Protein 9RN8 (pdb70)

Solvent-accessible surface area: 43605 Å² total

Structure (mmCIF, N/CA/C/O backbone):
data_9RN8
#
_entry.id   9RN8
#
_cell.length_a   74.411
_cell.length_b   93.542
_cell.length_c   173.757
_cell.angle_alpha   90.00
_cell.angle_beta   90.00
_cell.angle_gamma   90.00
#
_symmetry.space_group_name_H-M   'P 21 21 21'
#
loop_
_entity.id
_entity.type
_entity.pdbx_description
1 polymer 'histidine kinase'
2 polymer 'histidine kinase'
3 non-polymer '3-[(2Z)-2-({3-(2-carboxyethyl)-5-[(E)-(4-ethenyl-3-methyl-5-oxo-1,5-dihydro-2H-pyrrol-2-ylidene)methyl]-4-methyl-1H-pyrrol-2-yl}methylidene)-5-{(Z)-[(3E,4S)-3-ethylidene-4-methyl-5-oxopyrrolidin-2-ylidene]methyl}-4-methyl-2H-pyrrol-3-yl]propanoic acid'
4 non-polymer (4S)-2-METHYL-2,4-PENTANEDIOL
5 non-polymer DI(HYDROXYETHYL)ETHER
6 non-polymer '2-(N-MORPHOLINO)-ETHANESULFONIC ACID'
7 non-polymer 'CHLORIDE ION'
8 water water
#
loop_
_atom_site.group_PDB
_atom_site.id
_atom_site.type_symbol
_atom_site.label_atom_id
_atom_site.label_alt_id
_atom_site.label_comp_id
_atom_site.label_asym_id
_atom_site.label_entity_id
_atom_site.label_seq_id
_atom_site.pdbx_PDB_ins_code
_atom_site.Cartn_x
_atom_site.Cartn_y
_atom_site.Cartn_z
_atom_site.occupancy
_atom_site.B_iso_or_equiv
_atom_site.auth_seq_id
_atom_site.auth_comp_id
_atom_site.auth_asym_id
_atom_site.auth_atom_id
_atom_site.pdbx_PDB_model_num
ATOM 1 N N . HIS A 1 7 ? 37.920 61.431 27.725 1.00 50.65 7 HIS A N 1
ATOM 2 C CA . HIS A 1 7 ? 36.452 61.532 27.950 1.00 49.90 7 HIS A CA 1
ATOM 3 C C . HIS A 1 7 ? 35.716 61.188 26.655 1.00 46.60 7 HIS A C 1
ATOM 4 O O . HIS A 1 7 ? 36.027 61.737 25.598 1.00 48.37 7 HIS A O 1
ATOM 6 N N . VAL A 1 8 ? 34.735 60.282 26.744 1.00 40.40 8 VAL A N 1
ATOM 7 C CA . VAL A 1 8 ? 33.965 59.882 25.575 1.00 36.08 8 VAL A CA 1
ATOM 8 C C . VAL A 1 8 ? 32.953 60.978 25.255 1.00 34.55 8 VAL A C 1
ATOM 9 O O . VAL A 1 8 ? 32.384 61.586 26.155 1.00 32.63 8 VAL A O 1
ATOM 13 N N . ASP A 1 9 ? 32.737 61.216 23.955 1.00 34.29 9 ASP A N 1
ATOM 14 C CA . ASP A 1 9 ? 31.645 62.053 23.485 1.00 34.34 9 ASP A CA 1
ATOM 15 C C . ASP A 1 9 ? 31.184 61.513 22.131 1.00 32.14 9 ASP A C 1
ATOM 16 O O . ASP A 1 9 ? 31.625 60.444 21.715 1.00 31.65 9 ASP A O 1
ATOM 21 N N . LEU A 1 10 ? 30.311 62.259 21.443 1.00 32.58 10 LEU A N 1
ATOM 22 C CA . LEU A 1 10 ? 29.726 61.792 20.196 1.00 33.91 10 LEU A CA 1
ATOM 23 C C . LEU A 1 10 ? 30.779 61.691 19.092 1.00 34.87 10 LEU A C 1
ATOM 24 O O . LEU A 1 10 ? 30.556 60.987 18.107 1.00 36.74 10 LEU A O 1
ATOM 29 N N . THR A 1 11 ? 31.928 62.364 19.257 1.00 34.01 11 THR A N 1
ATOM 30 C CA . THR A 1 11 ? 32.952 62.378 18.220 1.00 34.41 11 THR A CA 1
ATOM 31 C C . THR A 1 11 ? 33.800 61.108 18.280 1.00 32.42 11 THR A C 1
ATOM 32 O O . THR A 1 11 ? 34.366 60.712 17.265 1.00 32.66 11 THR A O 1
ATOM 36 N N . ASN A 1 12 ? 33.901 60.475 19.456 1.00 30.74 12 ASN A N 1
ATOM 37 C CA . ASN A 1 12 ? 34.800 59.341 19.618 1.00 31.83 12 ASN A CA 1
ATOM 38 C C . ASN A 1 12 ? 34.108 58.110 20.213 1.00 30.54 12 ASN A C 1
ATOM 39 O O . ASN A 1 12 ? 34.773 57.108 20.458 1.00 30.61 12 ASN A O 1
ATOM 44 N N . CYS A 1 13 ? 32.783 58.147 20.415 1.00 31.52 13 CYS A N 1
ATOM 45 C CA . CYS A 1 13 ? 32.103 57.016 21.039 1.00 30.21 13 CYS A CA 1
ATOM 46 C C . CYS A 1 13 ? 32.142 55.777 20.137 1.00 29.28 13 CYS A C 1
ATOM 47 O O . CYS A 1 13 ? 32.002 54.658 20.625 1.00 27.85 13 CYS A O 1
ATOM 50 N N . ASP A 1 14 ? 32.384 55.951 18.829 1.00 28.81 14 ASP A N 1
ATOM 51 C CA . ASP A 1 14 ? 32.497 54.814 17.927 1.00 29.31 14 ASP A CA 1
ATOM 52 C C . ASP A 1 14 ? 33.686 53.914 18.275 1.00 29.27 14 ASP A C 1
ATOM 53 O O . ASP A 1 14 ? 33.714 52.767 17.838 1.00 28.66 14 ASP A O 1
ATOM 58 N N . ARG A 1 15 ? 34.680 54.428 19.018 1.00 29.79 15 ARG A N 1
ATOM 59 C CA A ARG A 1 15 ? 35.869 53.649 19.334 0.50 31.56 15 ARG A CA 1
ATOM 60 C CA B ARG A 1 15 ? 35.882 53.670 19.331 0.50 31.12 15 ARG A CA 1
ATOM 61 C C . ARG A 1 15 ? 36.124 53.644 20.840 1.00 30.41 15 ARG A C 1
ATOM 62 O O . ARG A 1 15 ? 37.234 53.370 21.279 1.00 29.52 15 ARG A O 1
ATOM 77 N N . GLU A 1 16 ? 35.081 53.925 21.630 1.00 29.23 16 GLU A N 1
ATOM 78 C CA . GLU A 1 16 ? 35.201 53.938 23.082 1.00 28.31 16 GLU A CA 1
ATOM 79 C C . GLU A 1 16 ? 35.681 52.571 23.564 1.00 28.73 16 GLU A C 1
ATOM 80 O O . GLU A 1 16 ? 35.090 51.549 23.223 1.00 27.29 16 GLU A O 1
ATOM 86 N N . PRO A 1 17 ? 36.752 52.499 24.388 1.00 29.42 17 PRO A N 1
ATOM 87 C CA . PRO A 1 17 ? 37.265 51.213 24.866 1.00 29.09 17 PRO A CA 1
ATOM 88 C C . PRO A 1 17 ? 36.452 50.654 26.035 1.00 28.57 17 PRO A C 1
ATOM 89 O O . PRO A 1 17 ? 36.927 50.587 27.169 1.00 27.21 17 PRO A O 1
ATOM 93 N N . ILE A 1 18 ? 35.223 50.221 25.723 1.00 27.49 18 ILE A N 1
ATOM 94 C CA . ILE A 1 18 ? 34.221 49.866 26.720 1.00 26.17 18 ILE A CA 1
ATOM 95 C C . ILE A 1 18 ? 34.576 48.558 27.429 1.00 25.56 18 ILE A C 1
ATOM 96 O O . ILE A 1 18 ? 33.928 48.200 28.413 1.00 26.00 18 ILE A O 1
ATOM 101 N N . HIS A 1 19 ? 35.587 47.839 26.929 1.00 25.79 19 HIS A N 1
ATOM 102 C CA . HIS A 1 19 ? 36.051 46.617 27.570 1.00 27.11 19 HIS A CA 1
ATOM 103 C C . HIS A 1 19 ? 36.964 46.920 28.760 1.00 26.97 19 HIS A C 1
ATOM 104 O O . HIS A 1 19 ? 37.157 46.046 29.603 1.00 25.19 19 HIS A O 1
ATOM 111 N N . ILE A 1 20 ? 37.516 48.143 28.823 1.00 27.36 20 ILE A N 1
ATOM 112 C CA . ILE A 1 20 ? 38.471 48.515 29.862 1.00 27.80 20 ILE A CA 1
ATOM 113 C C . ILE A 1 20 ? 38.038 49.819 30.532 1.00 27.13 20 ILE A C 1
ATOM 114 O O . ILE A 1 20 ? 38.807 50.776 30.584 1.00 27.31 20 ILE A O 1
ATOM 119 N N . PRO A 1 21 ? 36.810 49.901 31.094 1.00 25.33 21 PRO A N 1
ATOM 120 C CA . PRO A 1 21 ? 36.311 51.158 31.651 1.00 25.48 21 PRO A CA 1
ATOM 121 C C . PRO A 1 21 ? 36.961 51.552 32.975 1.00 25.09 21 PRO A C 1
ATOM 122 O O . PRO A 1 21 ? 36.977 52.729 33.316 1.00 25.91 21 PRO A O 1
ATOM 126 N N . GLY A 1 22 ? 37.468 50.557 33.712 1.00 25.94 22 GLY A N 1
ATOM 127 C CA . GLY A 1 22 ? 38.107 50.786 34.999 1.00 25.83 22 GLY A CA 1
ATOM 128 C C . GLY A 1 22 ? 37.107 50.823 36.155 1.00 27.17 22 GLY A C 1
ATOM 129 O O . GLY A 1 22 ? 37.491 51.137 37.283 1.00 26.62 22 GLY A O 1
ATOM 130 N N . TYR A 1 23 ? 35.838 50.481 35.879 1.00 25.58 23 TYR A N 1
ATOM 131 C CA . TYR A 1 23 ? 34.782 50.533 36.875 1.00 25.95 23 TYR A CA 1
ATOM 132 C C . TYR A 1 23 ? 33.879 49.313 36.733 1.00 25.19 23 TYR A C 1
ATOM 133 O O . TYR A 1 23 ? 33.827 48.694 35.672 1.00 22.46 23 TYR A O 1
ATOM 142 N N . ILE A 1 24 ? 33.175 48.992 37.822 1.00 23.08 24 ILE A N 1
ATOM 143 C CA . ILE A 1 24 ? 32.105 48.013 37.782 1.00 23.31 24 ILE A CA 1
ATOM 144 C C . ILE A 1 24 ? 30.805 48.672 38.226 1.00 24.58 24 ILE A C 1
ATOM 145 O O . ILE A 1 24 ? 30.797 49.786 38.756 1.00 24.37 24 ILE A O 1
ATOM 150 N N . GLN A 1 25 ? 29.711 47.935 38.003 1.00 22.91 25 GLN A N 1
ATOM 151 C CA . GLN A 1 25 ? 28.397 48.308 38.492 1.00 23.68 25 GLN A CA 1
ATOM 152 C C . GLN A 1 25 ? 28.289 47.918 39.961 1.00 23.78 25 GLN A C 1
ATOM 153 O O . GLN A 1 25 ? 28.984 47.009 40.417 1.00 23.62 25 GLN A O 1
ATOM 159 N N . PRO A 1 26 ? 27.438 48.610 40.747 1.00 24.89 26 PRO A N 1
ATOM 160 C CA . PRO A 1 26 ? 27.406 48.403 42.198 1.00 25.23 26 PRO A CA 1
ATOM 161 C C . PRO A 1 26 ? 26.651 47.200 42.763 1.00 25.71 26 PRO A C 1
ATOM 162 O O . PRO A 1 26 ? 26.658 47.002 43.977 1.00 26.58 26 PRO A O 1
ATOM 166 N N . HIS A 1 27 ? 26.065 46.361 41.903 1.00 24.86 27 HIS A N 1
ATOM 167 C CA . HIS A 1 27 ? 25.256 45.246 42.379 1.00 26.11 27 HIS A CA 1
ATOM 168 C C . HIS A 1 27 ? 26.123 44.029 42.692 1.00 26.58 27 HIS A C 1
ATOM 169 O O . HIS A 1 27 ? 25.612 42.994 43.114 1.00 28.35 27 HIS A O 1
ATOM 176 N N . GLY A 1 28 ? 27.438 44.157 42.497 1.00 26.26 28 GLY A N 1
ATOM 177 C CA . GLY A 1 28 ? 28.372 43.125 42.914 1.00 25.05 28 GLY A CA 1
ATOM 178 C C . GLY A 1 28 ? 29.734 43.732 43.221 1.00 24.22 28 GLY A C 1
ATOM 179 O O . GLY A 1 28 ? 29.902 44.945 43.128 1.00 24.69 28 GLY A O 1
ATOM 180 N N . CYS A 1 29 ? 30.695 42.879 43.585 1.00 24.74 29 CYS A N 1
ATOM 181 C CA . CYS A 1 29 ? 32.075 43.311 43.732 1.00 24.58 29 CYS A CA 1
ATOM 182 C C . CYS A 1 29 ? 32.995 42.360 42.968 1.00 24.48 29 CYS A C 1
ATOM 183 O O . CYS A 1 29 ? 32.593 41.258 42.595 1.00 24.23 29 CYS A O 1
ATOM 186 N N . LEU A 1 30 ? 34.230 42.818 42.725 1.00 23.79 30 LEU A N 1
ATOM 187 C CA . LEU A 1 30 ? 35.142 42.140 41.819 1.00 24.99 30 LEU A CA 1
ATOM 188 C C . LEU A 1 30 ? 36.542 42.085 42.426 1.00 25.22 30 LEU A C 1
ATOM 189 O O . LEU A 1 30 ? 37.039 43.085 42.938 1.00 24.60 30 LEU A O 1
ATOM 194 N N . ILE A 1 31 ? 37.148 40.897 42.348 1.00 25.17 31 ILE A N 1
ATOM 195 C CA . ILE A 1 31 ? 38.537 40.675 42.713 1.00 27.05 31 ILE A CA 1
ATOM 196 C C . ILE A 1 31 ? 39.257 40.113 41.490 1.00 26.68 31 ILE A C 1
ATOM 197 O O . ILE A 1 31 ? 38.762 39.180 40.858 1.00 27.09 31 ILE A O 1
ATOM 202 N N . ALA A 1 32 ? 40.412 40.705 41.161 1.00 26.33 32 ALA A N 1
ATOM 203 C CA . ALA A 1 32 ? 41.272 40.216 40.094 1.00 26.49 32 ALA A CA 1
ATOM 204 C C . ALA A 1 32 ? 42.537 39.630 40.709 1.00 27.20 32 ALA A C 1
ATOM 205 O O . ALA A 1 32 ? 43.232 40.319 41.456 1.00 27.10 32 ALA A O 1
ATOM 207 N N . CYS A 1 33 ? 42.810 38.366 40.375 1.00 27.26 33 CYS A N 1
ATOM 208 C CA . CYS A 1 33 ? 44.000 37.665 40.820 1.00 28.90 33 CYS A CA 1
ATOM 209 C C . CYS A 1 33 ? 44.882 37.335 39.622 1.00 31.27 33 CYS A C 1
ATOM 210 O O . CYS A 1 33 ? 44.473 37.502 38.473 1.00 29.55 33 CYS A O 1
ATOM 213 N N . ASP A 1 34 ? 46.098 36.867 39.914 1.00 31.44 34 ASP A N 1
ATOM 214 C CA A ASP A 1 34 ? 46.995 36.357 38.891 0.50 32.60 34 ASP A CA 1
ATOM 215 C CA B ASP A 1 34 ? 46.990 36.363 38.883 0.50 32.37 34 ASP A CA 1
ATOM 216 C C . ASP A 1 34 ? 46.392 35.089 38.296 1.00 33.18 34 ASP A C 1
ATOM 217 O O . ASP A 1 34 ? 45.398 34.572 38.804 1.00 31.19 34 ASP A O 1
ATOM 226 N N . ASN A 1 35 ? 47.036 34.580 37.239 1.00 35.34 35 ASN A N 1
ATOM 227 C CA . ASN A 1 35 ? 46.550 33.438 36.487 1.00 38.64 35 ASN A CA 1
ATOM 228 C C . ASN A 1 35 ? 46.418 32.193 37.361 1.00 38.49 35 ASN A C 1
ATOM 229 O O . ASN A 1 35 ? 45.588 31.338 37.060 1.00 39.93 35 ASN A O 1
ATOM 234 N N . ALA A 1 36 ? 47.224 32.086 38.430 1.00 36.64 36 ALA A N 1
ATOM 235 C CA . ALA A 1 36 ? 47.201 30.910 39.293 1.00 37.71 36 ALA A CA 1
ATOM 236 C C . ALA A 1 36 ? 46.309 31.102 40.524 1.00 36.96 36 ALA A C 1
ATOM 237 O O . ALA A 1 36 ? 46.281 30.232 41.390 1.00 37.08 36 ALA A O 1
ATOM 239 N N . MET A 1 37 ? 45.580 32.226 40.608 1.00 37.26 37 MET A N 1
ATOM 240 C CA . MET A 1 37 ? 44.772 32.546 41.779 1.00 38.42 37 MET A CA 1
ATOM 241 C C . MET A 1 37 ? 45.607 32.423 43.054 1.00 35.46 37 MET A C 1
ATOM 242 O O . MET A 1 37 ? 45.173 31.810 44.026 1.00 36.41 37 MET A O 1
ATOM 247 N N . ARG A 1 38 ? 46.807 33.009 43.040 1.00 34.20 38 ARG A N 1
ATOM 248 C CA . ARG A 1 38 ? 47.675 33.019 44.208 1.00 33.46 38 ARG A CA 1
ATOM 249 C C . ARG A 1 38 ? 47.536 34.348 44.949 1.00 31.06 38 ARG A C 1
ATOM 250 O O . ARG A 1 38 ? 47.415 34.361 46.173 1.00 32.67 38 ARG A O 1
ATOM 252 N N . MET A 1 39 ? 47.560 35.459 44.207 1.00 29.12 39 MET A N 1
ATOM 253 C CA . MET A 1 39 ? 47.629 36.793 44.787 1.00 31.35 39 MET A CA 1
ATOM 254 C C . MET A 1 39 ? 46.490 37.666 44.262 1.00 29.60 39 MET A C 1
ATOM 255 O O . MET A 1 39 ? 46.128 37.582 43.087 1.00 27.78 39 MET A O 1
ATOM 260 N N . VAL A 1 40 ? 45.978 38.542 45.135 1.00 28.43 40 VAL A N 1
ATOM 261 C CA . VAL A 1 40 ? 45.029 39.572 44.742 1.00 27.95 40 VAL A CA 1
ATOM 262 C C . VAL A 1 40 ? 45.801 40.734 44.122 1.00 27.69 40 VAL A C 1
ATOM 263 O O . VAL A 1 40 ? 46.661 41.321 44.776 1.00 26.62 40 VAL A O 1
ATOM 267 N N . LEU A 1 41 ? 45.462 41.070 42.871 1.00 26.22 41 LEU A N 1
ATOM 268 C CA . LEU A 1 41 ? 46.147 42.112 42.127 1.00 26.60 41 LEU A CA 1
ATOM 269 C C . LEU A 1 41 ? 45.320 43.394 42.098 1.00 25.28 41 LEU A C 1
ATOM 270 O O . LEU A 1 41 ? 45.876 44.487 42.120 1.00 26.18 41 LEU A O 1
ATOM 275 N N . ARG A 1 42 ? 43.996 43.254 41.985 1.00 24.62 42 ARG A N 1
ATOM 276 C CA . ARG A 1 42 ? 43.098 44.395 41.977 1.00 25.03 42 ARG A CA 1
ATOM 277 C C . ARG A 1 42 ? 41.788 44.014 42.655 1.00 23.50 42 ARG A C 1
ATOM 278 O O . ARG A 1 42 ? 41.464 42.834 42.765 1.00 24.20 42 ARG A O 1
ATOM 286 N N . HIS A 1 43 ? 41.026 45.025 43.079 1.00 23.23 43 HIS A N 1
ATOM 287 C CA . HIS A 1 43 ? 39.711 44.797 43.657 1.00 24.26 43 HIS A CA 1
ATOM 288 C C . HIS A 1 43 ? 38.857 46.042 43.457 1.00 24.00 43 HIS A C 1
ATOM 289 O O . HIS A 1 43 ? 39.368 47.159 43.431 1.00 23.71 43 HIS A O 1
ATOM 296 N N . SER A 1 44 ? 37.547 45.832 43.300 1.00 23.20 44 SER A N 1
ATOM 297 C CA . SER A 1 44 ? 36.617 46.945 43.304 1.00 23.94 44 SER A CA 1
ATOM 298 C C . SER A 1 44 ? 36.576 47.539 44.708 1.00 23.49 44 SER A C 1
ATOM 299 O O . SER A 1 44 ? 36.707 46.822 45.693 1.00 25.15 44 SER A O 1
ATOM 302 N N . GLU A 1 45 ? 36.378 48.857 44.782 1.00 25.10 45 GLU A N 1
ATOM 303 C CA . GLU A 1 45 ? 36.401 49.586 46.040 1.00 26.81 45 GLU A CA 1
ATOM 304 C C . GLU A 1 45 ? 35.330 49.090 47.016 1.00 26.85 45 GLU A C 1
ATOM 305 O O . GLU A 1 45 ? 35.479 49.288 48.219 1.00 27.10 45 GLU A O 1
ATOM 311 N N . ASN A 1 46 ? 34.265 48.436 46.524 1.00 26.05 46 ASN A N 1
ATOM 312 C CA . ASN A 1 46 ? 33.161 48.011 47.375 1.00 26.35 46 ASN A CA 1
ATOM 313 C C . ASN A 1 46 ? 33.344 46.587 47.912 1.00 25.51 46 ASN A C 1
ATOM 314 O O . ASN A 1 46 ? 32.446 46.071 48.575 1.00 26.95 46 ASN A O 1
ATOM 319 N N . CYS A 1 47 ? 34.498 45.958 47.666 1.00 24.39 47 CYS A N 1
ATOM 320 C CA . CYS A 1 47 ? 34.762 44.620 48.180 1.00 24.89 47 CYS A CA 1
ATOM 321 C C . CYS A 1 47 ? 34.695 44.589 49.707 1.00 26.93 47 CYS A C 1
ATOM 322 O O . CYS A 1 47 ? 34.151 43.653 50.288 1.00 26.22 47 CYS A O 1
ATOM 325 N N . GLY A 1 48 ? 35.276 45.603 50.355 1.00 28.45 48 GLY A N 1
ATOM 326 C CA . GLY A 1 48 ? 35.308 45.656 51.808 1.00 29.85 48 GLY A CA 1
ATOM 327 C C . GLY A 1 48 ? 33.903 45.575 52.399 1.00 31.61 48 GLY A C 1
ATOM 328 O O . GLY A 1 48 ? 33.637 44.733 53.259 1.00 33.72 48 GLY A O 1
ATOM 329 N N . GLU A 1 49 ? 33.022 46.460 51.912 1.00 31.91 49 GLU A N 1
ATOM 330 C CA . GLU A 1 49 ? 31.642 46.544 52.361 1.00 33.13 49 GLU A CA 1
ATOM 331 C C . GLU A 1 49 ? 30.895 45.244 52.068 1.00 33.37 49 GLU A C 1
ATOM 332 O O . GLU A 1 49 ? 30.228 44.719 52.953 1.00 32.61 49 GLU A O 1
ATOM 334 N N . LEU A 1 50 ? 31.007 44.725 50.836 1.00 31.55 50 LEU A N 1
ATOM 335 C CA . LEU A 1 50 ? 30.225 43.565 50.427 1.00 32.34 50 LEU A CA 1
ATOM 336 C C . LEU A 1 50 ? 30.707 42.296 51.120 1.00 30.79 50 LEU A C 1
ATOM 337 O O . LEU A 1 50 ? 29.880 41.501 51.554 1.00 32.15 50 LEU A O 1
ATOM 342 N N . LEU A 1 51 ? 32.026 42.085 51.187 1.00 29.99 51 LEU A N 1
ATOM 343 C CA . LEU A 1 51 ? 32.564 40.809 51.635 1.00 30.04 51 LEU A CA 1
ATOM 344 C C . LEU A 1 51 ? 32.978 40.854 53.105 1.00 30.57 51 LEU A C 1
ATOM 345 O O . LEU A 1 51 ? 33.339 39.817 53.650 1.00 31.57 51 LEU A O 1
ATOM 350 N N . GLY A 1 52 ? 32.943 42.034 53.733 1.00 31.02 52 GLY A N 1
ATOM 351 C CA . GLY A 1 52 ? 33.360 42.172 55.122 1.00 31.28 52 GLY A CA 1
ATOM 352 C C . GLY A 1 52 ? 34.871 41.994 55.273 1.00 31.44 52 GLY A C 1
ATOM 353 O O . GLY A 1 52 ? 35.333 41.150 56.040 1.00 32.71 52 GLY A O 1
ATOM 354 N N . LEU A 1 53 ? 35.624 42.791 54.507 1.00 29.30 53 LEU A N 1
ATOM 355 C CA . LEU A 1 53 ? 37.076 42.741 54.489 1.00 29.16 53 LEU A CA 1
ATOM 356 C C . LEU A 1 53 ? 37.586 44.144 54.788 1.00 29.32 53 LEU A C 1
ATOM 357 O O . LEU A 1 53 ? 36.911 45.123 54.481 1.00 29.56 53 LEU A O 1
ATOM 362 N N . GLU A 1 54 ? 38.772 44.231 55.397 1.00 28.12 54 GLU A N 1
ATOM 363 C CA . GLU A 1 54 ? 39.334 45.519 55.760 1.00 27.44 54 GLU A CA 1
ATOM 364 C C . GLU A 1 54 ? 40.633 45.727 54.998 1.00 26.79 54 GLU A C 1
ATOM 365 O O . GLU A 1 54 ? 41.343 44.767 54.707 1.00 25.34 54 GLU A O 1
ATOM 371 N N . GLY A 1 55 ? 40.899 46.994 54.663 1.00 27.55 55 GLY A N 1
ATOM 372 C CA . GLY A 1 55 ? 42.193 47.419 54.160 1.00 28.77 55 GLY A CA 1
ATOM 373 C C . GLY A 1 55 ? 42.289 47.258 52.646 1.00 28.33 55 GLY A C 1
ATOM 374 O O . GLY A 1 55 ? 41.331 46.848 51.993 1.00 28.01 55 GLY A O 1
ATOM 375 N N . ASP A 1 56 ? 43.468 47.588 52.118 1.00 27.59 56 ASP A N 1
ATOM 376 C CA . ASP A 1 56 ? 43.787 47.382 50.717 1.00 28.28 56 ASP A CA 1
ATOM 377 C C . ASP A 1 56 ? 43.999 45.887 50.490 1.00 28.36 56 ASP A C 1
ATOM 378 O O . ASP A 1 56 ? 44.930 45.299 51.038 1.00 30.06 56 ASP A O 1
ATOM 383 N N . LEU A 1 57 ? 43.137 45.277 49.670 1.00 27.54 57 LEU A N 1
ATOM 384 C CA . LEU A 1 57 ? 43.169 43.837 49.462 1.00 25.97 57 LEU A CA 1
ATOM 385 C C . LEU A 1 57 ? 44.328 43.442 48.545 1.00 25.68 57 LEU A C 1
ATOM 386 O O . LEU A 1 57 ? 44.744 42.283 48.550 1.00 24.98 57 LEU A O 1
ATOM 391 N N . ASN A 1 58 ? 44.823 44.392 47.737 1.00 24.97 58 ASN A N 1
ATOM 392 C CA . ASN A 1 58 ? 45.880 44.116 46.776 1.00 25.64 58 ASN A CA 1
ATOM 393 C C . ASN A 1 58 ? 47.154 43.724 47.521 1.00 26.60 58 ASN A C 1
ATOM 394 O O . ASN A 1 58 ? 47.533 44.379 48.492 1.00 26.70 58 ASN A O 1
ATOM 399 N N . GLY A 1 59 ? 47.786 42.628 47.083 1.00 26.93 59 GLY A N 1
ATOM 400 C CA . GLY A 1 59 ? 49.002 42.139 47.712 1.00 29.68 59 GLY A CA 1
ATOM 401 C C . GLY A 1 59 ? 48.726 41.181 48.873 1.00 29.73 59 GLY A C 1
ATOM 402 O O . GLY A 1 59 ? 49.654 40.702 49.517 1.00 30.82 59 GLY A O 1
ATOM 403 N N . ARG A 1 60 ? 47.450 40.898 49.147 1.00 28.80 60 ARG A N 1
ATOM 404 C CA . ARG A 1 60 ? 47.101 39.799 50.031 1.00 28.90 60 ARG A CA 1
ATOM 405 C C . ARG A 1 60 ? 46.958 38.557 49.156 1.00 29.07 60 ARG A C 1
ATOM 406 O O . ARG A 1 60 ? 46.600 38.673 47.985 1.00 30.61 60 ARG A O 1
ATOM 414 N N . THR A 1 61 ? 47.246 37.377 49.717 1.00 28.21 61 THR A N 1
ATOM 415 C CA . THR A 1 61 ? 47.045 36.138 48.979 1.00 27.83 61 THR A CA 1
ATOM 416 C C . THR A 1 61 ? 45.543 35.890 48.818 1.00 27.11 61 THR A C 1
ATOM 417 O O . THR A 1 61 ? 44.726 36.355 49.612 1.00 25.16 61 THR A O 1
ATOM 421 N N . ALA A 1 62 ? 45.187 35.133 47.775 1.00 28.03 62 ALA A N 1
ATOM 422 C CA . ALA A 1 62 ? 43.805 34.731 47.563 1.00 28.33 62 ALA A CA 1
ATOM 423 C C . ALA A 1 62 ? 43.321 33.905 48.753 1.00 27.16 62 ALA A C 1
ATOM 424 O O . ALA A 1 62 ? 42.187 34.054 49.185 1.00 26.01 62 ALA A O 1
ATOM 426 N N . GLU A 1 63 ? 44.205 33.056 49.291 1.00 27.67 63 GLU A N 1
ATOM 427 C CA . GLU A 1 63 ? 43.881 32.220 50.436 1.00 29.75 63 GLU A CA 1
ATOM 428 C C . GLU A 1 63 ? 43.551 33.091 51.647 1.00 27.33 63 GLU A C 1
ATOM 429 O O . GLU A 1 63 ? 42.636 32.784 52.404 1.00 27.45 63 GLU A O 1
ATOM 435 N N . ASP A 1 64 ? 44.303 34.182 51.816 1.00 27.06 64 ASP A N 1
ATOM 436 C CA . ASP A 1 64 ? 44.075 35.120 52.905 1.00 26.97 64 ASP A CA 1
ATOM 437 C C . ASP A 1 64 ? 42.685 35.730 52.754 1.00 25.97 64 ASP A C 1
ATOM 438 O O . ASP A 1 64 ? 41.861 35.648 53.660 1.00 24.26 64 ASP A O 1
ATOM 443 N N . VAL A 1 65 ? 42.416 36.296 51.577 1.00 26.52 65 VAL A N 1
ATOM 444 C CA . VAL A 1 65 ? 41.217 37.088 51.361 1.00 28.63 65 VAL A CA 1
ATOM 445 C C . VAL A 1 65 ? 39.979 36.195 51.323 1.00 28.53 65 VAL A C 1
ATOM 446 O O . VAL A 1 65 ? 38.950 36.568 51.875 1.00 28.33 65 VAL A O 1
ATOM 450 N N . LEU A 1 66 ? 40.081 35.024 50.678 1.00 29.19 66 LEU A N 1
ATOM 451 C CA . LEU A 1 66 ? 38.911 34.205 50.391 1.00 30.75 66 LEU A CA 1
ATOM 452 C C . LEU A 1 66 ? 38.743 33.075 51.403 1.00 30.19 66 LEU A C 1
ATOM 453 O O . LEU A 1 66 ? 37.636 32.572 51.574 1.00 30.92 66 LEU A O 1
ATOM 458 N N . GLY A 1 67 ? 39.834 32.672 52.060 1.00 30.33 67 GLY A N 1
ATOM 459 C CA . GLY A 1 67 ? 39.819 31.508 52.932 1.00 30.15 67 GLY A CA 1
ATOM 460 C C . GLY A 1 67 ? 40.189 30.247 52.157 1.00 29.76 67 GLY A C 1
ATOM 461 O O . GLY A 1 67 ? 40.054 30.196 50.935 1.00 29.58 67 GLY A O 1
ATOM 462 N N . LYS A 1 68 ? 40.655 29.232 52.888 1.00 31.95 68 LYS A N 1
ATOM 463 C CA . LYS A 1 68 ? 41.232 28.037 52.290 1.00 33.55 68 LYS A CA 1
ATOM 464 C C . LYS A 1 68 ? 40.192 27.276 51.471 1.00 33.11 68 LYS A C 1
ATOM 465 O O . LYS A 1 68 ? 40.492 26.829 50.367 1.00 32.81 68 LYS A O 1
ATOM 471 N N . LYS A 1 69 ? 38.978 27.139 52.020 1.00 34.86 69 LYS A N 1
ATOM 472 C CA . LYS A 1 69 ? 37.931 26.340 51.400 1.00 37.02 69 LYS A CA 1
ATOM 473 C C . LYS A 1 69 ? 37.496 26.975 50.080 1.00 34.35 69 LYS A C 1
ATOM 474 O O . LYS A 1 69 ? 37.451 26.298 49.055 1.00 33.63 69 LYS A O 1
ATOM 480 N N . LEU A 1 70 ? 37.201 28.281 50.103 1.00 33.25 70 LEU A N 1
ATOM 481 C CA . LEU A 1 70 ? 36.676 28.955 48.926 1.00 32.59 70 LEU A CA 1
ATOM 482 C C . LEU A 1 70 ? 37.727 28.965 47.820 1.00 32.42 70 LEU A C 1
ATOM 483 O O . LEU A 1 70 ? 37.399 28.695 46.670 1.00 32.02 70 LEU A O 1
ATOM 488 N N . VAL A 1 71 ? 38.985 29.270 48.161 1.00 32.32 71 VAL A N 1
ATOM 489 C CA . VAL A 1 71 ? 40.034 29.344 47.159 1.00 34.84 71 VAL A CA 1
ATOM 490 C C . VAL A 1 71 ? 40.198 27.959 46.523 1.00 37.03 71 VAL A C 1
ATOM 491 O O . VAL A 1 71 ? 40.369 27.850 45.310 1.00 37.13 71 VAL A O 1
ATOM 495 N N . HIS A 1 72 ? 40.083 26.898 47.332 1.00 38.56 72 HIS A N 1
ATOM 496 C CA . HIS A 1 72 ? 40.176 25.534 46.829 1.00 41.35 72 HIS A CA 1
ATOM 497 C C . HIS A 1 72 ? 39.047 25.258 45.834 1.00 40.27 72 HIS A C 1
ATOM 498 O O . HIS A 1 72 ? 39.295 24.723 44.755 1.00 40.47 72 HIS A O 1
ATOM 505 N N . ASP A 1 73 ? 37.815 25.625 46.213 1.00 39.08 73 ASP A N 1
ATOM 506 C CA . ASP A 1 73 ? 36.632 25.396 45.396 1.00 39.00 73 ASP A CA 1
ATOM 507 C C . ASP A 1 73 ? 36.711 26.177 44.086 1.00 39.05 73 ASP A C 1
ATOM 508 O O . ASP A 1 73 ? 36.327 25.667 43.034 1.00 38.90 73 ASP A O 1
ATOM 513 N N . LEU A 1 74 ? 37.198 27.419 44.148 1.00 37.38 74 LEU A N 1
ATOM 514 C CA . LEU A 1 74 ? 37.280 28.251 42.958 1.00 37.96 74 LEU A CA 1
ATOM 515 C C . LEU A 1 74 ? 38.368 27.728 42.019 1.00 40.04 74 LEU A C 1
ATOM 516 O O . LEU A 1 74 ? 38.162 27.704 40.807 1.00 38.90 74 LEU A O 1
ATOM 521 N N . ARG A 1 75 ? 39.510 27.300 42.575 1.00 41.89 75 ARG A N 1
ATOM 522 C CA . ARG A 1 75 ? 40.578 26.708 41.777 1.00 45.62 75 ARG A CA 1
ATOM 523 C C . ARG A 1 75 ? 40.053 25.476 41.033 1.00 47.77 75 ARG A C 1
ATOM 524 O O . ARG A 1 75 ? 40.407 25.258 39.877 1.00 50.87 75 ARG A O 1
ATOM 532 N N . ASN A 1 76 ? 39.194 24.691 41.695 1.00 49.62 76 ASN A N 1
ATOM 533 C CA . ASN A 1 76 ? 38.593 23.509 41.094 1.00 53.10 76 ASN A CA 1
ATOM 534 C C . ASN A 1 76 ? 37.641 23.900 39.967 1.00 52.92 76 ASN A C 1
ATOM 535 O O . ASN A 1 76 ? 37.643 23.269 38.915 1.00 54.11 76 ASN A O 1
ATOM 540 N N . ALA A 1 77 ? 36.822 24.932 40.197 1.00 52.57 77 ALA A N 1
ATOM 541 C CA . ALA A 1 77 ? 35.899 25.415 39.181 1.00 53.49 77 ALA A CA 1
ATOM 542 C C . ALA A 1 77 ? 36.667 25.909 37.957 1.00 55.00 77 ALA A C 1
ATOM 543 O O . ALA A 1 77 ? 36.158 25.850 36.839 1.00 57.02 77 ALA A O 1
ATOM 545 N N . LEU A 1 78 ? 37.899 26.383 38.179 1.00 57.26 78 LEU A N 1
ATOM 546 C CA . LEU A 1 78 ? 38.691 27.014 37.136 1.00 61.49 78 LEU A CA 1
ATOM 547 C C . LEU A 1 78 ? 39.246 25.970 36.166 1.00 66.25 78 LEU A C 1
ATOM 548 O O . LEU A 1 78 ? 39.732 26.332 35.097 1.00 70.38 78 LEU A O 1
ATOM 553 N N . THR A 1 79 ? 39.175 24.683 36.537 1.00 66.10 79 THR A N 1
ATOM 554 C CA . THR A 1 79 ? 39.561 23.603 35.640 1.00 69.95 79 THR A CA 1
ATOM 555 C C . THR A 1 79 ? 38.461 23.410 34.595 1.00 73.60 79 THR A C 1
ATOM 556 O O . THR A 1 79 ? 38.753 23.152 33.429 1.00 76.73 79 THR A O 1
ATOM 560 N N . VAL A 1 80 ? 37.198 23.540 35.027 1.00 74.51 80 VAL A N 1
ATOM 561 C CA . VAL A 1 80 ? 36.052 23.441 34.136 1.00 72.95 80 VAL A CA 1
ATOM 562 C C . VAL A 1 80 ? 36.005 24.693 33.242 1.00 73.06 80 VAL A C 1
ATOM 563 O O . VAL A 1 80 ? 35.945 25.805 33.815 1.00 69.70 80 VAL A O 1
ATOM 565 N N . ARG A 1 86 ? 33.333 29.999 28.517 1.00 47.75 86 ARG A N 1
ATOM 566 C CA . ARG A 1 86 ? 32.290 30.688 29.321 1.00 45.02 86 ARG A CA 1
ATOM 567 C C . ARG A 1 86 ? 32.777 30.826 30.763 1.00 40.36 86 ARG A C 1
ATOM 568 O O . ARG A 1 86 ? 33.397 29.910 31.294 1.00 39.35 86 ARG A O 1
ATOM 570 N N . PRO A 1 87 ? 32.549 31.982 31.427 1.00 37.21 87 PRO A N 1
ATOM 571 C CA . PRO A 1 87 ? 32.705 32.077 32.881 1.00 36.37 87 PRO A CA 1
ATOM 572 C C . PRO A 1 87 ? 31.948 30.982 33.626 1.00 37.16 87 PRO A C 1
ATOM 573 O O . PRO A 1 87 ? 30.821 30.653 33.262 1.00 39.05 87 PRO A O 1
ATOM 577 N N . ALA A 1 88 ? 32.570 30.434 34.674 1.00 36.29 88 ALA A N 1
ATOM 578 C CA . ALA A 1 88 ? 31.890 29.510 35.566 1.00 35.91 88 ALA A CA 1
ATOM 579 C C . ALA A 1 88 ? 30.919 30.294 36.444 1.00 38.15 88 ALA A C 1
ATOM 580 O O . ALA A 1 88 ? 31.276 31.334 36.991 1.00 35.84 88 ALA A O 1
ATOM 582 N N . MET A 1 89 ? 29.686 29.790 36.551 1.00 37.91 89 MET A N 1
ATOM 583 C CA . MET A 1 89 ? 28.651 30.428 37.345 1.00 39.22 89 MET A CA 1
ATOM 584 C C . MET A 1 89 ? 28.362 29.533 38.544 1.00 38.95 89 MET A C 1
ATOM 585 O O . MET A 1 89 ? 27.962 28.384 38.371 1.00 40.04 89 MET A O 1
ATOM 590 N N . LEU A 1 90 ? 28.593 30.073 39.749 1.00 38.12 90 LEU A N 1
ATOM 591 C CA . LEU A 1 90 ? 28.544 29.307 40.985 1.00 36.63 90 LEU A CA 1
ATOM 592 C C . LEU A 1 90 ? 27.578 29.980 41.955 1.00 34.58 90 LEU A C 1
ATOM 593 O O . LEU A 1 90 ? 27.992 30.752 42.820 1.00 33.46 90 LEU A O 1
ATOM 598 N N . PRO A 1 91 ? 26.255 29.722 41.843 1.00 34.50 91 PRO A N 1
ATOM 599 C CA . PRO A 1 91 ? 25.285 30.338 42.744 1.00 34.65 91 PRO A CA 1
ATOM 600 C C . PRO A 1 91 ? 25.424 29.772 44.155 1.00 34.16 91 PRO A C 1
ATOM 601 O O . PRO A 1 91 ? 25.740 28.600 44.322 1.00 34.65 91 PRO A O 1
ATOM 605 N N . ALA A 1 92 ? 25.201 30.632 45.153 1.00 35.41 92 ALA A N 1
ATOM 606 C CA . ALA A 1 92 ? 25.067 30.225 46.546 1.00 40.01 92 ALA A CA 1
ATOM 607 C C . ALA A 1 92 ? 26.318 29.501 47.042 1.00 41.02 92 ALA A C 1
ATOM 608 O O . ALA A 1 92 ? 26.211 28.437 47.653 1.00 43.35 92 ALA A O 1
ATOM 610 N N . MET A 1 93 ? 27.493 30.096 46.794 1.00 41.20 93 MET A N 1
ATOM 611 C CA . MET A 1 93 ? 28.736 29.650 47.407 1.00 45.26 93 MET A CA 1
ATOM 612 C C . MET A 1 93 ? 28.824 30.182 48.836 1.00 47.42 93 MET A C 1
ATOM 613 O O . MET A 1 93 ? 28.372 31.290 49.108 1.00 42.08 93 MET A O 1
ATOM 618 N N . GLU A 1 94 ? 29.431 29.383 49.727 1.00 54.02 94 GLU A N 1
ATOM 619 C CA . GLU A 1 94 ? 29.607 29.749 51.126 1.00 56.91 94 GLU A CA 1
ATOM 620 C C . GLU A 1 94 ? 30.980 30.390 51.321 1.00 60.91 94 GLU A C 1
ATOM 621 O O . GLU A 1 94 ? 32.002 29.787 50.996 1.00 61.98 94 GLU A O 1
ATOM 623 N N . THR A 1 95 ? 30.989 31.621 51.848 1.00 62.76 95 THR A N 1
ATOM 624 C CA . THR A 1 95 ? 32.222 32.299 52.212 1.00 64.55 95 THR A CA 1
ATOM 625 C C . THR A 1 95 ? 32.670 31.817 53.579 1.00 65.92 95 THR A C 1
ATOM 626 O O . THR A 1 95 ? 31.806 31.281 54.313 1.00 64.26 95 THR A O 1
ATOM 630 N N . ASP A 1 97 ? 32.730 33.193 56.652 1.00 65.47 97 ASP A N 1
ATOM 631 C CA . ASP A 1 97 ? 31.767 33.793 57.625 1.00 63.28 97 ASP A CA 1
ATOM 632 C C . ASP A 1 97 ? 30.398 33.108 57.576 1.00 62.54 97 ASP A C 1
ATOM 633 O O . ASP A 1 97 ? 29.545 33.404 58.410 1.00 65.18 97 ASP A O 1
ATOM 638 N N . GLY A 1 98 ? 30.174 32.213 56.601 1.00 61.98 98 GLY A N 1
ATOM 639 C CA . GLY A 1 98 ? 28.944 31.437 56.527 1.00 60.01 98 GLY A CA 1
ATOM 640 C C . GLY A 1 98 ? 27.852 32.132 55.710 1.00 57.51 98 GLY A C 1
ATOM 641 O O . GLY A 1 98 ? 26.727 31.641 55.641 1.00 58.67 98 GLY A O 1
ATOM 642 N N . ARG A 1 99 ? 28.181 33.274 55.092 1.00 52.10 99 ARG A N 1
ATOM 643 C CA . ARG A 1 99 ? 27.244 33.975 54.226 1.00 48.17 99 ARG A CA 1
ATOM 644 C C . ARG A 1 99 ? 27.246 33.319 52.849 1.00 44.02 99 ARG A C 1
ATOM 645 O O . ARG A 1 99 ? 28.117 32.503 52.560 1.00 46.85 99 ARG A O 1
ATOM 653 N N . SER A 1 100 ? 26.271 33.705 52.010 1.00 39.25 100 SER A N 1
ATOM 654 C CA A SER A 1 100 ? 26.108 33.128 50.684 0.50 36.09 100 SER A CA 1
ATOM 655 C CA B SER A 1 100 ? 26.098 33.130 50.686 0.50 37.09 100 SER A CA 1
ATOM 656 C C . SER A 1 100 ? 26.323 34.195 49.613 1.00 34.72 100 SER A C 1
ATOM 657 O O . SER A 1 100 ? 25.784 35.301 49.702 1.00 31.75 100 SER A O 1
ATOM 662 N N . PHE A 1 101 ? 27.121 33.845 48.597 1.00 32.70 101 PHE A N 1
ATOM 663 C CA . PHE A 1 101 ? 27.362 34.720 47.463 1.00 30.80 101 PHE A CA 1
ATOM 664 C C . PHE A 1 101 ? 27.252 33.913 46.178 1.00 30.25 101 PHE A C 1
ATOM 665 O O . PHE A 1 101 ? 27.688 32.765 46.119 1.00 31.86 101 PHE A O 1
ATOM 673 N N . ASP A 1 102 ? 26.668 34.544 45.157 1.00 28.56 102 ASP A N 1
ATOM 674 C CA . ASP A 1 102 ? 26.695 34.011 43.808 1.00 28.84 102 ASP A CA 1
ATOM 675 C C . ASP A 1 102 ? 27.990 34.486 43.160 1.00 27.11 102 ASP A C 1
ATOM 676 O O . ASP A 1 102 ? 28.222 35.688 43.057 1.00 24.90 102 ASP A O 1
ATOM 681 N N . ILE A 1 103 ? 28.825 33.530 42.739 1.00 26.43 103 ILE A N 1
ATOM 682 C CA . ILE A 1 103 ? 30.155 33.843 42.254 1.00 27.38 103 ILE A CA 1
ATOM 683 C C . ILE A 1 103 ? 30.252 33.497 40.772 1.00 27.51 103 ILE A C 1
ATOM 684 O O . ILE A 1 103 ? 29.854 32.411 40.351 1.00 28.81 103 ILE A O 1
ATOM 689 N N . SER A 1 104 ? 30.782 34.450 40.003 1.00 27.08 104 SER A N 1
ATOM 690 C CA . SER A 1 104 ? 31.192 34.221 38.627 1.00 28.95 104 SER A CA 1
ATOM 691 C C . SER A 1 104 ? 32.715 34.271 38.537 1.00 29.44 104 SER A C 1
ATOM 692 O O . SER A 1 104 ? 33.342 35.187 39.064 1.00 28.52 104 SER A O 1
ATOM 695 N N . LEU A 1 105 ? 33.296 33.278 37.853 1.00 29.11 105 LEU A N 1
ATOM 696 C CA . LEU A 1 105 ? 34.735 33.090 37.806 1.00 30.70 105 LEU A CA 1
ATOM 697 C C . LEU A 1 105 ? 35.165 32.835 36.364 1.00 28.82 105 LEU A C 1
ATOM 698 O O . LEU A 1 105 ? 34.581 31.985 35.692 1.00 29.02 105 LEU A O 1
ATOM 703 N N . HIS A 1 106 ? 36.189 33.565 35.902 1.00 27.10 106 HIS A N 1
ATOM 704 C CA . HIS A 1 106 ? 36.799 33.299 34.609 1.00 27.56 106 HIS A CA 1
ATOM 705 C C . HIS A 1 106 ? 38.247 33.778 34.598 1.00 29.44 106 HIS A C 1
ATOM 706 O O . HIS A 1 106 ? 38.669 34.554 35.455 1.00 28.87 106 HIS A O 1
ATOM 713 N N . ARG A 1 107 ? 38.988 33.305 33.596 1.00 30.59 107 ARG A N 1
ATOM 714 C CA . ARG A 1 107 ? 40.342 33.759 33.337 1.00 33.82 107 ARG A CA 1
ATOM 715 C C . ARG A 1 107 ? 40.423 34.299 31.916 1.00 32.53 107 ARG A C 1
ATOM 716 O O . ARG A 1 107 ? 39.970 33.644 30.985 1.00 30.16 107 ARG A O 1
ATOM 724 N N . TYR A 1 108 ? 41.004 35.494 31.783 1.00 32.03 108 TYR A N 1
ATOM 725 C CA . TYR A 1 108 ? 41.250 36.113 30.493 1.00 33.18 108 TYR A CA 1
ATOM 726 C C . TYR A 1 108 ? 42.447 37.047 30.640 1.00 35.82 108 TYR A C 1
ATOM 727 O O . TYR A 1 108 ? 42.585 37.708 31.671 1.00 36.65 108 TYR A O 1
ATOM 736 N N . LYS A 1 109 ? 43.307 37.080 29.613 1.00 36.41 109 LYS A N 1
ATOM 737 C CA . LYS A 1 109 ? 44.487 37.934 29.597 1.00 36.76 109 LYS A CA 1
ATOM 738 C C . LYS A 1 109 ? 45.335 37.676 30.844 1.00 37.13 109 LYS A C 1
ATOM 739 O O . LYS A 1 109 ? 45.792 38.619 31.491 1.00 34.45 109 LYS A O 1
ATOM 745 N N . SER A 1 110 ? 45.509 36.388 31.172 1.00 37.31 110 SER A N 1
ATOM 746 C CA . SER A 1 110 ? 46.345 35.935 32.274 1.00 39.67 110 SER A CA 1
ATOM 747 C C . SER A 1 110 ? 45.907 36.532 33.612 1.00 37.56 110 SER A C 1
ATOM 748 O O . SER A 1 110 ? 46.727 36.668 34.520 1.00 36.41 110 SER A O 1
ATOM 751 N N . THR A 1 111 ? 44.607 36.837 33.736 1.00 36.22 111 THR A N 1
ATOM 752 C CA . THR A 1 111 ? 44.035 37.397 34.950 1.00 32.99 111 THR A CA 1
ATOM 753 C C . THR A 1 111 ? 42.810 36.572 35.330 1.00 32.83 111 THR A C 1
ATOM 754 O O . THR A 1 111 ? 41.963 36.308 34.480 1.00 32.05 111 THR A O 1
ATOM 758 N N . THR A 1 112 ? 42.724 36.170 36.606 1.00 30.66 112 THR A N 1
ATOM 759 C CA . THR A 1 112 ? 41.534 35.511 37.118 1.00 30.61 112 THR A CA 1
ATOM 760 C C . THR A 1 112 ? 40.622 36.582 37.699 1.00 30.53 112 THR A C 1
ATOM 761 O O . THR A 1 112 ? 41.042 37.333 38.580 1.00 29.63 112 THR A O 1
ATOM 765 N N . ILE A 1 113 ? 39.375 36.626 37.209 1.00 28.01 113 ILE A N 1
ATOM 766 C CA . ILE A 1 113 ? 38.402 37.591 37.683 1.00 27.94 113 ILE A CA 1
ATOM 767 C C . ILE A 1 113 ? 37.305 36.846 38.438 1.00 28.20 113 ILE A C 1
ATOM 768 O O . ILE A 1 113 ? 36.708 35.899 37.929 1.00 28.18 113 ILE A O 1
ATOM 773 N N . ILE A 1 114 ? 37.085 37.268 39.684 1.00 27.10 114 ILE A N 1
ATOM 774 C CA . ILE A 1 114 ? 36.084 36.679 40.553 1.00 25.96 114 ILE A CA 1
ATOM 775 C C . ILE A 1 114 ? 35.053 37.759 40.854 1.00 25.25 114 ILE A C 1
ATOM 776 O O . ILE A 1 114 ? 35.414 38.822 41.347 1.00 25.62 114 ILE A O 1
ATOM 781 N N . GLU A 1 115 ? 33.785 37.473 40.544 1.00 24.51 115 GLU A N 1
ATOM 782 C CA . GLU A 1 115 ? 32.696 38.415 40.736 1.00 24.54 115 GLU A CA 1
ATOM 783 C C . GLU A 1 115 ? 31.713 37.844 41.751 1.00 24.90 115 GLU A C 1
ATOM 784 O O . GLU A 1 115 ? 31.346 36.677 41.666 1.00 24.47 115 GLU A O 1
ATOM 790 N N . PHE A 1 116 ? 31.297 38.692 42.701 1.00 24.80 116 PHE A N 1
ATOM 791 C CA . PHE A 1 116 ? 30.472 38.281 43.820 1.00 25.00 116 PHE A CA 1
ATOM 792 C C . PHE A 1 116 ? 29.196 39.112 43.855 1.00 25.71 116 PHE A C 1
ATOM 793 O O . PHE A 1 116 ? 29.251 40.336 43.747 1.00 26.86 116 PHE A O 1
ATOM 801 N N . GLU A 1 117 ? 28.060 38.433 44.041 1.00 26.44 117 GLU A N 1
ATOM 802 C CA . GLU A 1 117 ? 26.807 39.087 44.370 1.00 28.13 117 GLU A CA 1
ATOM 803 C C . GLU A 1 117 ? 26.230 38.414 45.611 1.00 29.18 117 GLU A C 1
ATOM 804 O O . GLU A 1 117 ? 26.257 37.190 45.701 1.00 29.25 117 GLU A O 1
ATOM 810 N N . PRO A 1 118 ? 25.663 39.165 46.583 1.00 31.17 118 PRO A N 1
ATOM 811 C CA . PRO A 1 118 ? 24.974 38.540 47.715 1.00 32.16 118 PRO A CA 1
ATOM 812 C C . PRO A 1 118 ? 23.849 37.664 47.167 1.00 32.06 118 PRO A C 1
ATOM 813 O O . PRO A 1 118 ? 23.106 38.105 46.296 1.00 30.83 118 PRO A O 1
ATOM 817 N N . SER A 1 119 ? 23.746 36.416 47.646 1.00 31.55 119 SER A N 1
ATOM 818 C CA . SER A 1 119 ? 22.767 35.479 47.110 1.00 34.24 119 SER A CA 1
ATOM 819 C C . SER A 1 119 ? 21.332 35.936 47.431 1.00 37.10 119 SER A C 1
ATOM 820 O O . SER A 1 119 ? 21.128 36.425 48.569 1.00 41.94 119 SER A O 1
ATOM 823 N N . GLY A 1 127 ? 12.583 25.075 37.784 1.00 43.72 127 GLY A N 1
ATOM 824 C CA . GLY A 1 127 ? 12.917 24.690 36.395 1.00 41.58 127 GLY A CA 1
ATOM 825 C C . GLY A 1 127 ? 12.490 25.768 35.402 1.00 39.56 127 GLY A C 1
ATOM 826 O O . GLY A 1 127 ? 11.754 25.487 34.457 1.00 38.52 127 GLY A O 1
ATOM 827 N N . THR A 1 128 ? 12.982 26.994 35.628 1.00 35.76 128 THR A N 1
ATOM 828 C CA . THR A 1 128 ? 12.567 28.167 34.877 1.00 35.27 128 THR A CA 1
ATOM 829 C C . THR A 1 128 ? 12.859 27.965 33.391 1.00 32.41 128 THR A C 1
ATOM 830 O O . THR A 1 128 ? 12.007 28.245 32.554 1.00 31.97 128 THR A O 1
ATOM 834 N N . ALA A 1 129 ? 14.060 27.469 33.076 1.00 30.33 129 ALA A N 1
ATOM 835 C CA . ALA A 1 129 ? 14.491 27.315 31.695 1.00 31.49 129 ALA A CA 1
ATOM 836 C C . ALA A 1 129 ? 13.554 26.369 30.948 1.00 32.14 129 ALA A C 1
ATOM 837 O O . ALA A 1 129 ? 13.069 26.711 29.869 1.00 31.53 129 ALA A O 1
ATOM 839 N N . ARG A 1 130 ? 13.296 25.198 31.547 1.00 30.68 130 ARG A N 1
ATOM 840 C CA . ARG A 1 130 ? 12.473 24.163 30.936 1.00 30.55 130 ARG A CA 1
ATOM 841 C C . ARG A 1 130 ? 11.067 24.694 30.653 1.00 29.20 130 ARG A C 1
ATOM 842 O O . ARG A 1 130 ? 10.542 24.468 29.567 1.00 27.25 130 ARG A O 1
ATOM 844 N N . LYS A 1 131 ? 10.482 25.423 31.615 1.00 30.10 131 LYS A N 1
ATOM 845 C CA . LYS A 1 131 ? 9.158 26.011 31.456 1.00 31.87 131 LYS A CA 1
ATOM 846 C C . LYS A 1 131 ? 9.124 27.014 30.299 1.00 30.23 131 LYS A C 1
ATOM 847 O O . LYS A 1 131 ? 8.144 27.053 29.559 1.00 29.21 131 LYS A O 1
ATOM 853 N N . MET A 1 132 ? 10.174 27.832 30.141 1.00 27.90 132 MET A N 1
ATOM 854 C CA . MET A 1 132 ? 10.196 28.816 29.062 1.00 27.21 132 MET A CA 1
ATOM 855 C C . MET A 1 132 ? 10.379 28.114 27.716 1.00 26.52 132 MET A C 1
ATOM 856 O O . MET A 1 132 ? 9.704 28.439 26.741 1.00 26.53 132 MET A O 1
ATOM 861 N N . VAL A 1 133 ? 11.310 27.157 27.659 1.00 26.20 133 VAL A N 1
ATOM 862 C CA . VAL A 1 133 ? 11.618 26.468 26.416 1.00 27.40 133 VAL A CA 1
ATOM 863 C C . VAL A 1 133 ? 10.383 25.708 25.932 1.00 27.79 133 VAL A C 1
ATOM 864 O O . VAL A 1 133 ? 10.092 25.679 24.735 1.00 27.77 133 VAL A O 1
ATOM 868 N N . ASP A 1 134 ? 9.648 25.103 26.871 1.00 28.06 134 ASP A N 1
ATOM 869 C CA . ASP A 1 134 ? 8.458 24.338 26.530 1.00 29.82 134 ASP A CA 1
ATOM 870 C C . ASP A 1 134 ? 7.429 25.229 25.833 1.00 29.25 134 ASP A C 1
ATOM 871 O O . ASP A 1 134 ? 6.636 24.740 25.040 1.00 30.11 134 ASP A O 1
ATOM 876 N N . ARG A 1 135 ? 7.451 26.533 26.127 1.00 29.09 135 ARG A N 1
ATOM 877 C CA . ARG A 1 135 ? 6.476 27.456 25.575 1.00 28.21 135 ARG A CA 1
ATOM 878 C C . ARG A 1 135 ? 6.909 28.010 24.215 1.00 27.41 135 ARG A C 1
ATOM 879 O O . ARG A 1 135 ? 6.121 28.721 23.597 1.00 26.43 135 ARG A O 1
ATOM 887 N N . ILE A 1 136 ? 8.118 27.679 23.725 1.00 26.75 136 ILE A N 1
ATOM 888 C CA . ILE A 1 136 ? 8.518 28.118 22.390 1.00 27.37 136 ILE A CA 1
ATOM 889 C C . ILE A 1 136 ? 8.837 26.939 21.469 1.00 27.77 136 ILE A C 1
ATOM 890 O O . ILE A 1 136 ? 8.894 27.127 20.255 1.00 26.32 136 ILE A O 1
ATOM 895 N N . ARG A 1 137 ? 9.053 25.740 22.026 1.00 28.31 137 ARG A N 1
ATOM 896 C CA . ARG A 1 137 ? 9.631 24.641 21.266 1.00 31.94 137 ARG A CA 1
ATOM 897 C C . ARG A 1 137 ? 8.670 24.160 20.177 1.00 31.47 137 ARG A C 1
ATOM 898 O O . ARG A 1 137 ? 9.108 23.527 19.222 1.00 31.80 137 ARG A O 1
ATOM 906 N N . GLU A 1 138 ? 7.375 24.474 20.309 1.00 31.36 138 GLU A N 1
ATOM 907 C CA . GLU A 1 138 ? 6.373 24.056 19.343 1.00 33.46 138 GLU A CA 1
ATOM 908 C C . GLU A 1 138 ? 6.082 25.142 18.305 1.00 31.62 138 GLU A C 1
ATOM 909 O O . GLU A 1 138 ? 5.328 24.891 17.371 1.00 31.18 138 GLU A O 1
ATOM 915 N N . ALA A 1 139 ? 6.656 26.346 18.458 1.00 28.97 139 ALA A N 1
ATOM 916 C CA . ALA A 1 139 ? 6.520 27.367 17.429 1.00 27.76 139 ALA A CA 1
ATOM 917 C C . ALA A 1 139 ? 6.992 26.776 16.104 1.00 27.10 139 ALA A C 1
ATOM 918 O O . ALA A 1 139 ? 8.063 26.178 16.052 1.00 27.11 139 ALA A O 1
ATOM 920 N N . ASP A 1 140 ? 6.200 26.932 15.039 1.00 29.22 140 ASP A N 1
ATOM 921 C CA . ASP A 1 140 ? 6.562 26.306 13.775 1.00 31.09 140 ASP A CA 1
ATOM 922 C C . ASP A 1 140 ? 6.742 27.348 12.675 1.00 29.30 140 ASP A C 1
ATOM 923 O O . ASP A 1 140 ? 6.754 26.997 11.498 1.00 29.17 140 ASP A O 1
ATOM 928 N N . SER A 1 141 ? 6.933 28.616 13.062 1.00 27.38 141 SER A N 1
ATOM 929 C CA . SER A 1 141 ? 7.430 29.623 12.139 1.00 26.71 141 SER A CA 1
ATOM 930 C C . SER A 1 141 ? 8.305 30.610 12.903 1.00 25.63 141 SER A C 1
ATOM 931 O O . SER A 1 141 ? 8.121 30.811 14.105 1.00 23.62 141 SER A O 1
ATOM 934 N N . VAL A 1 142 ? 9.235 31.235 12.181 1.00 25.57 142 VAL A N 1
ATOM 935 C CA . VAL A 1 142 ? 10.055 32.287 12.755 1.00 27.08 142 VAL A CA 1
ATOM 936 C C . VAL A 1 142 ? 9.138 33.366 13.326 1.00 25.30 142 VAL A C 1
ATOM 937 O O . VAL A 1 142 ? 9.349 33.819 14.447 1.00 24.48 142 VAL A O 1
ATOM 941 N N . GLU A 1 143 ? 8.104 33.745 12.565 1.00 26.55 143 GLU A N 1
ATOM 942 C CA . GLU A 1 143 ? 7.170 34.785 12.980 1.00 28.13 143 GLU A CA 1
ATOM 943 C C . GLU A 1 143 ? 6.539 34.436 14.333 1.00 25.65 143 GLU A C 1
ATOM 944 O O . GLU A 1 143 ? 6.479 35.273 15.234 1.00 25.02 143 GLU A O 1
ATOM 950 N N . SER A 1 144 ? 6.074 33.188 14.477 1.00 23.93 144 SER A N 1
ATOM 951 C CA . SER A 1 144 ? 5.403 32.755 15.696 1.00 24.25 144 SER A CA 1
ATOM 952 C C . SER A 1 144 ? 6.377 32.713 16.877 1.00 22.24 144 SER A C 1
ATOM 953 O O . SER A 1 144 ? 6.013 33.037 18.006 1.00 22.47 144 SER A O 1
ATOM 956 N N . LEU A 1 145 ? 7.615 32.291 16.614 1.00 22.58 145 LEU A N 1
ATOM 957 C CA . LEU A 1 145 ? 8.645 32.230 17.640 1.00 23.49 145 LEU A CA 1
ATOM 958 C C . LEU A 1 145 ? 8.945 33.627 18.182 1.00 23.36 145 LEU A C 1
ATOM 959 O O . LEU A 1 145 ? 8.981 33.827 19.393 1.00 23.06 145 LEU A O 1
ATOM 964 N N . ILE A 1 146 ? 9.165 34.597 17.292 1.00 24.51 146 ILE A N 1
ATOM 965 C CA . ILE A 1 146 ? 9.630 35.898 17.750 1.00 28.40 146 ILE A CA 1
ATOM 966 C C . ILE A 1 146 ? 8.475 36.675 18.385 1.00 28.31 146 ILE A C 1
ATOM 967 O O . ILE A 1 146 ? 8.688 37.392 19.362 1.00 27.98 146 ILE A O 1
ATOM 972 N N . SER A 1 147 ? 7.255 36.494 17.854 1.00 27.10 147 SER A N 1
ATOM 973 C CA . SER A 1 147 ? 6.063 37.111 18.417 1.00 28.44 147 SER A CA 1
ATOM 974 C C . SER A 1 147 ? 5.886 36.698 19.875 1.00 26.89 147 SER A C 1
ATOM 975 O O . SER A 1 147 ? 5.744 37.550 20.743 1.00 29.13 147 SER A O 1
ATOM 978 N N . ARG A 1 148 ? 5.919 35.391 20.148 1.00 26.12 148 ARG A N 1
ATOM 979 C CA . ARG A 1 148 ? 5.595 34.888 21.473 1.00 26.08 148 ARG A CA 1
ATOM 980 C C . ARG A 1 148 ? 6.734 35.102 22.474 1.00 25.09 148 ARG A C 1
ATOM 981 O O . ARG A 1 148 ? 6.477 35.152 23.677 1.00 25.05 148 ARG A O 1
ATOM 989 N N . THR A 1 149 ? 7.983 35.194 21.996 1.00 23.14 149 THR A N 1
ATOM 990 C CA . THR A 1 149 ? 9.130 35.221 22.889 1.00 22.74 149 THR A CA 1
ATOM 991 C C . THR A 1 149 ? 9.117 36.494 23.733 1.00 21.57 149 THR A C 1
ATOM 992 O O . THR A 1 149 ? 9.359 36.434 24.935 1.00 20.87 149 THR A O 1
ATOM 996 N N . THR A 1 150 ? 8.810 37.650 23.134 1.00 22.01 150 THR A N 1
ATOM 997 C CA . THR A 1 150 ? 8.820 38.880 23.912 1.00 21.28 150 THR A CA 1
ATOM 998 C C . THR A 1 150 ? 7.770 38.797 25.016 1.00 22.51 150 THR A C 1
ATOM 999 O O . THR A 1 150 ? 8.048 39.183 26.152 1.00 22.81 150 THR A O 1
ATOM 1003 N N . ARG A 1 151 ? 6.586 38.251 24.691 1.00 23.23 151 ARG A N 1
ATOM 1004 C CA A ARG A 1 151 ? 5.510 38.126 25.660 0.50 23.82 151 ARG A CA 1
ATOM 1005 C CA B ARG A 1 151 ? 5.497 38.097 25.641 0.50 23.81 151 ARG A CA 1
ATOM 1006 C C . ARG A 1 151 ? 5.940 37.193 26.790 1.00 23.50 151 ARG A C 1
ATOM 1007 O O . ARG A 1 151 ? 5.759 37.515 27.969 1.00 22.96 151 ARG A O 1
ATOM 1022 N N . LEU A 1 152 ? 6.518 36.042 26.429 1.00 23.06 152 LEU A N 1
ATOM 1023 C CA . LEU A 1 152 ? 6.950 35.061 27.409 1.00 24.23 152 LEU A CA 1
ATOM 1024 C C . LEU A 1 152 ? 8.036 35.623 28.327 1.00 23.34 152 LEU A C 1
ATOM 1025 O O . LEU A 1 152 ? 7.996 35.431 29.544 1.00 23.07 152 LEU A O 1
ATOM 1030 N N . VAL A 1 153 ? 9.038 36.271 27.729 1.00 22.98 153 VAL A N 1
ATOM 1031 C CA . VAL A 1 153 ? 10.190 36.742 28.481 1.00 23.67 153 VAL A CA 1
ATOM 1032 C C . VAL A 1 153 ? 9.749 37.856 29.429 1.00 23.31 153 VAL A C 1
ATOM 1033 O O . VAL A 1 153 ? 10.200 37.906 30.574 1.00 23.62 153 VAL A O 1
ATOM 1054 N N . ALA A 1 155 ? 6.759 38.288 30.809 1.00 26.84 155 ALA A N 1
ATOM 1055 C CA . ALA A 1 155 ? 5.982 37.716 31.899 1.00 27.39 155 ALA A CA 1
ATOM 1056 C C . ALA A 1 155 ? 6.885 36.968 32.879 1.00 27.23 155 ALA A C 1
ATOM 1057 O O . ALA A 1 155 ? 6.688 37.047 34.091 1.00 28.51 155 ALA A O 1
ATOM 1059 N N . THR A 1 156 ? 7.863 36.229 32.351 1.00 26.30 156 THR A N 1
ATOM 1060 C CA . THR A 1 156 ? 8.674 35.347 33.172 1.00 26.30 156 THR A CA 1
ATOM 1061 C C . THR A 1 156 ? 9.737 36.148 33.927 1.00 27.04 156 THR A C 1
ATOM 1062 O O . THR A 1 156 ? 9.953 35.918 35.119 1.00 26.08 156 THR A O 1
ATOM 1066 N N . LEU A 1 157 ? 10.406 37.088 33.248 1.00 25.36 157 LEU A N 1
ATOM 1067 C CA . LEU A 1 157 ? 11.537 37.790 33.847 1.00 25.80 157 LEU A CA 1
ATOM 1068 C C . LEU A 1 157 ? 11.119 39.120 34.479 1.00 26.20 157 LEU A C 1
ATOM 1069 O O . LEU A 1 157 ? 11.907 39.739 35.195 1.00 27.26 157 LEU A O 1
ATOM 1074 N N . GLY A 1 158 ? 9.895 39.568 34.197 1.00 25.71 158 GLY A N 1
ATOM 1075 C CA . GLY A 1 158 ? 9.303 40.690 34.904 1.00 25.31 158 GLY A CA 1
ATOM 1076 C C . GLY A 1 158 ? 9.925 42.035 34.539 1.00 24.96 158 GLY A C 1
ATOM 1077 O O . GLY A 1 158 ? 10.048 42.892 35.407 1.00 24.58 158 GLY A O 1
ATOM 1078 N N . TYR A 1 159 ? 10.272 42.238 33.258 1.00 23.46 159 TYR A N 1
ATOM 1079 C CA . TYR A 1 159 ? 10.729 43.538 32.784 1.00 23.24 159 TYR A CA 1
ATOM 1080 C C . TYR A 1 159 ? 9.556 44.306 32.173 1.00 21.74 159 TYR A C 1
ATOM 1081 O O . TYR A 1 159 ? 8.633 43.705 31.640 1.00 22.27 159 TYR A O 1
ATOM 1090 N N . ASP A 1 160 ? 9.645 45.642 32.196 1.00 21.03 160 ASP A N 1
ATOM 1091 C CA . ASP A 1 160 ? 8.581 46.519 31.742 1.00 21.95 160 ASP A CA 1
ATOM 1092 C C . ASP A 1 160 ? 8.407 46.425 30.225 1.00 22.20 160 ASP A C 1
ATOM 1093 O O . ASP A 1 160 ? 7.299 46.597 29.711 1.00 23.22 160 ASP A O 1
ATOM 1098 N N . ARG A 1 161 ? 9.503 46.169 29.513 1.00 21.33 161 ARG A N 1
ATOM 1099 C CA . ARG A 1 161 ? 9.451 46.002 28.067 1.00 21.59 161 ARG A CA 1
ATOM 1100 C C . ARG A 1 161 ? 10.432 44.908 27.663 1.00 20.87 161 ARG A C 1
ATOM 1101 O O . ARG A 1 161 ? 11.515 44.808 28.221 1.00 21.25 161 ARG A O 1
ATOM 1109 N N . VAL A 1 162 ? 10.041 44.096 26.679 1.00 20.07 162 VAL A N 1
ATOM 1110 C CA . VAL A 1 162 ? 10.968 43.181 26.044 1.00 20.03 162 VAL A CA 1
ATOM 1111 C C . VAL A 1 162 ? 10.811 43.353 24.538 1.00 20.38 162 VAL A C 1
ATOM 1112 O O . VAL A 1 162 ? 9.693 43.339 24.037 1.00 19.58 162 VAL A O 1
ATOM 1116 N N . MET A 1 163 ? 11.941 43.524 23.850 1.00 20.23 163 MET A N 1
ATOM 1117 C CA . MET A 1 163 ? 11.965 43.650 22.404 1.00 20.58 163 MET A CA 1
ATOM 1118 C C . MET A 1 163 ? 12.888 42.588 21.824 1.00 20.70 163 MET A C 1
ATOM 1119 O O . MET A 1 163 ? 13.769 42.061 22.502 1.00 21.17 163 MET A O 1
ATOM 1124 N N . ILE A 1 164 ? 12.681 42.295 20.541 1.00 20.99 164 ILE A N 1
ATOM 1125 C CA . ILE A 1 164 ? 13.670 41.578 19.769 1.00 21.04 164 ILE A CA 1
ATOM 1126 C C . ILE A 1 164 ? 14.062 42.462 18.594 1.00 20.56 164 ILE A C 1
ATOM 1127 O O . ILE A 1 164 ? 13.198 42.993 17.902 1.00 20.59 164 ILE A O 1
ATOM 1132 N N . TYR A 1 165 ? 15.372 42.602 18.406 1.00 20.89 165 TYR A N 1
ATOM 1133 C CA . TYR A 1 165 ? 15.933 43.256 17.239 1.00 20.73 165 TYR A CA 1
ATOM 1134 C C . TYR A 1 165 ? 16.516 42.205 16.305 1.00 21.07 165 TYR A C 1
ATOM 1135 O O . TYR A 1 165 ? 17.187 41.284 16.759 1.00 21.55 165 TYR A O 1
ATOM 1144 N N . ARG A 1 166 ? 16.268 42.377 15.004 1.00 21.41 166 ARG A N 1
ATOM 1145 C CA . ARG A 1 166 ? 16.961 41.628 13.974 1.00 22.28 166 ARG A CA 1
ATOM 1146 C C . ARG A 1 166 ? 17.903 42.588 13.261 1.00 20.80 166 ARG A C 1
ATOM 1147 O O . ARG A 1 166 ? 17.476 43.645 12.798 1.00 20.72 166 ARG A O 1
ATOM 1155 N N . PHE A 1 167 ? 19.183 42.217 13.196 1.00 20.78 167 PHE A N 1
ATOM 1156 C CA . PHE A 1 167 ? 20.171 43.033 12.518 1.00 20.84 167 PHE A CA 1
ATOM 1157 C C . PHE A 1 167 ? 19.973 42.877 11.015 1.00 21.06 167 PHE A C 1
ATOM 1158 O O . PHE A 1 167 ? 19.730 41.778 10.516 1.00 20.37 167 PHE A O 1
ATOM 1166 N N . GLN A 1 168 ? 20.083 44.012 10.324 1.00 21.83 168 GLN A N 1
ATOM 1167 C CA . GLN A 1 168 ? 19.991 44.091 8.876 1.00 22.85 168 GLN A CA 1
ATOM 1168 C C . GLN A 1 168 ? 21.385 43.871 8.294 1.00 22.76 168 GLN A C 1
ATOM 1169 O O . GLN A 1 168 ? 22.365 43.827 9.031 1.00 22.14 168 GLN A O 1
ATOM 1175 N N . GLU A 1 169 ? 21.479 43.783 6.963 1.00 22.76 169 GLU A N 1
ATOM 1176 C CA . GLU A 1 169 ? 22.748 43.526 6.304 1.00 25.86 169 GLU A CA 1
ATOM 1177 C C . GLU A 1 169 ? 23.736 44.658 6.600 1.00 25.11 169 GLU A C 1
ATOM 1178 O O . GLU A 1 169 ? 24.923 44.401 6.717 1.00 25.87 169 GLU A O 1
ATOM 1184 N N . ASP A 1 170 ? 23.250 45.896 6.767 1.00 24.52 170 ASP A N 1
ATOM 1185 C CA . ASP A 1 170 ? 24.122 47.031 7.034 1.00 25.07 170 ASP A CA 1
ATOM 1186 C C . ASP A 1 170 ? 24.367 47.219 8.535 1.00 24.86 170 ASP A C 1
ATOM 1187 O O . ASP A 1 170 ? 24.976 48.209 8.934 1.00 24.83 170 ASP A O 1
ATOM 1192 N N . GLY A 1 171 ? 23.874 46.297 9.371 1.00 23.81 171 GLY A N 1
ATOM 1193 C CA . GLY A 1 171 ? 24.128 46.344 10.805 1.00 23.09 171 GLY A CA 1
ATOM 1194 C C . GLY A 1 171 ? 23.061 47.103 11.594 1.00 22.54 171 GLY A C 1
ATOM 1195 O O . GLY A 1 171 ? 23.072 47.081 12.826 1.00 21.92 171 GLY A O 1
ATOM 1196 N N . ALA A 1 172 ? 22.136 47.780 10.900 1.00 22.06 172 ALA A N 1
ATOM 1197 C CA . ALA A 1 172 ? 21.027 48.433 11.576 1.00 21.66 172 ALA A CA 1
ATOM 1198 C C . ALA A 1 172 ? 20.197 47.384 12.305 1.00 20.92 172 ALA A C 1
ATOM 1199 O O . ALA A 1 172 ? 20.220 46.208 11.957 1.00 21.20 172 ALA A O 1
ATOM 1201 N N . GLY A 1 173 ? 19.482 47.812 13.342 1.00 21.34 173 GLY A N 1
ATOM 1202 C CA . GLY A 1 173 ? 18.564 46.924 14.028 1.00 21.66 173 GLY A CA 1
ATOM 1203 C C . GLY A 1 173 ? 17.117 47.288 13.713 1.00 21.55 173 GLY A C 1
ATOM 1204 O O . GLY A 1 173 ? 16.766 48.468 13.673 1.00 20.79 173 GLY A O 1
ATOM 1222 N N . VAL A 1 175 ? 13.258 46.545 15.157 1.00 20.85 175 VAL A N 1
ATOM 1223 C CA . VAL A 1 175 ? 12.458 46.040 16.258 1.00 21.15 175 VAL A CA 1
ATOM 1224 C C . VAL A 1 175 ? 11.357 45.164 15.660 1.00 21.92 175 VAL A C 1
ATOM 1225 O O . VAL A 1 175 ? 10.416 45.677 15.053 1.00 21.58 175 VAL A O 1
ATOM 1229 N N . VAL A 1 176 ? 11.498 43.841 15.819 1.00 22.40 176 VAL A N 1
ATOM 1230 C CA . VAL A 1 176 ? 10.641 42.893 15.126 1.00 22.34 176 VAL A CA 1
ATOM 1231 C C . VAL A 1 176 ? 9.631 42.258 16.077 1.00 22.11 176 VAL A C 1
ATOM 1232 O O . VAL A 1 176 ? 8.740 41.543 15.628 1.00 22.14 176 VAL A O 1
ATOM 1236 N N . SER A 1 177 ? 9.766 42.499 17.383 1.00 21.15 177 SER A N 1
ATOM 1237 C CA . SER A 1 177 ? 8.806 41.995 18.346 1.00 21.33 177 SER A CA 1
ATOM 1238 C C . SER A 1 177 ? 8.881 42.878 19.587 1.00 21.43 177 SER A C 1
ATOM 1239 O O . SER A 1 177 ? 9.936 43.445 19.861 1.00 20.80 177 SER A O 1
ATOM 1242 N N . GLU A 1 178 ? 7.750 43.023 20.287 1.00 21.19 178 GLU A N 1
ATOM 1243 C CA . GLU A 1 178 ? 7.677 43.884 21.458 1.00 22.20 178 GLU A CA 1
ATOM 1244 C C . GLU A 1 178 ? 6.548 43.424 22.372 1.00 22.85 178 GLU A C 1
ATOM 1245 O O . GLU A 1 178 ? 5.435 43.183 21.916 1.00 23.98 178 GLU A O 1
ATOM 1251 N N . ALA A 1 179 ? 6.858 43.305 23.665 1.00 22.67 179 ALA A N 1
ATOM 1252 C CA . ALA A 1 179 ? 5.850 43.216 24.708 1.00 22.46 179 ALA A CA 1
ATOM 1253 C C . ALA A 1 179 ? 6.148 44.327 25.703 1.00 22.94 179 ALA A C 1
ATOM 1254 O O . ALA A 1 179 ? 7.302 44.504 26.068 1.00 22.48 179 ALA A O 1
ATOM 1273 N N . GLN A 1 181 ? 4.478 47.318 28.908 1.00 25.95 181 GLN A N 1
ATOM 1274 C CA . GLN A 1 181 ? 3.448 47.876 29.763 1.00 28.42 181 GLN A CA 1
ATOM 1275 C C . GLN A 1 181 ? 2.534 48.726 28.886 1.00 28.46 181 GLN A C 1
ATOM 1276 O O . GLN A 1 181 ? 3.008 49.394 27.965 1.00 25.47 181 GLN A O 1
ATOM 1282 N N . PRO A 1 182 ? 1.201 48.712 29.121 1.00 29.97 182 PRO A N 1
ATOM 1283 C CA . PRO A 1 182 ? 0.270 49.453 28.265 1.00 30.03 182 PRO A CA 1
ATOM 1284 C C . PRO A 1 182 ? 0.517 50.960 28.173 1.00 28.78 182 PRO A C 1
ATOM 1285 O O . PRO A 1 182 ? 0.119 51.579 27.192 1.00 28.81 182 PRO A O 1
ATOM 1289 N N . GLU A 1 183 ? 1.209 51.537 29.163 1.00 29.58 183 GLU A N 1
ATOM 1290 C CA . GLU A 1 183 ? 1.406 52.978 29.235 1.00 32.17 183 GLU A CA 1
ATOM 1291 C C . GLU A 1 183 ? 2.643 53.433 28.454 1.00 30.76 183 GLU A C 1
ATOM 1292 O O . GLU A 1 183 ? 2.862 54.633 28.306 1.00 31.92 183 GLU A O 1
ATOM 1298 N N . LEU A 1 184 ? 3.464 52.493 27.966 1.00 28.24 184 LEU A N 1
ATOM 1299 C CA . LEU A 1 184 ? 4.694 52.855 27.270 1.00 27.45 184 LEU A CA 1
ATOM 1300 C C . LEU A 1 184 ? 4.396 53.147 25.801 1.00 26.19 184 LEU A C 1
ATOM 1301 O O . LEU A 1 184 ? 3.433 52.626 25.239 1.00 26.60 184 LEU A O 1
ATOM 1306 N N . GLU A 1 185 ? 5.242 53.986 25.196 1.00 26.04 185 GLU A N 1
ATOM 1307 C CA . GLU A 1 185 ? 5.274 54.146 23.751 1.00 25.92 185 GLU A CA 1
ATOM 1308 C C . GLU A 1 185 ? 5.765 52.846 23.119 1.00 25.35 185 GLU A C 1
ATOM 1309 O O . GLU A 1 185 ? 6.466 52.068 23.767 1.00 25.17 185 GLU A O 1
ATOM 1315 N N . SER A 1 186 ? 5.380 52.632 21.856 1.00 25.78 186 SER A N 1
ATOM 1316 C CA . SER A 1 186 ? 5.808 51.480 21.079 1.00 26.15 186 SER A CA 1
ATOM 1317 C C . SER A 1 186 ? 7.008 51.838 20.202 1.00 25.84 186 SER A C 1
ATOM 1318 O O . SER A 1 186 ? 7.091 52.938 19.650 1.00 26.11 186 SER A O 1
ATOM 1321 N N . PHE A 1 187 ? 7.922 50.871 20.063 1.00 23.88 187 PHE A N 1
ATOM 1322 C CA . PHE A 1 187 ? 9.038 50.959 19.139 1.00 23.97 187 PHE A CA 1
ATOM 1323 C C . PHE A 1 187 ? 8.918 49.891 18.048 1.00 22.76 187 PHE A C 1
ATOM 1324 O O . PHE A 1 187 ? 9.817 49.746 17.231 1.00 23.13 187 PHE A O 1
ATOM 1332 N N . LEU A 1 188 ? 7.818 49.131 18.030 1.00 23.27 188 LEU A N 1
ATOM 1333 C CA . LEU A 1 188 ? 7.679 48.037 17.079 1.00 22.78 188 LEU A CA 1
ATOM 1334 C C . LEU A 1 188 ? 7.721 48.596 15.656 1.00 22.14 188 LEU A C 1
ATOM 1335 O O . LEU A 1 188 ? 7.039 49.571 15.345 1.00 22.08 188 LEU A O 1
ATOM 1340 N N . GLY A 1 189 ? 8.553 47.988 14.802 1.00 21.64 189 GLY A N 1
ATOM 1341 C CA . GLY A 1 189 ? 8.637 48.355 13.396 1.00 21.98 189 GLY A CA 1
ATOM 1342 C C . GLY A 1 189 ? 9.650 49.470 13.141 1.00 21.70 189 GLY A C 1
ATOM 1343 O O . GLY A 1 189 ? 9.907 49.823 11.993 1.00 22.31 189 GLY A O 1
ATOM 1344 N N . GLN A 1 190 ? 10.214 50.009 14.225 1.00 22.68 190 GLN A N 1
ATOM 1345 C CA . GLN A 1 190 ? 11.253 51.023 14.179 1.00 23.54 190 GLN A CA 1
ATOM 1346 C C . GLN A 1 190 ? 12.608 50.378 13.896 1.00 23.40 190 GLN A C 1
ATOM 1347 O O . GLN A 1 190 ? 12.804 49.191 14.150 1.00 22.88 190 GLN A O 1
ATOM 1353 N N . TYR A 1 191 ? 13.543 51.184 13.378 1.00 21.99 191 TYR A N 1
ATOM 1354 C CA . TYR A 1 191 ? 14.911 50.761 13.147 1.00 21.31 191 TYR A CA 1
ATOM 1355 C C . TYR A 1 191 ? 15.865 51.732 13.838 1.00 22.04 191 TYR A C 1
ATOM 1356 O O . TYR A 1 191 ? 15.576 52.920 13.963 1.00 21.87 191 TYR A O 1
ATOM 1365 N N . PHE A 1 192 ? 17.019 51.221 14.264 1.00 21.35 192 PHE A N 1
ATOM 1366 C CA . PHE A 1 192 ? 18.099 52.080 14.715 1.00 20.92 192 PHE A CA 1
ATOM 1367 C C . PHE A 1 192 ? 19.306 51.841 13.814 1.00 21.47 192 PHE A C 1
ATOM 1368 O O . PHE A 1 192 ? 19.513 50.724 13.334 1.00 19.80 192 PHE A O 1
ATOM 1376 N N . PRO A 1 193 ? 20.150 52.876 13.578 1.00 21.90 193 PRO A N 1
ATOM 1377 C CA . PRO A 1 193 ? 21.303 52.751 12.688 1.00 22.29 193 PRO A CA 1
ATOM 1378 C C . PRO A 1 193 ? 22.372 51.887 13.335 1.00 21.91 193 PRO A C 1
ATOM 1379 O O . PRO A 1 193 ? 22.400 51.729 14.557 1.00 21.96 193 PRO A O 1
ATOM 1383 N N . ALA A 1 194 ? 23.263 51.365 12.493 1.00 22.31 194 ALA A N 1
ATOM 1384 C CA . ALA A 1 194 ? 24.366 50.537 12.949 1.00 23.34 194 ALA A CA 1
ATOM 1385 C C . ALA A 1 194 ? 25.159 51.245 14.048 1.00 23.28 194 ALA A C 1
ATOM 1386 O O . ALA A 1 194 ? 25.584 50.611 15.006 1.00 23.25 194 ALA A O 1
ATOM 1388 N N . SER A 1 195 ? 25.314 52.567 13.919 1.00 24.23 195 SER A N 1
ATOM 1389 C CA . SER A 1 195 ? 26.189 53.344 14.786 1.00 24.56 195 SER A CA 1
ATOM 1390 C C . SER A 1 195 ? 25.686 53.395 16.228 1.00 24.67 195 SER A C 1
ATOM 1391 O O . SER A 1 195 ? 26.449 53.751 17.119 1.00 24.69 195 SER A O 1
ATOM 1394 N N . ASP A 1 196 ? 24.404 53.070 16.453 1.00 24.34 196 ASP A N 1
ATOM 1395 C CA . ASP A 1 196 ? 23.834 53.049 17.793 1.00 23.00 196 ASP A CA 1
ATOM 1396 C C . ASP A 1 196 ? 24.472 51.950 18.640 1.00 22.96 196 ASP A C 1
ATOM 1397 O O . ASP A 1 196 ? 24.436 52.021 19.868 1.00 23.79 196 ASP A O 1
ATOM 1402 N N . ILE A 1 197 ? 25.031 50.926 17.989 1.00 22.90 197 ILE A N 1
ATOM 1403 C CA . ILE A 1 197 ? 25.763 49.896 18.706 1.00 23.36 197 ILE A CA 1
ATOM 1404 C C . ILE A 1 197 ? 27.172 49.805 18.119 1.00 23.93 197 ILE A C 1
ATOM 1405 O O . ILE A 1 197 ? 27.375 49.190 17.071 1.00 22.55 197 ILE A O 1
ATOM 1410 N N . PRO A 1 198 ? 28.180 50.424 18.783 1.00 25.07 198 PRO A N 1
ATOM 1411 C CA . PRO A 1 198 ? 29.570 50.402 18.313 1.00 26.28 198 PRO A CA 1
ATOM 1412 C C . PRO A 1 198 ? 30.138 48.999 18.135 1.00 26.48 198 PRO A C 1
ATOM 1413 O O . PRO A 1 198 ? 29.682 48.056 18.781 1.00 26.09 198 PRO A O 1
ATOM 1417 N N . GLN A 1 199 ? 31.173 48.886 17.291 1.00 27.15 199 GLN A N 1
ATOM 1418 C CA . GLN A 1 199 ? 31.736 47.593 16.938 1.00 29.32 199 GLN A CA 1
ATOM 1419 C C . GLN A 1 199 ? 32.178 46.823 18.182 1.00 27.33 199 GLN A C 1
ATOM 1420 O O . GLN A 1 199 ? 32.010 45.609 18.228 1.00 28.32 199 GLN A O 1
ATOM 1426 N N . GLN A 1 200 ? 32.719 47.515 19.190 1.00 27.78 200 GLN A N 1
ATOM 1427 C CA . GLN A 1 200 ? 33.208 46.836 20.382 1.00 28.63 200 GLN A CA 1
ATOM 1428 C C . GLN A 1 200 ? 32.043 46.243 21.173 1.00 25.92 200 GLN A C 1
ATOM 1429 O O . GLN A 1 200 ? 32.181 45.168 21.750 1.00 25.13 200 GLN A O 1
ATOM 1435 N N . ALA A 1 201 ? 30.904 46.946 21.201 1.00 25.09 201 ALA A N 1
ATOM 1436 C CA . ALA A 1 201 ? 29.714 46.450 21.880 1.00 24.48 201 ALA A CA 1
ATOM 1437 C C . ALA A 1 201 ? 29.185 45.205 21.171 1.00 23.23 201 ALA A C 1
ATOM 1438 O O . ALA A 1 201 ? 28.744 44.263 21.821 1.00 23.84 201 ALA A O 1
ATOM 1440 N N . ARG A 1 202 ? 29.270 45.191 19.835 1.00 23.51 202 ARG A N 1
ATOM 1441 C CA . ARG A 1 202 ? 28.858 44.041 19.048 1.00 23.69 202 ARG A CA 1
ATOM 1442 C C . ARG A 1 202 ? 29.748 42.839 19.353 1.00 24.45 202 ARG A C 1
ATOM 1443 O O . ARG A 1 202 ? 29.241 41.736 19.523 1.00 24.79 202 ARG A O 1
ATOM 1451 N N . ALA A 1 203 ? 31.063 43.076 19.446 1.00 24.85 203 ALA A N 1
ATOM 1452 C CA . ALA A 1 203 ? 32.024 42.035 19.774 1.00 25.83 203 ALA A CA 1
ATOM 1453 C C . ALA A 1 203 ? 31.691 41.420 21.132 1.00 24.07 203 ALA A C 1
ATOM 1454 O O . ALA A 1 203 ? 31.683 40.198 21.288 1.00 25.69 203 ALA A O 1
ATOM 1456 N N . LEU A 1 204 ? 31.412 42.280 22.114 1.00 24.16 204 LEU A N 1
ATOM 1457 C CA . LEU A 1 204 ? 31.110 41.836 23.468 1.00 24.64 204 LEU A CA 1
ATOM 1458 C C . LEU A 1 204 ? 29.730 41.163 23.520 1.00 24.32 204 LEU A C 1
ATOM 1459 O O . LEU A 1 204 ? 29.598 40.158 24.260 1.00 23.98 204 LEU A O 1
ATOM 1477 N N . LEU A 1 206 ? 28.822 39.366 20.941 1.00 26.35 206 LEU A N 1
ATOM 1478 C CA . LEU A 1 206 ? 28.998 37.983 20.418 1.00 26.39 206 LEU A CA 1
ATOM 1479 C C . LEU A 1 206 ? 29.631 37.069 21.472 1.00 27.95 206 LEU A C 1
ATOM 1480 O O . LEU A 1 206 ? 29.279 35.892 21.554 1.00 28.16 206 LEU A O 1
ATOM 1485 N N . LYS A 1 207 ? 30.537 37.621 22.291 1.00 27.82 207 LYS A N 1
ATOM 1486 C CA . LYS A 1 207 ? 31.320 36.860 23.254 1.00 28.70 207 LYS A CA 1
ATOM 1487 C C . LYS A 1 207 ? 30.514 36.482 24.496 1.00 27.51 207 LYS A C 1
ATOM 1488 O O . LYS A 1 207 ? 30.822 35.472 25.121 1.00 28.22 207 LYS A O 1
ATOM 1494 N N . ASN A 1 208 ? 29.528 37.309 24.883 1.00 25.51 208 ASN A N 1
ATOM 1495 C CA . ASN A 1 208 ? 28.752 37.097 26.100 1.00 24.99 208 ASN A CA 1
ATOM 1496 C C . ASN A 1 208 ? 27.274 36.918 25.762 1.00 24.88 208 ASN A C 1
ATOM 1497 O O . ASN A 1 208 ? 26.699 37.760 25.074 1.00 23.61 208 ASN A O 1
ATOM 1502 N N . THR A 1 209 ? 26.639 35.863 26.296 1.00 24.72 209 THR A N 1
ATOM 1503 C CA . THR A 1 209 ? 25.218 35.637 26.066 1.00 25.19 209 THR A CA 1
ATOM 1504 C C . THR A 1 209 ? 24.391 36.754 26.702 1.00 24.17 209 THR A C 1
ATOM 1505 O O . THR A 1 209 ? 23.428 37.220 26.095 1.00 24.61 209 THR A O 1
ATOM 1509 N N . LEU A 1 210 ? 24.751 37.156 27.931 1.00 23.08 210 LEU A N 1
ATOM 1510 C CA . LEU A 1 210 ? 23.978 38.138 28.679 1.00 23.34 210 LEU A CA 1
ATOM 1511 C C . LEU A 1 210 ? 24.781 39.419 28.855 1.00 24.19 210 LEU A C 1
ATOM 1512 O O . LEU A 1 210 ? 25.979 39.376 29.128 1.00 24.54 210 LEU A O 1
ATOM 1517 N N . ARG A 1 211 ? 24.078 40.553 28.760 1.00 22.93 211 ARG A N 1
ATOM 1518 C CA . ARG A 1 211 ? 24.591 41.839 29.195 1.00 23.04 211 ARG A CA 1
ATOM 1519 C C . ARG A 1 211 ? 23.608 42.412 30.214 1.00 23.54 211 ARG A C 1
ATOM 1520 O O . ARG A 1 211 ? 22.424 42.573 29.906 1.00 22.41 211 ARG A O 1
ATOM 1528 N N . ILE A 1 212 ? 24.111 42.678 31.430 1.00 22.62 212 ILE A N 1
ATOM 1529 C CA . ILE A 1 212 ? 23.302 43.138 32.545 1.00 22.71 212 ILE A CA 1
ATOM 1530 C C . ILE A 1 212 ? 23.644 44.592 32.868 1.00 22.93 212 ILE A C 1
ATOM 1531 O O . ILE A 1 212 ? 24.808 44.922 33.084 1.00 24.83 212 ILE A O 1
ATOM 1536 N N . ILE A 1 213 ? 22.611 45.444 32.931 1.00 22.90 213 ILE A N 1
ATOM 1537 C CA . ILE A 1 213 ? 22.723 46.788 33.480 1.00 23.48 213 ILE A CA 1
ATOM 1538 C C . ILE A 1 213 ? 21.695 46.909 34.603 1.00 23.22 213 ILE A C 1
ATOM 1539 O O . ILE A 1 213 ? 20.499 46.947 34.341 1.00 21.52 213 ILE A O 1
ATOM 1544 N N . SER A 1 214 ? 22.172 46.970 35.853 1.00 24.31 214 SER A N 1
ATOM 1545 C CA . SER A 1 214 ? 21.296 46.974 37.014 1.00 23.83 214 SER A CA 1
ATOM 1546 C C . SER A 1 214 ? 20.683 48.354 37.253 1.00 24.94 214 SER A C 1
ATOM 1547 O O . SER A 1 214 ? 19.561 48.451 37.751 1.00 22.98 214 SER A O 1
ATOM 1550 N N . ASP A 1 215 ? 21.428 49.415 36.919 1.00 24.76 215 ASP A N 1
ATOM 1551 C CA . ASP A 1 215 ? 20.997 50.775 37.199 1.00 26.75 215 ASP A CA 1
ATOM 1552 C C . ASP A 1 215 ? 21.731 51.742 36.272 1.00 28.18 215 ASP A C 1
ATOM 1553 O O . ASP A 1 215 ? 22.942 51.896 36.375 1.00 30.29 215 ASP A O 1
ATOM 1558 N N . ALA A 1 216 ? 20.987 52.418 35.389 1.00 28.72 216 ALA A N 1
ATOM 1559 C CA . ALA A 1 216 ? 21.588 53.337 34.437 1.00 29.75 216 ALA A CA 1
ATOM 1560 C C . ALA A 1 216 ? 22.056 54.617 35.133 1.00 31.41 216 ALA A C 1
ATOM 1561 O O . ALA A 1 216 ? 22.806 55.390 34.540 1.00 32.49 216 ALA A O 1
ATOM 1563 N N . SER A 1 217 ? 21.582 54.848 36.367 1.00 30.71 217 SER A N 1
ATOM 1564 C CA . SER A 1 217 ? 21.986 55.994 37.169 1.00 32.49 217 SER A CA 1
ATOM 1565 C C . SER A 1 217 ? 22.743 55.548 38.421 1.00 34.25 217 SER A C 1
ATOM 1566 O O . SER A 1 217 ? 22.911 56.331 39.348 1.00 36.09 217 SER A O 1
ATOM 1569 N N . GLY A 1 218 ? 23.194 54.289 38.456 1.00 35.90 218 GLY A N 1
ATOM 1570 C CA . GLY A 1 218 ? 23.956 53.779 39.585 1.00 37.07 218 GLY A CA 1
ATOM 1571 C C . GLY A 1 218 ? 25.380 54.328 39.553 1.00 36.55 218 GLY A C 1
ATOM 1572 O O . GLY A 1 218 ? 25.976 54.440 38.484 1.00 38.11 218 GLY A O 1
ATOM 1573 N N . THR A 1 219 ? 25.914 54.695 40.720 1.00 33.56 219 THR A N 1
ATOM 1574 C CA . THR A 1 219 ? 27.258 55.245 40.770 1.00 34.78 219 THR A CA 1
ATOM 1575 C C . THR A 1 219 ? 28.249 54.110 40.533 1.00 31.92 219 THR A C 1
ATOM 1576 O O . THR A 1 219 ? 28.208 53.105 41.237 1.00 32.81 219 THR A O 1
ATOM 1580 N N . ARG A 1 220 ? 29.120 54.294 39.534 1.00 30.17 220 ARG A N 1
ATOM 1581 C CA . ARG A 1 220 ? 30.156 53.335 39.185 1.00 31.02 220 ARG A CA 1
ATOM 1582 C C . ARG A 1 220 ? 31.095 53.116 40.366 1.00 29.85 220 ARG A C 1
ATOM 1583 O O . ARG A 1 220 ? 31.367 54.048 41.113 1.00 30.72 220 ARG A O 1
ATOM 1591 N N . ILE A 1 221 ? 31.606 51.887 40.503 1.00 28.69 221 ILE A N 1
ATOM 1592 C CA . ILE A 1 221 ? 32.574 51.553 41.537 1.00 27.84 221 ILE A CA 1
ATOM 1593 C C . ILE A 1 221 ? 33.941 51.377 40.877 1.00 26.75 221 ILE A C 1
ATOM 1594 O O . ILE A 1 221 ? 34.091 50.557 39.975 1.00 25.94 221 ILE A O 1
ATOM 1599 N N . PRO A 1 222 ? 34.994 52.119 41.289 1.00 27.07 222 PRO A N 1
ATOM 1600 C CA . PRO A 1 222 ? 36.297 51.965 40.648 1.00 25.98 222 PRO A CA 1
ATOM 1601 C C . PRO A 1 222 ? 36.934 50.611 40.953 1.00 25.43 222 PRO A C 1
ATOM 1602 O O . PRO A 1 222 ? 36.800 50.086 42.055 1.00 26.37 222 PRO A O 1
ATOM 1606 N N . VAL A 1 223 ? 37.594 50.047 39.935 1.00 25.92 223 VAL A N 1
ATOM 1607 C CA . VAL A 1 223 ? 38.532 48.951 40.095 1.00 27.27 223 VAL A CA 1
ATOM 1608 C C . VAL A 1 223 ? 39.869 49.547 40.521 1.00 28.71 223 VAL A C 1
ATOM 1609 O O . VAL A 1 223 ? 40.391 50.420 39.832 1.00 28.42 223 VAL A O 1
ATOM 1613 N N . LEU A 1 224 ? 40.409 49.066 41.647 1.00 28.06 224 LEU A N 1
ATOM 1614 C CA . LEU A 1 224 ? 41.631 49.623 42.207 1.00 27.77 224 LEU A CA 1
ATOM 1615 C C . LEU A 1 224 ? 42.757 48.604 42.070 1.00 27.27 224 LEU A C 1
ATOM 1616 O O . LEU A 1 224 ? 42.664 47.520 42.644 1.00 25.95 224 LEU A O 1
ATOM 1621 N N . PRO A 1 225 ? 43.844 48.880 41.303 1.00 28.04 225 PRO A N 1
ATOM 1622 C CA . PRO A 1 225 ? 43.980 50.084 40.474 1.00 28.30 225 PRO A CA 1
ATOM 1623 C C . PRO A 1 225 ? 43.366 49.919 39.085 1.00 28.67 225 PRO A C 1
ATOM 1624 O O . PRO A 1 225 ? 43.271 48.797 38.590 1.00 27.91 225 PRO A O 1
ATOM 1628 N N . ALA A 1 226 ? 42.993 51.038 38.453 1.00 28.95 226 ALA A N 1
ATOM 1629 C CA . ALA A 1 226 ? 42.518 51.013 37.075 1.00 30.39 226 ALA A CA 1
ATOM 1630 C C . ALA A 1 226 ? 43.657 50.602 36.146 1.00 30.65 226 ALA A C 1
ATOM 1631 O O . ALA A 1 226 ? 43.498 49.734 35.291 1.00 32.20 226 ALA A O 1
ATOM 1633 N N . VAL A 1 227 ? 44.818 51.228 36.340 1.00 32.91 227 VAL A N 1
ATOM 1634 C CA . VAL A 1 227 ? 46.011 50.912 35.574 1.00 33.32 227 VAL A CA 1
ATOM 1635 C C . VAL A 1 227 ? 47.077 50.424 36.549 1.00 31.65 227 VAL A C 1
ATOM 1636 O O . VAL A 1 227 ? 47.416 51.131 37.495 1.00 29.42 227 VAL A O 1
ATOM 1640 N N . ASP A 1 228 ? 47.572 49.204 36.317 1.00 31.20 228 ASP A N 1
ATOM 1641 C CA . ASP A 1 228 ? 48.462 48.539 37.253 1.00 32.29 228 ASP A CA 1
ATOM 1642 C C . ASP A 1 228 ? 49.882 49.084 37.087 1.00 34.79 228 ASP A C 1
ATOM 1643 O O . ASP A 1 228 ? 50.135 49.944 36.241 1.00 33.03 228 ASP A O 1
ATOM 1648 N N . VAL A 1 229 ? 50.809 48.567 37.902 1.00 34.67 229 VAL A N 1
ATOM 1649 C CA . VAL A 1 229 ? 52.155 49.114 37.968 1.00 36.07 229 VAL A CA 1
ATOM 1650 C C . VAL A 1 229 ? 52.856 48.942 36.617 1.00 36.58 229 VAL A C 1
ATOM 1651 O O . VAL A 1 229 ? 53.732 49.738 36.292 1.00 37.26 229 VAL A O 1
ATOM 1655 N N . SER A 1 230 ? 52.445 47.927 35.834 1.00 36.49 230 SER A N 1
ATOM 1656 C CA . SER A 1 230 ? 52.984 47.678 34.500 1.00 37.80 230 SER A CA 1
ATOM 1657 C C . SER A 1 230 ? 52.299 48.530 33.429 1.00 38.37 230 SER A C 1
ATOM 1658 O O . SER A 1 230 ? 52.668 48.448 32.260 1.00 39.57 230 SER A O 1
ATOM 1661 N N . GLY A 1 231 ? 51.283 49.315 33.806 1.00 37.84 231 GLY A N 1
ATOM 1662 C CA . GLY A 1 231 ? 50.598 50.189 32.867 1.00 38.71 231 GLY A CA 1
ATOM 1663 C C . GLY A 1 231 ? 49.448 49.489 32.139 1.00 37.61 231 GLY A C 1
ATOM 1664 O O . GLY A 1 231 ? 48.930 50.024 31.163 1.00 38.80 231 GLY A O 1
ATOM 1665 N N . GLU A 1 232 ? 49.035 48.313 32.626 1.00 35.79 232 GLU A N 1
ATOM 1666 C CA . GLU A 1 232 ? 47.988 47.530 31.990 1.00 36.35 232 GLU A CA 1
ATOM 1667 C C . GLU A 1 232 ? 46.626 47.887 32.585 1.00 35.70 232 GLU A C 1
ATOM 1668 O O . GLU A 1 232 ? 46.464 47.903 33.808 1.00 33.21 232 GLU A O 1
ATOM 1674 N N . PRO A 1 233 ? 45.601 48.167 31.745 1.00 33.33 233 PRO A N 1
ATOM 1675 C CA . PRO A 1 233 ? 44.217 48.214 32.220 1.00 31.22 233 PRO A CA 1
ATOM 1676 C C . PRO A 1 233 ? 43.724 46.798 32.505 1.00 29.09 233 PRO A C 1
ATOM 1677 O O . PRO A 1 233 ? 44.355 45.824 32.094 1.00 28.03 233 PRO A O 1
ATOM 1681 N N . LEU A 1 234 ? 42.599 46.697 33.222 1.00 28.14 234 LEU A N 1
ATOM 1682 C CA . LEU A 1 234 ? 41.967 45.413 33.475 1.00 26.97 234 LEU A CA 1
ATOM 1683 C C . LEU A 1 234 ? 40.913 45.153 32.402 1.00 26.45 234 LEU A C 1
ATOM 1684 O O . LEU A 1 234 ? 39.931 45.888 32.303 1.00 26.78 234 LEU A O 1
ATOM 1689 N N . ASP A 1 235 ? 41.122 44.093 31.617 1.00 26.19 235 ASP A N 1
ATOM 1690 C CA . ASP A 1 235 ? 40.194 43.732 30.560 1.00 26.13 235 ASP A CA 1
ATOM 1691 C C . ASP A 1 235 ? 38.991 43.009 31.164 1.00 25.17 235 ASP A C 1
ATOM 1692 O O . ASP A 1 235 ? 39.114 41.872 31.622 1.00 25.20 235 ASP A O 1
ATOM 1697 N N . LEU A 1 236 ? 37.830 43.681 31.117 1.00 24.13 236 LEU A N 1
ATOM 1698 C CA . LEU A 1 236 ? 36.596 43.212 31.733 1.00 24.24 236 LEU A CA 1
ATOM 1699 C C . LEU A 1 236 ? 35.625 42.640 30.693 1.00 24.24 236 LEU A C 1
ATOM 1700 O O . LEU A 1 236 ? 34.434 42.507 30.969 1.00 24.12 236 LEU A O 1
ATOM 1705 N N . SER A 1 237 ? 36.148 42.241 29.528 1.00 24.62 237 SER A N 1
ATOM 1706 C CA . SER A 1 237 ? 35.343 41.727 28.429 1.00 25.64 237 SER A CA 1
ATOM 1707 C C . SER A 1 237 ? 34.333 40.677 28.902 1.00 26.29 237 SER A C 1
ATOM 1708 O O . SER A 1 237 ? 33.181 40.720 28.482 1.00 27.15 237 SER A O 1
ATOM 1711 N N . TYR A 1 238 ? 34.750 39.753 29.784 1.00 24.92 238 TYR A N 1
ATOM 1712 C CA . TYR A 1 238 ? 33.891 38.652 30.199 1.00 25.64 238 TYR A CA 1
ATOM 1713 C C . TYR A 1 238 ? 33.354 38.847 31.617 1.00 24.76 238 TYR A C 1
ATOM 1714 O O . TYR A 1 238 ? 32.734 37.935 32.158 1.00 27.19 238 TYR A O 1
ATOM 1723 N N . ALA A 1 239 ? 33.568 40.029 32.202 1.00 23.39 239 ALA A N 1
ATOM 1724 C CA . ALA A 1 239 ? 33.066 40.338 33.533 1.00 23.30 239 ALA A CA 1
ATOM 1725 C C . ALA A 1 239 ? 31.631 40.850 33.435 1.00 23.67 239 ALA A C 1
ATOM 1726 O O . ALA A 1 239 ? 31.372 41.829 32.740 1.00 23.28 239 ALA A O 1
ATOM 1728 N N . HIS A 1 240 ? 30.692 40.209 34.141 1.00 23.52 240 HIS A N 1
ATOM 1729 C CA . HIS A 1 240 ? 29.298 40.622 34.035 1.00 23.87 240 HIS A CA 1
ATOM 1730 C C . HIS A 1 240 ? 29.051 41.948 34.758 1.00 23.72 240 HIS A C 1
ATOM 1731 O O . HIS A 1 240 ? 28.056 42.610 34.476 1.00 23.37 240 HIS A O 1
ATOM 1738 N N . LEU A 1 241 ? 29.951 42.342 35.675 1.00 23.48 241 LEU A N 1
ATOM 1739 C CA . LEU A 1 241 ? 29.802 43.576 36.438 1.00 22.47 241 LEU A CA 1
ATOM 1740 C C . LEU A 1 241 ? 30.392 44.785 35.713 1.00 22.91 241 LEU A C 1
ATOM 1741 O O . LEU A 1 241 ? 30.259 45.908 36.205 1.00 22.31 241 LEU A O 1
ATOM 1746 N N . ARG A 1 242 ? 31.031 44.574 34.555 1.00 22.95 242 ARG A N 1
ATOM 1747 C CA . ARG A 1 242 ? 31.670 45.654 33.817 1.00 23.66 242 ARG A CA 1
ATOM 1748 C C . ARG A 1 242 ? 30.723 46.846 33.704 1.00 23.34 242 ARG A C 1
ATOM 1749 O O . ARG A 1 242 ? 29.549 46.669 33.384 1.00 23.77 242 ARG A O 1
ATOM 1757 N N . SER A 1 243 ? 31.252 48.057 33.943 1.00 23.22 243 SER A N 1
ATOM 1758 C CA . SER A 1 243 ? 30.445 49.269 33.937 1.00 22.11 243 SER A CA 1
ATOM 1759 C C . SER A 1 243 ? 30.023 49.629 32.514 1.00 22.73 243 SER A C 1
ATOM 1760 O O . SER A 1 243 ? 30.496 49.032 31.554 1.00 23.60 243 SER A O 1
ATOM 1763 N N . VAL A 1 244 ? 29.124 50.616 32.409 1.00 24.35 244 VAL A N 1
ATOM 1764 C CA . VAL A 1 244 ? 28.474 50.980 31.160 1.00 24.34 244 VAL A CA 1
ATOM 1765 C C . VAL A 1 244 ? 29.004 52.325 30.665 1.00 25.14 244 VAL A C 1
ATOM 1766 O O . VAL A 1 244 ? 29.192 53.252 31.446 1.00 23.50 244 VAL A O 1
ATOM 1770 N N . SER A 1 245 ? 29.168 52.438 29.342 1.00 24.95 245 SER A N 1
ATOM 1771 C CA . SER A 1 245 ? 29.485 53.700 28.699 1.00 25.24 245 SER A CA 1
ATOM 1772 C C . SER A 1 245 ? 28.556 54.810 29.185 1.00 26.36 245 SER A C 1
ATOM 1773 O O . SER A 1 245 ? 27.336 54.636 29.228 1.00 25.55 245 SER A O 1
ATOM 1776 N N . PRO A 1 246 ? 29.107 55.996 29.539 1.00 27.23 246 PRO A N 1
ATOM 1777 C CA . PRO A 1 246 ? 28.287 57.177 29.818 1.00 27.11 246 PRO A CA 1
ATOM 1778 C C . PRO A 1 246 ? 27.349 57.552 28.676 1.00 25.72 246 PRO A C 1
ATOM 1779 O O . PRO A 1 246 ? 26.274 58.106 28.911 1.00 26.43 246 PRO A O 1
ATOM 1783 N N . ILE A 1 247 ? 27.762 57.245 27.442 1.00 25.12 247 ILE A N 1
ATOM 1784 C CA . ILE A 1 247 ? 26.928 57.495 26.278 1.00 24.71 247 ILE A CA 1
ATOM 1785 C C . ILE A 1 247 ? 25.640 56.683 26.406 1.00 23.86 247 ILE A C 1
ATOM 1786 O O . ILE A 1 247 ? 24.549 57.234 26.284 1.00 24.05 247 ILE A O 1
ATOM 1791 N N . HIS A 1 248 ? 25.762 55.368 26.636 1.00 24.16 248 HIS A N 1
ATOM 1792 C CA . HIS A 1 248 ? 24.577 54.525 26.715 1.00 23.75 248 HIS A CA 1
ATOM 1793 C C . HIS A 1 248 ? 23.733 54.865 27.944 1.00 23.50 248 HIS A C 1
ATOM 1794 O O . HIS A 1 248 ? 22.507 54.845 27.880 1.00 24.26 248 HIS A O 1
ATOM 1801 N N . CYS A 1 249 ? 24.374 55.148 29.080 1.00 24.57 249 CYS A N 1
ATOM 1802 C CA . CYS A 1 249 ? 23.633 55.510 30.278 1.00 25.56 249 CYS A CA 1
ATOM 1803 C C . CYS A 1 249 ? 22.738 56.719 30.006 1.00 24.49 249 CYS A C 1
ATOM 1804 O O . CYS A 1 249 ? 21.598 56.759 30.453 1.00 24.77 249 CYS A O 1
ATOM 1807 N N . GLU A 1 250 ? 23.259 57.698 29.262 1.00 24.99 250 GLU A N 1
ATOM 1808 C CA . GLU A 1 250 ? 22.512 58.912 28.966 1.00 26.38 250 GLU A CA 1
ATOM 1809 C C . GLU A 1 250 ? 21.339 58.572 28.050 1.00 25.58 250 GLU A C 1
ATOM 1810 O O . GLU A 1 250 ? 20.232 59.059 28.258 1.00 23.80 250 GLU A O 1
ATOM 1816 N N . TYR A 1 251 ? 21.604 57.725 27.042 1.00 26.27 251 TYR A N 1
ATOM 1817 C CA . TYR A 1 251 ? 20.580 57.255 26.125 1.00 24.37 251 TYR A CA 1
ATOM 1818 C C . TYR A 1 251 ? 19.425 56.643 26.921 1.00 23.50 251 TYR A C 1
ATOM 1819 O O . TYR A 1 251 ? 18.272 57.022 26.732 1.00 23.36 251 TYR A O 1
ATOM 1828 N N . LEU A 1 252 ? 19.742 55.708 27.828 1.00 23.38 252 LEU A N 1
ATOM 1829 C CA . LEU A 1 252 ? 18.724 55.034 28.619 1.00 23.39 252 LEU A CA 1
ATOM 1830 C C . LEU A 1 252 ? 17.982 56.042 29.496 1.00 23.94 252 LEU A C 1
ATOM 1831 O O . LEU A 1 252 ? 16.756 56.015 29.574 1.00 23.33 252 LEU A O 1
ATOM 1836 N N . ARG A 1 253 ? 18.725 56.943 30.145 1.00 25.77 253 ARG A N 1
ATOM 1837 C CA . ARG A 1 253 ? 18.108 57.938 31.011 1.00 26.25 253 ARG A CA 1
ATOM 1838 C C . ARG A 1 253 ? 17.117 58.792 30.219 1.00 25.86 253 ARG A C 1
ATOM 1839 O O . ARG A 1 253 ? 16.023 59.059 30.709 1.00 25.76 253 ARG A O 1
ATOM 1847 N N . ASN A 1 254 ? 17.475 59.165 28.982 1.00 25.70 254 ASN A N 1
ATOM 1848 C CA . ASN A 1 254 ? 16.585 59.940 28.131 1.00 25.77 254 ASN A CA 1
ATOM 1849 C C . ASN A 1 254 ? 15.294 59.173 27.846 1.00 25.29 254 ASN A C 1
ATOM 1850 O O . ASN A 1 254 ? 14.232 59.775 27.748 1.00 26.49 254 ASN A O 1
ATOM 1855 N N . MET A 1 255 ? 15.394 57.851 27.673 1.00 24.13 255 MET A N 1
ATOM 1856 C CA . MET A 1 255 ? 14.232 57.018 27.403 1.00 24.55 255 MET A CA 1
ATOM 1857 C C . MET A 1 255 ? 13.367 56.867 28.654 1.00 24.54 255 MET A C 1
ATOM 1858 O O . MET A 1 255 ? 12.166 56.618 28.552 1.00 24.92 255 MET A O 1
ATOM 1863 N N . GLY A 1 256 ? 13.999 56.991 29.826 1.00 25.18 256 GLY A N 1
ATOM 1864 C CA . GLY A 1 256 ? 13.370 56.665 31.092 1.00 24.61 256 GLY A CA 1
ATOM 1865 C C . GLY A 1 256 ? 13.725 55.252 31.555 1.00 24.37 256 GLY A C 1
ATOM 1866 O O . GLY A 1 256 ? 13.283 54.816 32.616 1.00 24.51 256 GLY A O 1
ATOM 1867 N N . VAL A 1 257 ? 14.529 54.534 30.763 1.00 24.55 257 VAL A N 1
ATOM 1868 C CA . VAL A 1 257 ? 14.948 53.189 31.131 1.00 23.87 257 VAL A CA 1
ATOM 1869 C C . VAL A 1 257 ? 15.998 53.279 32.236 1.00 24.42 257 VAL A C 1
ATOM 1870 O O . VAL A 1 257 ? 16.910 54.092 32.153 1.00 25.21 257 VAL A O 1
ATOM 1874 N N . ALA A 1 258 ? 15.870 52.418 33.255 1.00 24.95 258 ALA A N 1
ATOM 1875 C CA . ALA A 1 258 ? 16.777 52.429 34.394 1.00 24.78 258 ALA A CA 1
ATOM 1876 C C . ALA A 1 258 ? 17.617 51.157 34.464 1.00 23.71 258 ALA A C 1
ATOM 1877 O O . ALA A 1 258 ? 18.608 51.125 35.188 1.00 25.95 258 ALA A O 1
ATOM 1879 N N . ALA A 1 259 ? 17.217 50.104 33.743 1.00 22.40 259 ALA A N 1
ATOM 1880 C CA . ALA A 1 259 ? 17.912 48.830 33.812 1.00 21.41 259 ALA A CA 1
ATOM 1881 C C . ALA A 1 259 ? 17.619 48.019 32.558 1.00 21.20 259 ALA A C 1
ATOM 1882 O O . ALA A 1 259 ? 16.611 48.240 31.890 1.00 21.44 259 ALA A O 1
ATOM 1884 N N . SER A 1 260 ? 18.504 47.061 32.269 1.00 20.57 260 SER A N 1
ATOM 1885 C CA . SER A 1 260 ? 18.344 46.251 31.079 1.00 20.18 260 SER A CA 1
ATOM 1886 C C . SER A 1 260 ? 19.062 44.918 31.243 1.00 20.56 260 SER A C 1
ATOM 1887 O O . SER A 1 260 ? 19.934 44.756 32.099 1.00 19.38 260 SER A O 1
ATOM 1890 N N . MET A 1 261 ? 18.644 43.957 30.416 1.00 20.70 261 MET A N 1
ATOM 1891 C CA . MET A 1 261 ? 19.393 42.732 30.207 1.00 20.98 261 MET A CA 1
ATOM 1892 C C . MET A 1 261 ? 19.112 42.275 28.781 1.00 20.86 261 MET A C 1
ATOM 1893 O O . MET A 1 261 ? 17.951 42.135 28.408 1.00 22.68 261 MET A O 1
ATOM 1898 N N . SER A 1 262 ? 20.176 42.063 28.004 1.00 20.62 262 SER A N 1
ATOM 1899 C CA . SER A 1 262 ? 20.047 41.504 26.671 1.00 21.11 262 SER A CA 1
ATOM 1900 C C . SER A 1 262 ? 20.486 40.040 26.684 1.00 22.02 262 SER A C 1
ATOM 1901 O O . SER A 1 262 ? 21.368 39.639 27.448 1.00 22.29 262 SER A O 1
ATOM 1904 N N . ILE A 1 263 ? 19.804 39.247 25.855 1.00 21.84 263 ILE A N 1
ATOM 1905 C CA . ILE A 1 263 ? 20.192 37.884 25.545 1.00 21.54 263 ILE A CA 1
ATOM 1906 C C . ILE A 1 263 ? 20.576 37.884 24.069 1.00 22.01 263 ILE A C 1
ATOM 1907 O O . ILE A 1 263 ? 19.746 38.202 23.219 1.00 21.26 263 ILE A O 1
ATOM 1912 N N . SER A 1 264 ? 21.841 37.560 23.778 1.00 21.59 264 SER A N 1
ATOM 1913 C CA . SER A 1 264 ? 22.330 37.570 22.409 1.00 21.98 264 SER A CA 1
ATOM 1914 C C . SER A 1 264 ? 21.726 36.393 21.643 1.00 22.91 264 SER A C 1
ATOM 1915 O O . SER A 1 264 ? 21.591 35.300 22.185 1.00 23.30 264 SER A O 1
ATOM 1918 N N . VAL A 1 265 ? 21.355 36.638 20.383 1.00 22.88 265 VAL A N 1
ATOM 1919 C CA . VAL A 1 265 ? 20.800 35.612 19.512 1.00 23.38 265 VAL A CA 1
ATOM 1920 C C . VAL A 1 265 ? 21.856 35.286 18.461 1.00 23.80 265 VAL A C 1
ATOM 1921 O O . VAL A 1 265 ? 22.278 36.164 17.712 1.00 23.17 265 VAL A O 1
ATOM 1925 N N . ILE A 1 266 ? 22.285 34.018 18.430 1.00 26.13 266 ILE A N 1
ATOM 1926 C CA . ILE A 1 266 ? 23.348 33.556 17.553 1.00 28.65 266 ILE A CA 1
ATOM 1927 C C . ILE A 1 266 ? 22.743 32.644 16.489 1.00 28.94 266 ILE A C 1
ATOM 1928 O O . ILE A 1 266 ? 22.109 31.649 16.826 1.00 30.43 266 ILE A O 1
ATOM 1933 N N . VAL A 1 267 ? 22.941 33.002 15.214 1.00 28.31 267 VAL A N 1
ATOM 1934 C CA . VAL A 1 267 ? 22.547 32.174 14.085 1.00 29.27 267 VAL A CA 1
ATOM 1935 C C . VAL A 1 267 ? 23.740 32.103 13.131 1.00 31.31 267 VAL A C 1
ATOM 1936 O O . VAL A 1 267 ? 24.371 33.119 12.854 1.00 29.20 267 VAL A O 1
ATOM 1940 N N . ASP A 1 268 ? 24.065 30.890 12.657 1.00 34.86 268 ASP A N 1
ATOM 1941 C CA . ASP A 1 268 ? 25.191 30.685 11.757 1.00 35.08 268 ASP A CA 1
ATOM 1942 C C . ASP A 1 268 ? 26.476 31.250 12.371 1.00 34.28 268 ASP A C 1
ATOM 1943 O O . ASP A 1 268 ? 27.297 31.824 11.662 1.00 34.73 268 ASP A O 1
ATOM 1948 N N . GLY A 1 269 ? 26.630 31.115 13.696 1.00 33.39 269 GLY A N 1
ATOM 1949 C CA . GLY A 1 269 ? 27.853 31.495 14.392 1.00 33.30 269 GLY A CA 1
ATOM 1950 C C . GLY A 1 269 ? 28.039 33.007 14.542 1.00 33.22 269 GLY A C 1
ATOM 1951 O O . GLY A 1 269 ? 29.091 33.453 14.997 1.00 33.90 269 GLY A O 1
ATOM 1952 N N . ALA A 1 270 ? 27.017 33.795 14.182 1.00 31.62 270 ALA A N 1
ATOM 1953 C CA . ALA A 1 270 ? 27.114 35.248 14.181 1.00 28.12 270 ALA A CA 1
ATOM 1954 C C . ALA A 1 270 ? 25.922 35.849 14.924 1.00 26.42 270 ALA A C 1
ATOM 1955 O O . ALA A 1 270 ? 24.955 35.164 15.223 1.00 24.33 270 ALA A O 1
ATOM 1957 N N . LEU A 1 271 ? 25.990 37.155 15.196 1.00 26.64 271 LEU A N 1
ATOM 1958 C CA . LEU A 1 271 ? 24.962 37.825 15.972 1.00 27.08 271 LEU A CA 1
ATOM 1959 C C . LEU A 1 271 ? 23.778 38.155 15.061 1.00 24.51 271 LEU A C 1
ATOM 1960 O O . LEU A 1 271 ? 23.856 39.050 14.228 1.00 24.11 271 LEU A O 1
ATOM 1965 N N . TRP A 1 272 ? 22.685 37.401 15.211 1.00 23.17 272 TRP A N 1
ATOM 1966 C CA . TRP A 1 272 ? 21.463 37.620 14.452 1.00 22.24 272 TRP A CA 1
ATOM 1967 C C . TRP A 1 272 ? 20.725 38.862 14.950 1.00 21.54 272 TRP A C 1
ATOM 1968 O O . TRP A 1 272 ? 20.078 39.564 14.179 1.00 22.26 272 TRP A O 1
ATOM 1979 N N . GLY A 1 273 ? 20.793 39.085 16.263 1.00 21.31 273 GLY A N 1
ATOM 1980 C CA . GLY A 1 273 ? 20.032 40.132 16.915 1.00 20.90 273 GLY A CA 1
ATOM 1981 C C . GLY A 1 273 ? 20.111 39.971 18.427 1.00 20.36 273 GLY A C 1
ATOM 1982 O O . GLY A 1 273 ? 20.976 39.245 18.910 1.00 21.01 273 GLY A O 1
ATOM 1983 N N . LEU A 1 274 ? 19.192 40.642 19.140 1.00 19.62 274 LEU A N 1
ATOM 1984 C CA . LEU A 1 274 ? 19.127 40.603 20.594 1.00 20.02 274 LEU A CA 1
ATOM 1985 C C . LEU A 1 274 ? 17.688 40.404 21.051 1.00 19.73 274 LEU A C 1
ATOM 1986 O O . LEU A 1 274 ? 16.758 40.897 20.420 1.00 20.55 274 LEU A O 1
ATOM 1991 N N . ILE A 1 275 ? 17.531 39.732 22.195 1.00 20.86 275 ILE A N 1
ATOM 1992 C CA . ILE A 1 275 ? 16.371 39.910 23.049 1.00 21.13 275 ILE A CA 1
ATOM 1993 C C . ILE A 1 275 ? 16.752 40.955 24.096 1.00 21.08 275 ILE A C 1
ATOM 1994 O O . ILE A 1 275 ? 17.605 40.696 24.940 1.00 21.06 275 ILE A O 1
ATOM 1999 N N . ALA A 1 276 ? 16.125 42.134 24.020 1.00 21.51 276 ALA A N 1
ATOM 2000 C CA . ALA A 1 276 ? 16.444 43.249 24.896 1.00 21.04 276 ALA A CA 1
ATOM 2001 C C . ALA A 1 276 ? 15.327 43.451 25.914 1.00 21.20 276 ALA A C 1
ATOM 2002 O O . ALA A 1 276 ? 14.186 43.719 25.538 1.00 21.38 276 ALA A O 1
ATOM 2004 N N . CYS A 1 277 ? 15.678 43.327 27.197 1.00 21.69 277 CYS A N 1
ATOM 2005 C CA . CYS A 1 277 ? 14.745 43.533 28.290 1.00 21.91 277 CYS A CA 1
ATOM 2006 C C . CYS A 1 277 ? 15.069 44.868 28.958 1.00 21.40 277 CYS A C 1
ATOM 2007 O O . CYS A 1 277 ? 16.205 45.087 29.378 1.00 20.84 277 CYS A O 1
ATOM 2010 N N . HIS A 1 278 ? 14.072 45.758 29.008 1.00 21.14 278 HIS A N 1
ATOM 2011 C CA . HIS A 1 278 ? 14.238 47.086 29.577 1.00 20.58 278 HIS A CA 1
ATOM 2012 C C . HIS A 1 278 ? 13.269 47.274 30.741 1.00 21.28 278 HIS A C 1
ATOM 2013 O O . HIS A 1 278 ? 12.095 46.908 30.649 1.00 21.72 278 HIS A O 1
ATOM 2020 N N . HIS A 1 279 ? 13.771 47.889 31.815 1.00 22.46 279 HIS A N 1
ATOM 2021 C CA . HIS A 1 279 ? 12.969 48.209 32.983 1.00 22.57 279 HIS A CA 1
ATOM 2022 C C . HIS A 1 279 ? 13.087 49.703 33.258 1.00 22.66 279 HIS A C 1
ATOM 2023 O O . HIS A 1 279 ? 14.160 50.273 33.088 1.00 22.44 279 HIS A O 1
ATOM 2030 N N . TYR A 1 280 ? 11.979 50.312 33.698 1.00 23.50 280 TYR A N 1
ATOM 2031 C CA . TYR A 1 280 ? 11.920 51.746 33.942 1.00 23.71 280 TYR A CA 1
ATOM 2032 C C . TYR A 1 280 ? 12.186 52.037 35.417 1.00 24.11 280 TYR A C 1
ATOM 2033 O O . TYR A 1 280 ? 11.936 53.143 35.882 1.00 25.86 280 TYR A O 1
ATOM 2042 N N . SER A 1 281 ? 12.683 51.032 36.137 1.00 24.19 281 SER A N 1
ATOM 2043 C CA . SER A 1 281 ? 13.264 51.202 37.459 1.00 25.44 281 SER A CA 1
ATOM 2044 C C . SER A 1 281 ? 14.426 50.220 37.582 1.00 25.79 281 SER A C 1
ATOM 2045 O O . SER A 1 281 ? 14.557 49.335 36.737 1.00 26.28 281 SER A O 1
ATOM 2048 N N . PRO A 1 282 ? 15.349 50.369 38.562 1.00 26.84 282 PRO A N 1
ATOM 2049 C CA . PRO A 1 282 ? 16.491 49.460 38.673 1.00 25.87 282 PRO A CA 1
ATOM 2050 C C . PRO A 1 282 ? 16.054 48.001 38.785 1.00 25.81 282 PRO A C 1
ATOM 2051 O O . PRO A 1 282 ? 15.009 47.703 39.361 1.00 25.72 282 PRO A O 1
ATOM 2055 N N . ARG A 1 283 ? 16.854 47.103 38.204 1.00 24.82 283 ARG A N 1
ATOM 2056 C CA . ARG A 1 283 ? 16.508 45.691 38.177 1.00 24.79 283 ARG A CA 1
ATOM 2057 C C . ARG A 1 283 ? 17.731 44.868 37.798 1.00 24.46 283 ARG A C 1
ATOM 2058 O O . ARG A 1 283 ? 18.413 45.158 36.818 1.00 24.34 283 ARG A O 1
ATOM 2066 N N . VAL A 1 284 ? 17.962 43.805 38.564 1.00 23.83 284 VAL A N 1
ATOM 2067 C CA . VAL A 1 284 ? 18.931 42.797 38.186 1.00 25.16 284 VAL A CA 1
ATOM 2068 C C . VAL A 1 284 ? 18.411 41.454 38.682 1.00 23.71 284 VAL A C 1
ATOM 2069 O O . VAL A 1 284 ? 18.064 41.312 39.851 1.00 23.41 284 VAL A O 1
ATOM 2073 N N . LEU A 1 285 ? 18.395 40.481 37.772 1.00 24.08 285 LEU A N 1
ATOM 2074 C CA . LEU A 1 285 ? 17.937 39.137 38.066 1.00 25.24 285 LEU A CA 1
ATOM 2075 C C . LEU A 1 285 ? 19.024 38.395 38.834 1.00 26.75 285 LEU A C 1
ATOM 2076 O O . LEU A 1 285 ? 20.213 38.589 38.589 1.00 27.63 285 LEU A O 1
ATOM 2081 N N . SER A 1 286 ? 18.600 37.520 39.748 1.00 28.25 286 SER A N 1
ATOM 2082 C CA . SER A 1 286 ? 19.533 36.678 40.472 1.00 29.11 286 SER A CA 1
ATOM 2083 C C . SER A 1 286 ? 20.246 35.762 39.485 1.00 28.92 286 SER A C 1
ATOM 2084 O O . SER A 1 286 ? 19.733 35.487 38.393 1.00 27.83 286 SER A O 1
ATOM 2087 N N . MET A 1 287 ? 21.435 35.303 39.887 1.00 27.94 287 MET A N 1
ATOM 2088 C CA . MET A 1 287 ? 22.271 34.480 39.034 1.00 27.73 287 MET A CA 1
ATOM 2089 C C . MET A 1 287 ? 21.538 33.212 38.591 1.00 26.35 287 MET A C 1
ATOM 2090 O O . MET A 1 287 ? 21.648 32.830 37.431 1.00 25.11 287 MET A O 1
ATOM 2095 N N . PRO A 1 288 ? 20.810 32.487 39.471 1.00 27.35 288 PRO A N 1
ATOM 2096 C CA . PRO A 1 288 ? 20.040 31.318 39.025 1.00 27.85 288 PRO A CA 1
ATOM 2097 C C . PRO A 1 288 ? 19.095 31.618 37.862 1.00 26.61 288 PRO A C 1
ATOM 2098 O O . PRO A 1 288 ? 19.006 30.838 36.917 1.00 25.38 288 PRO A O 1
ATOM 2102 N N . VAL A 1 289 ? 18.419 32.771 37.920 1.00 26.26 289 VAL A N 1
ATOM 2103 C CA . VAL A 1 289 ? 17.474 33.149 36.881 1.00 25.73 289 VAL A CA 1
ATOM 2104 C C . VAL A 1 289 ? 18.232 33.532 35.608 1.00 25.41 289 VAL A C 1
ATOM 2105 O O . VAL A 1 289 ? 17.787 33.226 34.500 1.00 25.14 289 VAL A O 1
ATOM 2109 N N . ARG A 1 290 ? 19.390 34.188 35.765 1.00 25.46 290 ARG A N 1
ATOM 2110 C CA . ARG A 1 290 ? 20.226 34.556 34.633 1.00 25.23 290 ARG A CA 1
ATOM 2111 C C . ARG A 1 290 ? 20.717 33.299 33.916 1.00 25.22 290 ARG A C 1
ATOM 2112 O O . ARG A 1 290 ? 20.732 33.242 32.686 1.00 24.99 290 ARG A O 1
ATOM 2120 N N . ILE A 1 291 ? 21.085 32.275 34.685 1.00 23.86 291 ILE A N 1
ATOM 2121 C CA . ILE A 1 291 ? 21.504 31.009 34.109 1.00 25.63 291 ILE A CA 1
ATOM 2122 C C . ILE A 1 291 ? 20.363 30.426 33.272 1.00 25.26 291 ILE A C 1
ATOM 2123 O O . ILE A 1 291 ? 20.585 30.010 32.138 1.00 25.91 291 ILE A O 1
ATOM 2128 N N . ALA A 1 292 ? 19.142 30.436 33.822 1.00 25.41 292 ALA A N 1
ATOM 2129 C CA . ALA A 1 292 ? 17.961 30.004 33.087 1.00 24.25 292 ALA A CA 1
ATOM 2130 C C . ALA A 1 292 ? 17.799 30.805 31.794 1.00 25.01 292 ALA A C 1
ATOM 2131 O O . ALA A 1 292 ? 17.585 30.225 30.729 1.00 23.33 292 ALA A O 1
ATOM 2133 N N . ALA A 1 293 ? 17.915 32.139 31.888 1.00 24.22 293 ALA A N 1
ATOM 2134 C CA . ALA A 1 293 ? 17.749 33.003 30.729 1.00 25.50 293 ALA A CA 1
ATOM 2135 C C . ALA A 1 293 ? 18.775 32.666 29.649 1.00 26.82 293 ALA A C 1
ATOM 2136 O O . ALA A 1 293 ? 18.449 32.662 28.464 1.00 26.40 293 ALA A O 1
ATOM 2138 N N . GLU A 1 294 ? 20.015 32.374 30.062 1.00 27.49 294 GLU A N 1
ATOM 2139 C CA . GLU A 1 294 ? 21.067 31.976 29.139 1.00 30.03 294 GLU A CA 1
ATOM 2140 C C . GLU A 1 294 ? 20.713 30.667 28.426 1.00 27.49 294 GLU A C 1
ATOM 2141 O O . GLU A 1 294 ? 20.895 30.554 27.214 1.00 25.04 294 GLU A O 1
ATOM 2147 N N . MET A 1 295 ? 20.227 29.678 29.181 1.00 26.97 295 MET A N 1
ATOM 2148 C CA . MET A 1 295 ? 19.797 28.407 28.612 1.00 28.55 295 MET A CA 1
ATOM 2149 C C . MET A 1 295 ? 18.637 28.629 27.638 1.00 26.28 295 MET A C 1
ATOM 2150 O O . MET A 1 295 ? 18.620 28.079 26.538 1.00 25.42 295 MET A O 1
ATOM 2155 N N . PHE A 1 296 ? 17.686 29.479 28.032 1.00 26.24 296 PHE A N 1
ATOM 2156 C CA . PHE A 1 296 ? 16.586 29.842 27.157 1.00 25.90 296 PHE A CA 1
ATOM 2157 C C . PHE A 1 296 ? 17.128 30.434 25.857 1.00 25.64 296 PHE A C 1
ATOM 2158 O O . PHE A 1 296 ? 16.675 30.071 24.769 1.00 25.87 296 PHE A O 1
ATOM 2166 N N . GLY A 1 297 ? 18.103 31.342 25.982 1.00 25.18 297 GLY A N 1
ATOM 2167 C CA . GLY A 1 297 ? 18.683 32.031 24.839 1.00 26.26 297 GLY A CA 1
ATOM 2168 C C . GLY A 1 297 ? 19.325 31.059 23.854 1.00 26.95 297 GLY A C 1
ATOM 2169 O O . GLY A 1 297 ? 19.188 31.213 22.643 1.00 26.61 297 GLY A O 1
ATOM 2170 N N . GLU A 1 298 ? 20.022 30.051 24.383 1.00 28.79 298 GLU A N 1
ATOM 2171 C CA . GLU A 1 298 ? 20.658 29.044 23.549 1.00 31.01 298 GLU A CA 1
ATOM 2172 C C . GLU A 1 298 ? 19.611 28.243 22.782 1.00 28.55 298 GLU A C 1
ATOM 2173 O O . GLU A 1 298 ? 19.814 27.918 21.614 1.00 27.66 298 GLU A O 1
ATOM 2179 N N . PHE A 1 299 ? 18.508 27.902 23.452 1.00 27.83 299 PHE A N 1
ATOM 2180 C CA . PHE A 1 299 ? 17.460 27.122 22.816 1.00 27.89 299 PHE A CA 1
ATOM 2181 C C . PHE A 1 299 ? 16.768 27.978 21.758 1.00 26.33 299 PHE A C 1
ATOM 2182 O O . PHE A 1 299 ? 16.530 27.525 20.638 1.00 24.12 299 PHE A O 1
ATOM 2190 N N . PHE A 1 300 ? 16.453 29.223 22.132 1.00 24.23 300 PHE A N 1
ATOM 2191 C CA . PHE A 1 300 ? 15.830 30.164 21.219 1.00 23.99 300 PHE A CA 1
ATOM 2192 C C . PHE A 1 300 ? 16.635 30.273 19.928 1.00 23.90 300 PHE A C 1
ATOM 2193 O O . PHE A 1 300 ? 16.071 30.203 18.837 1.00 25.01 300 PHE A O 1
ATOM 2201 N N . SER A 1 301 ? 17.955 30.463 20.060 1.00 25.81 301 SER A N 1
ATOM 2202 C CA . SER A 1 301 ? 18.840 30.638 18.917 1.00 26.31 301 SER A CA 1
ATOM 2203 C C . SER A 1 301 ? 18.785 29.415 18.005 1.00 25.99 301 SER A C 1
ATOM 2204 O O . SER A 1 301 ? 18.731 29.539 16.781 1.00 24.54 301 SER A O 1
ATOM 2207 N N . MET A 1 302 ? 18.828 28.227 18.615 1.00 26.38 302 MET A N 1
ATOM 2208 C CA . MET A 1 302 ? 18.875 26.986 17.858 1.00 27.25 302 MET A CA 1
ATOM 2209 C C . MET A 1 302 ? 17.532 26.754 17.166 1.00 26.98 302 MET A C 1
ATOM 2210 O O . MET A 1 302 ? 17.508 26.349 16.003 1.00 25.95 302 MET A O 1
ATOM 2212 N N . HIS A 1 303 ? 16.421 27.044 17.862 1.00 26.00 303 HIS A N 1
ATOM 2213 C CA . HIS A 1 303 ? 15.094 26.842 17.301 1.00 26.16 303 HIS A CA 1
ATOM 2214 C C . HIS A 1 303 ? 14.868 27.826 16.157 1.00 24.57 303 HIS A C 1
ATOM 2215 O O . HIS A 1 303 ? 14.340 27.449 15.115 1.00 24.55 303 HIS A O 1
ATOM 2222 N N . LEU A 1 304 ? 15.299 29.078 16.356 1.00 24.23 304 LEU A N 1
ATOM 2223 C CA . LEU A 1 304 ? 15.242 30.092 15.314 1.00 24.38 304 LEU A CA 1
ATOM 2224 C C . LEU A 1 304 ? 16.008 29.620 14.079 1.00 24.60 304 LEU A C 1
ATOM 2225 O O . LEU A 1 304 ? 15.497 29.690 12.964 1.00 24.55 304 LEU A O 1
ATOM 2230 N N . GLN A 1 305 ? 17.240 29.146 14.277 1.00 24.91 305 GLN A N 1
ATOM 2231 C CA . GLN A 1 305 ? 18.062 28.711 13.159 1.00 27.51 305 GLN A CA 1
ATOM 2232 C C . GLN A 1 305 ? 17.335 27.634 12.354 1.00 27.06 305 GLN A C 1
ATOM 2233 O O . GLN A 1 305 ? 17.348 27.677 11.124 1.00 28.93 305 GLN A O 1
ATOM 2239 N N . VAL A 1 306 ? 16.717 26.675 13.052 1.00 26.32 306 VAL A N 1
ATOM 2240 C CA . VAL A 1 306 ? 16.024 25.557 12.428 1.00 27.92 306 VAL A CA 1
ATOM 2241 C C . VAL A 1 306 ? 14.798 26.048 11.656 1.00 27.58 306 VAL A C 1
ATOM 2242 O O . VAL A 1 306 ? 14.579 25.636 10.517 1.00 26.83 306 VAL A O 1
ATOM 2246 N N . LEU A 1 307 ? 14.007 26.933 12.270 1.00 25.94 307 LEU A N 1
ATOM 2247 C CA . LEU A 1 307 ? 12.831 27.479 11.612 1.00 25.98 307 LEU A CA 1
ATOM 2248 C C . LEU A 1 307 ? 13.259 28.283 10.389 1.00 25.62 307 LEU A C 1
ATOM 2249 O O . LEU A 1 307 ? 12.595 28.226 9.356 1.00 24.42 307 LEU A O 1
ATOM 2264 N N . GLN A 1 309 ? 15.988 27.920 8.538 1.00 29.80 309 GLN A N 1
ATOM 2265 C CA . GLN A 1 309 ? 16.405 26.949 7.533 1.00 32.69 309 GLN A CA 1
ATOM 2266 C C . GLN A 1 309 ? 15.205 26.365 6.792 1.00 30.65 309 GLN A C 1
ATOM 2267 O O . GLN A 1 309 ? 15.257 26.198 5.577 1.00 28.87 309 GLN A O 1
ATOM 2290 N N . ARG A 1 311 ? 12.165 27.712 6.503 1.00 29.47 311 ARG A N 1
ATOM 2291 C CA . ARG A 1 311 ? 11.540 28.751 5.697 1.00 29.83 311 ARG A CA 1
ATOM 2292 C C . ARG A 1 311 ? 12.296 28.919 4.380 1.00 28.42 311 ARG A C 1
ATOM 2293 O O . ARG A 1 311 ? 11.675 29.029 3.322 1.00 27.85 311 ARG A O 1
ATOM 2301 N N . ARG A 1 312 ? 13.632 28.942 4.460 1.00 28.24 312 ARG A N 1
ATOM 2302 C CA . ARG A 1 312 ? 14.478 29.110 3.289 1.00 29.03 312 ARG A CA 1
ATOM 2303 C C . ARG A 1 312 ? 14.253 27.950 2.324 1.00 28.25 312 ARG A C 1
ATOM 2304 O O . ARG A 1 312 ? 14.097 28.169 1.126 1.00 26.70 312 ARG A O 1
ATOM 2312 N N . LEU A 1 313 ? 14.250 26.723 2.854 1.00 29.96 313 LEU A N 1
ATOM 2313 C CA . LEU A 1 313 ? 14.059 25.526 2.045 1.00 31.15 313 LEU A CA 1
ATOM 2314 C C . LEU A 1 313 ? 12.722 25.592 1.310 1.00 31.53 313 LEU A C 1
ATOM 2315 O O . LEU A 1 313 ? 12.651 25.337 0.106 1.00 31.71 313 LEU A O 1
ATOM 2320 N N . ASP A 1 314 ? 11.661 25.930 2.048 1.00 29.79 314 ASP A N 1
ATOM 2321 C CA . ASP A 1 314 ? 10.324 25.999 1.485 1.00 30.53 314 ASP A CA 1
ATOM 2322 C C . ASP A 1 314 ? 10.270 27.030 0.357 1.00 29.02 314 ASP A C 1
ATOM 2323 O O . ASP A 1 314 ? 9.618 26.792 -0.655 1.00 28.39 314 ASP A O 1
ATOM 2328 N N . THR A 1 315 ? 10.948 28.168 0.544 1.00 27.99 315 THR A N 1
ATOM 2329 C CA . THR A 1 315 ? 10.919 29.246 -0.431 1.00 29.33 315 THR A CA 1
ATOM 2330 C C . THR A 1 315 ? 11.656 28.825 -1.705 1.00 29.33 315 THR A C 1
ATOM 2331 O O . THR A 1 315 ? 11.177 29.103 -2.802 1.00 28.17 315 THR A O 1
ATOM 2335 N N . ILE A 1 316 ? 12.820 28.172 -1.557 1.00 30.05 316 ILE A N 1
ATOM 2336 C CA . ILE A 1 316 ? 13.581 27.692 -2.707 1.00 31.93 316 ILE A CA 1
ATOM 2337 C C . ILE A 1 316 ? 12.776 26.617 -3.439 1.00 31.13 316 ILE A C 1
ATOM 2338 O O . ILE A 1 316 ? 12.723 26.614 -4.668 1.00 30.60 316 ILE A O 1
ATOM 2343 N N . ASN A 1 317 ? 12.164 25.694 -2.687 1.00 30.33 317 ASN A N 1
ATOM 2344 C CA . ASN A 1 317 ? 11.399 24.613 -3.292 1.00 31.54 317 ASN A CA 1
ATOM 2345 C C . ASN A 1 317 ? 10.182 25.174 -4.028 1.00 31.46 317 ASN A C 1
ATOM 2346 O O . ASN A 1 317 ? 9.812 24.672 -5.086 1.00 30.55 317 ASN A O 1
ATOM 2351 N N . HIS A 1 318 ? 9.565 26.219 -3.463 1.00 31.13 318 HIS A N 1
ATOM 2352 C CA . HIS A 1 318 ? 8.430 26.883 -4.086 1.00 30.49 318 HIS A CA 1
ATOM 2353 C C . HIS A 1 318 ? 8.836 27.420 -5.461 1.00 28.76 318 HIS A C 1
ATOM 2354 O O . HIS A 1 318 ? 8.114 27.237 -6.442 1.00 29.07 318 HIS A O 1
ATOM 2361 N N . ALA A 1 319 ? 10.010 28.060 -5.526 1.00 27.61 319 ALA A N 1
ATOM 2362 C CA . ALA A 1 319 ? 10.531 28.616 -6.767 1.00 27.76 319 ALA A CA 1
ATOM 2363 C C . ALA A 1 319 ? 10.809 27.515 -7.793 1.00 29.12 319 ALA A C 1
ATOM 2364 O O . ALA A 1 319 ? 10.417 27.640 -8.953 1.00 28.47 319 ALA A O 1
ATOM 2366 N N . HIS A 1 320 ? 11.492 26.443 -7.372 1.00 28.83 320 HIS A N 1
ATOM 2367 C CA . HIS A 1 320 ? 11.778 25.317 -8.253 1.00 30.74 320 HIS A CA 1
ATOM 2368 C C . HIS A 1 320 ? 10.487 24.738 -8.834 1.00 30.64 320 HIS A C 1
ATOM 2369 O O . HIS A 1 320 ? 10.427 24.444 -10.028 1.00 29.58 320 HIS A O 1
ATOM 2376 N N . ALA A 1 321 ? 9.460 24.573 -7.991 1.00 30.04 321 ALA A N 1
ATOM 2377 C CA . ALA A 1 321 ? 8.187 24.017 -8.432 1.00 30.73 321 ALA A CA 1
ATOM 2378 C C . ALA A 1 321 ? 7.547 24.912 -9.493 1.00 30.00 321 ALA A C 1
ATOM 2379 O O . ALA A 1 321 ? 7.067 24.420 -10.511 1.00 29.52 321 ALA A O 1
ATOM 2381 N N . ALA A 1 322 ? 7.557 26.227 -9.242 1.00 28.42 322 ALA A N 1
ATOM 2382 C CA . ALA A 1 322 ? 6.976 27.207 -10.143 1.00 28.22 322 ALA A CA 1
ATOM 2383 C C . ALA A 1 322 ? 7.707 27.209 -11.487 1.00 27.59 322 ALA A C 1
ATOM 2384 O O . ALA A 1 322 ? 7.077 27.237 -12.543 1.00 27.70 322 ALA A O 1
ATOM 2386 N N . LEU A 1 323 ? 9.041 27.195 -11.430 1.00 28.12 323 LEU A N 1
ATOM 2387 C CA . LEU A 1 323 ? 9.864 27.253 -12.626 1.00 28.38 323 LEU A CA 1
ATOM 2388 C C . LEU A 1 323 ? 9.700 25.970 -13.441 1.00 29.74 323 LEU A C 1
ATOM 2389 O O . LEU A 1 323 ? 9.671 26.029 -14.665 1.00 29.92 323 LEU A O 1
ATOM 2394 N N . ASP A 1 324 ? 9.568 24.826 -12.761 1.00 31.55 324 ASP A N 1
ATOM 2395 C CA . ASP A 1 324 ? 9.313 23.556 -13.425 1.00 34.35 324 ASP A CA 1
ATOM 2396 C C . ASP A 1 324 ? 7.974 23.603 -14.157 1.00 33.18 324 ASP A C 1
ATOM 2397 O O . ASP A 1 324 ? 7.868 23.124 -15.287 1.00 32.25 324 ASP A O 1
ATOM 2402 N N . ARG A 1 325 ? 6.957 24.203 -13.525 1.00 30.84 325 ARG A N 1
ATOM 2403 C CA . ARG A 1 325 ? 5.673 24.387 -14.183 1.00 32.13 325 ARG A CA 1
ATOM 2404 C C . ARG A 1 325 ? 5.866 25.240 -15.437 1.00 31.12 325 ARG A C 1
ATOM 2405 O O . ARG A 1 325 ? 5.288 24.940 -16.478 1.00 30.02 325 ARG A O 1
ATOM 2413 N N . PHE A 1 326 ? 6.700 26.283 -15.339 1.00 29.07 326 PHE A N 1
ATOM 2414 C CA . PHE A 1 326 ? 6.923 27.180 -16.458 1.00 28.83 326 PHE A CA 1
ATOM 2415 C C . PHE A 1 326 ? 7.605 26.432 -17.606 1.00 30.38 326 PHE A C 1
ATOM 2416 O O . PHE A 1 326 ? 7.234 26.613 -18.763 1.00 29.73 326 PHE A O 1
ATOM 2424 N N . LEU A 1 327 ? 8.607 25.607 -17.281 1.00 31.25 327 LEU A N 1
ATOM 2425 C CA . LEU A 1 327 ? 9.317 24.817 -18.279 1.00 33.03 327 LEU A CA 1
ATOM 2426 C C . LEU A 1 327 ? 8.352 23.893 -19.025 1.00 31.98 327 LEU A C 1
ATOM 2427 O O . LEU A 1 327 ? 8.407 23.805 -20.251 1.00 32.66 327 LEU A O 1
ATOM 2432 N N . ARG A 1 328 ? 7.488 23.198 -18.278 1.00 33.40 328 ARG A N 1
ATOM 2433 C CA . ARG A 1 328 ? 6.515 22.283 -18.860 1.00 37.02 328 ARG A CA 1
ATOM 2434 C C . ARG A 1 328 ? 5.534 23.045 -19.749 1.00 36.22 328 ARG A C 1
ATOM 2435 O O . ARG A 1 328 ? 5.176 22.581 -20.828 1.00 33.62 328 ARG A O 1
ATOM 2443 N N . LEU A 1 329 ? 5.092 24.212 -19.271 1.00 36.04 329 LEU A N 1
ATOM 2444 C CA . LEU A 1 329 ? 4.169 25.061 -20.003 1.00 36.23 329 LEU A CA 1
ATOM 2445 C C . LEU A 1 329 ? 4.790 25.486 -21.335 1.00 33.98 329 LEU A C 1
ATOM 2446 O O . LEU A 1 329 ? 4.148 25.401 -22.384 1.00 33.09 329 LEU A O 1
ATOM 2451 N N . ALA A 1 330 ? 6.052 25.931 -21.277 1.00 32.89 330 ALA A N 1
ATOM 2452 C CA . ALA A 1 330 ? 6.745 26.502 -22.421 1.00 32.80 330 ALA A CA 1
ATOM 2453 C C . ALA A 1 330 ? 6.972 25.459 -23.515 1.00 33.96 330 ALA A C 1
ATOM 2454 O O . ALA A 1 330 ? 7.065 25.809 -24.688 1.00 33.68 330 ALA A O 1
ATOM 2456 N N . ALA A 1 331 ? 7.077 24.185 -23.129 1.00 34.49 331 ALA A N 1
ATOM 2457 C CA . ALA A 1 331 ? 7.354 23.118 -24.076 1.00 36.46 331 ALA A CA 1
ATOM 2458 C C . ALA A 1 331 ? 6.283 23.049 -25.167 1.00 38.21 331 ALA A C 1
ATOM 2459 O O . ALA A 1 331 ? 6.576 22.582 -26.263 1.00 38.97 331 ALA A O 1
ATOM 2461 N N . HIS A 1 332 ? 5.056 23.521 -24.888 1.00 38.90 332 HIS A N 1
ATOM 2462 C CA . HIS A 1 332 ? 3.998 23.464 -25.889 1.00 40.11 332 HIS A CA 1
ATOM 2463 C C . HIS A 1 332 ? 3.631 24.853 -26.415 1.00 39.78 332 HIS A C 1
ATOM 2464 O O . HIS A 1 332 ? 2.532 25.030 -26.936 1.00 39.30 332 HIS A O 1
ATOM 2471 N N . HIS A 1 333 ? 4.569 25.810 -26.340 1.00 38.15 333 HIS A N 1
ATOM 2472 C CA . HIS A 1 333 ? 4.385 27.133 -26.923 1.00 38.86 333 HIS A CA 1
ATOM 2473 C C . HIS A 1 333 ? 5.386 27.364 -28.051 1.00 40.47 333 HIS A C 1
ATOM 2474 O O . HIS A 1 333 ? 6.589 27.280 -27.838 1.00 42.74 333 HIS A O 1
ATOM 2481 N N . ALA A 1 334 ? 4.870 27.704 -29.238 1.00 40.71 334 ALA A N 1
ATOM 2482 C CA . ALA A 1 334 ? 5.703 28.052 -30.377 1.00 42.37 334 ALA A CA 1
ATOM 2483 C C . ALA A 1 334 ? 6.332 29.430 -30.178 1.00 41.61 334 ALA A C 1
ATOM 2484 O O . ALA A 1 334 ? 7.442 29.676 -30.639 1.00 43.96 334 ALA A O 1
ATOM 2486 N N . ASN A 1 335 ? 5.613 30.331 -29.500 1.00 38.08 335 ASN A N 1
ATOM 2487 C CA . ASN A 1 335 ? 6.058 31.706 -29.350 1.00 36.86 335 ASN A CA 1
ATOM 2488 C C . ASN A 1 335 ? 6.390 31.949 -27.881 1.00 36.10 335 ASN A C 1
ATOM 2489 O O . ASN A 1 335 ? 5.484 32.094 -27.061 1.00 34.29 335 ASN A O 1
ATOM 2494 N N . ILE A 1 336 ? 7.693 31.989 -27.572 1.00 35.76 336 ILE A N 1
ATOM 2495 C CA . ILE A 1 336 ? 8.165 32.095 -26.198 1.00 36.71 336 ILE A CA 1
ATOM 2496 C C . ILE A 1 336 ? 8.060 33.537 -25.720 1.00 33.85 336 ILE A C 1
ATOM 2497 O O . ILE A 1 336 ? 7.766 33.764 -24.551 1.00 34.64 336 ILE A O 1
ATOM 2502 N N . GLU A 1 337 ? 8.335 34.495 -26.610 1.00 34.15 337 GLU A N 1
ATOM 2503 C CA . GLU A 1 337 ? 8.220 35.900 -26.259 1.00 35.57 337 GLU A CA 1
ATOM 2504 C C . GLU A 1 337 ? 6.792 36.185 -25.802 1.00 34.29 337 GLU A C 1
ATOM 2505 O O . GLU A 1 337 ? 6.589 36.823 -24.772 1.00 31.76 337 GLU A O 1
ATOM 2511 N N . GLU A 1 338 ? 5.814 35.696 -26.574 1.00 33.30 338 GLU A N 1
ATOM 2512 C CA . GLU A 1 338 ? 4.407 35.880 -26.253 1.00 33.40 338 GLU A CA 1
ATOM 2513 C C . GLU A 1 338 ? 4.095 35.265 -24.890 1.00 31.90 338 GLU A C 1
ATOM 2514 O O . GLU A 1 338 ? 3.445 35.897 -24.063 1.00 31.55 338 GLU A O 1
ATOM 2520 N N . LEU A 1 339 ? 4.562 34.030 -24.664 1.00 30.91 339 LEU A N 1
ATOM 2521 C CA . LEU A 1 339 ? 4.312 33.349 -23.403 1.00 31.80 339 LEU A CA 1
ATOM 2522 C C . LEU A 1 339 ? 4.834 34.201 -22.244 1.00 30.39 339 LEU A C 1
ATOM 2523 O O . LEU A 1 339 ? 4.182 34.300 -21.210 1.00 32.09 339 LEU A O 1
ATOM 2528 N N . LEU A 1 340 ? 5.999 34.824 -22.429 1.00 30.67 340 LEU A N 1
ATOM 2529 C CA . LEU A 1 340 ? 6.633 35.581 -21.363 1.00 32.70 340 LEU A CA 1
ATOM 2530 C C . LEU A 1 340 ? 5.899 36.908 -21.146 1.00 30.16 340 LEU A C 1
ATOM 2531 O O . LEU A 1 340 ? 5.742 37.352 -20.009 1.00 28.42 340 LEU A O 1
ATOM 2536 N N . VAL A 1 341 ? 5.406 37.516 -22.232 1.00 28.01 341 VAL A N 1
ATOM 2537 C CA . VAL A 1 341 ? 4.562 38.702 -22.143 1.00 28.28 341 VAL A CA 1
ATOM 2538 C C . VAL A 1 341 ? 3.299 38.395 -21.336 1.00 27.74 341 VAL A C 1
ATOM 2539 O O . VAL A 1 341 ? 2.839 39.229 -20.559 1.00 28.16 341 VAL A O 1
ATOM 2543 N N . ASP A 1 342 ? 2.752 37.187 -21.495 1.00 27.83 342 ASP A N 1
ATOM 2544 C CA . ASP A 1 342 ? 1.527 36.807 -20.813 1.00 27.37 342 ASP A CA 1
ATOM 2545 C C . ASP A 1 342 ? 1.797 36.358 -19.374 1.00 26.75 342 ASP A C 1
ATOM 2546 O O . ASP A 1 342 ? 0.884 36.393 -18.555 1.00 26.02 342 ASP A O 1
ATOM 2551 N N . SER A 1 343 ? 3.041 35.958 -19.069 1.00 26.64 343 SER A N 1
ATOM 2552 C CA . SER A 1 343 ? 3.342 35.191 -17.865 1.00 26.39 343 SER A CA 1
ATOM 2553 C C . SER A 1 343 ? 4.196 35.956 -16.850 1.00 24.67 343 SER A C 1
ATOM 2554 O O . SER A 1 343 ? 4.247 35.565 -15.685 1.00 23.94 343 SER A O 1
ATOM 2557 N N . PHE A 1 344 ? 4.891 37.014 -17.285 1.00 24.87 344 PHE A N 1
ATOM 2558 C CA . PHE A 1 344 ? 6.011 37.557 -16.528 1.00 25.25 344 PHE A CA 1
ATOM 2559 C C . PHE A 1 344 ? 5.570 37.999 -15.128 1.00 25.80 344 PHE A C 1
ATOM 2560 O O . PHE A 1 344 ? 6.366 37.951 -14.197 1.00 25.02 344 PHE A O 1
ATOM 2568 N N . GLN A 1 345 ? 4.312 38.439 -14.975 1.00 24.74 345 GLN A N 1
ATOM 2569 C CA . GLN A 1 345 ? 3.832 38.961 -13.701 1.00 24.88 345 GLN A CA 1
ATOM 2570 C C . GLN A 1 345 ? 3.893 37.883 -12.624 1.00 25.95 345 GLN A C 1
ATOM 2571 O O . GLN A 1 345 ? 4.093 38.189 -11.447 1.00 23.68 345 GLN A O 1
ATOM 2577 N N . ASP A 1 346 ? 3.724 36.618 -13.028 1.00 24.73 346 ASP A N 1
ATOM 2578 C CA . ASP A 1 346 ? 3.748 35.513 -12.085 1.00 26.53 346 ASP A CA 1
ATOM 2579 C C . ASP A 1 346 ? 5.127 35.344 -11.447 1.00 25.51 346 ASP A C 1
ATOM 2580 O O . ASP A 1 346 ? 5.229 34.805 -10.346 1.00 26.39 346 ASP A O 1
ATOM 2585 N N . PHE A 1 347 ? 6.186 35.788 -12.138 1.00 24.57 347 PHE A N 1
ATOM 2586 C CA . PHE A 1 347 ? 7.541 35.633 -11.628 1.00 24.89 347 PHE A CA 1
ATOM 2587 C C . PHE A 1 347 ? 7.742 36.467 -10.362 1.00 24.52 347 PHE A C 1
ATOM 2588 O O . PHE A 1 347 ? 8.636 36.169 -9.581 1.00 24.04 347 PHE A O 1
ATOM 2596 N N . ALA A 1 348 ? 6.893 37.483 -10.146 1.00 24.58 348 ALA A N 1
ATOM 2597 C CA . ALA A 1 348 ? 6.945 38.288 -8.932 1.00 24.63 348 ALA A CA 1
ATOM 2598 C C . ALA A 1 348 ? 6.721 37.440 -7.683 1.00 25.07 348 ALA A C 1
ATOM 2599 O O . ALA A 1 348 ? 7.108 37.849 -6.590 1.00 24.56 348 ALA A O 1
ATOM 2601 N N . ASP A 1 349 ? 6.085 36.271 -7.830 1.00 25.21 349 ASP A N 1
ATOM 2602 C CA . ASP A 1 349 ? 5.812 35.426 -6.681 1.00 28.13 349 ASP A CA 1
ATOM 2603 C C . ASP A 1 349 ? 7.047 34.616 -6.266 1.00 27.30 349 ASP A C 1
ATOM 2604 O O . ASP A 1 349 ? 7.014 33.968 -5.222 1.00 27.40 349 ASP A O 1
ATOM 2609 N N . LEU A 1 350 ? 8.138 34.667 -7.045 1.00 25.59 350 LEU A N 1
ATOM 2610 C CA . LEU A 1 350 ? 9.328 33.875 -6.753 1.00 25.96 350 LEU A CA 1
ATOM 2611 C C . LEU A 1 350 ? 10.078 34.420 -5.538 1.00 26.25 350 LEU A C 1
ATOM 2612 O O . LEU A 1 350 ? 10.717 33.665 -4.814 1.00 25.07 350 LEU A O 1
ATOM 2617 N N . MET A 1 351 ? 10.036 35.740 -5.342 1.00 25.22 351 MET A N 1
ATOM 2618 C CA . MET A 1 351 ? 10.812 36.376 -4.289 1.00 25.58 351 MET A CA 1
ATOM 2619 C C . MET A 1 351 ? 10.126 37.683 -3.902 1.00 25.11 351 MET A C 1
ATOM 2620 O O . MET A 1 351 ? 9.332 38.213 -4.675 1.00 24.86 351 MET A O 1
ATOM 2625 N N . PRO A 1 352 ? 10.389 38.235 -2.696 1.00 25.45 352 PRO A N 1
ATOM 2626 C CA . PRO A 1 352 ? 9.792 39.512 -2.312 1.00 25.40 352 PRO A CA 1
ATOM 2627 C C . PRO A 1 352 ? 10.187 40.617 -3.284 1.00 24.53 352 PRO A C 1
ATOM 2628 O O . PRO A 1 352 ? 11.372 40.812 -3.566 1.00 23.37 352 PRO A O 1
ATOM 2632 N N . CYS A 1 353 ? 9.174 41.316 -3.805 1.00 23.84 353 CYS A N 1
ATOM 2633 C CA . CYS A 1 353 ? 9.389 42.453 -4.687 1.00 24.44 353 CYS A CA 1
ATOM 2634 C C . CYS A 1 353 ? 8.118 43.294 -4.759 1.00 23.66 353 CYS A C 1
ATOM 2635 O O . CYS A 1 353 ? 7.040 42.837 -4.391 1.00 24.40 353 CYS A O 1
ATOM 2638 N N . ASP A 1 354 ? 8.264 44.542 -5.205 1.00 23.30 354 ASP A N 1
ATOM 2639 C CA . ASP A 1 354 ? 7.139 45.453 -5.323 1.00 23.58 354 ASP A CA 1
ATOM 2640 C C . ASP A 1 354 ? 6.734 45.634 -6.779 1.00 24.46 354 ASP A C 1
ATOM 2641 O O . ASP A 1 354 ? 5.662 46.169 -7.062 1.00 24.08 354 ASP A O 1
ATOM 2646 N N . GLY A 1 355 ? 7.598 45.189 -7.693 1.00 23.63 355 GLY A N 1
ATOM 2647 C CA . GLY A 1 355 ? 7.303 45.271 -9.112 1.00 23.86 355 GLY A CA 1
ATOM 2648 C C . GLY A 1 355 ? 8.140 44.267 -9.886 1.00 23.26 355 GLY A C 1
ATOM 2649 O O . GLY A 1 355 ? 9.145 43.770 -9.384 1.00 22.50 355 GLY A O 1
ATOM 2650 N N . VAL A 1 356 ? 7.711 43.994 -11.117 1.00 23.69 356 VAL A N 1
ATOM 2651 C CA . VAL A 1 356 ? 8.450 43.126 -12.011 1.00 24.42 356 VAL A CA 1
ATOM 2652 C C . VAL A 1 356 ? 8.155 43.606 -13.424 1.00 25.19 356 VAL A C 1
ATOM 2653 O O . VAL A 1 356 ? 7.096 44.180 -13.669 1.00 25.76 356 VAL A O 1
ATOM 2657 N N . GLY A 1 357 ? 9.086 43.363 -14.346 1.00 24.73 357 GLY A N 1
ATOM 2658 C CA . GLY A 1 357 ? 8.857 43.744 -15.726 1.00 26.01 357 GLY A CA 1
ATOM 2659 C C . GLY A 1 357 ? 9.711 42.944 -16.696 1.00 26.75 357 GLY A C 1
ATOM 2660 O O . GLY A 1 357 ? 10.722 42.355 -16.322 1.00 26.38 357 GLY A O 1
ATOM 2661 N N . LEU A 1 358 ? 9.270 42.959 -17.954 1.00 28.17 358 LEU A N 1
ATOM 2662 C CA . LEU A 1 358 ? 9.925 42.241 -19.025 1.00 28.37 358 LEU A CA 1
ATOM 2663 C C . LEU A 1 358 ? 10.374 43.253 -20.071 1.00 28.67 358 LEU A C 1
ATOM 2664 O O . LEU A 1 358 ? 9.579 44.074 -20.528 1.00 28.34 358 LEU A O 1
ATOM 2669 N N . TRP A 1 359 ? 11.666 43.192 -20.403 1.00 27.67 359 TRP A N 1
ATOM 2670 C CA . TRP A 1 359 ? 12.287 44.077 -21.371 1.00 29.04 359 TRP A CA 1
ATOM 2671 C C . TRP A 1 359 ? 12.868 43.210 -22.480 1.00 30.27 359 TRP A C 1
ATOM 2672 O O . TRP A 1 359 ? 13.930 42.624 -22.302 1.00 28.58 359 TRP A O 1
ATOM 2683 N N . VAL A 1 360 ? 12.112 43.071 -23.577 1.00 31.73 360 VAL A N 1
ATOM 2684 C CA . VAL A 1 360 ? 12.474 42.178 -24.664 1.00 33.75 360 VAL A CA 1
ATOM 2685 C C . VAL A 1 360 ? 12.280 42.932 -25.975 1.00 35.59 360 VAL A C 1
ATOM 2686 O O . VAL A 1 360 ? 11.220 43.509 -26.195 1.00 32.86 360 VAL A O 1
ATOM 2690 N N . GLY A 1 361 ? 13.322 42.922 -26.818 1.00 38.77 361 GLY A N 1
ATOM 2691 C CA . GLY A 1 361 ? 13.297 43.601 -28.103 1.00 40.19 361 GLY A CA 1
ATOM 2692 C C . GLY A 1 361 ? 12.856 45.057 -27.963 1.00 41.92 361 GLY A C 1
ATOM 2693 O O . GLY A 1 361 ? 12.036 45.528 -28.747 1.00 42.63 361 GLY A O 1
ATOM 2694 N N . ASN A 1 362 ? 13.385 45.738 -26.937 1.00 40.54 362 ASN A N 1
ATOM 2695 C CA . ASN A 1 362 ? 13.143 47.152 -26.699 1.00 42.70 362 ASN A CA 1
ATOM 2696 C C . ASN A 1 362 ? 11.664 47.444 -26.436 1.00 38.66 362 ASN A C 1
ATOM 2697 O O . ASN A 1 362 ? 11.231 48.584 -26.592 1.00 38.50 362 ASN A O 1
ATOM 2702 N N . ASN A 1 363 ? 10.902 46.435 -25.997 1.00 35.23 363 ASN A N 1
ATOM 2703 C CA . ASN A 1 363 ? 9.523 46.637 -25.585 1.00 36.11 363 ASN A CA 1
ATOM 2704 C C . ASN A 1 363 ? 9.394 46.318 -24.098 1.00 34.04 363 ASN A C 1
ATOM 2705 O O . ASN A 1 363 ? 9.899 45.295 -23.641 1.00 32.35 363 ASN A O 1
ATOM 2710 N N . TRP A 1 364 ? 8.685 47.192 -23.378 1.00 31.16 364 TRP A N 1
ATOM 2711 C CA . TRP A 1 364 ? 8.551 47.105 -21.934 1.00 32.04 364 TRP A CA 1
ATOM 2712 C C . TRP A 1 364 ? 7.161 46.595 -21.564 1.00 32.96 364 TRP A C 1
ATOM 2713 O O . TRP A 1 364 ? 6.158 47.034 -22.123 1.00 33.21 364 TRP A O 1
ATOM 2724 N N . HIS A 1 365 ? 7.130 45.645 -20.625 1.00 31.33 365 HIS A N 1
ATOM 2725 C CA . HIS A 1 365 ? 5.906 45.198 -19.991 1.00 31.91 365 HIS A CA 1
ATOM 2726 C C . HIS A 1 365 ? 6.166 45.214 -18.489 1.00 31.77 365 HIS A C 1
ATOM 2727 O O . HIS A 1 365 ? 7.127 44.593 -18.038 1.00 29.99 365 HIS A O 1
ATOM 2734 N N . GLY A 1 366 ? 5.322 45.939 -17.743 1.00 29.81 366 GLY A N 1
ATOM 2735 C CA . GLY A 1 366 ? 5.521 46.132 -16.317 1.00 30.28 366 GLY A CA 1
ATOM 2736 C C . GLY A 1 366 ? 4.318 45.676 -15.496 1.00 31.15 366 GLY A C 1
ATOM 2737 O O . GLY A 1 366 ? 3.192 45.617 -15.989 1.00 31.58 366 GLY A O 1
ATOM 2738 N N . HIS A 1 367 ? 4.583 45.364 -14.223 1.00 29.07 367 HIS A N 1
ATOM 2739 C CA . HIS A 1 367 ? 3.540 45.042 -13.266 1.00 29.46 367 HIS A CA 1
ATOM 2740 C C . HIS A 1 367 ? 3.985 45.506 -11.880 1.00 27.54 367 HIS A C 1
ATOM 2741 O O . HIS A 1 367 ? 5.132 45.294 -11.493 1.00 25.27 367 HIS A O 1
ATOM 2748 N N . GLY A 1 368 ? 3.067 46.149 -11.151 1.00 26.74 368 GLY A N 1
ATOM 2749 C CA . GLY A 1 368 ? 3.357 46.661 -9.823 1.00 26.28 368 GLY A CA 1
ATOM 2750 C C . GLY A 1 368 ? 4.155 47.957 -9.905 1.00 26.43 368 GLY A C 1
ATOM 2751 O O . GLY A 1 368 ? 4.007 48.710 -10.867 1.00 26.86 368 GLY A O 1
ATOM 2752 N N . ALA A 1 369 ? 5.006 48.185 -8.895 1.00 25.42 369 ALA A N 1
ATOM 2753 C CA . ALA A 1 369 ? 5.821 49.386 -8.796 1.00 25.73 369 ALA A CA 1
ATOM 2754 C C . ALA A 1 369 ? 7.110 49.209 -9.596 1.00 26.13 369 ALA A C 1
ATOM 2755 O O . ALA A 1 369 ? 7.977 48.428 -9.216 1.00 25.98 369 ALA A O 1
ATOM 2757 N N . THR A 1 370 ? 7.214 49.931 -10.719 1.00 27.31 370 THR A N 1
ATOM 2758 C CA . THR A 1 370 ? 8.394 49.891 -11.560 1.00 28.67 370 THR A CA 1
ATOM 2759 C C . THR A 1 370 ? 8.783 51.320 -11.926 1.00 29.70 370 THR A C 1
ATOM 2760 O O . THR A 1 370 ? 7.994 52.247 -11.746 1.00 30.00 370 THR A O 1
ATOM 2764 N N . PRO A 1 371 ? 9.999 51.535 -12.472 1.00 29.22 371 PRO A N 1
ATOM 2765 C CA . PRO A 1 371 ? 10.334 52.807 -13.105 1.00 29.57 371 PRO A CA 1
ATOM 2766 C C . PRO A 1 371 ? 9.417 53.053 -14.299 1.00 31.81 371 PRO A C 1
ATOM 2767 O O . PRO A 1 371 ? 8.824 52.119 -14.836 1.00 30.51 371 PRO A O 1
ATOM 2771 N N . PRO A 1 372 ? 9.272 54.318 -14.746 1.00 35.75 372 PRO A N 1
ATOM 2772 C CA . PRO A 1 372 ? 8.476 54.615 -15.935 1.00 38.79 372 PRO A CA 1
ATOM 2773 C C . PRO A 1 372 ? 9.100 54.021 -17.196 1.00 39.92 372 PRO A C 1
ATOM 2774 O O . PRO A 1 372 ? 10.304 53.765 -17.248 1.00 37.78 372 PRO A O 1
ATOM 2778 N N . HIS A 1 373 ? 8.239 53.835 -18.204 1.00 45.03 373 HIS A N 1
ATOM 2779 C CA A HIS A 1 373 ? 8.558 53.221 -19.485 0.50 45.61 373 HIS A CA 1
ATOM 2780 C CA B HIS A 1 373 ? 8.598 53.162 -19.444 0.50 44.72 373 HIS A CA 1
ATOM 2781 C C . HIS A 1 373 ? 9.897 53.738 -20.010 1.00 44.42 373 HIS A C 1
ATOM 2782 O O . HIS A 1 373 ? 10.769 52.972 -20.415 1.00 43.12 373 HIS A O 1
ATOM 2795 N N . ASP A 1 374 ? 10.045 55.069 -20.002 1.00 46.29 374 ASP A N 1
ATOM 2796 C CA . ASP A 1 374 ? 11.173 55.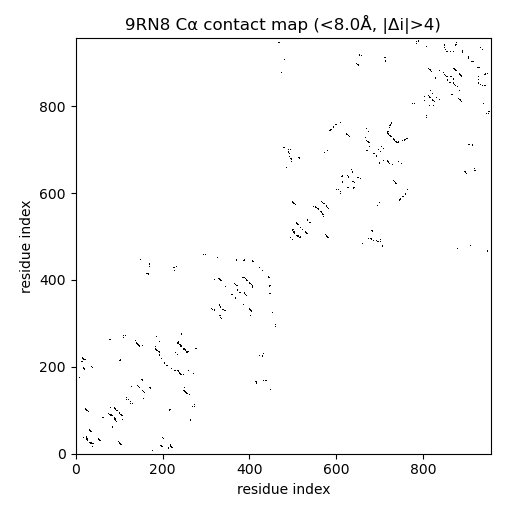737 -20.643 1.00 49.13 374 ASP A CA 1
ATOM 2797 C C . ASP A 1 374 ? 12.483 55.568 -19.869 1.00 46.20 374 ASP A C 1
ATOM 2798 O O . ASP A 1 374 ? 13.547 55.881 -20.406 1.00 45.47 374 ASP A O 1
ATOM 2803 N N . ALA A 1 375 ? 12.416 55.077 -18.622 1.00 43.00 375 ALA A N 1
ATOM 2804 C CA . ALA A 1 375 ? 13.601 54.907 -17.793 1.00 40.00 375 ALA A CA 1
ATOM 2805 C C . ALA A 1 375 ? 14.308 53.579 -18.071 1.00 38.81 375 ALA A C 1
ATOM 2806 O O . ALA A 1 375 ? 15.474 53.418 -17.716 1.00 38.01 375 ALA A O 1
ATOM 2808 N N . ILE A 1 376 ? 13.616 52.629 -18.712 1.00 37.73 376 ILE A N 1
ATOM 2809 C CA . ILE A 1 376 ? 14.086 51.250 -18.766 1.00 37.42 376 ILE A CA 1
ATOM 2810 C C . ILE A 1 376 ? 15.320 51.127 -19.668 1.00 38.51 376 ILE A C 1
ATOM 2811 O O . ILE A 1 376 ? 16.283 50.450 -19.303 1.00 39.07 376 ILE A O 1
ATOM 2816 N N . PRO A 1 377 ? 15.364 51.750 -20.871 1.00 41.43 377 PRO A N 1
ATOM 2817 C CA . PRO A 1 377 ? 16.571 51.700 -21.702 1.00 41.00 377 PRO A CA 1
ATOM 2818 C C . PRO A 1 377 ? 17.874 51.926 -20.939 1.00 40.15 377 PRO A C 1
ATOM 2819 O O . PRO A 1 377 ? 18.805 51.130 -21.063 1.00 40.13 377 PRO A O 1
ATOM 2823 N N . ARG A 1 378 ? 17.915 52.999 -20.134 1.00 40.30 378 ARG A N 1
ATOM 2824 C CA . ARG A 1 378 ? 19.097 53.367 -19.369 1.00 39.32 378 ARG A CA 1
ATOM 2825 C C . ARG A 1 378 ? 19.481 52.252 -18.400 1.00 38.55 378 ARG A C 1
ATOM 2826 O O . ARG A 1 378 ? 20.660 51.931 -18.269 1.00 39.71 378 ARG A O 1
ATOM 2828 N N . LEU A 1 379 ? 18.483 51.674 -17.721 1.00 36.99 379 LEU A N 1
ATOM 2829 C CA . LEU A 1 379 ? 18.726 50.590 -16.781 1.00 36.53 379 LEU A CA 1
ATOM 2830 C C . LEU A 1 379 ? 19.301 49.382 -17.517 1.00 35.15 379 LEU A C 1
ATOM 2831 O O . LEU A 1 379 ? 20.296 48.808 -17.083 1.00 34.79 379 LEU A O 1
ATOM 2836 N N . ALA A 1 380 ? 18.664 49.005 -18.631 1.00 37.04 380 ALA A N 1
ATOM 2837 C CA . ALA A 1 380 ? 19.082 47.843 -19.400 1.00 38.70 380 ALA A CA 1
ATOM 2838 C C . ALA A 1 380 ? 20.513 48.028 -19.906 1.00 40.04 380 ALA A C 1
ATOM 2839 O O . ALA A 1 380 ? 21.332 47.114 -19.806 1.00 39.82 380 ALA A O 1
ATOM 2841 N N . ARG A 1 381 ? 20.805 49.228 -20.423 1.00 43.92 381 ARG A N 1
ATOM 2842 C CA . ARG A 1 381 ? 22.144 49.594 -20.862 1.00 42.55 381 ARG A CA 1
ATOM 2843 C C . ARG A 1 381 ? 23.144 49.407 -19.722 1.00 43.43 381 ARG A C 1
ATOM 2844 O O . ARG A 1 381 ? 24.218 48.843 -19.925 1.00 45.23 381 ARG A O 1
ATOM 2846 N N . PHE A 1 382 ? 22.786 49.878 -18.520 1.00 41.42 382 PHE A N 1
ATOM 2847 C CA . PHE A 1 382 ? 23.702 49.841 -17.391 1.00 40.97 382 PHE A CA 1
ATOM 2848 C C . PHE A 1 382 ? 24.016 48.395 -17.006 1.00 40.71 382 PHE A C 1
ATOM 2849 O O . PHE A 1 382 ? 25.163 48.075 -16.699 1.00 39.83 382 PHE A O 1
ATOM 2857 N N . VAL A 1 383 ? 22.994 47.531 -16.996 1.00 39.54 383 VAL A N 1
ATOM 2858 C CA . VAL A 1 383 ? 23.178 46.144 -16.596 1.00 40.49 383 VAL A CA 1
ATOM 2859 C C . VAL A 1 383 ? 24.055 45.431 -17.627 1.00 41.92 383 VAL A C 1
ATOM 2860 O O . VAL A 1 383 ? 24.919 44.633 -17.264 1.00 41.50 383 VAL A O 1
ATOM 2864 N N . ALA A 1 384 ? 23.818 45.724 -18.909 1.00 43.61 384 ALA A N 1
ATOM 2865 C CA . ALA A 1 384 ? 24.604 45.154 -19.993 1.00 47.48 384 ALA A CA 1
ATOM 2866 C C . ALA A 1 384 ? 26.093 45.453 -19.805 1.00 50.89 384 ALA A C 1
ATOM 2867 O O . ALA A 1 384 ? 26.933 44.605 -20.101 1.00 52.42 384 ALA A O 1
ATOM 2869 N N . SER A 1 385 ? 26.409 46.651 -19.293 1.00 54.80 385 SER A N 1
ATOM 2870 C CA . SER A 1 385 ? 27.784 47.070 -19.070 1.00 57.47 385 SER A CA 1
ATOM 2871 C C . SER A 1 385 ? 28.364 46.428 -17.809 1.00 61.08 385 SER A C 1
ATOM 2872 O O . SER A 1 385 ? 29.538 46.064 -17.789 1.00 62.15 385 SER A O 1
ATOM 2874 N N . ALA A 1 386 ? 27.538 46.295 -16.762 1.00 60.95 386 ALA A N 1
ATOM 2875 C CA . ALA A 1 386 ? 28.014 45.922 -15.436 1.00 60.37 386 ALA A CA 1
ATOM 2876 C C . ALA A 1 386 ? 27.999 44.407 -15.226 1.00 61.73 386 ALA A C 1
ATOM 2877 O O . ALA A 1 386 ? 28.790 43.894 -14.437 1.00 63.73 386 ALA A O 1
ATOM 2879 N N . SER A 1 387 ? 27.096 43.695 -15.913 1.00 63.24 387 SER A N 1
ATOM 2880 C CA . SER A 1 387 ? 26.930 42.262 -15.716 1.00 63.41 387 SER A CA 1
ATOM 2881 C C . SER A 1 387 ? 27.890 41.482 -16.612 1.00 64.49 387 SER A C 1
ATOM 2882 O O . SER A 1 387 ? 28.302 41.966 -17.664 1.00 64.07 387 SER A O 1
ATOM 2885 N N . GLU A 1 388 ? 28.219 40.259 -16.179 1.00 65.21 388 GLU A N 1
ATOM 2886 C CA . GLU A 1 388 ? 29.009 39.331 -16.974 1.00 64.22 388 GLU A CA 1
ATOM 2887 C C . GLU A 1 388 ? 28.130 38.172 -17.442 1.00 61.75 388 GLU A C 1
ATOM 2888 O O . GLU A 1 388 ? 28.639 37.089 -17.719 1.00 63.31 388 GLU A O 1
ATOM 2890 N N . GLY A 1 389 ? 26.810 38.407 -17.518 1.00 58.07 389 GLY A N 1
ATOM 2891 C CA . GLY A 1 389 ? 25.864 37.424 -18.026 1.00 52.22 389 GLY A CA 1
ATOM 2892 C C . GLY A 1 389 ? 25.179 36.620 -16.920 1.00 47.78 389 GLY A C 1
ATOM 2893 O O . GLY A 1 389 ? 24.433 35.689 -17.213 1.00 45.52 389 GLY A O 1
ATOM 2894 N N . ARG A 1 390 ? 25.442 36.967 -15.653 1.00 43.23 390 ARG A N 1
ATOM 2895 C CA . ARG A 1 390 ? 24.712 36.397 -14.531 1.00 42.98 390 ARG A CA 1
ATOM 2896 C C . ARG A 1 390 ? 23.784 37.470 -13.960 1.00 38.10 390 ARG A C 1
ATOM 2897 O O . ARG A 1 390 ? 23.693 38.573 -14.492 1.00 34.69 390 ARG A O 1
ATOM 2905 N N . VAL A 1 391 ? 23.088 37.133 -12.873 1.00 35.56 391 VAL A N 1
ATOM 2906 C CA . VAL A 1 391 ? 22.187 38.073 -12.234 1.00 33.59 391 VAL A CA 1
ATOM 2907 C C . VAL A 1 391 ? 22.993 39.289 -11.782 1.00 34.00 391 VAL A C 1
ATOM 2908 O O . VAL A 1 391 ? 24.107 39.140 -11.284 1.00 34.63 391 VAL A O 1
ATOM 2912 N N . TRP A 1 392 ? 22.418 40.481 -11.977 1.00 31.54 392 TRP A N 1
ATOM 2913 C CA . TRP A 1 392 ? 22.953 41.708 -11.413 1.00 30.66 392 TRP A CA 1
ATOM 2914 C C . TRP A 1 392 ? 21.885 42.359 -10.539 1.00 28.56 392 TRP A C 1
ATOM 2915 O O . TRP A 1 392 ? 20.741 42.483 -10.970 1.00 24.57 392 TRP A O 1
ATOM 2926 N N . ALA A 1 393 ? 22.252 42.784 -9.323 1.00 27.39 393 ALA A N 1
ATOM 2927 C CA . ALA A 1 393 ? 21.262 43.354 -8.422 1.00 27.44 393 ALA A CA 1
ATOM 2928 C C . ALA A 1 393 ? 21.863 44.421 -7.508 1.00 28.66 393 ALA A C 1
ATOM 2929 O O . ALA A 1 393 ? 22.993 44.287 -7.045 1.00 30.02 393 ALA A O 1
ATOM 2931 N N . THR A 1 394 ? 21.064 45.464 -7.234 1.00 27.76 394 THR A N 1
ATOM 2932 C CA . THR A 1 394 ? 21.429 46.529 -6.316 1.00 28.24 394 THR A CA 1
ATOM 2933 C C . THR A 1 394 ? 20.195 46.957 -5.527 1.00 27.20 394 THR A C 1
ATOM 2934 O O . THR A 1 394 ? 19.083 46.915 -6.044 1.00 24.46 394 THR A O 1
ATOM 2938 N N . HIS A 1 395 ? 20.420 47.404 -4.287 1.00 27.69 395 HIS A N 1
ATOM 2939 C CA . HIS A 1 395 ? 19.375 47.996 -3.471 1.00 28.03 395 HIS A CA 1
ATOM 2940 C C . HIS A 1 395 ? 19.556 49.512 -3.384 1.00 27.79 395 HIS A C 1
ATOM 2941 O O . HIS A 1 395 ? 18.917 50.152 -2.557 1.00 26.89 395 HIS A O 1
ATOM 2948 N N . ALA A 1 396 ? 20.393 50.087 -4.258 1.00 28.56 396 ALA A N 1
ATOM 2949 C CA . ALA A 1 396 ? 20.664 51.518 -4.244 1.00 28.00 396 ALA A CA 1
ATOM 2950 C C . ALA A 1 396 ? 20.853 52.035 -5.671 1.00 29.30 396 ALA A C 1
ATOM 2951 O O . ALA A 1 396 ? 21.954 52.432 -6.059 1.00 29.05 396 ALA A O 1
ATOM 2953 N N . LEU A 1 397 ? 19.753 52.051 -6.430 1.00 30.17 397 LEU A N 1
ATOM 2954 C CA . LEU A 1 397 ? 19.789 52.323 -7.861 1.00 32.62 397 LEU A CA 1
ATOM 2955 C C . LEU A 1 397 ? 20.460 53.662 -8.161 1.00 33.39 397 LEU A C 1
ATOM 2956 O O . LEU A 1 397 ? 21.196 53.766 -9.141 1.00 33.88 397 LEU A O 1
ATOM 2961 N N . SER A 1 398 ? 20.162 54.690 -7.360 1.00 33.02 398 SER A N 1
ATOM 2962 C CA . SER A 1 398 ? 20.616 56.040 -7.665 1.00 35.53 398 SER A CA 1
ATOM 2963 C C . SER A 1 398 ? 22.139 56.144 -7.565 1.00 38.22 398 SER A C 1
ATOM 2964 O O . SER A 1 398 ? 22.732 57.012 -8.199 1.00 41.31 398 SER A O 1
ATOM 2967 N N . GLN A 1 399 ? 22.769 55.256 -6.783 1.00 40.73 399 GLN A N 1
ATOM 2968 C CA . GLN A 1 399 ? 24.219 55.214 -6.678 1.00 42.47 399 GLN A CA 1
ATOM 2969 C C . GLN A 1 399 ? 24.831 54.714 -7.987 1.00 45.19 399 GLN A C 1
ATOM 2970 O O . GLN A 1 399 ? 25.923 55.133 -8.362 1.00 43.83 399 GLN A O 1
ATOM 2976 N N . ALA A 1 400 ? 24.130 53.801 -8.668 1.00 45.09 400 ALA A N 1
ATOM 2977 C CA . ALA A 1 400 ? 24.585 53.282 -9.948 1.00 44.36 400 ALA A CA 1
ATOM 2978 C C . ALA A 1 400 ? 24.222 54.248 -11.072 1.00 45.35 400 ALA A C 1
ATOM 2979 O O . ALA A 1 400 ? 24.991 54.420 -12.016 1.00 46.92 400 ALA A O 1
ATOM 2981 N N . ILE A 1 401 ? 23.031 54.851 -10.966 1.00 44.55 401 ILE A N 1
ATOM 2982 C CA . ILE A 1 401 ? 22.436 55.625 -12.041 1.00 44.99 401 ILE A CA 1
ATOM 2983 C C . ILE A 1 401 ? 21.770 56.861 -11.435 1.00 44.22 401 ILE A C 1
ATOM 2984 O O . ILE A 1 401 ? 20.599 56.813 -11.067 1.00 42.46 401 ILE A O 1
ATOM 2989 N N . PRO A 1 402 ? 22.493 58.002 -11.317 1.00 45.39 402 PRO A N 1
ATOM 2990 C CA . PRO A 1 402 ? 21.968 59.199 -10.648 1.00 43.99 402 PRO A CA 1
ATOM 2991 C C . PRO A 1 402 ? 20.528 59.594 -10.968 1.00 43.42 402 PRO A C 1
ATOM 2992 O O . PRO A 1 402 ? 19.781 60.007 -10.083 1.00 41.57 402 PRO A O 1
ATOM 2996 N N . GLU A 1 403 ? 20.139 59.472 -12.242 1.00 44.72 403 GLU A N 1
ATOM 2997 C CA . GLU A 1 403 ? 18.814 59.897 -12.666 1.00 45.48 403 GLU A CA 1
ATOM 2998 C C . GLU A 1 403 ? 17.740 58.965 -12.098 1.00 41.77 403 GLU A C 1
ATOM 2999 O O . GLU A 1 403 ? 16.565 59.317 -12.117 1.00 38.89 403 GLU A O 1
ATOM 3005 N N . ALA A 1 404 ? 18.138 57.796 -11.572 1.00 38.84 404 ALA A N 1
ATOM 3006 C CA . ALA A 1 404 ? 17.194 56.879 -10.948 1.00 36.60 404 ALA A CA 1
ATOM 3007 C C . ALA A 1 404 ? 16.578 57.486 -9.687 1.00 35.74 404 ALA A C 1
ATOM 3008 O O . ALA A 1 404 ? 15.542 57.015 -9.228 1.00 33.84 404 ALA A O 1
ATOM 3010 N N . GLU A 1 405 ? 17.191 58.551 -9.151 1.00 36.10 405 GLU A N 1
ATOM 3011 C CA . GLU A 1 405 ? 16.692 59.212 -7.952 1.00 36.08 405 GLU A CA 1
ATOM 3012 C C . GLU A 1 405 ? 15.241 59.667 -8.118 1.00 36.48 405 GLU A C 1
ATOM 3013 O O . GLU A 1 405 ? 14.468 59.605 -7.165 1.00 35.01 405 GLU A O 1
ATOM 3019 N N . ILE A 1 406 ? 14.865 60.127 -9.319 1.00 39.95 406 ILE A N 1
ATOM 3020 C CA . ILE A 1 406 ? 13.553 60.731 -9.514 1.00 41.11 406 ILE A CA 1
ATOM 3021 C C . ILE A 1 406 ? 12.445 59.730 -9.185 1.00 39.04 406 ILE A C 1
ATOM 3022 O O . ILE A 1 406 ? 11.412 60.122 -8.648 1.00 38.69 406 ILE A O 1
ATOM 3027 N N . TYR A 1 407 ? 12.659 58.441 -9.491 1.00 37.09 407 TYR A N 1
ATOM 3028 C CA . TYR A 1 407 ? 11.621 57.439 -9.285 1.00 34.45 407 TYR A CA 1
ATOM 3029 C C . TYR A 1 407 ? 11.962 56.497 -8.125 1.00 33.29 407 TYR A C 1
ATOM 3030 O O . TYR A 1 407 ? 11.362 55.430 -8.011 1.00 32.30 407 TYR A O 1
ATOM 3039 N N . ALA A 1 408 ? 12.859 56.924 -7.228 1.00 31.96 408 ALA A N 1
ATOM 3040 C CA . ALA A 1 408 ? 13.282 56.117 -6.092 1.00 32.64 408 ALA A CA 1
ATOM 3041 C C . ALA A 1 408 ? 12.096 55.749 -5.204 1.00 33.37 408 ALA A C 1
ATOM 3042 O O . ALA A 1 408 ? 12.043 54.640 -4.679 1.00 34.04 408 ALA A O 1
ATOM 3044 N N . GLY A 1 409 ? 11.149 56.681 -5.043 1.00 34.15 409 GLY A N 1
ATOM 3045 C CA . GLY A 1 409 ? 9.932 56.425 -4.289 1.00 35.64 409 GLY A CA 1
ATOM 3046 C C . GLY A 1 409 ? 9.240 55.146 -4.759 1.00 35.94 409 GLY A C 1
ATOM 3047 O O . GLY A 1 409 ? 8.780 54.352 -3.937 1.00 36.33 409 GLY A O 1
ATOM 3048 N N . THR A 1 410 ? 9.217 54.940 -6.085 1.00 31.21 410 THR A N 1
ATOM 3049 C CA . THR A 1 410 ? 8.542 53.797 -6.682 1.00 30.41 410 THR A CA 1
ATOM 3050 C C . THR A 1 410 ? 9.480 52.593 -6.766 1.00 27.63 410 THR A C 1
ATOM 3051 O O . THR A 1 410 ? 9.056 51.470 -6.505 1.00 28.55 410 THR A O 1
ATOM 3055 N N . ALA A 1 411 ? 10.731 52.821 -7.188 1.00 26.34 411 ALA A N 1
ATOM 3056 C CA . ALA A 1 411 ? 11.674 51.731 -7.387 1.00 26.56 411 ALA A CA 1
ATOM 3057 C C . ALA A 1 411 ? 13.093 52.192 -7.070 1.00 27.26 411 ALA A C 1
ATOM 3058 O O . ALA A 1 411 ? 13.703 52.901 -7.871 1.00 28.47 411 ALA A O 1
ATOM 3060 N N . ALA A 1 412 ? 13.607 51.751 -5.909 1.00 25.19 412 ALA A N 1
ATOM 3061 C CA . ALA A 1 412 ? 14.930 52.112 -5.416 1.00 23.66 412 ALA A CA 1
ATOM 3062 C C . ALA A 1 412 ? 15.925 50.959 -5.574 1.00 23.52 412 ALA A C 1
ATOM 3063 O O . ALA A 1 412 ? 17.137 51.165 -5.511 1.00 23.51 412 ALA A O 1
ATOM 3065 N N . GLY A 1 413 ? 15.413 49.741 -5.766 1.00 22.80 413 GLY A N 1
ATOM 3066 C CA . GLY A 1 413 ? 16.257 48.570 -5.924 1.00 23.01 413 GLY A CA 1
ATOM 3067 C C . GLY A 1 413 ? 15.833 47.768 -7.145 1.00 22.68 413 GLY A C 1
ATOM 3068 O O . GLY A 1 413 ? 14.645 47.725 -7.474 1.00 23.10 413 GLY A O 1
ATOM 3069 N N . MET A 1 414 ? 16.816 47.157 -7.815 1.00 22.15 414 MET A N 1
ATOM 3070 C CA . MET A 1 414 ? 16.552 46.386 -9.014 1.00 22.33 414 MET A CA 1
ATOM 3071 C C . MET A 1 414 ? 17.415 45.130 -9.020 1.00 22.83 414 MET A C 1
ATOM 3072 O O . MET A 1 414 ? 18.602 45.181 -8.697 1.00 23.60 414 MET A O 1
ATOM 3077 N N . LEU A 1 415 ? 16.786 44.008 -9.382 1.00 22.16 415 LEU A N 1
ATOM 3078 C CA . LEU A 1 415 ? 17.487 42.778 -9.695 1.00 22.86 415 LEU A CA 1
ATOM 3079 C C . LEU A 1 415 ? 17.158 42.413 -11.138 1.00 23.94 415 LEU A C 1
ATOM 3080 O O . LEU A 1 415 ? 15.989 42.409 -11.528 1.00 23.88 415 LEU A O 1
ATOM 3085 N N . ALA A 1 416 ? 18.210 42.136 -11.917 1.00 23.99 416 ALA A N 1
ATOM 3086 C CA . ALA A 1 416 ? 18.100 41.919 -13.351 1.00 24.02 416 ALA A CA 1
ATOM 3087 C C . ALA A 1 416 ? 18.531 40.496 -13.692 1.00 24.29 416 ALA A C 1
ATOM 3088 O O . ALA A 1 416 ? 19.628 40.078 -13.329 1.00 24.80 416 ALA A O 1
ATOM 3090 N N . ILE A 1 417 ? 17.646 39.760 -14.368 1.00 24.32 417 ILE A N 1
ATOM 3091 C CA . ILE A 1 417 ? 17.950 38.425 -14.848 1.00 24.26 417 ILE A CA 1
ATOM 3092 C C . ILE A 1 417 ? 18.133 38.502 -16.359 1.00 26.46 417 ILE A C 1
ATOM 3093 O O . ILE A 1 417 ? 17.170 38.781 -17.071 1.00 24.13 417 ILE A O 1
ATOM 3098 N N . PRO A 1 418 ? 19.354 38.247 -16.889 1.00 28.50 418 PRO A N 1
ATOM 3099 C CA . PRO A 1 418 ? 19.571 38.249 -18.337 1.00 31.15 418 PRO A CA 1
ATOM 3100 C C . PRO A 1 418 ? 18.835 37.098 -19.017 1.00 32.31 418 PRO A C 1
ATOM 3101 O O . PRO A 1 418 ? 18.796 35.987 -18.495 1.00 33.75 418 PRO A O 1
ATOM 3105 N N . LEU A 1 419 ? 18.246 37.389 -20.181 1.00 32.13 419 LEU A N 1
ATOM 3106 C CA . LEU A 1 419 ? 17.492 36.408 -20.944 1.00 32.84 419 LEU A CA 1
ATOM 3107 C C . LEU A 1 419 ? 18.269 35.966 -22.183 1.00 34.35 419 LEU A C 1
ATOM 3108 O O . LEU A 1 419 ? 17.768 35.136 -22.939 1.00 36.86 419 LEU A O 1
ATOM 3113 N N . SER A 1 420 ? 19.484 36.503 -22.363 1.00 34.32 420 SER A N 1
ATOM 3114 C CA . SER A 1 420 ? 20.299 36.261 -23.546 1.00 36.45 420 SER A CA 1
ATOM 3115 C C . SER A 1 420 ? 21.704 36.820 -23.324 1.00 37.94 420 SER A C 1
ATOM 3116 O O . SER A 1 420 ? 21.866 37.822 -22.631 1.00 36.39 420 SER A O 1
ATOM 3119 N N . GLN A 1 421 ? 22.718 36.185 -23.929 1.00 39.31 421 GLN A N 1
ATOM 3120 C CA . GLN A 1 421 ? 24.083 36.694 -23.859 1.00 41.29 421 GLN A CA 1
ATOM 3121 C C . GLN A 1 421 ? 24.409 37.567 -25.070 1.00 41.34 421 GLN A C 1
ATOM 3122 O O . GLN A 1 421 ? 25.465 38.193 -25.093 1.00 44.33 421 GLN A O 1
ATOM 3128 N N . VAL A 1 422 ? 23.516 37.612 -26.069 1.00 41.26 422 VAL A N 1
ATOM 3129 C CA . VAL A 1 422 ? 23.778 38.365 -27.288 1.00 43.32 422 VAL A CA 1
ATOM 3130 C C . VAL A 1 422 ? 22.832 39.560 -27.422 1.00 44.56 422 VAL A C 1
ATOM 3131 O O . VAL A 1 422 ? 23.074 40.430 -28.256 1.00 44.99 422 VAL A O 1
ATOM 3135 N N . LYS A 1 423 ? 21.763 39.598 -26.612 1.00 43.76 423 LYS A N 1
ATOM 3136 C CA . LYS A 1 423 ? 20.760 40.653 -26.670 1.00 43.40 423 LYS A CA 1
ATOM 3137 C C . LYS A 1 423 ? 20.534 41.212 -25.268 1.00 40.07 423 LYS A C 1
ATOM 3138 O O . LYS A 1 423 ? 20.628 40.484 -24.284 1.00 38.47 423 LYS A O 1
ATOM 3144 N N . SER A 1 424 ? 20.198 42.501 -25.199 1.00 38.49 424 SER A N 1
ATOM 3145 C CA . SER A 1 424 ? 20.030 43.198 -23.934 1.00 39.96 424 SER A CA 1
ATOM 3146 C C . SER A 1 424 ? 18.584 43.060 -23.442 1.00 36.75 424 SER A C 1
ATOM 3147 O O . SER A 1 424 ? 17.901 44.054 -23.198 1.00 35.34 424 SER A O 1
ATOM 3150 N N . ASP A 1 425 ? 18.136 41.805 -23.297 1.00 32.70 425 ASP A N 1
ATOM 3151 C CA . ASP A 1 425 ? 16.793 41.470 -22.854 1.00 31.36 425 ASP A CA 1
ATOM 3152 C C . ASP A 1 425 ? 16.855 40.983 -21.408 1.00 29.37 425 ASP A C 1
ATOM 3153 O O . ASP A 1 425 ? 17.754 40.221 -21.052 1.00 27.80 425 ASP A O 1
ATOM 3158 N N . TYR A 1 426 ? 15.887 41.414 -20.592 1.00 28.26 426 TYR A N 1
ATOM 3159 C CA . TYR A 1 426 ? 15.941 41.180 -19.159 1.00 28.83 426 TYR A CA 1
ATOM 3160 C C . TYR A 1 426 ? 14.555 40.936 -18.582 1.00 28.43 426 TYR A C 1
ATOM 3161 O O . TYR A 1 426 ? 13.562 41.495 -19.046 1.00 28.26 426 TYR A O 1
ATOM 3170 N N . LEU A 1 427 ? 14.536 40.102 -17.536 1.00 27.71 427 LEU A N 1
ATOM 3171 C CA . LEU A 1 427 ? 13.464 40.084 -16.559 1.00 26.48 427 LEU A CA 1
ATOM 3172 C C . LEU A 1 427 ? 13.948 40.872 -15.343 1.00 25.21 427 LEU A C 1
ATOM 3173 O O . LEU A 1 427 ? 14.989 40.538 -14.780 1.00 24.59 427 LEU A O 1
ATOM 3178 N N . LEU A 1 428 ? 13.198 41.928 -14.983 1.00 24.31 428 LEU A N 1
ATOM 3179 C CA . LEU A 1 428 ? 13.600 42.898 -13.981 1.00 23.89 428 LEU A CA 1
ATOM 3180 C C . LEU A 1 428 ? 12.654 42.837 -12.784 1.00 24.44 428 LEU A C 1
ATOM 3181 O O . LEU A 1 428 ? 11.434 42.844 -12.945 1.00 24.12 428 LEU A O 1
ATOM 3186 N N . PHE A 1 429 ? 13.243 42.784 -11.587 1.00 23.57 429 PHE A N 1
ATOM 3187 C CA . PHE A 1 429 ? 12.510 42.846 -10.335 1.00 23.33 429 PHE A CA 1
ATOM 3188 C C . PHE A 1 429 ? 12.851 44.154 -9.628 1.00 22.77 429 PHE A C 1
ATOM 3189 O O . PHE A 1 429 ? 14.001 44.592 -9.661 1.00 21.74 429 PHE A O 1
ATOM 3197 N N . PHE A 1 430 ? 11.853 44.758 -8.969 1.00 21.88 430 PHE A N 1
ATOM 3198 C CA . PHE A 1 430 ? 12.037 46.056 -8.348 1.00 21.95 430 PHE A CA 1
ATOM 3199 C C . PHE A 1 430 ? 11.519 46.025 -6.920 1.00 20.92 430 PHE A C 1
ATOM 3200 O O . PHE A 1 430 ? 10.593 45.278 -6.601 1.00 21.11 430 PHE A O 1
ATOM 3208 N N . ARG A 1 431 ? 12.123 46.884 -6.094 1.00 20.61 431 ARG A N 1
ATOM 3209 C CA . ARG A 1 431 ? 11.663 47.131 -4.743 1.00 20.98 431 ARG A CA 1
ATOM 3210 C C . ARG A 1 431 ? 11.615 48.633 -4.503 1.00 22.88 431 ARG A C 1
ATOM 3211 O O . ARG A 1 431 ? 12.474 49.378 -4.981 1.00 21.54 431 ARG A O 1
ATOM 3229 N N . GLU A 1 433 ? 11.699 52.107 -2.198 1.00 26.70 433 GLU A N 1
ATOM 3230 C CA . GLU A 1 433 ? 12.446 52.699 -1.104 1.00 28.80 433 GLU A CA 1
ATOM 3231 C C . GLU A 1 433 ? 11.938 52.120 0.214 1.00 27.11 433 GLU A C 1
ATOM 3232 O O . GLU A 1 433 ? 10.733 52.055 0.442 1.00 26.74 433 GLU A O 1
ATOM 3238 N N . ILE A 1 434 ? 12.868 51.700 1.075 1.00 28.72 434 ILE A N 1
ATOM 3239 C CA . ILE A 1 434 ? 12.529 50.911 2.250 1.00 30.37 434 ILE A CA 1
ATOM 3240 C C . ILE A 1 434 ? 11.625 51.708 3.194 1.00 31.39 434 ILE A C 1
ATOM 3241 O O . ILE A 1 434 ? 10.795 51.117 3.883 1.00 32.11 434 ILE A O 1
ATOM 3246 N N . VAL A 1 435 ? 11.738 53.045 3.203 1.00 30.75 435 VAL A N 1
ATOM 3247 C CA A VAL A 1 435 ? 10.938 53.846 4.118 0.60 32.84 435 VAL A CA 1
ATOM 3248 C CA B VAL A 1 435 ? 10.946 53.884 4.087 0.40 31.81 435 VAL A CA 1
ATOM 3249 C C . VAL A 1 435 ? 9.466 53.772 3.717 1.00 33.25 435 VAL A C 1
ATOM 3250 O O . VAL A 1 435 ? 8.603 53.960 4.565 1.00 33.13 435 VAL A O 1
ATOM 3257 N N . GLN A 1 436 ? 9.183 53.490 2.435 1.00 33.97 436 GLN A N 1
ATOM 3258 C CA . GLN A 1 436 ? 7.813 53.416 1.942 1.00 36.68 436 GLN A CA 1
ATOM 3259 C C . GLN A 1 436 ? 7.102 52.162 2.455 1.00 35.33 436 GLN A C 1
ATOM 3260 O O . GLN A 1 436 ? 5.876 52.121 2.457 1.00 37.13 436 GLN A O 1
ATOM 3266 N N . ASN A 1 437 ? 7.860 51.130 2.853 1.00 34.16 437 ASN A N 1
ATOM 3267 C CA . ASN A 1 437 ? 7.267 49.869 3.280 1.00 34.94 437 ASN A CA 1
ATOM 3268 C C . ASN A 1 437 ? 7.240 49.770 4.806 1.00 32.59 437 ASN A C 1
ATOM 3269 O O . ASN A 1 437 ? 6.904 48.716 5.336 1.00 32.51 437 ASN A O 1
ATOM 3274 N N . LEU A 1 438 ? 7.564 50.876 5.493 1.00 31.05 438 LEU A N 1
ATOM 3275 C CA A LEU A 1 438 ? 7.597 50.907 6.948 0.50 30.39 438 LEU A CA 1
ATOM 3276 C CA B LEU A 1 438 ? 7.591 50.933 6.947 0.50 31.54 438 LEU A CA 1
ATOM 3277 C C . LEU A 1 438 ? 6.231 50.521 7.508 1.00 31.71 438 LEU A C 1
ATOM 3278 O O . LEU A 1 438 ? 5.193 50.862 6.939 1.00 31.70 438 LEU A O 1
ATOM 3287 N N . ASN A 1 439 ? 6.249 49.797 8.634 1.00 30.76 439 ASN A N 1
ATOM 3288 C CA . ASN A 1 439 ? 5.051 49.514 9.409 1.00 30.48 439 ASN A CA 1
ATOM 3289 C C . ASN A 1 439 ? 5.373 49.811 10.871 1.00 30.17 439 ASN A C 1
ATOM 3290 O O . ASN A 1 439 ? 5.543 48.903 11.680 1.00 29.43 439 ASN A O 1
ATOM 3295 N N . TRP A 1 440 ? 5.489 51.105 11.178 1.00 30.25 440 TRP A N 1
ATOM 3296 C CA . TRP A 1 440 ? 5.930 51.569 12.482 1.00 30.69 440 TRP A CA 1
ATOM 3297 C C . TRP A 1 440 ? 4.721 51.782 13.387 1.00 31.07 440 TRP A C 1
ATOM 3298 O O . TRP A 1 440 ? 3.802 52.507 13.020 1.00 30.23 440 TRP A O 1
ATOM 3309 N N . ALA A 1 441 ? 4.758 51.178 14.582 1.00 31.14 441 ALA A N 1
ATOM 3310 C CA . ALA A 1 441 ? 3.632 51.198 15.501 1.00 33.20 441 ALA A CA 1
ATOM 3311 C C . ALA A 1 441 ? 3.768 52.330 16.518 1.00 33.47 441 ALA A C 1
ATOM 3312 O O . ALA A 1 441 ? 2.919 52.471 17.395 1.00 33.25 441 ALA A O 1
ATOM 3314 N N . GLY A 1 442 ? 4.831 53.134 16.391 1.00 34.19 442 GLY A N 1
ATOM 3315 C CA . GLY A 1 442 ? 5.185 54.113 17.406 1.00 34.30 442 GLY A CA 1
ATOM 3316 C C . GLY A 1 442 ? 4.419 55.423 17.241 1.00 36.54 442 GLY A C 1
ATOM 3317 O O . GLY A 1 442 ? 3.608 55.573 16.327 1.00 37.09 442 GLY A O 1
ATOM 3318 N N . ASN A 1 443 ? 4.712 56.361 18.145 1.00 37.17 443 ASN A N 1
ATOM 3319 C CA . ASN A 1 443 ? 3.972 57.604 18.291 1.00 40.05 443 ASN A CA 1
ATOM 3320 C C . ASN A 1 443 ? 4.859 58.759 17.832 1.00 40.52 443 ASN A C 1
ATOM 3321 O O . ASN A 1 443 ? 5.805 59.126 18.525 1.00 39.78 443 ASN A O 1
ATOM 3326 N N . PRO A 1 444 ? 4.584 59.385 16.666 1.00 43.70 444 PRO A N 1
ATOM 3327 C CA . PRO A 1 444 ? 5.407 60.500 16.196 1.00 46.60 444 PRO A CA 1
ATOM 3328 C C . PRO A 1 444 ? 5.373 61.731 17.104 1.00 46.46 444 PRO A C 1
ATOM 3329 O O . PRO A 1 444 ? 6.215 62.614 16.958 1.00 47.42 444 PRO A O 1
ATOM 3333 N N . GLU A 1 445 ? 4.417 61.772 18.044 1.00 46.85 445 GLU A N 1
ATOM 3334 C CA . GLU A 1 445 ? 4.259 62.895 18.957 1.00 49.94 445 GLU A CA 1
ATOM 3335 C C . GLU A 1 445 ? 5.139 62.728 20.197 1.00 47.82 445 GLU A C 1
ATOM 3336 O O . GLU A 1 445 ? 5.401 63.709 20.893 1.00 47.30 445 GLU A O 1
ATOM 3352 N N . SER A 1 447 ? 8.054 62.629 22.642 1.00 37.13 447 SER A N 1
ATOM 3353 C CA . SER A 1 447 ? 9.304 63.369 22.694 1.00 37.22 447 SER A CA 1
ATOM 3354 C C . SER A 1 447 ? 10.137 62.900 23.881 1.00 34.15 447 SER A C 1
ATOM 3355 O O . SER A 1 447 ? 9.601 62.320 24.822 1.00 33.34 447 SER A O 1
ATOM 3358 N N . TYR A 1 448 ? 11.443 63.188 23.827 1.00 32.75 448 TYR A N 1
ATOM 3359 C CA . TYR A 1 448 ? 12.383 62.740 24.841 1.00 32.27 448 TYR A CA 1
ATOM 3360 C C . TYR A 1 448 ? 13.150 63.927 25.407 1.00 33.99 448 TYR A C 1
ATOM 3361 O O . TYR A 1 448 ? 13.581 64.805 24.669 1.00 31.76 448 TYR A O 1
ATOM 3370 N N . GLU A 1 449 ? 13.334 63.913 26.732 1.00 37.71 449 GLU A N 1
ATOM 3371 C CA . GLU A 1 449 ? 14.288 64.791 27.386 1.00 41.17 449 GLU A CA 1
ATOM 3372 C C . GLU A 1 449 ? 15.692 64.375 26.944 1.00 38.28 449 GLU A C 1
ATOM 3373 O O . GLU A 1 449 ? 15.888 63.263 26.451 1.00 36.25 449 GLU A O 1
ATOM 3379 N N . THR A 1 450 ? 16.651 65.297 27.074 1.00 35.04 450 THR A N 1
ATOM 3380 C CA . THR A 1 450 ? 18.027 65.038 26.681 1.00 34.59 450 THR A CA 1
ATOM 3381 C C . THR A 1 450 ? 18.961 65.504 27.789 1.00 34.38 450 THR A C 1
ATOM 3382 O O . THR A 1 450 ? 18.580 66.315 28.622 1.00 33.57 450 THR A O 1
ATOM 3386 N N . GLY A 1 451 ? 20.183 64.968 27.774 1.00 36.25 451 GLY A N 1
ATOM 3387 C CA . GLY A 1 451 ? 21.247 65.421 28.650 1.00 37.98 451 GLY A CA 1
ATOM 3388 C C . GLY A 1 451 ? 22.282 66.227 27.871 1.00 37.03 451 GLY A C 1
ATOM 3389 O O . GLY A 1 451 ? 21.997 66.698 26.771 1.00 35.59 451 GLY A O 1
ATOM 3390 N N . PRO A 1 452 ? 23.513 66.385 28.414 1.00 37.98 452 PRO A N 1
ATOM 3391 C CA . PRO A 1 452 ? 24.573 67.167 27.768 1.00 38.56 452 PRO A CA 1
ATOM 3392 C C . PRO A 1 452 ? 24.906 66.860 26.309 1.00 38.82 452 PRO A C 1
ATOM 3393 O O . PRO A 1 452 ? 25.335 67.754 25.583 1.00 36.25 452 PRO A O 1
ATOM 3397 N N . MET A 1 453 ? 24.739 65.597 25.888 1.00 36.66 453 MET A N 1
ATOM 3398 C CA . MET A 1 453 ? 25.107 65.188 24.541 1.00 34.66 453 MET A CA 1
ATOM 3399 C C . MET A 1 453 ? 24.022 65.573 23.535 1.00 32.90 453 MET A C 1
ATOM 3400 O O . MET A 1 453 ? 24.272 65.537 22.336 1.00 34.23 453 MET A O 1
ATOM 3405 N N . GLY A 1 454 ? 22.817 65.912 24.010 1.00 33.21 454 GLY A N 1
ATOM 3406 C CA . GLY A 1 454 ? 21.755 66.402 23.140 1.00 34.48 454 GLY A CA 1
ATOM 3407 C C . GLY A 1 454 ? 20.895 65.278 22.556 1.00 34.38 454 GLY A C 1
ATOM 3408 O O . GLY A 1 454 ? 20.903 64.150 23.049 1.00 32.99 454 GLY A O 1
ATOM 3409 N N . ASP A 1 455 ? 20.166 65.592 21.477 1.00 33.25 455 ASP A N 1
ATOM 3410 C CA . ASP A 1 455 ? 19.057 64.760 21.032 1.00 32.76 455 ASP A CA 1
ATOM 3411 C C . ASP A 1 455 ? 19.536 63.514 20.280 1.00 30.33 455 ASP A C 1
ATOM 3412 O O . ASP A 1 455 ? 18.727 62.633 20.001 1.00 31.52 455 ASP A O 1
ATOM 3417 N N . ARG A 1 456 ? 20.836 63.427 19.972 1.00 29.22 456 ARG A N 1
ATOM 3418 C CA . ARG A 1 456 ? 21.399 62.256 19.312 1.00 28.47 456 ARG A CA 1
ATOM 3419 C C . ARG A 1 456 ? 21.022 60.978 20.060 1.00 27.76 456 ARG A C 1
ATOM 3420 O O . ARG A 1 456 ? 20.774 59.952 19.438 1.00 28.65 456 ARG A O 1
ATOM 3428 N N . LEU A 1 457 ? 20.992 61.047 21.395 1.00 26.38 457 LEU A N 1
ATOM 3429 C CA . LEU A 1 457 ? 20.791 59.870 22.223 1.00 25.74 457 LEU A CA 1
ATOM 3430 C C . LEU A 1 457 ? 19.312 59.712 22.574 1.00 24.85 457 LEU A C 1
ATOM 3431 O O . LEU A 1 457 ? 18.959 59.581 23.745 1.00 23.90 457 LEU A O 1
ATOM 3436 N N . THR A 1 458 ? 18.449 59.713 21.551 1.00 24.48 458 THR A N 1
ATOM 3437 C CA . THR A 1 458 ? 17.025 59.477 21.740 1.00 24.11 458 THR A CA 1
ATOM 3438 C C . THR A 1 458 ? 16.525 58.563 20.629 1.00 23.58 458 THR A C 1
ATOM 3439 O O . THR A 1 458 ? 17.022 58.619 19.504 1.00 23.34 458 THR A O 1
ATOM 3443 N N . PRO A 1 459 ? 15.529 57.697 20.911 1.00 24.46 459 PRO A N 1
ATOM 3444 C CA . PRO A 1 459 ? 14.914 56.870 19.870 1.00 25.00 459 PRO A CA 1
ATOM 3445 C C . PRO A 1 459 ? 14.423 57.651 18.652 1.00 25.31 459 PRO A C 1
ATOM 3446 O O . PRO A 1 459 ? 14.540 57.168 17.531 1.00 25.23 459 PRO A O 1
ATOM 3450 N N . ARG A 1 460 ? 13.899 58.865 18.874 1.00 27.15 460 ARG A N 1
ATOM 3451 C CA . ARG A 1 460 ? 13.378 59.682 17.787 1.00 29.52 460 ARG A CA 1
ATOM 3452 C C . ARG A 1 460 ? 14.503 60.032 16.818 1.00 28.15 460 ARG A C 1
ATOM 3453 O O . ARG A 1 460 ? 14.324 59.915 15.608 1.00 28.93 460 ARG A O 1
ATOM 3461 N N . LYS A 1 461 ? 15.652 60.468 17.349 1.00 27.94 461 LYS A N 1
ATOM 3462 C CA . LYS A 1 461 ? 16.773 60.871 16.513 1.00 27.10 461 LYS A CA 1
ATOM 3463 C C . LYS A 1 461 ? 17.440 59.644 15.885 1.00 25.50 461 LYS A C 1
ATOM 3464 O O . LYS A 1 461 ? 17.832 59.688 14.725 1.00 23.69 461 LYS A O 1
ATOM 3470 N N . SER A 1 462 ? 17.564 58.549 16.647 1.00 24.01 462 SER A N 1
ATOM 3471 C CA . SER A 1 462 ? 18.071 57.298 16.096 1.00 23.27 462 SER A CA 1
ATOM 3472 C C . SER A 1 462 ? 17.292 56.919 14.837 1.00 22.27 462 SER A C 1
ATOM 3473 O O . SER A 1 462 ? 17.886 56.629 13.805 1.00 21.77 462 SER A O 1
ATOM 3476 N N . PHE A 1 463 ? 15.954 56.961 14.922 1.00 22.88 463 PHE A N 1
ATOM 3477 C CA . PHE A 1 463 ? 15.105 56.538 13.821 1.00 23.46 463 PHE A CA 1
ATOM 3478 C C . PHE A 1 463 ? 15.331 57.459 12.626 1.00 23.73 463 PHE A C 1
ATOM 3479 O O . PHE A 1 463 ? 15.460 56.983 11.503 1.00 23.73 463 PHE A O 1
ATOM 3487 N N . ALA A 1 464 ? 15.384 58.776 12.874 1.00 23.10 464 ALA A N 1
ATOM 3488 C CA . ALA A 1 464 ? 15.612 59.743 11.813 1.00 23.04 464 ALA A CA 1
ATOM 3489 C C . ALA A 1 464 ? 16.959 59.494 11.134 1.00 23.09 464 ALA A C 1
ATOM 3490 O O . ALA A 1 464 ? 17.053 59.566 9.910 1.00 24.14 464 ALA A O 1
ATOM 3492 N N . ILE A 1 465 ? 17.996 59.194 11.928 1.00 22.87 465 ILE A N 1
ATOM 349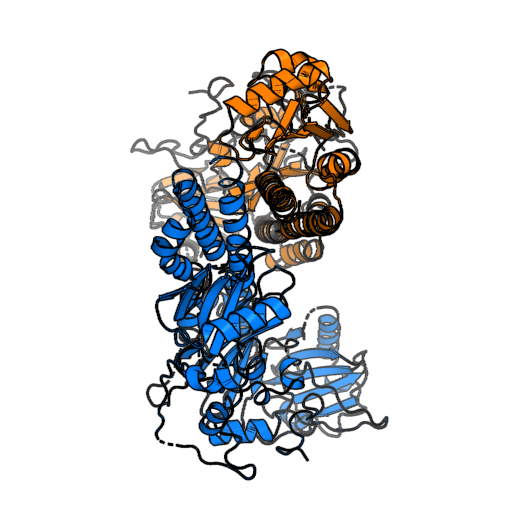3 C CA . ILE A 1 465 ? 19.318 58.920 11.390 1.00 23.75 465 ILE A CA 1
ATOM 3494 C C . ILE A 1 465 ? 19.260 57.685 10.494 1.00 23.36 465 ILE A C 1
ATOM 3495 O O . ILE A 1 465 ? 19.791 57.690 9.385 1.00 22.56 465 ILE A O 1
ATOM 3500 N N . TRP A 1 466 ? 18.587 56.633 10.966 1.00 22.79 466 TRP A N 1
ATOM 3501 C CA . TRP A 1 466 ? 18.451 55.435 10.156 1.00 22.35 466 TRP A CA 1
ATOM 3502 C C . TRP A 1 466 ? 17.810 55.767 8.810 1.00 23.16 466 TRP A C 1
ATOM 3503 O O . TRP A 1 466 ? 18.313 55.335 7.771 1.00 23.21 466 TRP A O 1
ATOM 3531 N N . GLU A 1 468 ? 17.807 58.403 7.124 1.00 28.16 468 GLU A N 1
ATOM 3532 C CA . GLU A 1 468 ? 18.773 59.087 6.278 1.00 29.77 468 GLU A CA 1
ATOM 3533 C C . GLU A 1 468 ? 19.784 58.089 5.706 1.00 27.39 468 GLU A C 1
ATOM 3534 O O . GLU A 1 468 ? 20.142 58.196 4.537 1.00 26.83 468 GLU A O 1
ATOM 3540 N N . THR A 1 469 ? 20.206 57.087 6.489 1.00 24.98 469 THR A N 1
ATOM 3541 C CA . THR A 1 469 ? 21.170 56.110 6.002 1.00 26.10 469 THR A CA 1
ATOM 3542 C C . THR A 1 469 ? 20.585 55.273 4.864 1.00 25.42 469 THR A C 1
ATOM 3543 O O . THR A 1 469 ? 21.352 54.736 4.074 1.00 26.82 469 THR A O 1
ATOM 3547 N N . VAL A 1 470 ? 19.255 55.130 4.779 1.00 25.52 470 VAL A N 1
ATOM 3548 C CA . VAL A 1 470 ? 18.666 54.244 3.778 1.00 25.31 470 VAL A CA 1
ATOM 3549 C C . VAL A 1 470 ? 17.863 55.041 2.751 1.00 25.47 470 VAL A C 1
ATOM 3550 O O . VAL A 1 470 ? 17.111 54.459 1.966 1.00 24.13 470 VAL A O 1
ATOM 3554 N N . ARG A 1 471 ? 18.028 56.369 2.735 1.00 25.65 471 ARG A N 1
ATOM 3555 C CA . ARG A 1 471 ? 17.307 57.195 1.782 1.00 27.60 471 ARG A CA 1
ATOM 3556 C C . ARG A 1 471 ? 17.727 56.780 0.374 1.00 25.07 471 ARG A C 1
ATOM 3557 O O . ARG A 1 471 ? 18.912 56.574 0.126 1.00 24.91 471 ARG A O 1
ATOM 3565 N N . LEU A 1 472 ? 16.733 56.626 -0.513 1.00 24.96 472 LEU A N 1
ATOM 3566 C CA . LEU A 1 472 ? 16.920 56.226 -1.903 1.00 25.57 472 LEU A CA 1
ATOM 3567 C C . LEU A 1 472 ? 17.321 54.756 -2.022 1.00 24.33 472 LEU A C 1
ATOM 3568 O O . LEU A 1 472 ? 17.692 54.324 -3.108 1.00 25.68 472 LEU A O 1
ATOM 3573 N N . GLN A 1 473 ? 17.213 53.982 -0.936 1.00 24.65 473 GLN A N 1
ATOM 3574 C CA A GLN A 1 473 ? 17.618 52.587 -0.965 0.50 24.78 473 GLN A CA 1
ATOM 3575 C CA B GLN A 1 473 ? 17.621 52.587 -0.938 0.50 24.84 473 GLN A CA 1
ATOM 3576 C C . GLN A 1 473 ? 16.426 51.688 -0.655 1.00 24.36 473 GLN A C 1
ATOM 3577 O O . GLN A 1 473 ? 15.472 52.106 -0.002 1.00 24.10 473 GLN A O 1
ATOM 3588 N N . ALA A 1 474 ? 16.519 50.441 -1.128 1.00 23.60 474 ALA A N 1
ATOM 3589 C CA . ALA A 1 474 ? 15.511 49.424 -0.889 1.00 23.80 474 ALA A CA 1
ATOM 3590 C C . ALA A 1 474 ? 16.079 48.353 0.040 1.00 24.27 474 ALA A C 1
ATOM 3591 O O . ALA A 1 474 ? 17.251 48.395 0.414 1.00 25.13 474 ALA A O 1
ATOM 3593 N N . GLN A 1 475 ? 15.223 47.398 0.403 1.00 23.89 475 GLN A N 1
ATOM 3594 C CA . GLN A 1 475 ? 15.631 46.201 1.120 1.00 25.15 475 GLN A CA 1
ATOM 3595 C C . GLN A 1 475 ? 16.638 45.442 0.264 1.00 24.23 475 GLN A C 1
ATOM 3596 O O . GLN A 1 475 ? 16.386 45.201 -0.916 1.00 24.26 475 GLN A O 1
ATOM 3602 N N . PRO A 1 476 ? 17.806 45.042 0.812 1.00 24.45 476 PRO A N 1
ATOM 3603 C CA . PRO A 1 476 ? 18.794 44.29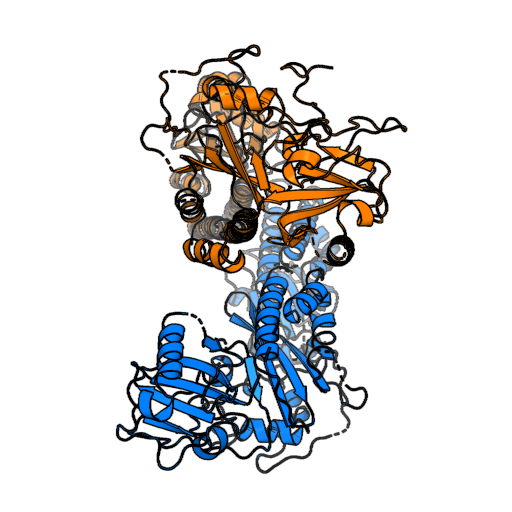5 0.031 1.00 24.63 476 PRO A CA 1
ATOM 3604 C C . PRO A 1 476 ? 18.260 42.969 -0.502 1.00 23.47 476 PRO A C 1
ATOM 3605 O O . PRO A 1 476 ? 17.442 42.313 0.143 1.00 22.86 476 PRO A O 1
ATOM 3609 N N . TRP A 1 477 ? 18.713 42.614 -1.706 1.00 23.73 477 TRP A N 1
ATOM 3610 C CA . TRP A 1 477 ? 18.476 41.298 -2.268 1.00 23.64 477 TRP A CA 1
ATOM 3611 C C . TRP A 1 477 ? 19.333 40.283 -1.513 1.00 24.92 477 TRP A C 1
ATOM 3612 O O . TRP A 1 477 ? 20.557 40.318 -1.598 1.00 25.31 477 TRP A O 1
ATOM 3623 N N . SER A 1 478 ? 18.666 39.406 -0.757 1.00 25.50 478 SER A N 1
ATOM 3624 C CA . SER A 1 478 ? 19.324 38.437 0.101 1.00 26.82 478 SER A CA 1
ATOM 3625 C C . SER A 1 478 ? 20.043 37.377 -0.730 1.00 27.09 478 SER A C 1
ATOM 3626 O O . SER A 1 478 ? 19.837 37.268 -1.934 1.00 27.08 478 SER A O 1
ATOM 3629 N N . GLU A 1 479 ? 20.850 36.560 -0.055 1.00 27.05 479 GLU A N 1
ATOM 3630 C CA . GLU A 1 479 ? 21.498 35.426 -0.697 1.00 29.50 479 GLU A CA 1
ATOM 3631 C C . GLU A 1 479 ? 20.432 34.463 -1.227 1.00 27.43 479 GLU A C 1
ATOM 3632 O O . GLU A 1 479 ? 20.609 33.867 -2.291 1.00 27.74 479 GLU A O 1
ATOM 3638 N N . ALA A 1 480 ? 19.313 34.334 -0.500 1.00 25.50 480 ALA A N 1
ATOM 3639 C CA . ALA A 1 480 ? 18.220 33.470 -0.923 1.00 26.44 480 ALA A CA 1
ATOM 3640 C C . ALA A 1 480 ? 17.548 34.024 -2.181 1.00 25.54 480 ALA A C 1
ATOM 3641 O O . ALA A 1 480 ? 17.271 33.270 -3.113 1.00 24.33 480 ALA A O 1
ATOM 3643 N N . ASP A 1 481 ? 17.297 35.343 -2.206 1.00 25.01 481 ASP A N 1
ATOM 3644 C CA . ASP A 1 481 ? 16.715 36.001 -3.371 1.00 25.23 481 ASP A CA 1
ATOM 3645 C C . ASP A 1 481 ? 17.573 35.748 -4.610 1.00 25.12 481 ASP A C 1
ATOM 3646 O O . ASP A 1 481 ? 17.047 35.528 -5.704 1.00 23.94 481 ASP A O 1
ATOM 3651 N N . ARG A 1 482 ? 18.898 35.816 -4.426 1.00 25.49 482 ARG A N 1
ATOM 3652 C CA . ARG A 1 482 ? 19.842 35.683 -5.525 1.00 27.32 482 ARG A CA 1
ATOM 3653 C C . ARG A 1 482 ? 19.890 34.236 -6.009 1.00 26.92 482 ARG A C 1
ATOM 3654 O O . ARG A 1 482 ? 20.064 33.996 -7.197 1.00 28.15 482 ARG A O 1
ATOM 3662 N N . GLU A 1 483 ? 19.730 33.276 -5.093 1.00 27.28 483 GLU A N 1
ATOM 3663 C CA . GLU A 1 483 ? 19.680 31.874 -5.477 1.00 28.59 483 GLU A CA 1
ATOM 3664 C C . GLU A 1 483 ? 18.446 31.635 -6.345 1.00 28.17 483 GLU A C 1
ATOM 3665 O O . GLU A 1 483 ? 18.520 30.957 -7.369 1.00 26.91 483 GLU A O 1
ATOM 3671 N N . ILE A 1 484 ? 17.311 32.205 -5.930 1.00 26.14 484 ILE A N 1
ATOM 3672 C CA . ILE A 1 484 ? 16.067 32.049 -6.662 1.00 26.29 484 ILE A CA 1
ATOM 3673 C C . ILE A 1 484 ? 16.220 32.682 -8.045 1.00 23.72 484 ILE A C 1
ATOM 3674 O O . ILE A 1 484 ? 15.786 32.107 -9.037 1.00 24.59 484 ILE A O 1
ATOM 3679 N N . ALA A 1 485 ? 16.846 33.860 -8.103 1.00 23.57 485 ALA A N 1
ATOM 3680 C CA . ALA A 1 485 ? 17.052 34.556 -9.365 1.00 23.49 485 ALA A CA 1
ATOM 3681 C C . ALA A 1 485 ? 17.911 33.713 -10.303 1.00 24.21 485 ALA A C 1
ATOM 3682 O O . ALA A 1 485 ? 17.667 33.674 -11.509 1.00 23.16 485 ALA A O 1
ATOM 3684 N N . GLU A 1 486 ? 18.917 33.035 -9.738 1.00 24.36 486 GLU A N 1
ATOM 3685 C CA . GLU A 1 486 ? 19.801 32.199 -10.535 1.00 25.98 486 GLU A CA 1
ATOM 3686 C C . GLU A 1 486 ? 19.029 30.986 -11.053 1.00 24.81 486 GLU A C 1
ATOM 3687 O O . GLU A 1 486 ? 19.204 30.591 -12.203 1.00 26.38 486 GLU A O 1
ATOM 3693 N N . ALA A 1 487 ? 18.181 30.399 -10.204 1.00 24.79 487 ALA A N 1
ATOM 3694 C CA . ALA A 1 487 ? 17.306 29.312 -10.619 1.00 25.78 487 ALA A CA 1
ATOM 3695 C C . ALA A 1 487 ? 16.447 29.743 -11.808 1.00 26.15 487 ALA A C 1
ATOM 3696 O O . ALA A 1 487 ? 16.303 29.003 -12.780 1.00 24.89 487 ALA A O 1
ATOM 3698 N N . ALA A 1 488 ? 15.890 30.957 -11.727 1.00 26.37 488 ALA A N 1
ATOM 3699 C CA . ALA A 1 488 ? 15.048 31.478 -12.790 1.00 26.10 488 ALA A CA 1
ATOM 3700 C C . ALA A 1 488 ? 15.864 31.687 -14.066 1.00 25.22 488 ALA A C 1
ATOM 3701 O O . ALA A 1 488 ? 15.395 31.344 -15.148 1.00 25.39 488 ALA A O 1
ATOM 3703 N N . ARG A 1 489 ? 17.067 32.255 -13.936 1.00 25.04 489 ARG A N 1
ATOM 3704 C CA . ARG A 1 489 ? 17.933 32.497 -15.081 1.00 25.85 489 ARG A CA 1
ATOM 3705 C C . ARG A 1 489 ? 18.168 31.202 -15.859 1.00 26.40 489 ARG A C 1
ATOM 3706 O O . ARG A 1 489 ? 18.028 31.173 -17.081 1.00 24.37 489 ARG A O 1
ATOM 3714 N N . ILE A 1 490 ? 18.513 30.126 -15.146 1.00 28.23 490 ILE A N 1
ATOM 3715 C CA A ILE A 1 490 ? 18.892 28.864 -15.769 0.70 30.05 490 ILE A CA 1
ATOM 3716 C CA B ILE A 1 490 ? 18.899 28.896 -15.821 0.30 28.37 490 ILE A CA 1
ATOM 3717 C C . ILE A 1 490 ? 17.648 28.196 -16.350 1.00 29.02 490 ILE A C 1
ATOM 3718 O O . ILE A 1 490 ? 17.709 27.553 -17.394 1.00 29.24 490 ILE A O 1
ATOM 3727 N N . ALA A 1 491 ? 16.510 28.354 -15.663 1.00 27.89 491 ALA A N 1
ATOM 3728 C CA . ALA A 1 491 ? 15.249 27.828 -16.168 1.00 27.13 491 ALA A CA 1
ATOM 3729 C C . ALA A 1 491 ? 14.904 28.477 -17.511 1.00 26.50 491 ALA A C 1
ATOM 3730 O O . ALA A 1 491 ? 14.499 27.795 -18.447 1.00 26.96 491 ALA A O 1
ATOM 3732 N N . LEU A 1 492 ? 15.076 29.799 -17.597 1.00 26.00 492 LEU A N 1
ATOM 3733 C CA . LEU A 1 492 ? 14.792 30.529 -18.821 1.00 26.59 492 LEU A CA 1
ATOM 3734 C C . LEU A 1 492 ? 15.791 30.187 -19.928 1.00 26.85 492 LEU A C 1
ATOM 3735 O O . LEU A 1 492 ? 15.415 30.158 -21.099 1.00 26.86 492 LEU A O 1
ATOM 3740 N N . VAL A 1 493 ? 17.058 29.934 -19.568 1.00 26.55 493 VAL A N 1
ATOM 3741 C CA . VAL A 1 493 ? 18.041 29.476 -20.540 1.00 27.24 493 VAL A CA 1
ATOM 3742 C C . VAL A 1 493 ? 17.541 28.174 -21.153 1.00 26.44 493 VAL A C 1
ATOM 3743 O O . VAL A 1 493 ? 17.617 27.974 -22.366 1.00 26.83 493 VAL A O 1
ATOM 3747 N N . GLU A 1 494 ? 17.052 27.284 -20.289 1.00 26.95 494 GLU A N 1
ATOM 3748 C CA . GLU A 1 494 ? 16.583 25.981 -20.715 1.00 28.53 494 GLU A CA 1
ATOM 3749 C C . GLU A 1 494 ? 15.373 26.141 -21.637 1.00 29.65 494 GLU A C 1
ATOM 3750 O O . GLU A 1 494 ? 15.302 25.493 -22.680 1.00 29.63 494 GLU A O 1
ATOM 3756 N N . VAL A 1 495 ? 14.444 27.032 -21.276 1.00 28.48 495 VAL A N 1
ATOM 3757 C CA . VAL A 1 495 ? 13.296 27.311 -22.123 1.00 28.75 495 VAL A CA 1
ATOM 3758 C C . VAL A 1 495 ? 13.795 27.728 -23.505 1.00 27.22 495 VAL A C 1
ATOM 3759 O O . VAL A 1 495 ? 13.326 27.200 -24.506 1.00 28.65 495 VAL A O 1
ATOM 3763 N N . ALA A 1 496 ? 14.737 28.676 -23.550 1.00 28.55 496 ALA A N 1
ATOM 3764 C CA . ALA A 1 496 ? 15.251 29.187 -24.810 1.00 28.88 496 ALA A CA 1
ATOM 3765 C C . ALA A 1 496 ? 15.932 28.071 -25.603 1.00 29.66 496 ALA A C 1
ATOM 3766 O O . ALA A 1 496 ? 15.769 27.980 -26.819 1.00 28.82 496 ALA A O 1
ATOM 3768 N N . PHE A 1 497 ? 16.678 27.211 -24.908 1.00 30.10 497 PHE A N 1
ATOM 3769 C CA . PHE A 1 497 ? 17.442 26.168 -25.575 1.00 31.64 497 PHE A CA 1
ATOM 3770 C C . PHE A 1 497 ? 16.501 25.135 -26.189 1.00 31.42 497 PHE A C 1
ATOM 3771 O O . PHE A 1 497 ? 16.650 24.796 -27.365 1.00 31.39 497 PHE A O 1
ATOM 3779 N N . HIS A 1 498 ? 15.539 24.635 -25.403 1.00 31.24 498 HIS A N 1
ATOM 3780 C CA . HIS A 1 498 ? 14.652 23.585 -25.886 1.00 34.40 498 HIS A CA 1
ATOM 3781 C C . HIS A 1 498 ? 13.816 24.112 -27.048 1.00 37.31 498 HIS A C 1
ATOM 3782 O O . HIS A 1 498 ? 13.480 23.356 -27.960 1.00 35.60 498 HIS A O 1
ATOM 3789 N N . HIS A 1 499 ? 13.513 25.416 -27.014 1.00 38.33 499 HIS A N 1
ATOM 3790 C CA A HIS A 1 499 ? 12.786 26.050 -28.097 0.50 39.59 499 HIS A CA 1
ATOM 3791 C CA B HIS A 1 499 ? 12.787 26.062 -28.096 0.50 40.30 499 HIS A CA 1
ATOM 3792 C C . HIS A 1 499 ? 13.631 26.017 -29.368 1.00 40.88 499 HIS A C 1
ATOM 3793 O O . HIS A 1 499 ? 13.118 25.712 -30.442 1.00 44.80 499 HIS A O 1
ATOM 3806 N N . SER A 1 500 ? 14.925 26.333 -29.228 1.00 41.02 500 SER A N 1
ATOM 3807 C CA A SER A 1 500 ? 15.851 26.343 -30.348 0.70 41.80 500 SER A CA 1
ATOM 3808 C CA B SER A 1 500 ? 15.843 26.343 -30.357 0.30 41.41 500 SER A CA 1
ATOM 3809 C C . SER A 1 500 ? 16.038 24.925 -30.892 1.00 42.97 500 SER A C 1
ATOM 3810 O O . SER A 1 500 ? 16.177 24.733 -32.098 1.00 41.97 500 SER A O 1
ATOM 3815 N N . GLU A 1 501 ? 16.031 23.928 -29.996 1.00 41.57 501 GLU A N 1
ATOM 3816 C CA . GLU A 1 501 ? 16.169 22.533 -30.395 1.00 42.73 501 GLU A CA 1
ATOM 3817 C C . GLU A 1 501 ? 15.052 22.155 -31.364 1.00 49.01 501 GLU A C 1
ATOM 3818 O O . GLU A 1 501 ? 15.320 21.610 -32.434 1.00 49.08 501 GLU A O 1
ATOM 3824 N N . HIS A 1 502 ? 13.803 22.432 -30.968 1.00 53.72 502 HIS A N 1
ATOM 3825 C CA . HIS A 1 502 ? 12.650 22.216 -31.829 1.00 57.25 502 HIS A CA 1
ATOM 3826 C C . HIS A 1 502 ? 12.482 23.457 -32.708 1.00 61.74 502 HIS A C 1
ATOM 3827 O O . HIS A 1 502 ? 13.423 24.231 -32.866 1.00 63.54 502 HIS A O 1
ATOM 3834 N N . HIS A 1 503 ? 11.295 23.632 -33.299 1.00 67.43 503 HIS A N 1
ATOM 3835 C CA . HIS A 1 503 ? 10.955 24.857 -34.011 1.00 74.20 503 HIS A CA 1
ATOM 3836 C C . HIS A 1 503 ? 12.131 25.297 -34.896 1.00 75.21 503 HIS A C 1
ATOM 3837 O O . HIS A 1 503 ? 12.814 26.296 -34.556 1.00 74.08 503 HIS A O 1
ATOM 3844 N N . TYR B 2 6 ? -1.458 -20.539 19.686 1.00 67.54 6 TYR B N 1
ATOM 3845 C CA . TYR B 2 6 ? -0.547 -19.724 18.832 1.00 66.78 6 TYR B CA 1
ATOM 3846 C C . TYR B 2 6 ? 0.907 -19.993 19.222 1.00 64.94 6 TYR B C 1
ATOM 3847 O O . TYR B 2 6 ? 1.242 -20.033 20.404 1.00 66.53 6 TYR B O 1
ATOM 3856 N N . HIS B 2 7 ? 1.755 -20.171 18.201 1.00 59.20 7 HIS B N 1
ATOM 3857 C CA . HIS B 2 7 ? 3.196 -20.274 18.372 1.00 53.76 7 HIS B CA 1
ATOM 3858 C C . HIS B 2 7 ? 3.871 -19.521 17.227 1.00 48.08 7 HIS B C 1
ATOM 3859 O O . HIS B 2 7 ? 3.489 -19.677 16.068 1.00 44.42 7 HIS B O 1
ATOM 3861 N N . VAL B 2 8 ? 4.869 -18.696 17.557 1.00 42.59 8 VAL B N 1
ATOM 3862 C CA . VAL B 2 8 ? 5.607 -17.968 16.538 1.00 40.06 8 VAL B CA 1
ATOM 3863 C C . VAL B 2 8 ? 6.612 -18.921 15.892 1.00 38.30 8 VAL B C 1
ATOM 3864 O O . VAL B 2 8 ? 7.231 -19.734 16.575 1.00 38.06 8 VAL B O 1
ATOM 3868 N N . ASP B 2 9 ? 6.751 -18.819 14.563 1.00 36.12 9 ASP B N 1
ATOM 3869 C CA . ASP B 2 9 ? 7.788 -19.530 13.832 1.00 35.15 9 ASP B CA 1
ATOM 3870 C C . ASP B 2 9 ? 8.242 -18.666 12.652 1.00 32.65 9 ASP B C 1
ATOM 3871 O O . ASP B 2 9 ? 7.860 -17.504 12.549 1.00 30.41 9 ASP B O 1
ATOM 3876 N N . LEU B 2 10 ? 9.058 -19.235 11.757 1.00 32.11 10 LEU B N 1
ATOM 3877 C CA . LEU B 2 10 ? 9.639 -18.455 10.675 1.00 33.35 10 LEU B CA 1
ATOM 3878 C C . LEU B 2 10 ? 8.568 -18.037 9.664 1.00 35.63 10 LEU B C 1
ATOM 3879 O O . LEU B 2 10 ? 8.784 -17.078 8.923 1.00 33.54 10 LEU B O 1
ATOM 3884 N N . THR B 2 11 ? 7.415 -18.732 9.640 1.00 34.62 11 THR B N 1
ATOM 3885 C CA . THR B 2 11 ? 6.374 -18.436 8.662 1.00 35.51 11 THR B CA 1
ATOM 3886 C C . THR B 2 11 ? 5.531 -17.238 9.103 1.00 35.36 11 THR B C 1
ATOM 3887 O O . THR B 2 11 ? 4.923 -16.593 8.251 1.00 35.85 11 THR B O 1
ATOM 3891 N N . ASN B 2 12 ? 5.475 -16.936 10.412 1.00 33.90 12 ASN B N 1
ATOM 3892 C CA . ASN B 2 12 ? 4.575 -15.895 10.891 1.00 35.09 12 ASN B CA 1
ATOM 3893 C C . ASN B 2 12 ? 5.277 -14.844 11.756 1.00 33.39 12 ASN B C 1
ATOM 3894 O O . ASN B 2 12 ? 4.615 -13.940 12.257 1.00 31.30 12 ASN B O 1
ATOM 3899 N N . CYS B 2 13 ? 6.606 -14.928 11.912 1.00 32.85 13 CYS B N 1
ATOM 3900 C CA . CYS B 2 13 ? 7.310 -14.027 12.816 1.00 31.58 13 CYS B CA 1
ATOM 3901 C C . CYS B 2 13 ? 7.284 -12.592 12.288 1.00 30.46 13 CYS B C 1
ATOM 3902 O O . CYS B 2 13 ? 7.455 -11.653 13.061 1.00 29.46 13 CYS B O 1
ATOM 3905 N N . ASP B 2 14 ? 7.026 -12.414 10.985 1.00 29.60 14 ASP B N 1
ATOM 3906 C CA . ASP B 2 14 ? 6.898 -11.083 10.401 1.00 30.08 14 ASP B CA 1
ATOM 3907 C C . ASP B 2 14 ? 5.725 -10.302 11.000 1.00 30.07 14 ASP B C 1
ATOM 3908 O O . ASP B 2 14 ? 5.685 -9.082 10.874 1.00 30.34 14 ASP B O 1
ATOM 3913 N N . ARG B 2 15 ? 4.766 -10.983 11.640 1.00 31.79 15 ARG B N 1
ATOM 3914 C CA . ARG B 2 15 ? 3.622 -10.298 12.225 1.00 34.93 15 ARG B CA 1
ATOM 3915 C C . ARG B 2 15 ? 3.388 -10.732 13.675 1.00 34.55 15 ARG B C 1
ATOM 3916 O O . ARG B 2 15 ? 2.279 -10.608 14.188 1.00 35.69 15 ARG B O 1
ATOM 3924 N N . GLU B 2 16 ? 4.436 -11.203 14.354 1.00 32.33 16 GLU B N 1
ATOM 3925 C CA . GLU B 2 16 ? 4.320 -11.579 15.755 1.00 31.14 16 GLU B CA 1
ATOM 3926 C C . GLU B 2 16 ? 3.857 -10.369 16.569 1.00 30.59 16 GLU B C 1
ATOM 3927 O O . GLU B 2 16 ? 4.410 -9.277 16.430 1.00 29.10 16 GLU B O 1
ATOM 3933 N N . PRO B 2 17 ? 2.818 -10.513 17.427 1.00 31.34 17 PRO B N 1
ATOM 3934 C CA . PRO B 2 17 ? 2.343 -9.403 18.257 1.00 31.57 17 PRO B CA 1
ATOM 3935 C C . PRO B 2 17 ? 3.237 -9.206 19.481 1.00 29.61 17 PRO B C 1
ATOM 3936 O O . PRO B 2 17 ? 2.850 -9.504 20.612 1.00 27.88 17 PRO B O 1
ATOM 3940 N N . ILE B 2 18 ? 4.431 -8.657 19.229 1.00 29.99 18 ILE B N 1
ATOM 3941 C CA . ILE B 2 18 ? 5.499 -8.591 20.217 1.00 29.73 18 ILE B CA 1
ATOM 3942 C C . ILE B 2 18 ? 5.195 -7.545 21.291 1.00 29.51 18 ILE B C 1
ATOM 3943 O O . ILE B 2 18 ? 5.909 -7.472 22.288 1.00 29.24 18 ILE B O 1
ATOM 3948 N N . HIS B 2 19 ? 4.156 -6.729 21.084 1.00 29.99 19 HIS B N 1
ATOM 3949 C CA . HIS B 2 19 ? 3.735 -5.747 22.073 1.00 31.79 19 HIS B CA 1
ATOM 3950 C C . HIS B 2 19 ? 2.910 -6.367 23.207 1.00 31.43 19 HIS B C 1
ATOM 3951 O O . HIS B 2 19 ? 2.800 -5.757 24.269 1.00 31.97 19 HIS B O 1
ATOM 3958 N N . ILE B 2 20 ? 2.336 -7.561 22.998 1.00 30.77 20 ILE B N 1
ATOM 3959 C CA . ILE B 2 20 ? 1.439 -8.173 23.976 1.00 31.16 20 ILE B CA 1
ATOM 3960 C C . ILE B 2 20 ? 1.868 -9.609 24.277 1.00 32.18 20 ILE B C 1
ATOM 3961 O O . ILE B 2 20 ? 1.059 -10.535 24.198 1.00 33.06 20 ILE B O 1
ATOM 3966 N N . PRO B 2 21 ? 3.131 -9.841 24.706 1.00 29.59 21 PRO B N 1
ATOM 3967 C CA . PRO B 2 21 ? 3.619 -11.200 24.949 1.00 28.68 21 PRO B CA 1
ATOM 3968 C C . PRO B 2 21 ? 3.030 -11.875 26.186 1.00 29.03 21 PRO B C 1
ATOM 3969 O O . PRO B 2 21 ? 2.998 -13.095 26.262 1.00 28.85 21 PRO B O 1
ATOM 3973 N N . GLY B 2 22 ? 2.584 -11.076 27.161 1.00 28.84 22 GLY B N 1
ATOM 3974 C CA . GLY B 2 22 ? 2.004 -11.611 28.384 1.00 30.62 22 GLY B CA 1
ATOM 3975 C C . GLY B 2 22 ? 3.061 -11.891 29.450 1.00 31.21 22 GLY B C 1
ATOM 3976 O O . GLY B 2 22 ? 2.748 -12.457 30.498 1.00 30.28 22 GLY B O 1
ATOM 3977 N N . TYR B 2 23 ? 4.307 -11.469 29.195 1.00 30.73 23 TYR B N 1
ATOM 3978 C CA . TYR B 2 23 ? 5.408 -11.755 30.101 1.00 30.91 23 TYR B CA 1
ATOM 3979 C C . TYR B 2 23 ? 6.311 -10.534 30.221 1.00 28.61 23 TYR B C 1
ATOM 3980 O O . TYR B 2 23 ? 6.323 -9.673 29.344 1.00 26.26 23 TYR B O 1
ATOM 3989 N N . ILE B 2 24 ? 7.079 -10.496 31.313 1.00 27.25 24 ILE B N 1
ATOM 3990 C CA . ILE B 2 24 ? 8.174 -9.553 31.448 1.00 26.27 24 ILE B CA 1
ATOM 3991 C C . ILE B 2 24 ? 9.478 -10.323 31.639 1.00 26.16 24 ILE B C 1
ATOM 3992 O O . ILE B 2 24 ? 9.479 -11.535 31.849 1.00 26.86 24 ILE B O 1
ATOM 3997 N N . GLN B 2 25 ? 10.584 -9.582 31.551 1.00 25.23 25 GLN B N 1
ATOM 3998 C CA . GLN B 2 25 ? 11.903 -10.098 31.863 1.00 26.73 25 GLN B CA 1
ATOM 3999 C C . GLN B 2 25 ? 12.097 -10.060 33.378 1.00 26.85 25 GLN B C 1
ATOM 4000 O O . GLN B 2 25 ? 11.459 -9.266 34.057 1.00 26.79 25 GLN B O 1
ATOM 4006 N N . PRO B 2 26 ? 12.985 -10.902 33.952 1.00 29.18 26 PRO B N 1
ATOM 4007 C CA . PRO B 2 26 ? 13.109 -11.005 35.412 1.00 29.02 26 PRO B CA 1
ATOM 4008 C C . PRO B 2 26 ? 13.926 -9.978 36.198 1.00 30.06 26 PRO B C 1
ATOM 4009 O O . PRO B 2 26 ? 14.023 -10.082 37.420 1.00 31.80 26 PRO B O 1
ATOM 4013 N N . HIS B 2 27 ? 14.481 -8.963 35.527 1.00 28.69 27 HIS B N 1
ATOM 4014 C CA . HIS B 2 27 ? 15.330 -7.994 36.204 1.00 27.77 27 HIS B CA 1
ATOM 4015 C C . HIS B 2 27 ? 14.508 -6.872 36.848 1.00 27.96 27 HIS B C 1
ATOM 4016 O O . HIS B 2 27 ? 15.069 -5.984 37.491 1.00 28.14 27 HIS B O 1
ATOM 4023 N N . GLY B 2 28 ? 13.181 -6.917 36.680 1.00 27.76 28 GLY B N 1
ATOM 4024 C CA . GLY B 2 28 ? 12.279 -6.026 37.397 1.00 27.63 28 GLY B CA 1
ATOM 4025 C C . GLY B 2 28 ? 10.911 -6.671 37.600 1.00 26.49 28 GLY B C 1
ATOM 4026 O O . GLY B 2 28 ? 10.691 -7.799 37.179 1.00 26.58 28 GLY B O 1
ATOM 4027 N N . CYS B 2 29 ? 9.995 -5.947 38.253 1.00 26.69 29 CYS B N 1
ATOM 4028 C CA . CYS B 2 29 ? 8.612 -6.389 38.350 1.00 27.13 29 CYS B CA 1
ATOM 4029 C C . CYS B 2 29 ? 7.700 -5.266 37.872 1.00 26.41 29 CYS B C 1
ATOM 4030 O O . CYS B 2 29 ? 8.119 -4.112 37.789 1.00 26.33 29 CYS B O 1
ATOM 4033 N N . LEU B 2 30 ? 6.452 -5.634 37.570 1.00 26.58 30 LEU B N 1
ATOM 4034 C CA . LEU B 2 30 ? 5.515 -4.735 36.924 1.00 27.71 30 LEU B CA 1
ATOM 4035 C C . LEU B 2 30 ? 4.151 -4.818 37.604 1.00 28.57 30 LEU B C 1
ATOM 4036 O O . LEU B 2 30 ? 3.652 -5.906 37.879 1.00 28.41 30 LEU B O 1
ATOM 4041 N N . ILE B 2 31 ? 3.571 -3.646 37.874 1.00 28.93 31 ILE B N 1
ATOM 4042 C CA . ILE B 2 31 ? 2.203 -3.540 38.353 1.00 31.31 31 ILE B CA 1
ATOM 4043 C C . ILE B 2 31 ? 1.432 -2.695 37.344 1.00 31.36 31 ILE B C 1
ATOM 4044 O O . ILE B 2 31 ? 1.911 -1.645 36.924 1.00 31.67 31 ILE B O 1
ATOM 4049 N N . ALA B 2 32 ? 0.253 -3.188 36.953 1.00 31.58 32 ALA B N 1
ATOM 4050 C CA . ALA B 2 32 ? -0.647 -2.465 36.070 1.00 32.59 32 ALA B CA 1
ATOM 4051 C C . ALA B 2 32 ? -1.866 -2.008 36.867 1.00 33.65 32 ALA B C 1
ATOM 4052 O O . ALA B 2 32 ? -2.519 -2.828 37.501 1.00 31.90 32 ALA B O 1
ATOM 4054 N N . CYS B 2 33 ? -2.143 -0.699 36.820 1.00 35.79 33 CYS B N 1
ATOM 4055 C CA . CYS B 2 33 ? -3.282 -0.098 37.494 1.00 36.52 33 CYS B CA 1
ATOM 4056 C C . CYS B 2 33 ? -4.223 0.528 36.468 1.00 38.19 33 CYS B C 1
ATOM 4057 O O . CYS B 2 33 ? -3.884 0.664 35.295 1.00 37.53 33 CYS B O 1
ATOM 4060 N N . ASP B 2 34 ? -5.407 0.928 36.941 1.00 39.78 34 ASP B N 1
ATOM 4061 C CA . ASP B 2 34 ? -6.325 1.738 36.160 1.00 41.43 34 ASP B CA 1
ATOM 4062 C C . ASP B 2 34 ? -5.705 3.115 35.944 1.00 42.31 34 ASP B C 1
ATOM 4063 O O . ASP B 2 34 ? -4.724 3.471 36.595 1.00 41.00 34 ASP B O 1
ATOM 4068 N N . ASN B 2 35 ? -6.341 3.909 35.079 1.00 45.95 35 ASN B N 1
ATOM 4069 C CA . ASN B 2 35 ? -5.765 5.147 34.582 1.00 49.35 35 ASN B CA 1
ATOM 4070 C C . ASN B 2 35 ? -5.608 6.172 35.708 1.00 50.96 35 ASN B C 1
ATOM 4071 O O . ASN B 2 35 ? -4.857 7.134 35.555 1.00 51.90 35 ASN B O 1
ATOM 4076 N N . ALA B 2 36 ? -6.309 5.966 36.834 1.00 51.08 36 ALA B N 1
ATOM 4077 C CA . ALA B 2 36 ? -6.259 6.888 37.960 1.00 53.30 36 ALA B CA 1
ATOM 4078 C C . ALA B 2 36 ? -5.332 6.383 39.067 1.00 51.10 36 ALA B C 1
ATOM 4079 O O . ALA B 2 36 ? -5.191 7.049 40.092 1.00 48.32 36 ALA B O 1
ATOM 4081 N N . MET B 2 37 ? -4.695 5.222 38.854 1.00 49.97 37 MET B N 1
ATOM 4082 C CA . MET B 2 37 ? -3.836 4.602 39.855 1.00 50.64 37 MET B CA 1
ATOM 4083 C C . MET B 2 37 ? -4.597 4.423 41.166 1.00 49.02 37 MET B C 1
ATOM 4084 O O . MET B 2 37 ? -4.075 4.734 42.236 1.00 48.20 37 MET B O 1
ATOM 4089 N N . ARG B 2 38 ? -5.830 3.912 41.065 1.00 46.00 38 ARG B N 1
ATOM 4090 C CA . ARG B 2 38 ? -6.658 3.653 42.231 1.00 44.96 38 ARG B CA 1
ATOM 4091 C C . ARG B 2 38 ? -6.556 2.178 42.618 1.00 43.21 38 ARG B C 1
ATOM 4092 O O . ARG B 2 38 ? -6.419 1.862 43.799 1.00 41.15 38 ARG B O 1
ATOM 4094 N N . MET B 2 39 ? -6.601 1.284 41.618 1.00 40.88 39 MET B N 1
ATOM 4095 C CA A MET B 2 39 ? -6.687 -0.145 41.871 0.50 40.84 39 MET B CA 1
ATOM 4096 C CA B MET B 2 39 ? -6.706 -0.147 41.854 0.50 40.92 39 MET B CA 1
ATOM 4097 C C . MET B 2 39 ? -5.655 -0.899 41.037 1.00 38.96 39 MET B C 1
ATOM 4098 O O . MET B 2 39 ? -5.371 -0.523 39.903 1.00 35.98 39 MET B O 1
ATOM 4107 N N . VAL B 2 40 ? -5.118 -1.980 41.624 1.00 36.87 40 VAL B N 1
ATOM 4108 C CA . VAL B 2 40 ? -4.193 -2.879 40.951 1.00 36.76 40 VAL B CA 1
ATOM 4109 C C . VAL B 2 40 ? -5.009 -3.875 40.128 1.00 36.21 40 VAL B C 1
ATOM 4110 O O . VAL B 2 40 ? -5.847 -4.588 40.677 1.00 36.03 40 VAL B O 1
ATOM 4114 N N . LEU B 2 41 ? -4.735 -3.923 38.817 1.00 35.05 41 LEU B N 1
ATOM 4115 C CA . LEU B 2 41 ? -5.466 -4.761 37.878 1.00 34.69 41 LEU B CA 1
ATOM 4116 C C . LEU B 2 41 ? -4.653 -6.000 37.515 1.00 34.29 41 LEU B C 1
ATOM 4117 O O . LEU B 2 41 ? -5.210 -7.083 37.330 1.00 32.84 41 LEU B O 1
ATOM 4122 N N . ARG B 2 42 ? -3.336 -5.818 37.351 1.00 32.53 42 ARG B N 1
ATOM 4123 C CA . ARG B 2 42 ? -2.456 -6.926 37.026 1.00 33.63 42 ARG B CA 1
ATOM 4124 C C . ARG B 2 42 ? -1.098 -6.726 37.688 1.00 31.91 42 ARG B C 1
ATOM 4125 O O . ARG B 2 42 ? -0.736 -5.612 38.061 1.00 32.83 42 ARG B O 1
ATOM 4133 N N . HIS B 2 43 ? -0.340 -7.822 37.785 1.00 32.82 43 HIS B N 1
ATOM 4134 C CA . HIS B 2 43 ? 1.010 -7.778 38.312 1.00 33.07 43 HIS B CA 1
ATOM 4135 C C . HIS B 2 43 ? 1.829 -8.932 37.736 1.00 32.96 43 HIS B C 1
ATOM 4136 O O . HIS B 2 43 ? 1.296 -9.997 37.421 1.00 31.84 43 HIS B O 1
ATOM 4143 N N . SER B 2 44 ? 3.142 -8.717 37.633 1.00 30.23 44 SER B N 1
ATOM 4144 C CA . SER B 2 44 ? 4.052 -9.804 37.327 1.00 30.40 44 SER B CA 1
ATOM 4145 C C . SER B 2 44 ? 4.173 -10.706 38.555 1.00 32.49 44 SER B C 1
ATOM 4146 O O . SER B 2 44 ? 4.138 -10.233 39.691 1.00 32.46 44 SER B O 1
ATOM 4149 N N . GLU B 2 45 ? 4.345 -12.004 38.302 1.00 32.99 45 GLU B N 1
ATOM 4150 C CA . GLU B 2 45 ? 4.362 -13.021 39.342 1.00 35.99 45 GLU B CA 1
ATOM 4151 C C . GLU B 2 45 ? 5.470 -12.763 40.367 1.00 35.54 45 GLU B C 1
ATOM 4152 O O . GLU B 2 45 ? 5.369 -13.227 41.506 1.00 36.33 45 GLU B O 1
ATOM 4158 N N . ASN B 2 46 ? 6.519 -12.023 39.973 1.00 32.46 46 ASN B N 1
ATOM 4159 C CA . ASN B 2 46 ? 7.679 -11.813 40.827 1.00 33.51 46 ASN B CA 1
ATOM 4160 C C . ASN B 2 46 ? 7.527 -10.574 41.715 1.00 31.71 46 ASN B C 1
ATOM 4161 O O . ASN B 2 46 ? 8.448 -10.247 42.462 1.00 32.07 46 ASN B O 1
ATOM 4166 N N . CYS B 2 47 ? 6.390 -9.873 41.638 1.00 31.66 47 CYS B N 1
ATOM 4167 C CA . CYS B 2 47 ? 6.183 -8.694 42.467 1.00 32.79 47 CYS B CA 1
ATOM 4168 C C . CYS B 2 47 ? 6.291 -9.055 43.944 1.00 34.60 47 CYS B C 1
ATOM 4169 O O . CYS B 2 47 ? 6.885 -8.309 44.719 1.00 34.90 47 CYS B O 1
ATOM 4172 N N . GLY B 2 48 ? 5.707 -10.203 44.312 1.00 36.36 48 GLY B N 1
ATOM 4173 C CA . GLY B 2 48 ? 5.724 -10.665 45.690 1.00 38.32 48 GLY B CA 1
ATOM 4174 C C . GLY B 2 48 ? 7.152 -10.750 46.214 1.00 37.31 48 GLY B C 1
ATOM 4175 O O . GLY B 2 48 ? 7.474 -10.160 47.244 1.00 40.73 48 GLY B O 1
ATOM 4176 N N . GLU B 2 49 ? 8.005 -11.455 45.464 1.00 38.71 49 GLU B N 1
ATOM 4177 C CA . GLU B 2 49 ? 9.384 -11.677 45.859 1.00 39.02 49 GLU B CA 1
ATOM 4178 C C . GLU B 2 49 ? 10.157 -10.360 45.842 1.00 40.08 49 GLU B C 1
ATOM 4179 O O . GLU B 2 49 ? 10.907 -10.078 46.771 1.00 40.71 49 GLU B O 1
ATOM 4181 N N . LEU B 2 50 ? 9.969 -9.552 44.790 1.00 39.56 50 LEU B N 1
ATOM 4182 C CA . LEU B 2 50 ? 10.829 -8.402 44.557 1.00 37.86 50 LEU B CA 1
ATOM 4183 C C . LEU B 2 50 ? 10.491 -7.260 45.513 1.00 36.07 50 LEU B C 1
ATOM 4184 O O . LEU B 2 50 ? 11.397 -6.634 46.055 1.00 34.48 50 LEU B O 1
ATOM 4189 N N . LEU B 2 51 ? 9.195 -6.978 45.695 1.00 34.40 51 LEU B N 1
ATOM 4190 C CA . LEU B 2 51 ? 8.767 -5.840 46.497 1.00 36.05 51 LEU B CA 1
ATOM 4191 C C . LEU B 2 51 ? 8.428 -6.258 47.928 1.00 36.66 51 LEU B C 1
ATOM 4192 O O . LEU B 2 51 ? 8.214 -5.392 48.776 1.00 35.32 51 LEU B O 1
ATOM 4197 N N . GLY B 2 52 ? 8.378 -7.569 48.195 1.00 38.88 52 GLY B N 1
ATOM 4198 C CA . GLY B 2 52 ? 8.037 -8.062 49.522 1.00 42.64 52 GLY B CA 1
ATOM 4199 C C . GLY B 2 52 ? 6.558 -7.841 49.840 1.00 46.07 52 GLY B C 1
ATOM 4200 O O . GLY B 2 52 ? 6.219 -7.252 50.865 1.00 49.44 52 GLY B O 1
ATOM 4201 N N . LEU B 2 53 ? 5.689 -8.322 48.943 1.00 46.56 53 LEU B N 1
ATOM 4202 C CA . LEU B 2 53 ? 4.249 -8.229 49.116 1.00 50.08 53 LEU B CA 1
ATOM 4203 C C . LEU B 2 53 ? 3.670 -9.631 49.286 1.00 54.10 53 LEU B C 1
ATOM 4204 O O . LEU B 2 53 ? 4.045 -10.550 48.562 1.00 55.81 53 LEU B O 1
ATOM 4209 N N . GLU B 2 54 ? 2.749 -9.778 50.246 1.00 62.45 54 GLU B N 1
ATOM 4210 C CA . GLU B 2 54 ? 2.077 -11.043 50.501 1.00 65.63 54 GLU B CA 1
ATOM 4211 C C . GLU B 2 54 ? 0.626 -10.947 50.034 1.00 66.85 54 GLU B C 1
ATOM 4212 O O . GLU B 2 54 ? -0.012 -9.907 50.196 1.00 66.76 54 GLU B O 1
ATOM 4214 N N . GLY B 2 55 ? 0.123 -12.041 49.444 1.00 69.62 55 GLY B N 1
ATOM 4215 C CA . GLY B 2 55 ? -1.266 -12.140 49.021 1.00 68.65 55 GLY B CA 1
ATOM 4216 C C . GLY B 2 55 ? -1.450 -11.681 47.577 1.00 68.87 55 GLY B C 1
ATOM 4217 O O . GLY B 2 55 ? -0.594 -10.987 47.032 1.00 70.53 55 GLY B O 1
ATOM 4218 N N . ASP B 2 56 ? -2.581 -12.080 46.976 1.00 66.99 56 ASP B N 1
ATOM 4219 C CA . ASP B 2 56 ? -2.917 -11.708 45.610 1.00 62.09 56 ASP B CA 1
ATOM 4220 C C . ASP B 2 56 ? -3.077 -10.190 45.540 1.00 55.63 56 ASP B C 1
ATOM 4221 O O . ASP B 2 56 ? -3.841 -9.604 46.306 1.00 57.65 56 ASP B O 1
ATOM 4223 N N . LEU B 2 57 ? -2.333 -9.563 44.623 1.00 48.33 57 LEU B N 1
ATOM 4224 C CA . LEU B 2 57 ? -2.246 -8.114 44.553 1.00 45.19 57 LEU B CA 1
ATOM 4225 C C . LEU B 2 57 ? -3.460 -7.540 43.827 1.00 41.01 57 LEU B C 1
ATOM 4226 O O . LEU B 2 57 ? -3.873 -6.419 44.113 1.00 38.73 57 LEU B O 1
ATOM 4231 N N . ASN B 2 58 ? -4.005 -8.297 42.865 1.00 38.34 58 ASN B N 1
ATOM 4232 C CA . ASN B 2 58 ? -5.073 -7.790 42.018 1.00 38.45 58 ASN B CA 1
ATOM 4233 C C . ASN B 2 58 ? -6.314 -7.539 42.875 1.00 39.86 58 ASN B C 1
ATOM 4234 O O . ASN B 2 58 ? -6.667 -8.361 43.719 1.00 39.31 58 ASN B O 1
ATOM 4239 N N . GLY B 2 59 ? -6.948 -6.380 42.673 1.00 38.34 59 GLY B N 1
ATOM 4240 C CA . GLY B 2 59 ? -8.142 -6.017 43.420 1.00 40.76 59 GLY B CA 1
ATOM 4241 C C . GLY B 2 59 ? -7.847 -5.045 44.563 1.00 41.62 59 GLY B C 1
ATOM 4242 O O . GLY B 2 59 ? -8.749 -4.341 45.006 1.00 42.75 59 GLY B O 1
ATOM 4243 N N . ARG B 2 60 ? -6.594 -5.012 45.038 1.00 40.85 60 ARG B N 1
ATOM 4244 C CA . ARG B 2 60 ? -6.207 -4.129 46.130 1.00 38.97 60 ARG B CA 1
ATOM 4245 C C . ARG B 2 60 ? -5.986 -2.719 45.583 1.00 38.17 60 ARG B C 1
ATOM 4246 O O . ARG B 2 60 ? -5.728 -2.545 44.393 1.00 39.83 60 ARG B O 1
ATOM 4254 N N . THR B 2 61 ? -6.108 -1.707 46.455 1.00 36.35 61 THR B N 1
ATOM 4255 C CA . THR B 2 61 ? -5.828 -0.334 46.061 1.00 35.06 61 THR B CA 1
ATOM 4256 C C . THR B 2 61 ? -4.316 -0.188 45.891 1.00 32.99 61 THR B C 1
ATOM 4257 O O . THR B 2 61 ? -3.545 -0.914 46.509 1.00 31.82 61 THR B O 1
ATOM 4261 N N . ALA B 2 62 ? -3.899 0.757 45.046 1.00 33.34 62 ALA B N 1
ATOM 4262 C CA . ALA B 2 62 ? -2.486 1.043 44.859 1.00 34.49 62 ALA B CA 1
ATOM 4263 C C . ALA B 2 62 ? -1.883 1.532 46.175 1.00 34.32 62 ALA B C 1
ATOM 4264 O O . ALA B 2 62 ? -0.748 1.191 46.509 1.00 31.27 62 ALA B O 1
ATOM 4266 N N . GLU B 2 63 ? -2.664 2.324 46.920 1.00 36.92 63 GLU B N 1
ATOM 4267 C CA . GLU B 2 63 ? -2.229 2.859 48.202 1.00 37.24 63 GLU B CA 1
ATOM 4268 C C . GLU B 2 63 ? -1.989 1.724 49.195 1.00 34.69 63 GLU B C 1
ATOM 4269 O O . GLU B 2 63 ? -1.027 1.767 49.957 1.00 31.74 63 GLU B O 1
ATOM 4275 N N . ASP B 2 64 ? -2.854 0.704 49.177 1.00 33.47 64 ASP B N 1
ATOM 4276 C CA . ASP B 2 64 ? -2.694 -0.439 50.063 1.00 34.61 64 ASP B CA 1
ATOM 4277 C C . ASP B 2 64 ? -1.387 -1.159 49.738 1.00 32.69 64 ASP B C 1
ATOM 4278 O O . ASP B 2 64 ? -0.609 -1.478 50.637 1.00 30.56 64 ASP B O 1
ATOM 4283 N N . VAL B 2 65 ? -1.151 -1.401 48.445 1.00 31.66 65 VAL B N 1
ATOM 4284 C CA . VAL B 2 65 ? -0.017 -2.208 48.024 1.00 31.52 65 VAL B CA 1
ATOM 4285 C C . VAL B 2 65 ? 1.284 -1.423 48.202 1.00 30.57 65 VAL B C 1
ATOM 4286 O O . VAL B 2 65 ? 2.257 -1.977 48.706 1.00 30.49 65 VAL B O 1
ATOM 4290 N N . LEU B 2 66 ? 1.288 -0.139 47.816 1.00 30.31 66 LEU B N 1
ATOM 4291 C CA . LEU B 2 66 ? 2.518 0.633 47.684 1.00 30.05 66 LEU B CA 1
ATOM 4292 C C . LEU B 2 66 ? 2.668 1.698 48.771 1.00 32.74 66 LEU B C 1
ATOM 4293 O O . LEU B 2 66 ? 3.750 2.271 48.906 1.00 32.49 66 LEU B O 1
ATOM 4298 N N . GLY B 2 67 ? 1.594 1.973 49.526 1.00 32.12 67 GLY B N 1
ATOM 4299 C CA . GLY B 2 67 ? 1.591 3.038 50.516 1.00 33.28 67 GLY B CA 1
ATOM 4300 C C . GLY B 2 67 ? 1.135 4.358 49.897 1.00 33.94 67 GLY B C 1
ATOM 4301 O O . GLY B 2 67 ? 1.395 4.621 48.720 1.00 32.28 67 GLY B O 1
ATOM 4312 N N . LYS B 2 69 ? 2.076 7.471 50.420 1.00 35.56 69 LYS B N 1
ATOM 4313 C CA . LYS B 2 69 ? 3.146 8.392 50.057 1.00 37.42 69 LYS B CA 1
ATOM 4314 C C . LYS B 2 69 ? 3.630 8.100 48.632 1.00 35.64 69 LYS B C 1
ATOM 4315 O O . LYS B 2 69 ? 3.680 8.998 47.787 1.00 34.48 69 LYS B O 1
ATOM 4321 N N . LEU B 2 70 ? 3.973 6.837 48.359 1.00 33.02 70 LEU B N 1
ATOM 4322 C CA . LEU B 2 70 ? 4.554 6.487 47.071 1.00 32.55 70 LEU B CA 1
ATOM 4323 C C . LEU B 2 70 ? 3.533 6.747 45.965 1.00 32.59 70 LEU B C 1
ATOM 4324 O O . LEU B 2 70 ? 3.871 7.333 44.940 1.00 33.19 70 LEU B O 1
ATOM 4329 N N . VAL B 2 71 ? 2.278 6.334 46.185 1.00 34.18 71 VAL B N 1
ATOM 4330 C CA . VAL B 2 71 ? 1.223 6.531 45.202 1.00 34.21 71 VAL B CA 1
ATOM 4331 C C . VAL B 2 71 ? 1.049 8.023 44.930 1.00 34.43 71 VAL B C 1
ATOM 4332 O O . VAL B 2 71 ? 0.883 8.423 43.780 1.00 31.46 71 VAL B O 1
ATOM 4336 N N . HIS B 2 72 ? 1.070 8.833 45.995 1.00 36.60 72 HIS B N 1
ATOM 4337 C CA . HIS B 2 72 ? 0.980 10.279 45.860 1.00 39.12 72 HIS B CA 1
ATOM 4338 C C . HIS B 2 72 ? 2.104 10.785 44.950 1.00 38.32 72 HIS B C 1
ATOM 4339 O O . HIS B 2 72 ? 1.853 11.564 44.032 1.00 37.19 72 HIS B O 1
ATOM 4346 N N . ASP B 2 73 ? 3.338 10.321 45.197 1.00 35.76 73 ASP B N 1
ATOM 4347 C CA . ASP B 2 73 ? 4.493 10.763 44.428 1.00 37.49 73 ASP B CA 1
ATOM 4348 C C . ASP B 2 73 ? 4.366 10.315 42.972 1.00 36.42 73 ASP B C 1
ATOM 4349 O O . ASP B 2 73 ? 4.678 11.082 42.061 1.00 37.69 73 ASP B O 1
ATOM 4354 N N . LEU B 2 74 ? 3.913 9.073 42.757 1.00 34.47 74 LEU B N 1
ATOM 4355 C CA . LEU B 2 74 ? 3.780 8.533 41.412 1.00 36.21 74 LEU B CA 1
ATOM 4356 C C . LEU B 2 74 ? 2.688 9.279 40.645 1.00 39.68 74 LEU B C 1
ATOM 4357 O O . LEU B 2 74 ? 2.861 9.574 39.459 1.00 36.18 74 LEU B O 1
ATOM 4362 N N . ARG B 2 75 ? 1.571 9.580 41.323 1.00 40.70 75 ARG B N 1
ATOM 4363 C CA . ARG B 2 75 ? 0.492 10.354 40.722 1.00 43.44 75 ARG B CA 1
ATOM 4364 C C . ARG B 2 75 ? 1.013 11.722 40.282 1.00 41.91 75 ARG B C 1
ATOM 4365 O O . ARG B 2 75 ? 0.698 12.176 39.183 1.00 42.73 75 ARG B O 1
ATOM 4373 N N . ASN B 2 76 ? 1.822 12.361 41.137 1.00 42.55 76 ASN B N 1
ATOM 4374 C CA . ASN B 2 76 ? 2.426 13.648 40.823 1.00 45.40 76 ASN B CA 1
ATOM 4375 C C . ASN B 2 76 ? 3.293 13.545 39.568 1.00 45.73 76 ASN B C 1
ATOM 4376 O O . ASN B 2 76 ? 3.234 14.418 38.704 1.00 44.84 76 ASN B O 1
ATOM 4381 N N . ALA B 2 77 ? 4.097 12.478 39.474 1.00 44.67 77 ALA B N 1
ATOM 4382 C CA . ALA B 2 77 ? 5.016 12.296 38.359 1.00 45.13 77 ALA B CA 1
ATOM 4383 C C . ALA B 2 77 ? 4.250 12.081 37.056 1.00 46.69 77 ALA B C 1
ATOM 4384 O O . ALA B 2 77 ? 4.743 12.412 35.981 1.00 47.60 77 ALA B O 1
ATOM 4386 N N . LEU B 2 78 ? 3.044 11.517 37.162 1.00 49.84 78 LEU B N 1
ATOM 4387 C CA . LEU B 2 78 ? 2.222 11.221 36.002 1.00 55.99 78 LEU B CA 1
ATOM 4388 C C . LEU B 2 78 ? 1.640 12.517 35.434 1.00 60.83 78 LEU B C 1
ATOM 4389 O O . LEU B 2 78 ? 1.283 12.570 34.260 1.00 63.55 78 LEU B O 1
ATOM 4394 N N . THR B 2 79 ? 1.552 13.556 36.275 1.00 66.05 79 THR B N 1
ATOM 4395 C CA . THR B 2 79 ? 1.086 14.867 35.853 1.00 70.97 79 THR B CA 1
ATOM 4396 C C . THR B 2 79 ? 2.201 15.588 35.095 1.00 73.43 79 THR B C 1
ATOM 4397 O O . THR B 2 79 ? 1.944 16.188 34.054 1.00 74.04 79 THR B O 1
ATOM 4401 N N . VAL B 2 80 ? 3.431 15.523 35.626 1.00 73.38 80 VAL B N 1
ATOM 4402 C CA . VAL B 2 80 ? 4.579 16.179 35.018 1.00 72.03 80 VAL B CA 1
ATOM 4403 C C . VAL B 2 80 ? 5.171 15.256 33.939 1.00 71.61 80 VAL B C 1
ATOM 4404 O O . VAL B 2 80 ? 4.371 14.691 33.159 1.00 72.57 80 VAL B O 1
ATOM 4406 N N . ARG B 2 86 ? 7.009 9.971 26.646 1.00 43.46 86 ARG B N 1
ATOM 4407 C CA . ARG B 2 86 ? 8.042 9.110 27.276 1.00 41.61 86 ARG B CA 1
ATOM 4408 C C . ARG B 2 86 ? 7.563 8.666 28.660 1.00 39.70 86 ARG B C 1
ATOM 4409 O O . ARG B 2 86 ? 6.969 9.454 29.393 1.00 36.49 86 ARG B O 1
ATOM 4411 N N . PRO B 2 87 ? 7.750 7.380 29.039 1.00 36.30 87 PRO B N 1
ATOM 4412 C CA . PRO B 2 87 ? 7.627 6.962 30.438 1.00 35.51 87 PRO B CA 1
ATOM 4413 C C . PRO B 2 87 ? 8.473 7.822 31.370 1.00 34.59 87 PRO B C 1
ATOM 4414 O O . PRO B 2 87 ? 9.586 8.201 31.016 1.00 36.06 87 PRO B O 1
ATOM 4418 N N . ALA B 2 88 ? 7.939 8.120 32.559 1.00 32.37 88 ALA B N 1
ATOM 4419 C CA . ALA B 2 88 ? 8.706 8.803 33.585 1.00 32.77 88 ALA B CA 1
ATOM 4420 C C . ALA B 2 88 ? 9.709 7.823 34.182 1.00 33.18 88 ALA B C 1
ATOM 4421 O O . ALA B 2 88 ? 9.346 6.697 34.510 1.00 31.32 88 ALA B O 1
ATOM 4423 N N . MET B 2 89 ? 10.961 8.274 34.310 1.00 34.16 89 MET B N 1
ATOM 4424 C CA . MET B 2 89 ? 12.033 7.475 34.879 1.00 36.22 89 MET B CA 1
ATOM 4425 C C . MET B 2 89 ? 12.422 8.102 36.213 1.00 34.32 89 MET B C 1
ATOM 4426 O O . MET B 2 89 ? 12.919 9.223 36.238 1.00 35.07 89 MET B O 1
ATOM 4431 N N . LEU B 2 90 ? 12.162 7.366 37.304 1.00 31.63 90 LEU B N 1
ATOM 4432 C CA . LEU B 2 90 ? 12.246 7.886 38.659 1.00 32.31 90 LEU B CA 1
ATOM 4433 C C . LEU B 2 90 ? 13.213 7.024 39.467 1.00 31.61 90 LEU B C 1
ATOM 4434 O O . LEU B 2 90 ? 12.788 6.080 40.135 1.00 29.87 90 LEU B O 1
ATOM 4439 N N . PRO B 2 91 ? 14.539 7.294 39.412 1.00 31.21 91 PRO B N 1
ATOM 4440 C CA . PRO B 2 91 ? 15.508 6.545 40.210 1.00 31.04 91 PRO B CA 1
ATOM 4441 C C . PRO B 2 91 ? 15.319 6.750 41.713 1.00 31.27 91 PRO B C 1
ATOM 4442 O O . PRO B 2 91 ? 14.887 7.813 42.148 1.00 31.10 91 PRO B O 1
ATOM 4446 N N . ALA B 2 92 ? 15.650 5.709 42.481 1.00 32.32 92 ALA B N 1
ATOM 4447 C CA . ALA B 2 92 ? 15.835 5.800 43.923 1.00 33.90 92 ALA B CA 1
ATOM 4448 C C . ALA B 2 92 ? 14.578 6.325 44.618 1.00 34.65 92 ALA B C 1
ATOM 4449 O O . ALA B 2 92 ? 14.661 7.196 45.482 1.00 34.86 92 ALA B O 1
ATOM 4451 N N . MET B 2 93 ? 13.415 5.777 44.246 1.00 33.93 93 MET B N 1
ATOM 4452 C CA . MET B 2 93 ? 12.176 6.053 44.952 1.00 34.82 93 MET B CA 1
ATOM 4453 C C . MET B 2 93 ? 12.112 5.180 46.204 1.00 35.66 93 MET B C 1
ATOM 4454 O O . MET B 2 93 ? 12.372 3.980 46.145 1.00 35.00 93 MET B O 1
ATOM 4459 N N . GLU B 2 94 ? 11.747 5.803 47.331 1.00 37.79 94 GLU B N 1
ATOM 4460 C CA . GLU B 2 94 ? 11.616 5.111 48.602 1.00 39.39 94 GLU B CA 1
ATOM 4461 C C . GLU B 2 94 ? 10.262 4.406 48.661 1.00 37.24 94 GLU B C 1
ATOM 4462 O O . GLU B 2 94 ? 9.228 5.041 48.476 1.00 37.63 94 GLU B O 1
ATOM 4468 N N . THR B 2 95 ? 10.284 3.089 48.901 1.00 37.69 95 THR B N 1
ATOM 4469 C CA . THR B 2 95 ? 9.074 2.292 49.035 1.00 39.88 95 THR B CA 1
ATOM 4470 C C . THR B 2 95 ? 8.681 2.228 50.511 1.00 40.91 95 THR B C 1
ATOM 4471 O O . THR B 2 95 ? 9.423 2.704 51.371 1.00 40.16 95 THR B O 1
ATOM 4475 N N . SER B 2 96 ? 7.516 1.622 50.789 1.00 42.88 96 SER B N 1
ATOM 4476 C CA . SER B 2 96 ? 6.916 1.643 52.119 1.00 45.61 96 SER B CA 1
ATOM 4477 C C . SER B 2 96 ? 7.815 0.993 53.175 1.00 46.21 96 SER B C 1
ATOM 4478 O O . SER B 2 96 ? 7.720 1.344 54.349 1.00 48.64 96 SER B O 1
ATOM 4481 N N . ASP B 2 97 ? 8.671 0.048 52.761 1.00 45.61 97 ASP B N 1
ATOM 4482 C CA . ASP B 2 97 ? 9.523 -0.702 53.676 1.00 45.12 97 ASP B CA 1
ATOM 4483 C C . ASP B 2 97 ? 10.901 -0.053 53.828 1.00 44.37 97 ASP B C 1
ATOM 4484 O O . ASP B 2 97 ? 11.805 -0.658 54.403 1.00 43.35 97 ASP B O 1
ATOM 4489 N N . GLY B 2 98 ? 11.076 1.159 53.281 1.00 44.73 98 GLY B N 1
ATOM 4490 C CA . GLY B 2 98 ? 12.312 1.913 53.442 1.00 45.46 98 GLY B CA 1
ATOM 4491 C C . GLY B 2 98 ? 13.309 1.701 52.298 1.00 43.36 98 GLY B C 1
ATOM 4492 O O . GLY B 2 98 ? 14.218 2.511 52.126 1.00 43.08 98 GLY B O 1
ATOM 4493 N N . ARG B 2 99 ? 13.139 0.624 51.519 1.00 40.37 99 ARG B N 1
ATOM 4494 C CA . ARG B 2 99 ? 14.075 0.271 50.461 1.00 39.49 99 ARG B CA 1
ATOM 4495 C C . ARG B 2 99 ? 13.913 1.221 49.275 1.00 37.85 99 ARG B C 1
ATOM 4496 O O . ARG B 2 99 ? 12.897 1.905 49.155 1.00 37.06 99 ARG B O 1
ATOM 4504 N N . SER B 2 100 ? 14.934 1.253 48.405 1.00 35.65 100 SER B N 1
ATOM 4505 C CA . SER B 2 100 ? 14.958 2.139 47.250 1.00 35.00 100 SER B CA 1
ATOM 4506 C C . SER B 2 100 ? 14.747 1.329 45.975 1.00 30.86 100 SER B C 1
ATOM 4507 O O . SER B 2 100 ? 15.371 0.287 45.791 1.00 30.45 100 SER B O 1
ATOM 4510 N N . PHE B 2 101 ? 13.859 1.824 45.105 1.00 29.95 101 PHE B N 1
ATOM 4511 C CA . PHE B 2 101 ? 13.617 1.211 43.809 1.00 28.61 101 PHE B CA 1
ATOM 4512 C C . PHE B 2 101 ? 13.645 2.281 42.729 1.00 28.28 101 PHE B C 1
ATOM 4513 O O . PHE B 2 101 ? 13.161 3.392 42.937 1.00 27.80 101 PHE B O 1
ATOM 4521 N N . ASP B 2 102 ? 14.211 1.908 41.575 1.00 28.02 102 ASP B N 1
ATOM 4522 C CA . ASP B 2 102 ? 14.126 2.716 40.371 1.00 28.01 102 ASP B CA 1
ATOM 4523 C C . ASP B 2 102 ? 12.813 2.371 39.670 1.00 26.98 102 ASP B C 1
ATOM 4524 O O . ASP B 2 102 ? 12.568 1.207 39.352 1.00 25.01 102 ASP B O 1
ATOM 4529 N N . ILE B 2 103 ? 11.971 3.389 39.451 1.00 25.96 103 ILE B N 1
ATOM 4530 C CA . ILE B 2 103 ? 10.614 3.172 38.975 1.00 26.30 103 ILE B CA 1
ATOM 4531 C C . ILE B 2 103 ? 10.442 3.835 37.610 1.00 26.07 103 ILE B C 1
ATOM 4532 O O . ILE B 2 103 ? 10.786 5.000 37.431 1.00 27.74 103 ILE B O 1
ATOM 4537 N N . SER B 2 104 ? 9.901 3.068 36.662 1.00 27.42 104 SER B N 1
ATOM 4538 C CA . SER B 2 104 ? 9.426 3.603 35.395 1.00 28.30 104 SER B CA 1
ATOM 4539 C C . SER B 2 104 ? 7.898 3.604 35.390 1.00 29.43 104 SER B C 1
ATOM 4540 O O . SER B 2 104 ? 7.270 2.598 35.714 1.00 30.53 104 SER B O 1
ATOM 4543 N N . LEU B 2 105 ? 7.313 4.748 35.015 1.00 28.79 105 LEU B N 1
ATOM 4544 C CA . LEU B 2 105 ? 5.879 4.965 35.109 1.00 30.75 105 LEU B CA 1
ATOM 4545 C C . LEU B 2 105 ? 5.361 5.544 33.794 1.00 28.89 105 LEU B C 1
ATOM 4546 O O . LEU B 2 105 ? 5.899 6.532 33.303 1.00 27.86 105 LEU B O 1
ATOM 4551 N N . HIS B 2 106 ? 4.309 4.934 33.238 1.00 27.93 106 HIS B N 1
ATOM 4552 C CA . HIS B 2 106 ? 3.656 5.482 32.059 1.00 29.72 106 HIS B CA 1
ATOM 4553 C C . HIS B 2 106 ? 2.190 5.067 32.034 1.00 31.08 106 HIS B C 1
ATOM 4554 O O . HIS B 2 106 ? 1.808 4.092 32.674 1.00 31.69 106 HIS B O 1
ATOM 4561 N N . ARG B 2 107 ? 1.386 5.820 31.270 1.00 32.45 107 ARG B N 1
ATOM 4562 C CA . ARG B 2 107 ? -0.001 5.472 31.001 1.00 33.07 107 ARG B CA 1
ATOM 4563 C C . ARG B 2 107 ? -0.156 5.241 29.500 1.00 34.09 107 ARG B C 1
ATOM 4564 O O . ARG B 2 107 ? 0.348 6.030 28.712 1.00 32.75 107 ARG B O 1
ATOM 4566 N N . TYR B 2 108 ? -0.827 4.145 29.125 1.00 35.18 108 TYR B N 1
ATOM 4567 C CA . TYR B 2 108 ? -1.094 3.817 27.731 1.00 36.89 108 TYR B CA 1
ATOM 4568 C C . TYR B 2 108 ? -2.289 2.870 27.683 1.00 37.79 108 TYR B C 1
ATOM 4569 O O . TYR B 2 108 ? -2.414 2.000 28.541 1.00 39.29 108 TYR B O 1
ATOM 4578 N N . LYS B 2 109 ? -3.147 3.033 26.663 1.00 40.01 109 LYS B N 1
ATOM 4579 C CA . LYS B 2 109 ? -4.362 2.242 26.519 1.00 41.16 109 LYS B CA 1
ATOM 4580 C C . LYS B 2 109 ? -5.130 2.227 27.843 1.00 41.38 109 LYS B C 1
ATOM 4581 O O . LYS B 2 109 ? -5.545 1.164 28.301 1.00 41.07 109 LYS B O 1
ATOM 4587 N N . SER B 2 110 ? -5.283 3.416 28.443 1.00 41.50 110 SER B N 1
ATOM 4588 C CA . SER B 2 110 ? -6.025 3.628 29.681 1.00 46.44 110 SER B CA 1
ATOM 4589 C C . SER B 2 110 ? -5.549 2.711 30.814 1.00 45.20 110 SER B C 1
ATOM 4590 O O . SER B 2 110 ? -6.323 2.390 31.717 1.00 42.95 110 SER B O 1
ATOM 4593 N N . THR B 2 111 ? -4.268 2.316 30.779 1.00 42.38 111 THR B N 1
ATOM 4594 C CA . THR B 2 111 ? -3.665 1.515 31.835 1.00 41.19 111 THR B CA 1
ATOM 4595 C C . THR B 2 111 ? -2.430 2.257 32.337 1.00 38.45 111 THR B C 1
ATOM 4596 O O . THR B 2 111 ? -1.660 2.773 31.531 1.00 35.82 111 THR B O 1
ATOM 4600 N N . THR B 2 112 ? -2.257 2.322 33.665 1.00 35.33 112 THR B N 1
ATOM 4601 C CA . THR B 2 112 ? -1.014 2.806 34.242 1.00 35.75 112 THR B CA 1
ATOM 4602 C C . THR B 2 112 ? -0.115 1.602 34.519 1.00 33.81 112 THR B C 1
ATOM 4603 O O . THR B 2 112 ? -0.528 0.641 35.165 1.00 32.52 112 THR B O 1
ATOM 4607 N N . ILE B 2 113 ? 1.122 1.677 34.025 1.00 32.27 113 ILE B N 1
ATOM 4608 C CA . ILE B 2 113 ? 2.092 0.612 34.197 1.00 30.79 113 ILE B CA 1
ATOM 4609 C C . ILE B 2 113 ? 3.242 1.155 35.038 1.00 28.83 113 ILE B C 1
ATOM 4610 O O . ILE B 2 113 ? 3.851 2.165 34.688 1.00 28.00 113 ILE B O 1
ATOM 4615 N N . ILE B 2 114 ? 3.510 0.468 36.154 1.00 28.44 114 ILE B N 1
ATOM 4616 C CA . ILE B 2 114 ? 4.588 0.824 37.059 1.00 27.20 114 ILE B CA 1
ATOM 4617 C C . ILE B 2 114 ? 5.617 -0.304 37.020 1.00 26.87 114 ILE B C 1
ATOM 4618 O O . ILE B 2 114 ? 5.271 -1.469 37.235 1.00 25.98 114 ILE B O 1
ATOM 4623 N N . GLU B 2 115 ? 6.876 0.055 36.741 1.00 25.13 115 GLU B N 1
ATOM 4624 C CA . GLU B 2 115 ? 7.947 -0.924 36.639 1.00 26.11 115 GLU B CA 1
ATOM 4625 C C . GLU B 2 115 ? 9.006 -0.629 37.697 1.00 24.32 115 GLU B C 1
ATOM 4626 O O . GLU B 2 115 ? 9.392 0.522 37.883 1.00 24.91 115 GLU B O 1
ATOM 4632 N N . PHE B 2 116 ? 9.480 -1.686 38.372 1.00 24.03 116 PHE B N 1
ATOM 4633 C CA . PHE B 2 116 ? 10.358 -1.531 39.519 1.00 24.83 116 PHE B CA 1
ATOM 4634 C C . PHE B 2 116 ? 11.630 -2.347 39.330 1.00 25.24 116 PHE B C 1
ATOM 4635 O O . PHE B 2 116 ? 11.575 -3.503 38.919 1.00 25.41 116 PHE B O 1
ATOM 4643 N N . GLU B 2 117 ? 12.761 -1.721 39.667 1.00 25.70 117 GLU B N 1
ATOM 4644 C CA . GLU B 2 117 ? 14.045 -2.390 39.756 1.00 28.09 117 GLU B CA 1
ATOM 4645 C C . GLU B 2 117 ? 14.722 -1.977 41.061 1.00 26.81 117 GLU B C 1
ATOM 4646 O O . GLU B 2 117 ? 14.677 -0.806 41.433 1.00 26.48 117 GLU B O 1
ATOM 4652 N N . PRO B 2 118 ? 15.386 -2.900 41.791 1.00 30.12 118 PRO B N 1
ATOM 4653 C CA . PRO B 2 118 ? 16.106 -2.520 43.007 1.00 30.92 118 PRO B CA 1
ATOM 4654 C C . PRO B 2 118 ? 17.144 -1.453 42.664 1.00 30.19 118 PRO B C 1
ATOM 4655 O O . PRO B 2 118 ? 17.824 -1.562 41.645 1.00 32.21 118 PRO B O 1
ATOM 4659 N N . SER B 2 119 ? 17.215 -0.403 43.490 1.00 29.85 119 SER B N 1
ATOM 4660 C CA . SER B 2 119 ? 18.161 0.686 43.292 1.00 30.89 119 SER B CA 1
ATOM 4661 C C . SER B 2 119 ? 19.566 0.245 43.694 1.00 31.84 119 SER B C 1
ATOM 4662 O O . SER B 2 119 ? 19.740 -0.453 44.692 1.00 31.34 119 SER B O 1
ATOM 4665 N N . GLY B 2 120 ? 20.557 0.671 42.902 1.00 33.36 120 GLY B N 1
ATOM 4666 C CA . GLY B 2 120 ? 21.961 0.567 43.268 1.00 32.93 120 GLY B CA 1
ATOM 4667 C C . GLY B 2 120 ? 22.495 1.931 43.688 1.00 33.13 120 GLY B C 1
ATOM 4668 O O . GLY B 2 120 ? 21.733 2.780 44.144 1.00 35.86 120 GLY B O 1
ATOM 4669 N N . SER B 2 121 ? 23.805 2.134 43.514 1.00 33.77 121 SER B N 1
ATOM 4670 C CA . SER B 2 121 ? 24.435 3.424 43.747 1.00 35.33 121 SER B CA 1
ATOM 4671 C C . SER B 2 121 ? 24.853 4.022 42.407 1.00 36.45 121 SER B C 1
ATOM 4672 O O . SER B 2 121 ? 25.623 3.411 41.670 1.00 39.51 121 SER B O 1
ATOM 4675 N N . ASP B 2 122 ? 24.344 5.218 42.099 1.00 35.73 122 ASP B N 1
ATOM 4676 C CA . ASP B 2 122 ? 24.505 5.780 40.769 1.00 35.57 122 ASP B CA 1
ATOM 4677 C C . ASP B 2 122 ? 24.821 7.265 40.846 1.00 36.51 122 ASP B C 1
ATOM 4678 O O . ASP B 2 122 ? 24.439 7.938 41.801 1.00 36.93 122 ASP B O 1
ATOM 4683 N N . ALA B 2 123 ? 25.517 7.745 39.808 1.00 36.31 123 ALA B N 1
ATOM 4684 C CA . ALA B 2 123 ? 25.761 9.161 39.610 1.00 36.67 123 ALA B CA 1
ATOM 4685 C C . ALA B 2 123 ? 24.536 9.789 38.955 1.00 35.98 123 ALA B C 1
ATOM 4686 O O . ALA B 2 123 ? 23.705 9.089 38.379 1.00 33.50 123 ALA B O 1
ATOM 4688 N N . GLN B 2 124 ? 24.434 11.116 39.051 1.00 35.29 124 GLN B N 1
ATOM 4689 C CA . GLN B 2 124 ? 23.370 11.832 38.369 1.00 38.13 124 GLN B CA 1
ATOM 4690 C C . GLN B 2 124 ? 23.472 11.536 36.873 1.00 36.16 124 GLN B C 1
ATOM 4691 O O . GLN B 2 124 ? 24.555 11.618 36.297 1.00 33.34 124 GLN B O 1
ATOM 4697 N N . PRO B 2 125 ? 22.362 11.143 36.208 1.00 35.10 125 PRO B N 1
ATOM 4698 C CA . PRO B 2 125 ? 22.378 10.922 34.758 1.00 34.98 125 PRO B CA 1
ATOM 4699 C C . PRO B 2 125 ? 23.009 12.039 33.926 1.00 34.86 125 PRO B C 1
ATOM 4700 O O . PRO B 2 125 ? 23.742 11.765 32.979 1.00 33.91 125 PRO B O 1
ATOM 4704 N N . LEU B 2 126 ? 22.717 13.299 34.273 1.00 35.28 126 LEU B N 1
ATOM 4705 C CA . LEU B 2 126 ? 23.165 14.426 33.466 1.00 35.27 126 LEU B CA 1
ATOM 4706 C C . LEU B 2 126 ? 24.695 14.474 33.425 1.00 33.13 126 LEU B C 1
ATOM 4707 O O . LEU B 2 126 ? 25.271 14.747 32.375 1.00 32.05 126 LEU B O 1
ATOM 4712 N N . GLY B 2 127 ? 25.352 14.177 34.552 1.00 31.01 127 GLY B N 1
ATOM 4713 C CA . GLY B 2 127 ? 26.806 14.187 34.625 1.00 31.75 127 GLY B CA 1
ATOM 4714 C C . GLY B 2 127 ? 27.441 13.089 33.768 1.00 31.63 127 GLY B C 1
ATOM 4715 O O . GLY B 2 127 ? 28.416 13.346 33.060 1.00 30.47 127 GLY B O 1
ATOM 4716 N N . THR B 2 128 ? 26.890 11.869 33.855 1.00 29.77 128 THR B N 1
ATOM 4717 C CA . THR B 2 128 ? 27.332 10.745 33.044 1.00 28.57 128 THR B CA 1
ATOM 4718 C C . THR B 2 128 ? 27.166 11.080 31.563 1.00 27.52 128 THR B C 1
ATOM 4719 O O . THR B 2 128 ? 28.060 10.803 30.765 1.00 28.54 128 THR B O 1
ATOM 4723 N N . ALA B 2 129 ? 26.010 11.651 31.201 1.00 27.12 129 ALA B N 1
ATOM 4724 C CA . ALA B 2 129 ? 25.708 11.955 29.807 1.00 28.07 129 ALA B CA 1
ATOM 4725 C C . ALA B 2 129 ? 26.653 13.031 29.277 1.00 28.93 129 ALA B C 1
ATOM 4726 O O . ALA B 2 129 ? 27.098 12.954 28.132 1.00 27.63 129 ALA B O 1
ATOM 4728 N N . ARG B 2 130 ? 26.945 14.034 30.113 1.00 29.89 130 ARG B N 1
ATOM 4729 C CA . ARG B 2 130 ? 27.759 15.169 29.705 1.00 32.50 130 ARG B CA 1
ATOM 4730 C C . ARG B 2 130 ? 29.177 14.707 29.369 1.00 30.41 130 ARG B C 1
ATOM 4731 O O . ARG B 2 130 ? 29.776 15.190 28.410 1.00 29.20 130 ARG B O 1
ATOM 4739 N N . LYS B 2 131 ? 29.705 13.770 30.164 1.00 30.33 131 LYS B N 1
ATOM 4740 C CA . LYS B 2 131 ? 31.033 13.224 29.932 1.00 31.55 131 LYS B CA 1
ATOM 4741 C C . LYS B 2 131 ? 31.082 12.527 28.572 1.00 28.64 131 LYS B C 1
ATOM 4742 O O . LYS B 2 131 ? 32.036 12.715 27.828 1.00 28.50 131 LYS B O 1
ATOM 4748 N N . MET B 2 132 ? 30.042 11.750 28.248 1.00 27.49 132 MET B N 1
ATOM 4749 C CA . MET B 2 132 ? 29.964 11.067 26.964 1.00 27.88 132 MET B CA 1
ATOM 4750 C C . MET B 2 132 ? 29.833 12.074 25.823 1.00 27.12 132 MET B C 1
ATOM 4751 O O . MET B 2 132 ? 30.547 11.985 24.824 1.00 25.75 132 MET B O 1
ATOM 4756 N N . VAL B 2 133 ? 28.907 13.025 25.974 1.00 27.79 133 VAL B N 1
ATOM 4757 C CA . VAL B 2 133 ? 28.614 13.993 24.927 1.00 27.85 133 VAL B CA 1
ATOM 4758 C C . VAL B 2 133 ? 29.844 14.856 24.635 1.00 27.71 133 VAL B C 1
ATOM 4759 O O . VAL B 2 133 ? 30.112 15.190 23.482 1.00 27.51 133 VAL B O 1
ATOM 4763 N N . ASP B 2 134 ? 30.601 15.211 25.676 1.00 27.86 134 ASP B N 1
ATOM 4764 C CA . ASP B 2 134 ? 31.800 16.021 25.505 1.00 29.72 134 ASP B CA 1
ATOM 4765 C C . ASP B 2 134 ? 32.826 15.309 24.626 1.00 29.04 134 ASP B C 1
ATOM 4766 O O . ASP B 2 134 ? 33.677 15.961 24.032 1.00 27.90 134 ASP B O 1
ATOM 4771 N N . ARG B 2 135 ? 32.750 13.976 24.546 1.00 28.17 135 ARG B N 1
ATOM 4772 C CA . ARG B 2 135 ? 33.744 13.218 23.805 1.00 28.44 135 ARG B CA 1
ATOM 4773 C C . ARG B 2 135 ? 33.320 12.982 22.353 1.00 27.57 135 ARG B C 1
ATOM 4774 O O . ARG B 2 135 ? 34.088 12.385 21.606 1.00 26.53 135 ARG B O 1
ATOM 4782 N N . ILE B 2 136 ? 32.119 13.436 21.959 1.00 28.18 136 ILE B N 1
ATOM 4783 C CA . ILE B 2 136 ? 31.700 13.366 20.562 1.00 28.51 136 ILE B CA 1
ATOM 4784 C C . ILE B 2 136 ? 31.362 14.742 19.991 1.00 29.00 136 ILE B C 1
ATOM 4785 O O . ILE B 2 136 ? 31.279 14.869 18.771 1.00 27.54 136 ILE B O 1
ATOM 4790 N N . ARG B 2 137 ? 31.130 15.753 20.842 1.00 30.26 137 ARG B N 1
ATOM 4791 C CA . ARG B 2 137 ? 30.580 17.020 20.373 1.00 33.21 137 ARG B CA 1
ATOM 4792 C C . ARG B 2 137 ? 31.552 17.735 19.429 1.00 33.53 137 ARG B C 1
ATOM 4793 O O . ARG B 2 137 ? 31.125 18.578 18.642 1.00 34.35 137 ARG B O 1
ATOM 4801 N N . GLU B 2 138 ? 32.844 17.394 19.490 1.00 33.22 138 GLU B N 1
ATOM 4802 C CA . GLU B 2 138 ? 33.858 18.040 18.669 1.00 36.00 138 GLU B CA 1
ATOM 4803 C C . GLU B 2 138 ? 34.144 17.260 17.384 1.00 34.34 138 GLU B C 1
ATOM 4804 O O . GLU B 2 138 ? 34.945 17.712 16.568 1.00 33.49 138 GLU B O 1
ATOM 4810 N N . ALA B 2 139 ? 33.514 16.091 17.204 1.00 29.46 139 ALA B N 1
ATOM 4811 C CA . ALA B 2 139 ? 33.634 15.365 15.951 1.00 28.94 139 ALA B CA 1
ATOM 4812 C C . ALA B 2 139 ? 33.111 16.254 14.824 1.00 28.40 139 ALA B C 1
ATOM 4813 O O . ALA B 2 139 ? 32.042 16.845 14.952 1.00 28.84 139 ALA B O 1
ATOM 4815 N N . ASP B 2 140 ? 33.869 16.360 13.726 1.00 30.69 140 ASP B N 1
ATOM 4816 C CA . ASP B 2 140 ? 33.509 17.293 12.669 1.00 32.49 140 ASP B CA 1
ATOM 4817 C C . ASP B 2 140 ? 33.334 16.581 11.330 1.00 31.36 140 ASP B C 1
ATOM 4818 O O . ASP B 2 140 ? 33.355 17.224 10.282 1.00 30.39 140 ASP B O 1
ATOM 4823 N N . SER B 2 141 ? 33.144 15.258 11.369 1.00 29.49 141 SER B N 1
ATOM 4824 C CA . SER B 2 141 ? 32.655 14.525 10.214 1.00 28.32 141 SER B CA 1
ATOM 4825 C C . SER B 2 141 ? 31.762 13.377 10.681 1.00 26.66 141 SER B C 1
ATOM 4826 O O . SER B 2 141 ? 31.912 12.871 11.792 1.00 24.38 141 SER B O 1
ATOM 4829 N N . VAL B 2 142 ? 30.847 12.956 9.811 1.00 25.53 142 VAL B N 1
ATOM 4830 C CA . VAL B 2 142 ? 29.973 11.838 10.122 1.00 27.04 142 VAL B CA 1
ATOM 4831 C C . VAL B 2 142 ? 30.833 10.613 10.432 1.00 25.74 142 VAL B C 1
ATOM 4832 O O . VAL B 2 142 ? 30.572 9.891 11.394 1.00 25.41 142 VAL B O 1
ATOM 4836 N N . GLU B 2 143 ? 31.886 10.413 9.631 1.00 26.45 143 GLU B N 1
ATOM 4837 C CA . GLU B 2 143 ? 32.759 9.257 9.771 1.00 27.18 143 GLU B CA 1
ATOM 4838 C C . GLU B 2 143 ? 33.405 9.240 11.157 1.00 25.30 143 GLU B C 1
ATOM 4839 O O . GLU B 2 143 ? 33.442 8.205 11.820 1.00 24.25 143 GLU B O 1
ATOM 4845 N N . SER B 2 144 ? 33.931 10.392 11.588 1.00 23.42 144 SER B N 1
ATOM 4846 C CA . SER B 2 144 ? 34.615 10.489 12.869 1.00 23.67 144 SER B CA 1
ATOM 4847 C C . SER B 2 144 ? 33.640 10.253 14.028 1.00 22.89 144 SER B C 1
ATOM 4848 O O . SER B 2 144 ? 33.990 9.626 15.029 1.00 22.69 144 SER B O 1
ATOM 4851 N N . LEU B 2 145 ? 32.422 10.787 13.903 1.00 22.74 145 LEU B N 1
ATOM 4852 C CA . LEU B 2 145 ? 31.401 10.606 14.921 1.00 22.68 145 LEU B CA 1
ATOM 4853 C C . LEU B 2 145 ? 31.061 9.124 15.068 1.00 22.08 145 LEU B C 1
ATOM 4854 O O . LEU B 2 145 ? 30.997 8.597 16.181 1.00 21.09 145 LEU B O 1
ATOM 4859 N N . ILE B 2 146 ? 30.845 8.472 13.928 1.00 22.74 146 ILE B N 1
ATOM 4860 C CA . ILE B 2 146 ? 30.351 7.103 13.883 1.00 24.82 146 ILE B CA 1
ATOM 4861 C C . ILE B 2 146 ? 31.436 6.143 14.368 1.00 25.21 146 ILE B C 1
ATOM 4862 O O . ILE B 2 146 ? 31.152 5.202 15.114 1.00 24.95 146 ILE B O 1
ATOM 4867 N N . SER B 2 147 ? 32.687 6.411 13.976 1.00 25.68 147 SER B N 1
ATOM 4868 C CA A SER B 2 147 ? 33.817 5.580 14.350 0.50 26.09 147 SER B CA 1
ATOM 4869 C CA B SER B 2 147 ? 33.791 5.545 14.355 0.50 25.83 147 SER B CA 1
ATOM 4870 C C . SER B 2 147 ? 34.033 5.637 15.862 1.00 25.39 147 SER B C 1
ATOM 4871 O O . SER B 2 147 ? 34.175 4.617 16.525 1.00 24.99 147 SER B O 1
ATOM 4876 N N . ARG B 2 148 ? 34.037 6.852 16.416 1.00 24.77 148 ARG B N 1
ATOM 4877 C CA . ARG B 2 148 ? 34.401 7.016 17.815 1.00 25.53 148 ARG B CA 1
ATOM 4878 C C . ARG B 2 148 ? 33.290 6.554 18.759 1.00 23.79 148 ARG B C 1
ATOM 4879 O O . ARG B 2 148 ? 33.573 6.197 19.900 1.00 23.72 148 ARG B O 1
ATOM 4887 N N . THR B 2 149 ? 32.033 6.551 18.300 1.00 22.39 149 THR B N 1
ATOM 4888 C CA . THR B 2 149 ? 30.903 6.370 19.202 1.00 22.22 149 THR B CA 1
ATOM 4889 C C . THR B 2 149 ? 30.854 4.935 19.738 1.00 21.84 149 THR B C 1
ATOM 4890 O O . THR B 2 149 ? 30.574 4.741 20.916 1.00 20.35 149 THR B O 1
ATOM 4894 N N . THR B 2 150 ? 31.150 3.925 18.909 1.00 22.40 150 THR B N 1
ATOM 4895 C CA . THR B 2 150 ? 31.119 2.552 19.401 1.00 21.94 150 THR B CA 1
ATOM 4896 C C . THR B 2 150 ? 32.195 2.349 20.476 1.00 22.45 150 THR B C 1
ATOM 4897 O O . THR B 2 150 ? 31.928 1.702 21.488 1.00 22.78 150 THR B O 1
ATOM 4901 N N . ARG B 2 151 ? 33.387 2.928 20.277 1.00 22.46 151 ARG B N 1
ATOM 4902 C CA A ARG B 2 151 ? 34.476 2.803 21.236 0.60 23.32 151 ARG B CA 1
ATOM 4903 C CA B ARG B 2 151 ? 34.490 2.830 21.225 0.40 23.08 151 ARG B CA 1
ATOM 4904 C C . ARG B 2 151 ? 34.096 3.480 22.551 1.00 22.60 151 ARG B C 1
ATOM 4905 O O . ARG B 2 151 ? 34.294 2.907 23.624 1.00 21.15 151 ARG B O 1
ATOM 4920 N N . LEU B 2 152 ? 33.549 4.699 22.462 1.00 22.66 152 LEU B N 1
ATOM 4921 C CA . LEU B 2 152 ? 33.156 5.460 23.638 1.00 23.00 152 LEU B CA 1
ATOM 4922 C C . LEU B 2 152 ? 32.040 4.756 24.411 1.00 22.42 152 LEU B C 1
ATOM 4923 O O . LEU B 2 152 ? 32.077 4.684 25.641 1.00 21.67 152 LEU B O 1
ATOM 4928 N N . VAL B 2 153 ? 31.020 4.288 23.688 1.00 22.27 153 VAL B N 1
ATOM 4929 C CA . VAL B 2 153 ? 29.855 3.684 24.320 1.00 22.54 153 VAL B CA 1
ATOM 4930 C C . VAL B 2 153 ? 30.256 2.378 25.004 1.00 22.54 153 VAL B C 1
ATOM 4931 O O . VAL B 2 153 ? 29.813 2.121 26.125 1.00 21.75 153 VAL B O 1
ATOM 4952 N N . ALA B 2 155 ? 33.259 1.680 26.134 1.00 23.54 155 ALA B N 1
ATOM 4953 C CA . ALA B 2 155 ? 34.103 2.037 27.267 1.00 24.51 155 ALA B CA 1
ATOM 4954 C C . ALA B 2 155 ? 33.271 2.543 28.446 1.00 24.77 155 ALA B C 1
ATOM 4955 O O . ALA B 2 155 ? 33.621 2.298 29.603 1.00 24.51 155 ALA B O 1
ATOM 4957 N N . THR B 2 156 ? 32.192 3.278 28.151 1.00 24.69 156 THR B N 1
ATOM 4958 C CA . THR B 2 156 ? 31.365 3.883 29.185 1.00 25.15 156 THR B CA 1
ATOM 4959 C C . THR B 2 156 ? 30.417 2.846 29.790 1.00 24.42 156 THR B C 1
ATOM 4960 O O . THR B 2 156 ? 30.224 2.822 31.004 1.00 23.65 156 THR B O 1
ATOM 4964 N N . LEU B 2 157 ? 29.827 1.987 28.951 1.00 24.64 157 LEU B N 1
ATOM 4965 C CA . LEU B 2 157 ? 28.731 1.134 29.389 1.00 24.64 157 LEU B CA 1
ATOM 4966 C C . LEU B 2 157 ? 29.202 -0.272 29.774 1.00 25.00 157 LEU B C 1
ATOM 4967 O O . LEU B 2 157 ? 28.491 -0.968 30.498 1.00 25.21 157 LEU B O 1
ATOM 4972 N N . GLY B 2 158 ? 30.354 -0.714 29.261 1.00 24.67 158 GLY B N 1
ATOM 4973 C CA . GLY B 2 158 ? 30.913 -2.010 29.623 1.00 24.13 158 GLY B CA 1
ATOM 4974 C C . GLY B 2 158 ? 30.171 -3.182 28.981 1.00 25.30 158 GLY B C 1
ATOM 4975 O O . GLY B 2 158 ? 29.807 -4.145 29.659 1.00 28.59 158 GLY B O 1
ATOM 4976 N N . TYR B 2 159 ? 29.939 -3.102 27.667 1.00 23.29 159 TYR B N 1
ATOM 4977 C CA . TYR B 2 159 ? 29.393 -4.223 26.920 1.00 23.17 159 TYR B CA 1
ATOM 4978 C C . TYR B 2 159 ? 30.512 -4.854 26.103 1.00 22.47 159 TYR B C 1
ATOM 4979 O O . TYR B 2 159 ? 31.501 -4.201 25.786 1.00 22.99 159 TYR B O 1
ATOM 4988 N N . ASP B 2 160 ? 30.322 -6.129 25.761 1.00 21.11 160 ASP B N 1
ATOM 4989 C CA . ASP B 2 160 ? 31.310 -6.896 25.023 1.00 21.70 160 ASP B CA 1
ATOM 4990 C C . ASP B 2 160 ? 31.438 -6.395 23.586 1.00 21.46 160 ASP B C 1
ATOM 4991 O O . ASP B 2 160 ? 32.516 -6.471 23.001 1.00 21.28 160 ASP B O 1
ATOM 4996 N N . ARG B 2 161 ? 30.330 -5.925 23.013 1.00 20.42 161 ARG B N 1
ATOM 4997 C CA . ARG B 2 161 ? 30.354 -5.399 21.659 1.00 20.29 161 ARG B CA 1
ATOM 4998 C C . ARG B 2 161 ? 29.386 -4.227 21.562 1.00 20.11 161 ARG B C 1
ATOM 4999 O O . ARG B 2 161 ? 28.279 -4.283 22.089 1.00 20.79 161 ARG B O 1
ATOM 5007 N N . VAL B 2 162 ? 29.819 -3.164 20.878 1.00 20.87 162 VAL B N 1
ATOM 5008 C CA . VAL B 2 162 ? 28.915 -2.095 20.494 1.00 20.18 162 VAL B CA 1
ATOM 5009 C C . VAL B 2 162 ? 29.042 -1.893 18.988 1.00 19.55 162 VAL B C 1
ATOM 5010 O O . VAL B 2 162 ? 30.147 -1.734 18.481 1.00 19.42 162 VAL B O 1
ATOM 5014 N N . MET B 2 163 ? 27.902 -1.929 18.292 1.00 19.74 163 MET B N 1
ATOM 5015 C CA . MET B 2 163 ? 27.855 -1.679 16.862 1.00 20.22 163 MET B CA 1
ATOM 5016 C C . MET B 2 163 ? 26.949 -0.488 16.584 1.00 20.41 163 MET B C 1
ATOM 5017 O O . MET B 2 163 ? 26.087 -0.158 17.395 1.00 21.29 163 MET B O 1
ATOM 5022 N N . ILE B 2 164 ? 27.132 0.123 15.411 1.00 20.47 164 ILE B N 1
ATOM 5023 C CA . ILE B 2 164 ? 26.138 1.026 14.861 1.00 20.46 164 ILE B CA 1
ATOM 5024 C C . ILE B 2 164 ? 25.672 0.439 13.539 1.00 20.97 164 ILE B C 1
ATOM 5025 O O . ILE B 2 164 ? 26.494 0.039 12.715 1.00 20.93 164 ILE B O 1
ATOM 5030 N N . TYR B 2 165 ? 24.348 0.369 13.380 1.00 21.69 165 TYR B N 1
ATOM 5031 C CA . TYR B 2 165 ? 23.744 0.024 12.106 1.00 21.45 165 TYR B CA 1
ATOM 5032 C C . TYR B 2 165 ? 23.175 1.288 11.475 1.00 21.97 165 TYR B C 1
ATOM 5033 O O . TYR B 2 165 ? 22.564 2.095 12.165 1.00 22.66 165 TYR B O 1
ATOM 5042 N N . ARG B 2 166 ? 23.375 1.435 10.161 1.00 22.75 166 ARG B N 1
ATOM 5043 C CA . ARG B 2 166 ? 22.667 2.427 9.376 1.00 23.44 166 ARG B CA 1
ATOM 5044 C C . ARG B 2 166 ? 21.716 1.692 8.439 1.00 22.95 166 ARG B C 1
ATOM 5045 O O . ARG B 2 166 ? 22.148 0.797 7.719 1.00 23.39 166 ARG B O 1
ATOM 5053 N N . PHE B 2 167 ? 20.435 2.084 8.459 1.00 23.42 167 PHE B N 1
ATOM 5054 C CA . PHE B 2 167 ? 19.435 1.489 7.590 1.00 23.31 167 PHE B CA 1
ATOM 5055 C C . PHE B 2 167 ? 19.622 2.017 6.169 1.00 23.51 167 PHE B C 1
ATOM 5056 O O . PHE B 2 167 ? 19.830 3.212 5.944 1.00 22.61 167 PHE B O 1
ATOM 5064 N N . GLN B 2 168 ? 19.542 1.079 5.228 1.00 23.51 168 GLN B N 1
ATOM 5065 C CA . GLN B 2 168 ? 19.627 1.346 3.802 1.00 24.59 168 GLN B CA 1
ATOM 5066 C C . GLN B 2 168 ? 18.242 1.729 3.286 1.00 25.42 168 GLN B C 1
ATOM 5067 O O . GLN B 2 168 ? 17.256 1.604 4.007 1.00 24.65 168 GLN B O 1
ATOM 5073 N N . GLU B 2 169 ? 18.167 2.166 2.021 1.00 27.09 169 GLU B N 1
ATOM 5074 C CA . GLU B 2 169 ? 16.902 2.588 1.438 1.00 30.06 169 GLU B CA 1
ATOM 5075 C C . GLU B 2 169 ? 15.891 1.440 1.481 1.00 29.00 169 GLU B C 1
ATOM 5076 O O . GLU B 2 169 ? 14.706 1.688 1.646 1.00 29.38 169 GLU B O 1
ATOM 5082 N N . ASP B 2 170 ? 16.357 0.186 1.372 1.00 29.09 170 ASP B N 1
ATOM 5083 C CA . ASP B 2 170 ? 15.467 -0.965 1.348 1.00 27.53 170 ASP B CA 1
ATOM 5084 C C . ASP B 2 170 ? 15.206 -1.510 2.756 1.00 27.53 170 ASP B C 1
ATOM 5085 O O . ASP B 2 170 ? 14.583 -2.562 2.896 1.00 29.06 170 ASP B O 1
ATOM 5090 N N . GLY B 2 171 ? 15.700 -0.828 3.796 1.00 25.83 171 GLY B N 1
ATOM 5091 C CA . GLY B 2 171 ? 15.424 -1.209 5.177 1.00 25.75 171 GLY B CA 1
ATOM 5092 C C . GLY B 2 171 ? 16.452 -2.177 5.769 1.00 25.04 171 GLY B C 1
ATOM 5093 O O . GLY B 2 171 ? 16.405 -2.476 6.969 1.00 23.99 171 GLY B O 1
ATOM 5094 N N . ALA B 2 172 ? 17.368 -2.677 4.932 1.00 23.85 172 ALA B N 1
ATOM 5095 C CA . ALA B 2 172 ? 18.480 -3.490 5.397 1.00 24.45 172 ALA B CA 1
ATOM 5096 C C . ALA B 2 172 ? 19.368 -2.677 6.337 1.00 24.23 172 ALA B C 1
ATOM 5097 O O . ALA B 2 172 ? 19.419 -1.453 6.255 1.00 23.57 172 ALA B O 1
ATOM 5099 N N . GLY B 2 173 ? 20.068 -3.371 7.236 1.00 23.64 173 GLY B N 1
ATOM 5100 C CA . GLY B 2 173 ? 21.020 -2.717 8.116 1.00 23.52 173 GLY B CA 1
ATOM 5101 C C . GLY B 2 173 ? 22.449 -2.993 7.667 1.00 22.62 173 GLY B C 1
ATOM 5102 O O . GLY B 2 173 ? 22.773 -4.124 7.311 1.00 23.09 173 GLY B O 1
ATOM 5113 N N . VAL B 2 175 ? 26.389 -2.661 9.147 1.00 21.09 175 VAL B N 1
ATOM 5114 C CA . VAL B 2 175 ? 27.221 -2.441 10.322 1.00 21.25 175 VAL B CA 1
ATOM 5115 C C . VAL B 2 175 ? 28.318 -1.453 9.928 1.00 20.85 175 VAL B C 1
ATOM 5116 O O . VAL B 2 175 ? 29.241 -1.811 9.192 1.00 21.20 175 VAL B O 1
ATOM 5120 N N . VAL B 2 176 ? 28.197 -0.205 10.404 1.00 21.48 176 VAL B N 1
ATOM 5121 C CA . VAL B 2 176 ? 29.063 0.883 9.963 1.00 22.15 176 VAL B CA 1
ATOM 5122 C C . VAL B 2 176 ? 30.090 1.272 11.027 1.00 22.09 176 VAL B C 1
ATOM 5123 O O . VAL B 2 176 ? 30.970 2.092 10.760 1.00 22.46 176 VAL B O 1
ATOM 5127 N N . SER B 2 177 ? 29.989 0.689 12.227 1.00 20.99 177 SER B N 1
ATOM 5128 C CA . SER B 2 177 ? 30.967 0.919 13.276 1.00 21.42 177 SER B CA 1
ATOM 5129 C C . SER B 2 177 ? 30.899 -0.237 14.270 1.00 21.38 177 SER B C 1
ATOM 5130 O O . SER B 2 177 ? 29.834 -0.832 14.451 1.00 20.45 177 SER B O 1
ATOM 5133 N N . GLU B 2 178 ? 32.043 -0.557 14.879 1.00 22.12 178 GLU B N 1
ATOM 5134 C CA . GLU B 2 178 ? 32.139 -1.691 15.786 1.00 22.19 178 GLU B CA 1
ATOM 5135 C C . GLU B 2 178 ? 33.297 -1.506 16.760 1.00 21.97 178 GLU B C 1
ATOM 5136 O O . GLU B 2 178 ? 34.402 -1.169 16.351 1.00 22.28 178 GLU B O 1
ATOM 5142 N N . ALA B 2 179 ? 33.011 -1.738 18.048 1.00 21.00 179 ALA B N 1
ATOM 5143 C CA . ALA B 2 179 ? 34.023 -1.932 19.071 1.00 21.55 179 ALA B CA 1
ATOM 5144 C C . ALA B 2 179 ? 33.714 -3.263 19.747 1.00 20.96 179 ALA B C 1
ATOM 5145 O O . ALA B 2 179 ? 32.558 -3.523 20.055 1.00 20.19 179 ALA B O 1
ATOM 5164 N N . GLN B 2 181 ? 35.354 -7.017 22.035 1.00 24.64 181 GLN B N 1
ATOM 5165 C CA . GLN B 2 181 ? 36.370 -7.811 22.700 1.00 25.77 181 GLN B CA 1
ATOM 5166 C C . GLN B 2 181 ? 37.264 -8.440 21.634 1.00 26.87 181 GLN B C 1
ATOM 5167 O O . GLN B 2 181 ? 36.775 -8.847 20.582 1.00 25.51 181 GLN B O 1
ATOM 5173 N N . PRO B 2 182 ? 38.594 -8.546 21.869 1.00 28.87 182 PRO B N 1
ATOM 5174 C CA . PRO B 2 182 ? 39.513 -9.061 20.851 1.00 29.58 182 PRO B CA 1
ATOM 5175 C C . PRO B 2 182 ? 39.220 -10.483 20.369 1.00 28.67 182 PRO B C 1
ATOM 5176 O O . PRO B 2 182 ? 39.536 -10.819 19.233 1.00 28.46 182 PRO B O 1
ATOM 5180 N N . GLU B 2 183 ? 38.561 -11.298 21.198 1.00 28.77 183 GLU B N 1
ATOM 5181 C CA . GLU B 2 183 ? 38.314 -12.691 20.851 1.00 31.45 183 GLU B CA 1
ATOM 5182 C C . GLU B 2 183 ? 37.037 -12.867 20.023 1.00 29.55 183 GLU B C 1
ATOM 5183 O O . GLU B 2 183 ? 36.759 -13.974 19.570 1.00 28.38 183 GLU B O 1
ATOM 5189 N N . LEU B 2 184 ? 36.246 -11.801 19.827 1.00 26.66 184 LEU B N 1
ATOM 5190 C CA . LEU B 2 184 ? 34.998 -11.923 19.087 1.00 25.10 184 LEU B CA 1
ATOM 5191 C C . LEU B 2 184 ? 35.277 -11.867 17.586 1.00 24.33 184 LEU B C 1
ATOM 5192 O O . LEU B 2 184 ? 36.292 -11.311 17.167 1.00 23.79 184 LEU B O 1
ATOM 5197 N N . GLU B 2 185 ? 34.366 -12.450 16.796 1.00 24.14 185 GLU B N 1
ATOM 5198 C CA . GLU B 2 185 ? 34.337 -12.256 15.354 1.00 23.75 185 GLU B CA 1
ATOM 5199 C C . GLU B 2 185 ? 33.895 -10.821 15.061 1.00 23.84 185 GLU B C 1
ATOM 5200 O O . GLU B 2 185 ? 33.267 -10.188 15.899 1.00 23.86 185 GLU B O 1
ATOM 5206 N N . SER B 2 186 ? 34.259 -10.308 13.882 1.00 23.18 186 SER B N 1
ATOM 5207 C CA . SER B 2 186 ? 33.837 -8.988 13.446 1.00 23.52 186 SER B CA 1
ATOM 5208 C C . SER B 2 186 ? 32.596 -9.084 12.557 1.00 23.90 186 SER B C 1
ATOM 5209 O O . SER B 2 186 ? 32.475 -9.990 11.733 1.00 24.44 186 SER B O 1
ATOM 5212 N N . PHE B 2 187 ? 31.700 -8.104 12.710 1.00 21.47 187 PHE B N 1
ATOM 5213 C CA . PHE B 2 187 ? 30.570 -7.923 11.819 1.00 22.09 187 PHE B CA 1
ATOM 5214 C C . PHE B 2 187 ? 30.698 -6.622 11.032 1.00 21.73 187 PHE B C 1
ATOM 5215 O O . PHE B 2 187 ? 29.756 -6.224 10.356 1.00 22.28 187 PHE B O 1
ATOM 5223 N N . LEU B 2 188 ? 31.841 -5.939 11.129 1.00 21.67 188 LEU B N 1
ATOM 5224 C CA . LEU B 2 188 ? 31.970 -4.641 10.485 1.00 22.58 188 LEU B CA 1
ATOM 5225 C C . LEU B 2 188 ? 31.897 -4.814 8.966 1.00 22.41 188 LEU B C 1
ATOM 5226 O O . LEU B 2 188 ? 32.573 -5.669 8.410 1.00 23.50 188 LEU B O 1
ATOM 5231 N N . GLY B 2 189 ? 31.049 -4.013 8.311 1.00 22.67 189 GLY B N 1
ATOM 5232 C CA . GLY B 2 189 ? 30.896 -4.027 6.862 1.00 22.63 189 GLY B CA 1
ATOM 5233 C C . GLY B 2 189 ? 29.873 -5.065 6.393 1.00 23.79 189 GLY B C 1
ATOM 5234 O O . GLY B 2 189 ? 29.632 -5.222 5.196 1.00 24.57 189 GLY B O 1
ATOM 5235 N N . GLN B 2 190 ? 29.280 -5.780 7.350 1.00 23.20 190 GLN B N 1
ATOM 5236 C CA . GLN B 2 190 ? 28.246 -6.756 7.068 1.00 25.36 190 GLN B CA 1
ATOM 5237 C C . GLN B 2 190 ? 26.903 -6.040 6.956 1.00 24.02 190 GLN B C 1
ATOM 5238 O O . GLN B 2 190 ? 26.735 -4.936 7.470 1.00 22.82 190 GLN B O 1
ATOM 5244 N N . TYR B 2 191 ? 25.952 -6.693 6.282 1.00 23.38 191 TYR B N 1
ATOM 5245 C CA . TYR B 2 191 ? 24.580 -6.222 6.216 1.00 22.63 191 TYR B CA 1
ATOM 5246 C C . TYR B 2 191 ? 23.639 -7.331 6.675 1.00 23.31 191 TYR B C 1
ATOM 5247 O O . TYR B 2 191 ? 23.939 -8.517 6.509 1.00 25.01 191 TYR B O 1
ATOM 5256 N N . PHE B 2 192 ? 22.493 -6.935 7.234 1.00 22.64 192 PHE B N 1
ATOM 5257 C CA . PHE B 2 192 ? 21.404 -7.868 7.475 1.00 23.07 192 PHE B CA 1
ATOM 5258 C C . PHE B 2 192 ? 20.171 -7.412 6.696 1.00 23.18 192 PHE B C 1
ATOM 5259 O O . PHE B 2 192 ? 19.929 -6.211 6.550 1.00 24.68 192 PHE B O 1
ATOM 5267 N N . PRO B 2 193 ? 19.331 -8.354 6.211 1.00 22.93 193 PRO B N 1
ATOM 5268 C CA . PRO B 2 193 ? 18.154 -8.008 5.412 1.00 23.62 193 PRO B CA 1
ATOM 5269 C C . PRO B 2 193 ? 17.091 -7.324 6.260 1.00 23.86 193 PRO B C 1
ATOM 5270 O O . PRO B 2 193 ? 17.072 -7.474 7.484 1.00 23.39 193 PRO B O 1
ATOM 5274 N N . ALA B 2 194 ? 16.214 -6.562 5.596 1.00 24.18 194 ALA B N 1
ATOM 5275 C CA . ALA B 2 194 ? 15.124 -5.868 6.270 1.00 24.98 194 ALA B CA 1
ATOM 5276 C C . ALA B 2 194 ? 14.332 -6.822 7.166 1.00 23.91 194 ALA B C 1
ATOM 5277 O O . ALA B 2 194 ? 13.928 -6.445 8.263 1.00 24.52 194 ALA B O 1
ATOM 5279 N N . SER B 2 195 ? 14.150 -8.068 6.709 1.00 24.30 195 SER B N 1
ATOM 5280 C CA . SER B 2 195 ? 13.274 -9.018 7.378 1.00 24.64 195 SER B CA 1
ATOM 5281 C C . SER B 2 195 ? 13.813 -9.437 8.747 1.00 24.70 195 SER B C 1
ATOM 5282 O O . SER B 2 195 ? 13.060 -10.009 9.537 1.00 25.28 195 SER B O 1
ATOM 5285 N N . ASP B 2 196 ? 15.094 -9.153 9.029 1.00 23.18 196 ASP B N 1
ATOM 5286 C CA . ASP B 2 196 ? 15.695 -9.493 10.313 1.00 23.18 196 ASP B CA 1
ATOM 5287 C C . ASP B 2 196 ? 15.111 -8.644 11.439 1.00 23.61 196 ASP B C 1
ATOM 5288 O O . ASP B 2 196 ? 15.187 -9.046 12.601 1.00 25.43 196 ASP B O 1
ATOM 5293 N N . ILE B 2 197 ? 14.551 -7.474 11.100 1.00 24.01 197 ILE B N 1
ATOM 5294 C CA . ILE B 2 197 ? 13.836 -6.664 12.071 1.00 24.58 197 ILE B CA 1
ATOM 5295 C C . ILE B 2 197 ? 12.420 -6.421 11.553 1.00 25.81 197 ILE B C 1
ATOM 5296 O O . ILE B 2 197 ? 12.205 -5.545 10.708 1.00 25.70 197 ILE B O 1
ATOM 5301 N N . PRO B 2 198 ? 11.418 -7.173 12.071 1.00 27.22 198 PRO B N 1
ATOM 5302 C CA . PRO B 2 198 ? 10.025 -7.047 11.628 1.00 27.80 198 PRO B CA 1
ATOM 5303 C C . PRO B 2 198 ? 9.476 -5.644 11.864 1.00 27.90 198 PRO B C 1
ATOM 5304 O O . PRO B 2 198 ? 9.987 -4.911 12.710 1.00 26.41 198 PRO B O 1
ATOM 5308 N N . GLN B 2 199 ? 8.397 -5.309 11.140 1.00 29.37 199 GLN B N 1
ATOM 5309 C CA . GLN B 2 199 ? 7.869 -3.955 11.128 1.00 29.88 199 GLN B CA 1
ATOM 5310 C C . GLN B 2 199 ? 7.477 -3.511 12.535 1.00 28.07 199 GLN B C 1
ATOM 5311 O O . GLN B 2 199 ? 7.706 -2.363 12.888 1.00 28.35 199 GLN B O 1
ATOM 5317 N N . GLN B 2 200 ? 6.894 -4.405 13.337 1.00 27.73 200 GLN B N 1
ATOM 5318 C CA . GLN B 2 200 ? 6.454 -4.004 14.662 1.00 30.46 200 GLN B CA 1
ATOM 5319 C C . GLN B 2 200 ? 7.659 -3.701 15.559 1.00 27.05 200 GLN B C 1
ATOM 5320 O O . GLN B 2 200 ? 7.590 -2.815 16.408 1.00 27.21 200 GLN B O 1
ATOM 5326 N N . ALA B 2 201 ? 8.764 -4.434 15.380 1.00 26.46 201 ALA B N 1
ATOM 5327 C CA . ALA B 2 201 ? 9.984 -4.173 16.132 1.00 24.85 201 ALA B CA 1
ATOM 5328 C C . ALA B 2 201 ? 10.535 -2.796 15.760 1.00 24.45 201 ALA B C 1
ATOM 5329 O O . ALA B 2 201 ? 11.008 -2.059 16.619 1.00 24.76 201 ALA B O 1
ATOM 5331 N N . ARG B 2 202 ? 10.432 -2.440 14.473 1.00 24.65 202 ARG B N 1
ATOM 5332 C CA . ARG B 2 202 ? 10.852 -1.132 14.001 1.00 25.77 202 ARG B CA 1
ATOM 5333 C C . ARG B 2 202 ? 9.971 -0.043 14.609 1.00 25.71 202 ARG B C 1
ATOM 5334 O O . ARG B 2 202 ? 10.474 1.010 14.999 1.00 25.72 202 ARG B O 1
ATOM 5342 N N . ALA B 2 203 ? 8.659 -0.302 14.679 1.00 26.64 203 ALA B N 1
ATOM 5343 C CA . ALA B 2 203 ? 7.729 0.641 15.280 1.00 27.18 203 ALA B CA 1
ATOM 5344 C C . ALA B 2 203 ? 8.101 0.894 16.740 1.00 26.53 203 ALA B C 1
ATOM 5345 O O . ALA B 2 203 ? 8.119 2.038 17.189 1.00 27.71 203 ALA B O 1
ATOM 5347 N N . LEU B 2 204 ? 8.408 -0.179 17.474 1.00 25.37 204 LEU B N 1
ATOM 5348 C CA . LEU B 2 204 ? 8.735 -0.059 18.889 1.00 25.90 204 LEU B CA 1
ATOM 5349 C C . LEU B 2 204 ? 10.143 0.537 19.061 1.00 25.82 204 LEU B C 1
ATOM 5350 O O . LEU B 2 204 ? 10.325 1.362 19.994 1.00 26.75 204 LEU B O 1
ATOM 5368 N N . LEU B 2 206 ? 10.956 3.015 17.051 1.00 28.26 206 LEU B N 1
ATOM 5369 C CA . LEU B 2 206 ? 10.765 4.448 16.894 1.00 29.36 206 LEU B CA 1
ATOM 5370 C C . LEU B 2 206 ? 10.184 5.053 18.170 1.00 28.11 206 LEU B C 1
ATOM 5371 O O . LEU B 2 206 ? 10.511 6.187 18.517 1.00 29.69 206 LEU B O 1
ATOM 5386 N N . ASN B 2 208 ? 10.387 3.890 21.375 1.00 29.01 208 ASN B N 1
ATOM 5387 C CA . ASN B 2 208 ? 11.204 3.758 22.575 1.00 28.30 208 ASN B CA 1
ATOM 5388 C C . ASN B 2 208 ? 12.665 4.017 22.225 1.00 28.00 208 ASN B C 1
ATOM 5389 O O . ASN B 2 208 ? 13.211 3.365 21.336 1.00 27.02 208 ASN B O 1
ATOM 5394 N N . THR B 2 209 ? 13.301 4.953 22.940 1.00 27.39 209 THR B N 1
ATOM 5395 C CA . THR B 2 209 ? 14.703 5.252 22.696 1.00 27.92 209 THR B CA 1
ATOM 5396 C C . THR B 2 209 ? 15.550 4.017 23.009 1.00 26.19 209 THR B C 1
ATOM 5397 O O . THR B 2 209 ? 16.473 3.713 22.259 1.00 24.63 209 THR B O 1
ATOM 5401 N N . LEU B 2 210 ? 15.222 3.317 24.106 1.00 24.55 210 LEU B N 1
ATOM 5402 C CA . LEU B 2 210 ? 16.007 2.179 24.560 1.00 24.84 210 LEU B CA 1
ATOM 5403 C C . LEU B 2 210 ? 15.189 0.897 24.469 1.00 24.62 210 LEU B C 1
ATOM 5404 O O . LEU B 2 210 ? 13.992 0.887 24.751 1.00 25.19 210 LEU B O 1
ATOM 5409 N N . ARG B 2 211 ? 15.882 -0.189 24.114 1.00 23.61 211 ARG B N 1
ATOM 5410 C CA . ARG B 2 211 ? 15.369 -1.540 24.253 1.00 24.41 211 ARG B CA 1
ATOM 5411 C C . ARG B 2 211 ? 16.396 -2.343 25.045 1.00 23.97 211 ARG B C 1
ATOM 5412 O O . ARG B 2 211 ? 17.567 -2.369 24.677 1.00 22.49 211 ARG B O 1
ATOM 5420 N N . ILE B 2 212 ? 15.951 -2.954 26.150 1.00 23.58 212 ILE B N 1
ATOM 5421 C CA . ILE B 2 212 ? 16.826 -3.674 27.059 1.00 23.74 212 ILE B CA 1
ATOM 5422 C C . ILE B 2 212 ? 16.439 -5.152 27.059 1.00 22.44 212 ILE B C 1
ATOM 5423 O O . ILE B 2 212 ? 15.269 -5.479 27.218 1.00 23.84 212 ILE B O 1
ATOM 5428 N N . ILE B 2 213 ? 17.443 -6.023 26.918 1.00 22.46 213 ILE B N 1
ATOM 5429 C CA . ILE B 2 213 ? 17.299 -7.458 27.115 1.00 22.01 213 ILE B CA 1
ATOM 5430 C C . ILE B 2 213 ? 18.364 -7.885 28.128 1.00 23.29 213 ILE B C 1
ATOM 5431 O O . ILE B 2 213 ? 19.565 -7.794 27.853 1.00 22.27 213 ILE B O 1
ATOM 5436 N N . SER B 2 214 ? 17.925 -8.317 29.319 1.00 23.23 214 SER B N 1
ATOM 5437 C CA . SER B 2 214 ? 18.858 -8.643 30.388 1.00 23.98 214 SER B CA 1
ATOM 5438 C C . SER B 2 214 ? 19.422 -10.054 30.225 1.00 23.62 214 SER B C 1
ATOM 5439 O O . SER B 2 214 ? 20.535 -10.331 30.664 1.00 23.19 214 SER B O 1
ATOM 5442 N N . ASP B 2 215 ? 18.639 -10.948 29.619 1.00 24.04 215 ASP B N 1
ATOM 5443 C CA . ASP B 2 215 ? 19.004 -12.349 29.540 1.00 27.10 215 ASP B CA 1
ATOM 5444 C C . ASP B 2 215 ? 18.176 -13.015 28.447 1.00 27.65 215 ASP B C 1
ATOM 5445 O O . ASP B 2 215 ? 16.978 -13.216 28.622 1.00 28.79 215 ASP B O 1
ATOM 5450 N N . ALA B 2 216 ? 18.835 -13.384 27.343 1.00 27.89 216 ALA B N 1
ATOM 5451 C CA . ALA B 2 216 ? 18.159 -13.991 26.209 1.00 29.96 216 ALA B CA 1
ATOM 5452 C C . ALA B 2 216 ? 17.722 -15.421 26.530 1.00 32.64 216 ALA B C 1
ATOM 5453 O O . ALA B 2 216 ? 16.945 -16.000 25.778 1.00 33.93 216 ALA B O 1
ATOM 5455 N N . SER B 2 217 ? 18.247 -15.992 27.620 1.00 34.37 217 SER B N 1
ATOM 5456 C CA . SER B 2 217 ? 17.851 -17.314 28.077 1.00 38.91 217 SER B CA 1
ATOM 5457 C C . SER B 2 217 ? 17.168 -17.241 29.442 1.00 42.12 217 SER B C 1
ATOM 5458 O O . SER B 2 217 ? 17.038 -18.256 30.115 1.00 46.84 217 SER B O 1
ATOM 5461 N N . GLY B 2 218 ? 16.719 -16.044 29.835 1.00 46.27 218 GLY B N 1
ATOM 5462 C CA . GLY B 2 218 ? 16.083 -15.836 31.124 1.00 47.13 218 GLY B CA 1
ATOM 5463 C C . GLY B 2 218 ? 14.655 -16.373 31.128 1.00 47.43 218 GLY B C 1
ATOM 5464 O O . GLY B 2 218 ? 13.950 -16.289 30.123 1.00 46.18 218 GLY B O 1
ATOM 5465 N N . THR B 2 219 ? 14.243 -16.932 32.271 1.00 45.81 219 THR B N 1
ATOM 5466 C CA . THR B 2 219 ? 12.883 -17.414 32.432 1.00 46.04 219 THR B CA 1
ATOM 5467 C C . THR B 2 219 ? 11.949 -16.207 32.425 1.00 44.12 219 THR B C 1
ATOM 5468 O O . THR B 2 219 ? 12.134 -15.269 33.197 1.00 47.56 219 THR B O 1
ATOM 5470 N N . ARG B 2 220 ? 10.961 -16.238 31.527 1.00 39.47 220 ARG B N 1
ATOM 5471 C CA . ARG B 2 220 ? 9.965 -15.186 31.430 1.00 38.49 220 ARG B CA 1
ATOM 5472 C C . ARG B 2 220 ? 9.078 -15.209 32.674 1.00 37.34 220 ARG B C 1
ATOM 5473 O O . ARG B 2 220 ? 8.764 -16.281 33.185 1.00 35.74 220 ARG B O 1
ATOM 5481 N N . ILE B 2 221 ? 8.670 -14.021 33.138 1.00 34.76 221 ILE B N 1
ATOM 5482 C CA . ILE B 2 221 ? 7.793 -13.899 34.292 1.00 33.60 221 ILE B CA 1
ATOM 5483 C C . ILE B 2 221 ? 6.398 -13.535 33.793 1.00 32.96 221 ILE B C 1
ATOM 5484 O O . ILE B 2 221 ? 6.228 -12.505 33.139 1.00 31.49 221 ILE B O 1
ATOM 5489 N N . PRO B 2 222 ? 5.357 -14.356 34.076 1.00 32.64 222 PRO B N 1
ATOM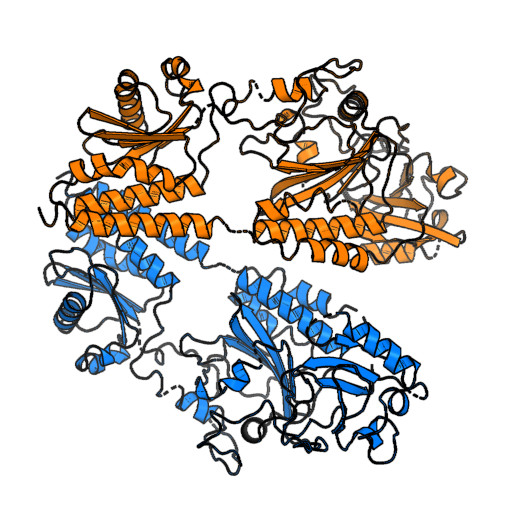 5490 C CA . PRO B 2 222 ? 4.003 -14.061 33.605 1.00 32.44 222 PRO B CA 1
ATOM 5491 C C . PRO B 2 222 ? 3.411 -12.797 34.220 1.00 31.72 222 PRO B C 1
ATOM 5492 O O . PRO B 2 222 ? 3.614 -12.515 35.402 1.00 30.51 222 PRO B O 1
ATOM 5496 N N . VAL B 2 223 ? 2.689 -12.047 33.385 1.00 30.46 223 VAL B N 1
ATOM 5497 C CA . VAL B 2 223 ? 1.806 -10.991 33.843 1.00 33.34 223 VAL B CA 1
ATOM 5498 C C . VAL B 2 223 ? 0.467 -11.643 34.173 1.00 35.00 223 VAL B C 1
ATOM 5499 O O . VAL B 2 223 ? -0.126 -12.288 33.312 1.00 34.83 223 VAL B O 1
ATOM 5503 N N . LEU B 2 224 ? 0.007 -11.456 35.417 1.00 33.81 224 LEU B N 1
ATOM 5504 C CA . LEU B 2 224 ? -1.185 -12.123 35.920 1.00 36.79 224 LEU B CA 1
ATOM 5505 C C . LEU B 2 224 ? -2.278 -11.084 36.151 1.00 34.75 224 LEU B C 1
ATOM 5506 O O . LEU B 2 224 ? -2.106 -10.197 36.985 1.00 34.51 224 LEU B O 1
ATOM 5511 N N . PRO B 2 225 ? -3.427 -11.142 35.433 1.00 36.98 225 PRO B N 1
ATOM 5512 C CA . PRO B 2 225 ? -3.665 -12.123 34.369 1.00 37.70 225 PRO B CA 1
ATOM 5513 C C . PRO B 2 225 ? -3.144 -11.668 33.007 1.00 37.75 225 PRO B C 1
ATOM 5514 O O . PRO B 2 225 ? -3.089 -10.470 32.726 1.00 35.67 225 PRO B O 1
ATOM 5518 N N . ALA B 2 226 ? -2.783 -12.635 32.157 1.00 38.71 226 ALA B N 1
ATOM 5519 C CA . ALA B 2 226 ? -2.348 -12.326 30.804 1.00 41.22 226 ALA B CA 1
ATOM 5520 C C . ALA B 2 226 ? -3.492 -11.648 30.052 1.00 40.37 226 ALA B C 1
ATOM 5521 O O . ALA B 2 226 ? -3.301 -10.615 29.415 1.00 38.51 226 ALA B O 1
ATOM 5523 N N . VAL B 2 227 ? -4.686 -12.243 30.154 1.00 42.72 227 VAL B N 1
ATOM 5524 C CA . VAL B 2 227 ? -5.892 -11.683 29.569 1.00 43.48 227 VAL B CA 1
ATOM 5525 C C . VAL B 2 227 ? -6.886 -11.398 30.695 1.00 44.03 227 VAL B C 1
ATOM 5526 O O . VAL B 2 227 ? -7.155 -12.267 31.522 1.00 44.37 227 VAL B O 1
ATOM 5530 N N . ASP B 2 228 ? -7.417 -10.169 30.723 1.00 42.59 228 ASP B N 1
ATOM 5531 C CA . ASP B 2 228 ? -8.278 -9.726 31.809 1.00 46.60 228 ASP B CA 1
ATOM 5532 C C . ASP B 2 228 ? -9.680 -10.302 31.603 1.00 50.26 228 ASP B C 1
ATOM 5533 O O . ASP B 2 228 ? -9.900 -11.095 30.687 1.00 47.70 228 ASP B O 1
ATOM 5538 N N . VAL B 2 229 ? -10.617 -9.887 32.468 1.00 53.49 229 VAL B N 1
ATOM 5539 C CA . VAL B 2 229 ? -11.987 -10.375 32.433 1.00 56.72 229 VAL B CA 1
ATOM 5540 C C . VAL B 2 229 ? -12.641 -9.987 31.105 1.00 57.39 229 VAL B C 1
ATOM 5541 O O . VAL B 2 229 ? -13.431 -10.756 30.564 1.00 58.54 229 VAL B O 1
ATOM 5543 N N . SER B 2 230 ? -12.284 -8.809 30.572 1.00 58.84 230 SER B N 1
ATOM 5544 C CA . SER B 2 230 ? -12.899 -8.277 29.362 1.00 59.02 230 SER B CA 1
ATOM 5545 C C . SER B 2 230 ? -12.233 -8.808 28.087 1.00 58.16 230 SER B C 1
ATOM 5546 O O . SER B 2 230 ? -12.577 -8.367 26.992 1.00 59.01 230 SER B O 1
ATOM 5549 N N . GLY B 2 231 ? -11.280 -9.742 28.224 1.00 56.10 231 GLY B N 1
ATOM 5550 C CA . GLY B 2 231 ? -10.648 -10.386 27.081 1.00 53.12 231 GLY B CA 1
ATOM 5551 C C . GLY B 2 231 ? -9.423 -9.629 26.558 1.00 51.13 231 GLY B C 1
ATOM 5552 O O . GLY B 2 231 ? -8.868 -10.002 25.527 1.00 46.50 231 GLY B O 1
ATOM 5553 N N . GLU B 2 232 ? -8.973 -8.594 27.281 1.00 48.50 232 GLU B N 1
ATOM 5554 C CA . GLU B 2 232 ? -7.901 -7.735 26.798 1.00 48.21 232 GLU B CA 1
ATOM 5555 C C . GLU B 2 232 ? -6.538 -8.245 27.270 1.00 44.11 232 GLU B C 1
ATOM 5556 O O . GLU B 2 232 ? -6.352 -8.553 28.450 1.00 38.04 232 GLU B O 1
ATOM 5562 N N . PRO B 2 233 ? -5.531 -8.326 26.367 1.00 41.48 233 PRO B N 1
ATOM 5563 C CA . PRO B 2 233 ? -4.139 -8.508 26.785 1.00 38.99 233 PRO B CA 1
ATOM 5564 C C . PRO B 2 233 ? -3.554 -7.185 27.278 1.00 35.53 233 PRO B C 1
ATOM 5565 O O . PRO B 2 233 ? -4.125 -6.125 27.039 1.00 34.51 233 PRO B O 1
ATOM 5569 N N . LEU B 2 234 ? -2.407 -7.250 27.962 1.00 33.60 234 LEU B N 1
ATOM 5570 C CA . LEU B 2 234 ? -1.750 -6.048 28.446 1.00 33.49 234 LEU B CA 1
ATOM 5571 C C . LEU B 2 234 ? -0.771 -5.564 27.383 1.00 33.20 234 LEU B C 1
ATOM 5572 O O . LEU B 2 234 ? 0.163 -6.287 27.034 1.00 32.18 234 LEU B O 1
ATOM 5577 N N . ASP B 2 235 ? -0.996 -4.339 26.889 1.00 31.94 235 ASP B N 1
ATOM 5578 C CA . ASP B 2 235 ? -0.130 -3.737 25.892 1.00 33.22 235 ASP B CA 1
ATOM 5579 C C . ASP B 2 235 ? 1.111 -3.181 26.584 1.00 31.87 235 ASP B C 1
ATOM 5580 O O . ASP B 2 235 ? 1.022 -2.177 27.292 1.00 30.74 235 ASP B O 1
ATOM 5585 N N . LEU B 2 236 ? 2.259 -3.833 26.343 1.00 30.20 236 LEU B N 1
ATOM 5586 C CA . LEU B 2 236 ? 3.520 -3.472 26.971 1.00 29.42 236 LEU B CA 1
ATOM 5587 C C . LEU B 2 236 ? 4.437 -2.692 26.024 1.00 29.00 236 LEU B C 1
ATOM 5588 O O . LEU B 2 236 ? 5.642 -2.643 26.250 1.00 27.68 236 LEU B O 1
ATOM 5593 N N . SER B 2 237 ? 3.869 -2.028 25.007 1.00 28.34 237 SER B N 1
ATOM 5594 C CA . SER B 2 237 ? 4.646 -1.289 24.022 1.00 27.58 237 SER B CA 1
ATOM 5595 C C . SER B 2 237 ? 5.707 -0.391 24.663 1.00 27.53 237 SER B C 1
ATOM 5596 O O . SER B 2 237 ? 6.810 -0.291 24.133 1.00 27.83 237 SER B O 1
ATOM 5599 N N . TYR B 2 238 ? 5.368 0.289 25.771 1.00 27.11 238 TYR B N 1
ATOM 5600 C CA . TYR B 2 238 ? 6.249 1.278 26.384 1.00 27.66 238 TYR B CA 1
ATOM 5601 C C . TYR B 2 238 ? 6.849 0.771 27.700 1.00 26.33 238 TYR B C 1
ATOM 5602 O O . TYR B 2 238 ? 7.534 1.520 28.397 1.00 26.33 238 TYR B O 1
ATOM 5611 N N . ALA B 2 239 ? 6.598 -0.497 28.037 1.00 25.65 239 ALA B N 1
ATOM 5612 C CA . ALA B 2 239 ? 7.178 -1.113 29.222 1.00 25.87 239 ALA B CA 1
ATOM 5613 C C . ALA B 2 239 ? 8.597 -1.595 28.911 1.00 25.71 239 ALA B C 1
ATOM 5614 O O . ALA B 2 239 ? 8.793 -2.363 27.975 1.00 24.86 239 ALA B O 1
ATOM 5616 N N . HIS B 2 240 ? 9.587 -1.169 29.707 1.00 25.99 240 HIS B N 1
ATOM 5617 C CA . HIS B 2 240 ? 10.969 -1.546 29.432 1.00 25.98 240 HIS B CA 1
ATOM 5618 C C . HIS B 2 240 ? 11.208 -3.016 29.781 1.00 25.80 240 HIS B C 1
ATOM 5619 O O . HIS B 2 240 ? 12.154 -3.613 29.267 1.00 25.03 240 HIS B O 1
ATOM 5626 N N . LEU B 2 241 ? 10.347 -3.598 30.631 1.00 24.09 241 LEU B N 1
ATOM 5627 C CA . LEU B 2 241 ? 10.507 -4.981 31.065 1.00 24.63 241 LEU B CA 1
ATOM 5628 C C . LEU B 2 241 ? 9.858 -5.962 30.091 1.00 24.36 241 LEU B C 1
ATOM 5629 O O . LEU B 2 241 ? 9.981 -7.174 30.276 1.00 24.68 241 LEU B O 1
ATOM 5634 N N . ARG B 2 242 ? 9.175 -5.460 29.056 1.00 24.31 242 ARG B N 1
ATOM 5635 C CA . ARG B 2 242 ? 8.499 -6.331 28.106 1.00 24.39 242 ARG B CA 1
ATOM 5636 C C . ARG B 2 242 ? 9.419 -7.469 27.656 1.00 23.81 242 ARG B C 1
ATOM 5637 O O . ARG B 2 242 ? 10.562 -7.233 27.268 1.00 25.01 242 ARG B O 1
ATOM 5645 N N . SER B 2 243 ? 8.893 -8.703 27.665 1.00 23.83 243 SER B N 1
ATOM 5646 C CA . SER B 2 243 ? 9.662 -9.881 27.288 1.00 23.79 243 SER B CA 1
ATOM 5647 C C . SER B 2 243 ? 9.955 -9.884 25.787 1.00 23.50 243 SER B C 1
ATOM 5648 O O . SER B 2 243 ? 9.435 -9.056 25.040 1.00 22.84 243 SER B O 1
ATOM 5651 N N . VAL B 2 244 ? 10.797 -10.837 25.364 1.00 24.47 244 VAL B N 1
ATOM 5652 C CA . VAL B 2 244 ? 11.402 -10.852 24.040 1.00 24.62 244 VAL B CA 1
ATOM 5653 C C . VAL B 2 244 ? 10.840 -12.014 23.235 1.00 24.90 244 VAL B C 1
ATOM 5654 O O . VAL B 2 244 ? 10.659 -13.108 23.760 1.00 25.63 244 VAL B O 1
ATOM 5658 N N . SER B 2 245 ? 10.638 -11.766 21.935 1.00 25.71 245 SER B N 1
ATOM 5659 C CA . SER B 2 245 ? 10.252 -12.796 20.988 1.00 26.09 245 SER B CA 1
ATOM 5660 C C . SER B 2 245 ? 11.168 -14.010 21.102 1.00 26.88 245 SER B C 1
ATOM 5661 O O . SER B 2 245 ? 12.394 -13.872 21.080 1.00 24.94 245 SER B O 1
ATOM 5664 N N . PRO B 2 246 ? 10.603 -15.238 21.171 1.00 28.18 246 PRO B N 1
ATOM 5665 C CA . PRO B 2 246 ? 11.404 -16.462 21.078 1.00 27.84 246 PRO B CA 1
ATOM 5666 C C . PRO B 2 246 ? 12.338 -16.519 19.873 1.00 26.45 246 PRO B C 1
ATOM 5667 O O . PRO B 2 246 ? 13.389 -17.150 19.930 1.00 26.12 246 PRO B O 1
ATOM 5671 N N . ILE B 2 247 ? 11.915 -15.911 18.760 1.00 26.33 247 ILE B N 1
ATOM 5672 C CA . ILE B 2 247 ? 12.691 -15.927 17.532 1.00 24.77 247 ILE B CA 1
ATOM 5673 C C . ILE B 2 247 ? 14.008 -15.193 17.765 1.00 23.66 247 ILE B C 1
ATOM 5674 O O . ILE B 2 247 ? 15.075 -15.712 17.455 1.00 24.06 247 ILE B O 1
ATOM 5679 N N . HIS B 2 248 ? 13.920 -13.978 18.313 1.00 23.61 248 HIS B N 1
ATOM 5680 C CA . HIS B 2 248 ? 15.110 -13.184 18.561 1.00 23.75 248 HIS B CA 1
ATOM 5681 C C . HIS B 2 248 ? 15.960 -13.799 19.672 1.00 23.73 248 HIS B C 1
ATOM 5682 O O . HIS B 2 248 ? 17.183 -13.762 19.602 1.00 23.31 248 HIS B O 1
ATOM 5689 N N . CYS B 2 249 ? 15.319 -14.355 20.704 1.00 24.21 249 CYS B N 1
ATOM 5690 C CA . CYS B 2 249 ? 16.059 -15.017 21.762 1.00 25.18 249 CYS B CA 1
ATOM 5691 C C . CYS B 2 249 ? 16.907 -16.142 21.177 1.00 24.91 249 CYS B C 1
ATOM 5692 O O . CYS B 2 249 ? 18.054 -16.312 21.573 1.00 23.94 249 CYS B O 1
ATOM 5695 N N . GLU B 2 250 ? 16.335 -16.888 20.223 1.00 24.46 250 GLU B N 1
ATOM 5696 C CA . GLU B 2 250 ? 17.033 -17.991 19.590 1.00 25.02 250 GLU B CA 1
ATOM 5697 C C . GLU B 2 250 ? 18.200 -17.449 18.770 1.00 24.39 250 GLU B C 1
ATOM 5698 O O . GLU B 2 250 ? 19.297 -17.997 18.809 1.00 23.37 250 GLU B O 1
ATOM 5704 N N . TYR B 2 251 ? 17.947 -16.368 18.024 1.00 24.72 251 TYR B N 1
ATOM 5705 C CA . TYR B 2 251 ? 18.982 -15.728 17.225 1.00 23.36 251 TYR B CA 1
ATOM 5706 C C . TYR B 2 251 ? 20.160 -15.347 18.122 1.00 22.69 251 TYR B C 1
ATOM 5707 O O . TYR B 2 251 ? 21.319 -15.638 17.817 1.00 22.74 251 TYR B O 1
ATOM 5716 N N . LEU B 2 252 ? 19.857 -14.663 19.229 1.00 23.51 252 LEU B N 1
ATOM 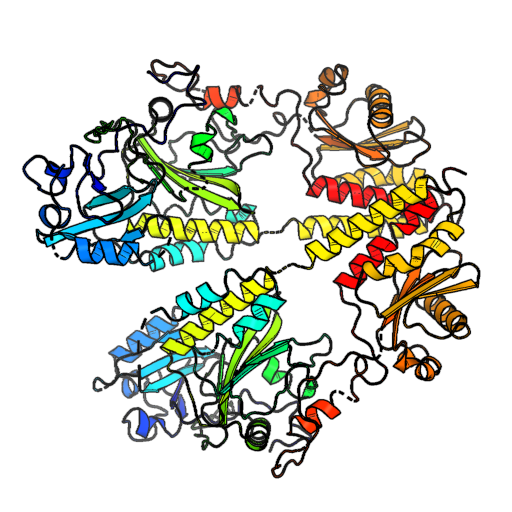5717 C CA . LEU B 2 252 ? 20.892 -14.220 20.149 1.00 23.88 252 LEU B CA 1
ATOM 5718 C C . LEU B 2 252 ? 21.670 -15.418 20.693 1.00 23.30 252 LEU B C 1
ATOM 5719 O O . LEU B 2 252 ? 22.895 -15.389 20.723 1.00 21.61 252 LEU B O 1
ATOM 5724 N N . ARG B 2 253 ? 20.963 -16.472 21.109 1.00 24.49 253 ARG B N 1
ATOM 5725 C CA . ARG B 2 253 ? 21.622 -17.639 21.682 1.00 25.00 253 ARG B CA 1
ATOM 5726 C C . ARG B 2 253 ? 22.577 -18.270 20.673 1.00 24.26 253 ARG B C 1
ATOM 5727 O O . ARG B 2 253 ? 23.668 -18.711 21.036 1.00 24.57 253 ARG B O 1
ATOM 5735 N N . ASN B 2 254 ? 22.176 -18.293 19.399 1.00 24.20 254 ASN B N 1
ATOM 5736 C CA . ASN B 2 254 ? 23.014 -18.842 18.347 1.00 24.33 254 ASN B CA 1
ATOM 5737 C C . ASN B 2 254 ? 24.304 -18.030 18.215 1.00 23.80 254 ASN B C 1
ATOM 5738 O O . ASN B 2 254 ? 25.371 -18.586 17.954 1.00 24.07 254 ASN B O 1
ATOM 5743 N N . MET B 2 255 ? 24.201 -16.704 18.379 1.00 22.98 255 MET B N 1
ATOM 5744 C CA . MET B 2 255 ? 25.357 -15.827 18.302 1.00 22.43 255 MET B CA 1
ATOM 5745 C C . MET B 2 255 ? 26.270 -16.024 19.511 1.00 22.34 255 MET B C 1
ATOM 5746 O O . MET B 2 255 ? 27.461 -15.725 19.441 1.00 24.91 255 MET B O 1
ATOM 5751 N N . GLY B 2 256 ? 25.692 -16.484 20.623 1.00 23.21 256 GLY B N 1
ATOM 5752 C CA . GLY B 2 256 ? 26.366 -16.508 21.910 1.00 23.60 256 GLY B CA 1
ATOM 5753 C C . GLY B 2 256 ? 26.032 -15.275 22.749 1.00 23.22 256 GLY B C 1
ATOM 5754 O O . GLY B 2 256 ? 26.523 -15.129 23.863 1.00 23.11 256 GLY B O 1
ATOM 5755 N N . VAL B 2 257 ? 25.188 -14.388 22.213 1.00 24.10 257 VAL B N 1
ATOM 5756 C CA . VAL B 2 257 ? 24.784 -13.185 22.924 1.00 23.44 257 VAL B CA 1
ATOM 5757 C C . VAL B 2 257 ? 23.736 -13.557 23.966 1.00 23.24 257 VAL B C 1
ATOM 5758 O O . VAL B 2 257 ? 22.812 -14.311 23.674 1.00 24.26 257 VAL B O 1
ATOM 5762 N N . ALA B 2 258 ? 23.907 -13.016 25.180 1.00 22.53 258 ALA B N 1
ATOM 5763 C CA . ALA B 2 258 ? 23.019 -13.270 26.302 1.00 22.77 258 ALA B CA 1
ATOM 5764 C C . ALA B 2 258 ? 22.193 -12.030 26.653 1.00 22.61 258 ALA B C 1
ATOM 5765 O O . ALA B 2 258 ? 21.172 -12.143 27.322 1.00 24.37 258 ALA B O 1
ATOM 5767 N N . ALA B 2 259 ? 22.632 -10.842 26.225 1.00 22.04 259 ALA B N 1
ATOM 5768 C CA . ALA B 2 259 ? 21.985 -9.613 26.654 1.00 21.44 259 ALA B CA 1
ATOM 5769 C C . ALA B 2 259 ? 22.306 -8.494 25.671 1.00 21.57 259 ALA B C 1
ATOM 5770 O O . ALA B 2 259 ? 23.285 -8.577 24.927 1.00 21.27 259 ALA B O 1
ATOM 5772 N N . SER B 2 260 ? 21.461 -7.458 25.670 1.00 21.49 260 SER B N 1
ATOM 5773 C CA . SER B 2 260 ? 21.646 -6.351 24.748 1.00 20.85 260 SER B CA 1
ATOM 5774 C C . SER B 2 260 ? 20.999 -5.080 25.284 1.00 20.94 260 SER B C 1
ATOM 5775 O O . SER B 2 260 ? 20.150 -5.111 26.177 1.00 21.03 260 SER B O 1
ATOM 5778 N N . MET B 2 261 ? 21.444 -3.951 24.731 1.00 21.07 261 MET B N 1
ATOM 5779 C CA . MET B 2 261 ? 20.692 -2.713 24.826 1.00 21.56 261 MET B CA 1
ATOM 5780 C C . MET B 2 261 ? 20.909 -1.926 23.543 1.00 21.71 261 MET B C 1
ATOM 5781 O O . MET B 2 261 ? 22.051 -1.710 23.163 1.00 21.90 261 MET B O 1
ATOM 5786 N N . SER B 2 262 ? 19.817 -1.487 22.906 1.00 22.18 262 SER B N 1
ATOM 5787 C CA . SER B 2 262 ? 19.916 -0.625 21.737 1.00 22.24 262 SER B CA 1
ATOM 5788 C C . SER B 2 262 ? 19.455 0.792 22.080 1.00 22.81 262 SER B C 1
ATOM 5789 O O . SER B 2 262 ? 18.545 0.992 22.887 1.00 23.34 262 SER B O 1
ATOM 5792 N N . ILE B 2 263 ? 20.132 1.764 21.467 1.00 22.21 263 ILE B N 1
ATOM 5793 C CA . ILE B 2 263 ? 19.746 3.163 21.494 1.00 21.73 263 ILE B CA 1
ATOM 5794 C C . ILE B 2 263 ? 19.312 3.517 20.075 1.00 21.18 263 ILE B C 1
ATOM 5795 O O . ILE B 2 263 ? 20.105 3.387 19.154 1.00 21.52 263 ILE B O 1
ATOM 5800 N N . SER B 2 264 ? 18.054 3.932 19.902 1.00 22.21 264 SER B N 1
ATOM 5801 C CA . SER B 2 264 ? 17.552 4.277 18.582 1.00 23.61 264 SER B CA 1
ATOM 5802 C C . SER B 2 264 ? 18.134 5.619 18.143 1.00 25.77 264 SER B C 1
ATOM 5803 O O . SER B 2 264 ? 18.295 6.525 18.959 1.00 26.83 264 SER B O 1
ATOM 5806 N N . VAL B 2 265 ? 18.464 5.722 16.850 1.00 25.01 265 VAL B N 1
ATOM 5807 C CA . VAL B 2 265 ? 18.998 6.944 16.270 1.00 26.37 265 VAL B CA 1
ATOM 5808 C C . VAL B 2 265 ? 17.916 7.539 15.368 1.00 27.69 265 VAL B C 1
ATOM 5809 O O . VAL B 2 265 ? 17.499 6.900 14.403 1.00 25.21 265 VAL B O 1
ATOM 5813 N N . ILE B 2 266 ? 17.462 8.755 15.704 1.00 31.34 266 ILE B N 1
ATOM 5814 C CA . ILE B 2 266 ? 16.408 9.438 14.968 1.00 35.39 266 ILE B CA 1
ATOM 5815 C C . ILE B 2 266 ? 17.023 10.592 14.181 1.00 37.64 266 ILE B C 1
ATOM 5816 O O . ILE B 2 266 ? 17.675 11.455 14.760 1.00 38.97 266 ILE B O 1
ATOM 5821 N N . VAL B 2 267 ? 16.821 10.579 12.857 1.00 40.59 267 VAL B N 1
ATOM 5822 C CA . VAL B 2 267 ? 17.263 11.636 11.958 1.00 40.53 267 VAL B CA 1
ATOM 5823 C C . VAL B 2 267 ? 16.088 11.962 11.038 1.00 44.27 267 VAL B C 1
ATOM 5824 O O . VAL B 2 267 ? 15.492 11.056 10.459 1.00 42.22 267 VAL B O 1
ATOM 5828 N N . ASP B 2 268 ? 15.747 13.255 10.933 1.00 47.95 268 ASP B N 1
ATOM 5829 C CA . ASP B 2 268 ? 14.622 13.709 10.126 1.00 48.41 268 ASP B CA 1
ATOM 5830 C C . ASP B 2 268 ? 13.339 12.984 10.547 1.00 46.10 268 ASP B C 1
ATOM 5831 O O . ASP B 2 268 ? 12.530 12.622 9.699 1.00 46.90 268 ASP B O 1
ATOM 5836 N N . GLY B 2 269 ? 13.161 12.744 11.854 1.00 44.43 269 GLY B N 1
ATOM 5837 C CA . GLY B 2 269 ? 11.907 12.216 12.380 1.00 40.11 269 GLY B CA 1
ATOM 5838 C C . GLY B 2 269 ? 11.737 10.701 12.217 1.00 38.82 269 GLY B C 1
ATOM 5839 O O . GLY B 2 269 ? 10.718 10.150 12.635 1.00 38.10 269 GLY B O 1
ATOM 5840 N N . ALA B 2 270 ? 12.727 10.017 11.630 1.00 35.69 270 ALA B N 1
ATOM 5841 C CA . ALA B 2 270 ? 12.626 8.588 11.368 1.00 32.95 270 ALA B CA 1
ATOM 5842 C C . ALA B 2 270 ? 13.864 7.856 11.896 1.00 29.03 270 ALA B C 1
ATOM 5843 O O . ALA B 2 270 ? 14.861 8.481 12.247 1.00 28.35 270 ALA B O 1
ATOM 5845 N N . LEU B 2 271 ? 13.797 6.519 11.891 1.00 27.65 271 LEU B N 1
ATOM 5846 C CA . LEU B 2 271 ? 14.881 5.667 12.357 1.00 28.55 271 LEU B CA 1
ATOM 5847 C C . LEU B 2 271 ? 16.018 5.644 11.343 1.00 27.31 271 LEU B C 1
ATOM 5848 O O . LEU B 2 271 ? 15.919 4.986 10.309 1.00 28.74 271 LEU B O 1
ATOM 5853 N N . TRP B 2 272 ? 17.114 6.328 11.676 1.00 24.95 272 TRP B N 1
ATOM 5854 C CA . TRP B 2 272 ? 18.324 6.292 10.875 1.00 24.52 272 TRP B CA 1
ATOM 5855 C C . TRP B 2 272 ? 19.035 4.945 11.033 1.00 23.35 272 TRP B C 1
ATOM 5856 O O . TRP B 2 272 ? 19.638 4.433 10.092 1.00 21.44 272 TRP B O 1
ATOM 5867 N N . GLY B 2 273 ? 18.969 4.397 12.250 1.00 22.24 273 GLY B N 1
ATOM 5868 C CA . GLY B 2 273 ? 19.709 3.206 12.617 1.00 22.11 273 GLY B CA 1
ATOM 5869 C C . GLY B 2 273 ? 19.697 3.019 14.132 1.00 21.84 273 GLY B C 1
ATOM 5870 O O . GLY B 2 273 ? 18.884 3.625 14.829 1.00 22.41 273 GLY B O 1
ATOM 5871 N N . LEU B 2 274 ? 20.607 2.173 14.622 1.00 20.99 274 LEU B N 1
ATOM 5872 C CA . LEU B 2 274 ? 20.682 1.837 16.036 1.00 21.02 274 LEU B CA 1
ATOM 5873 C C . LEU B 2 274 ? 22.134 1.874 16.493 1.00 20.96 274 LEU B C 1
ATOM 5874 O O . LEU B 2 274 ? 23.046 1.561 15.734 1.00 20.75 274 LEU B O 1
ATOM 5879 N N . ILE B 2 275 ? 22.321 2.203 17.774 1.00 21.07 275 ILE B N 1
ATOM 5880 C CA . ILE B 2 275 ? 23.517 1.834 18.497 1.00 21.59 275 ILE B CA 1
ATOM 5881 C C . ILE B 2 275 ? 23.161 0.581 19.283 1.00 22.59 275 ILE B C 1
ATOM 5882 O O . ILE B 2 275 ? 22.351 0.653 20.201 1.00 22.16 275 ILE B O 1
ATOM 5887 N N . ALA B 2 276 ? 23.749 -0.554 18.894 1.00 22.21 276 ALA B N 1
ATOM 5888 C CA . ALA B 2 276 ? 23.396 -1.846 19.456 1.00 21.08 276 ALA B CA 1
ATOM 5889 C C . ALA B 2 276 ? 24.534 -2.325 20.347 1.00 21.23 276 ALA B C 1
ATOM 5890 O O . ALA B 2 276 ? 25.666 -2.453 19.891 1.00 21.82 276 ALA B O 1
ATOM 5892 N N . CYS B 2 277 ? 24.221 -2.549 21.625 1.00 21.21 277 CYS B N 1
ATOM 5893 C CA . CYS B 2 277 ? 25.179 -3.053 22.595 1.00 20.71 277 CYS B CA 1
ATOM 5894 C C . CYS B 2 277 ? 24.868 -4.525 22.870 1.00 20.68 277 CYS B C 1
ATOM 5895 O O . CYS B 2 277 ? 23.741 -4.849 23.228 1.00 19.32 277 CYS B O 1
ATOM 5898 N N . HIS B 2 278 ? 25.853 -5.415 22.684 1.00 20.81 278 HIS B N 1
ATOM 5899 C CA . HIS B 2 278 ? 25.650 -6.840 22.922 1.00 20.38 278 HIS B CA 1
ATOM 5900 C C . HIS B 2 278 ? 26.623 -7.347 23.981 1.00 20.64 278 HIS B C 1
ATOM 5901 O O . HIS B 2 278 ? 27.797 -6.967 23.992 1.00 20.35 278 HIS B O 1
ATOM 5908 N N . HIS B 2 279 ? 26.119 -8.223 24.862 1.00 21.03 279 HIS B N 1
ATOM 5909 C CA . HIS B 2 279 ? 26.929 -8.835 25.901 1.00 20.92 279 HIS B CA 1
ATOM 5910 C C . HIS B 2 279 ? 26.757 -10.351 25.834 1.00 20.90 279 HIS B C 1
ATOM 5911 O O . HIS B 2 279 ? 25.657 -10.831 25.567 1.00 20.52 279 HIS B O 1
ATOM 5918 N N . TYR B 2 280 ? 27.853 -11.075 26.101 1.00 21.33 280 TYR B N 1
ATOM 5919 C CA . TYR B 2 280 ? 27.911 -12.524 25.955 1.00 23.16 280 TYR B CA 1
ATOM 5920 C C . TYR B 2 280 ? 27.724 -13.189 27.317 1.00 25.50 280 TYR B C 1
ATOM 5921 O O . TYR B 2 280 ? 28.020 -14.369 27.486 1.00 25.86 280 TYR B O 1
ATOM 5930 N N . SER B 2 281 ? 27.222 -12.401 28.268 1.00 25.08 281 SER B N 1
ATOM 5931 C CA . SER B 2 281 ? 26.797 -12.864 29.575 1.00 25.91 281 SER B CA 1
ATOM 5932 C C . SER B 2 281 ? 25.599 -12.011 29.989 1.00 24.69 281 SER B C 1
ATOM 5933 O O . SER B 2 281 ? 25.523 -10.845 29.596 1.00 23.42 281 SER B O 1
ATOM 5936 N N . PRO B 2 282 ? 24.613 -12.525 30.761 1.00 24.55 282 PRO B N 1
ATOM 5937 C CA . PRO B 2 282 ? 23.507 -11.679 31.220 1.00 25.51 282 PRO B CA 1
ATOM 5938 C C . PRO B 2 282 ? 23.981 -10.365 31.842 1.00 26.39 282 PRO B C 1
ATOM 5939 O O . PRO B 2 282 ? 24.956 -10.345 32.594 1.00 27.93 282 PRO B O 1
ATOM 5943 N N . ARG B 2 283 ? 23.295 -9.271 31.488 1.00 26.29 283 ARG B N 1
ATOM 5944 C CA . ARG B 2 283 ? 23.782 -7.915 31.707 1.00 27.93 283 ARG B CA 1
ATOM 5945 C C . ARG B 2 283 ? 22.597 -6.955 31.637 1.00 28.88 283 ARG B C 1
ATOM 5946 O O . ARG B 2 283 ? 21.776 -7.063 30.725 1.00 28.56 283 ARG B O 1
ATOM 5954 N N . VAL B 2 284 ? 22.527 -6.010 32.583 1.00 27.56 284 VAL B N 1
ATOM 5955 C CA . VAL B 2 284 ? 21.583 -4.908 32.491 1.00 28.37 284 VAL B CA 1
ATOM 5956 C C . VAL B 2 284 ? 22.197 -3.676 33.151 1.00 28.32 284 VAL B C 1
ATOM 5957 O O . VAL B 2 284 ? 22.864 -3.788 34.181 1.00 30.28 284 VAL B O 1
ATOM 5961 N N . LEU B 2 285 ? 21.942 -2.504 32.555 1.00 25.87 285 LEU B N 1
ATOM 5962 C CA . LEU B 2 285 ? 22.417 -1.240 33.090 1.00 26.17 285 LEU B CA 1
ATOM 5963 C C . LEU B 2 285 ? 21.422 -0.718 34.122 1.00 26.36 285 LEU B C 1
ATOM 5964 O O . LEU B 2 285 ? 20.221 -0.941 33.996 1.00 25.18 285 LEU B O 1
ATOM 5969 N N . SER B 2 286 ? 21.940 -0.000 35.125 1.00 27.21 286 SER B N 1
ATOM 5970 C CA . SER B 2 286 ? 21.101 0.700 36.086 1.00 27.36 286 SER B CA 1
ATOM 5971 C C . SER B 2 286 ? 20.274 1.763 35.363 1.00 26.21 286 SER B C 1
ATOM 5972 O O . SER B 2 286 ? 20.699 2.291 34.336 1.00 25.38 286 SER B O 1
ATOM 5975 N N . MET B 2 287 ? 19.096 2.082 35.913 1.00 24.82 287 MET B N 1
ATOM 5976 C CA . MET B 2 287 ? 18.218 3.070 35.312 1.00 24.99 287 MET B CA 1
ATOM 5977 C C . MET B 2 287 ? 18.945 4.403 35.125 1.00 23.94 287 MET B C 1
ATOM 5978 O O . MET B 2 287 ? 18.797 5.027 34.078 1.00 23.36 287 MET B O 1
ATOM 5983 N N . PRO B 2 288 ? 19.704 4.930 36.114 1.00 24.44 288 PRO B N 1
ATOM 5984 C CA . PRO B 2 288 ? 20.430 6.185 35.903 1.00 25.01 288 PRO B CA 1
ATOM 5985 C C . PRO B 2 288 ? 21.375 6.178 34.700 1.00 25.54 288 PRO B C 1
ATOM 5986 O O . PRO B 2 288 ? 21.442 7.160 33.964 1.00 25.57 288 PRO B O 1
ATOM 5990 N N . VAL B 2 289 ? 22.078 5.063 34.484 1.00 25.05 289 VAL B N 1
ATOM 5991 C CA . VAL B 2 289 ? 22.965 4.953 33.335 1.00 25.55 289 VAL B CA 1
ATOM 5992 C C . VAL B 2 289 ? 22.126 4.859 32.055 1.00 24.48 289 VAL B C 1
ATOM 5993 O O . VAL B 2 289 ? 22.513 5.414 31.028 1.00 23.43 289 VAL B O 1
ATOM 5997 N N . ARG B 2 290 ? 20.960 4.197 32.120 1.00 23.53 290 ARG B N 1
ATOM 5998 C CA . ARG B 2 290 ? 20.064 4.124 30.976 1.00 24.84 290 ARG B CA 1
ATOM 5999 C C . ARG B 2 290 ? 19.553 5.520 30.616 1.00 25.06 290 ARG B C 1
ATOM 6000 O O . ARG B 2 290 ? 19.479 5.857 29.434 1.00 24.06 290 ARG B O 1
ATOM 6008 N N . ILE B 2 291 ? 19.242 6.342 31.628 1.00 24.20 291 ILE B N 1
ATOM 6009 C CA . ILE B 2 291 ? 18.795 7.708 31.388 1.00 25.74 291 ILE B CA 1
ATOM 6010 C C . ILE B 2 291 ? 19.915 8.480 30.679 1.00 25.65 291 ILE B C 1
ATOM 6011 O O . ILE B 2 291 ? 19.655 9.200 29.710 1.00 26.33 291 ILE B O 1
ATOM 6016 N N . ALA B 2 292 ? 21.159 8.303 31.146 1.00 23.81 292 ALA B N 1
ATOM 6017 C CA . ALA B 2 292 ? 22.314 8.934 30.520 1.00 23.53 292 ALA B CA 1
ATOM 6018 C C . ALA B 2 292 ? 22.437 8.493 29.060 1.00 23.18 292 ALA B C 1
ATOM 6019 O O . ALA B 2 292 ? 22.675 9.331 28.195 1.00 22.97 292 ALA B O 1
ATOM 6021 N N . ALA B 2 293 ? 22.265 7.188 28.795 1.00 22.34 293 ALA B N 1
ATOM 6022 C CA . ALA B 2 293 ? 22.379 6.648 27.445 1.00 22.07 293 ALA B CA 1
ATOM 6023 C C . ALA B 2 293 ? 21.345 7.277 26.518 1.00 23.60 293 ALA B C 1
ATOM 6024 O O . ALA B 2 293 ? 21.625 7.518 25.340 1.00 24.32 293 ALA B O 1
ATOM 6026 N N . GLU B 2 294 ? 20.139 7.495 27.050 1.00 24.60 294 GLU B N 1
ATOM 6027 C CA . GLU B 2 294 ? 19.061 8.103 26.288 1.00 29.33 294 GLU B CA 1
ATOM 6028 C C . GLU B 2 294 ? 19.431 9.539 25.915 1.00 26.54 294 GLU B C 1
ATOM 6029 O O . GLU B 2 294 ? 19.219 9.963 24.776 1.00 25.60 294 GLU B O 1
ATOM 6035 N N . MET B 2 295 ? 19.982 10.277 26.882 1.00 25.73 295 MET B N 1
ATOM 6036 C CA . MET B 2 295 ? 20.423 11.645 26.659 1.00 27.33 295 MET B CA 1
ATOM 6037 C C . MET B 2 295 ? 21.545 11.675 25.621 1.00 27.64 295 MET B C 1
ATOM 6038 O O . MET B 2 295 ? 21.568 12.547 24.751 1.00 26.88 295 MET B O 1
ATOM 6043 N N . PHE B 2 296 ? 22.487 10.729 25.732 1.00 26.16 296 PHE B N 1
ATOM 6044 C CA . PHE B 2 296 ? 23.579 10.631 24.779 1.00 25.38 296 PH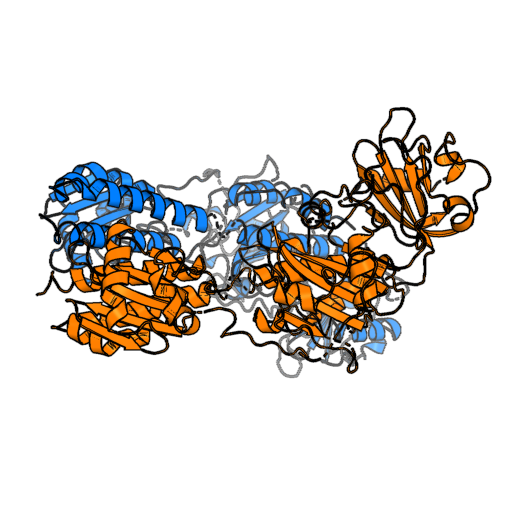E B CA 1
ATOM 6045 C C . PHE B 2 296 ? 23.024 10.375 23.379 1.00 25.13 296 PHE B C 1
ATOM 6046 O O . PHE B 2 296 ? 23.449 11.011 22.422 1.00 24.56 296 PHE B O 1
ATOM 6054 N N . GLY B 2 297 ? 22.072 9.443 23.278 1.00 24.26 297 GLY B N 1
ATOM 6055 C CA . GLY B 2 297 ? 21.452 9.077 22.017 1.00 25.55 297 GLY B CA 1
ATOM 6056 C C . GLY B 2 297 ? 20.794 10.274 21.338 1.00 26.79 297 GLY B C 1
ATOM 6057 O O . GLY B 2 297 ? 20.926 10.449 20.129 1.00 25.62 297 GLY B O 1
ATOM 6058 N N . GLU B 2 298 ? 20.092 11.095 22.129 1.00 27.52 298 GLU B N 1
ATOM 6059 C CA . GLU B 2 298 ? 19.453 12.292 21.606 1.00 31.05 298 GLU B CA 1
ATOM 6060 C C . GLU B 2 298 ? 20.502 13.251 21.047 1.00 28.39 298 GLU B C 1
ATOM 6061 O O . GLU B 2 298 ? 20.308 13.795 19.967 1.00 29.37 298 GLU B O 1
ATOM 6067 N N . PHE B 2 299 ? 21.609 13.442 21.776 1.00 27.56 299 PHE B N 1
ATOM 6068 C CA . PHE B 2 299 ? 22.681 14.322 21.332 1.00 27.59 299 PHE B CA 1
ATOM 6069 C C . PHE B 2 299 ? 23.363 13.761 20.079 1.00 26.26 299 PHE B C 1
ATOM 6070 O O . PHE B 2 299 ? 23.632 14.485 19.114 1.00 23.05 299 PHE B O 1
ATOM 6078 N N . PHE B 2 300 ? 23.677 12.463 20.119 1.00 24.97 300 PHE B N 1
ATOM 6079 C CA . PHE B 2 300 ? 24.290 11.784 18.992 1.00 24.91 300 PHE B CA 1
ATOM 6080 C C . PHE B 2 300 ? 23.470 12.013 17.725 1.00 25.26 300 PHE B C 1
ATOM 6081 O O . PHE B 2 300 ? 24.037 12.297 16.672 1.00 24.76 300 PHE B O 1
ATOM 6089 N N . SER B 2 301 ? 22.148 11.828 17.829 1.00 26.36 301 SER B N 1
ATOM 6090 C CA . SER B 2 301 ? 21.243 11.979 16.699 1.00 28.27 301 SER B CA 1
ATOM 6091 C C . SER B 2 301 ? 21.322 13.395 16.136 1.00 27.53 301 SER B C 1
ATOM 6092 O O . SER B 2 301 ? 21.399 13.576 14.924 1.00 26.63 301 SER B O 1
ATOM 6095 N N . MET B 2 302 ? 21.291 14.391 17.028 1.00 27.14 302 MET B N 1
ATOM 6096 C CA . MET B 2 302 ? 21.312 15.787 16.618 1.00 30.42 302 MET B CA 1
ATOM 6097 C C . MET B 2 302 ? 22.641 16.134 15.952 1.00 28.48 302 MET B C 1
ATOM 6098 O O . MET B 2 302 ? 22.657 16.814 14.927 1.00 26.89 302 MET B O 1
ATOM 6103 N N . HIS B 2 303 ? 23.751 15.671 16.545 1.00 26.90 303 HIS B N 1
ATOM 6104 C CA . HIS B 2 303 ? 25.074 15.968 16.023 1.00 26.39 303 HIS B CA 1
ATOM 6105 C C . HIS B 2 303 ? 25.245 15.324 14.648 1.00 25.27 303 HIS B C 1
ATOM 6106 O O . HIS B 2 303 ? 25.786 15.946 13.737 1.00 25.09 303 HIS B O 1
ATOM 6113 N N . LEU B 2 304 ? 24.780 14.077 14.512 1.00 24.75 304 LEU B N 1
ATOM 6114 C CA . LEU B 2 304 ? 24.852 13.361 13.248 1.00 25.85 304 LEU B CA 1
ATOM 6115 C C . LEU B 2 304 ? 24.103 14.144 12.172 1.00 26.45 304 LEU B C 1
ATOM 6116 O O . LEU B 2 304 ? 24.585 14.308 11.053 1.00 26.03 304 LEU B O 1
ATOM 6121 N N . GLN B 2 305 ? 22.894 14.591 12.517 1.00 26.57 305 GLN B N 1
ATOM 6122 C CA . GLN B 2 305 ? 22.058 15.335 11.590 1.00 29.85 305 GLN B CA 1
ATOM 6123 C C . GLN B 2 305 ? 22.798 16.592 11.123 1.00 28.96 305 GLN B C 1
ATOM 6124 O O . GLN B 2 305 ? 22.809 16.889 9.929 1.00 31.89 305 GLN B O 1
ATOM 6130 N N . VAL B 2 306 ? 23.449 17.298 12.056 1.00 27.24 306 VAL B N 1
ATOM 6131 C CA . VAL B 2 306 ? 24.178 18.526 11.760 1.00 30.31 306 VAL B CA 1
ATOM 6132 C C . VAL B 2 306 ? 25.373 18.239 10.849 1.00 30.13 306 VAL B C 1
ATOM 6133 O O . VAL B 2 306 ? 25.626 18.988 9.904 1.00 28.56 306 VAL B O 1
ATOM 6137 N N . LEU B 2 307 ? 26.123 17.174 11.156 1.00 27.35 307 LEU B N 1
ATOM 6138 C CA . LEU B 2 307 ? 27.274 16.798 10.349 1.00 27.63 307 LEU B CA 1
ATOM 6139 C C . LEU B 2 307 ? 26.821 16.340 8.963 1.00 27.89 307 LEU B C 1
ATOM 6140 O O . LEU B 2 307 ? 27.466 16.663 7.966 1.00 28.55 307 LEU B O 1
ATOM 6155 N N . GLN B 2 309 ? 24.185 17.278 7.360 1.00 33.81 309 GLN B N 1
ATOM 6156 C CA . GLN B 2 309 ? 23.744 18.451 6.618 1.00 36.26 309 GLN B CA 1
ATOM 6157 C C . GLN B 2 309 ? 24.945 19.191 6.032 1.00 34.87 309 GLN B C 1
ATOM 6158 O O . GLN B 2 309 ? 24.901 19.633 4.885 1.00 34.06 309 GLN B O 1
ATOM 6174 N N . ARG B 2 311 ? 27.955 17.932 5.364 1.00 32.57 311 ARG B N 1
ATOM 6175 C CA . ARG B 2 311 ? 28.568 17.117 4.327 1.00 33.18 311 ARG B CA 1
ATOM 6176 C C . ARG B 2 311 ? 27.783 17.225 3.021 1.00 31.58 311 ARG B C 1
ATOM 6177 O O . ARG B 2 311 ? 28.379 17.297 1.948 1.00 31.16 311 ARG B O 1
ATOM 6185 N N . ARG B 2 312 ? 26.450 17.212 3.111 1.00 30.32 312 ARG B N 1
ATOM 6186 C CA . ARG B 2 312 ? 25.607 17.344 1.932 1.00 31.19 312 ARG B CA 1
ATOM 6187 C C . ARG B 2 312 ? 25.856 18.701 1.274 1.00 31.02 312 ARG B C 1
ATOM 6188 O O . ARG B 2 312 ? 26.033 18.780 0.057 1.00 29.13 312 ARG B O 1
ATOM 6196 N N . LEU B 2 313 ? 25.869 19.763 2.085 1.00 32.50 313 LEU B N 1
ATOM 6197 C CA . LEU B 2 313 ? 26.044 21.122 1.588 1.00 33.37 313 LEU B CA 1
ATOM 6198 C C . LEU B 2 313 ? 27.398 21.254 0.894 1.00 34.41 313 LEU B C 1
ATOM 6199 O O . LEU B 2 313 ? 27.505 21.873 -0.167 1.00 33.71 313 LEU B O 1
ATOM 6204 N N . ASP B 2 314 ? 28.432 20.670 1.505 1.00 32.04 314 ASP B N 1
ATOM 6205 C CA . ASP B 2 314 ? 29.771 20.711 0.947 1.00 32.69 314 ASP B CA 1
ATOM 6206 C C . ASP B 2 314 ? 29.805 19.984 -0.399 1.00 30.35 314 ASP B C 1
ATOM 6207 O O . ASP B 2 314 ? 30.475 20.427 -1.327 1.00 29.59 314 ASP B O 1
ATOM 6212 N N . THR B 2 315 ? 29.072 18.874 -0.511 1.00 30.58 315 THR B N 1
ATOM 6213 C CA . THR B 2 315 ? 29.107 18.067 -1.719 1.00 32.34 315 THR B CA 1
ATOM 6214 C C . THR B 2 315 ? 28.383 18.779 -2.864 1.00 31.72 315 THR B C 1
ATOM 6215 O O . THR B 2 315 ? 28.819 18.698 -4.014 1.00 28.66 315 THR B O 1
ATOM 6219 N N . ILE B 2 316 ? 27.271 19.456 -2.552 1.00 31.11 316 ILE B N 1
ATOM 6220 C CA . ILE B 2 316 ? 26.507 20.186 -3.556 1.00 32.48 316 ILE B CA 1
ATOM 6221 C C . ILE B 2 316 ? 27.329 21.375 -4.048 1.00 30.92 316 ILE B C 1
ATOM 6222 O O . ILE B 2 316 ? 27.411 21.611 -5.256 1.00 28.47 316 ILE B O 1
ATOM 6227 N N . ASN B 2 317 ? 27.920 22.117 -3.101 1.00 29.94 317 ASN B N 1
ATOM 6228 C CA . ASN B 2 317 ? 28.731 23.283 -3.413 1.00 31.38 317 ASN B CA 1
ATOM 6229 C C . ASN B 2 317 ? 29.948 22.896 -4.248 1.00 30.38 317 ASN B C 1
ATOM 6230 O O . ASN B 2 317 ? 30.348 23.641 -5.140 1.00 27.65 317 ASN B O 1
ATOM 6235 N N . HIS B 2 318 ? 30.541 21.742 -3.925 1.00 30.20 318 HIS B N 1
ATOM 6236 C CA . HIS B 2 318 ? 31.663 21.200 -4.673 1.00 30.46 318 HIS B CA 1
ATOM 6237 C C . HIS B 2 318 ? 31.248 20.994 -6.132 1.00 29.04 318 HIS B C 1
ATOM 6238 O O . HIS B 2 318 ? 31.989 21.346 -7.048 1.00 30.73 318 HIS B O 1
ATOM 6245 N N . ALA B 2 319 ? 30.050 20.436 -6.332 1.00 27.80 319 ALA B N 1
ATOM 6246 C CA . ALA B 2 319 ? 29.533 20.167 -7.664 1.00 27.86 319 ALA B CA 1
ATOM 6247 C C . ALA B 2 319 ? 29.285 21.470 -8.424 1.00 28.82 319 ALA B C 1
ATOM 6248 O O . ALA B 2 319 ? 29.653 21.579 -9.593 1.00 26.86 319 ALA B O 1
ATOM 6250 N N . HIS B 2 320 ? 28.655 22.451 -7.764 1.00 29.88 320 HIS B N 1
ATOM 6251 C CA . HIS B 2 320 ? 28.356 23.730 -8.396 1.00 30.70 320 HIS B CA 1
ATOM 6252 C C . HIS B 2 320 ? 29.654 24.415 -8.815 1.00 30.72 320 HIS B C 1
ATOM 6253 O O . HIS B 2 320 ? 29.726 24.948 -9.920 1.00 30.06 320 HIS B O 1
ATOM 6260 N N . ALA B 2 321 ? 30.677 24.375 -7.944 1.00 29.76 321 ALA B N 1
ATOM 6261 C CA . ALA B 2 321 ? 31.948 25.022 -8.241 1.00 29.61 321 ALA B CA 1
ATOM 6262 C C . ALA B 2 321 ? 32.598 24.385 -9.468 1.00 29.10 321 ALA B C 1
ATOM 6263 O O . ALA B 2 321 ? 33.154 25.086 -10.316 1.00 29.75 321 ALA B O 1
ATOM 6265 N N . ALA B 2 322 ? 32.527 23.053 -9.552 1.00 27.82 322 ALA B N 1
ATOM 6266 C CA . ALA B 2 322 ? 33.128 22.318 -10.653 1.00 27.27 322 ALA B CA 1
ATOM 6267 C C . ALA B 2 322 ? 32.396 22.613 -11.961 1.00 26.11 322 ALA B C 1
ATOM 6268 O O . ALA B 2 322 ? 33.026 22.800 -12.997 1.00 28.08 322 ALA B O 1
ATOM 6270 N N . LEU B 2 323 ? 31.063 22.644 -11.910 1.00 27.20 323 LEU B N 1
ATOM 6271 C CA . LEU B 2 323 ? 30.257 22.888 -13.096 1.00 28.28 323 LEU B CA 1
ATOM 6272 C C . LEU B 2 323 ? 30.426 24.331 -13.568 1.00 28.79 323 LEU B C 1
ATOM 6273 O O . LEU B 2 323 ? 30.383 24.595 -14.770 1.00 27.62 323 LEU B O 1
ATOM 6278 N N . ASP B 2 324 ? 30.620 25.258 -12.623 1.00 29.31 324 ASP B N 1
ATOM 6279 C CA . ASP B 2 324 ? 30.879 26.650 -12.963 1.00 32.44 324 ASP B CA 1
ATOM 6280 C C . ASP B 2 324 ? 32.220 26.781 -13.686 1.00 32.31 324 ASP B C 1
ATOM 6281 O O . ASP B 2 324 ? 32.340 27.553 -14.643 1.00 30.64 324 ASP B O 1
ATOM 6286 N N . ARG B 2 325 ? 33.227 26.023 -13.232 1.00 30.67 325 ARG B N 1
ATOM 6287 C CA . ARG B 2 325 ? 34.518 25.999 -13.899 1.00 30.34 325 ARG B CA 1
ATOM 6288 C C . ARG B 2 325 ? 34.328 25.463 -15.316 1.00 28.26 325 ARG B C 1
ATOM 6289 O O . ARG B 2 325 ? 34.907 25.993 -16.260 1.00 28.23 325 ARG B O 1
ATOM 6297 N N . PHE B 2 326 ? 33.494 24.428 -15.471 1.00 26.99 326 PHE B N 1
ATOM 6298 C CA . PHE B 2 326 ? 33.279 23.835 -16.780 1.00 27.71 326 PHE B CA 1
ATOM 6299 C C . PHE B 2 326 ? 32.601 24.839 -17.717 1.00 28.32 326 PHE B C 1
ATOM 6300 O O . PHE B 2 326 ? 32.950 24.914 -18.894 1.00 26.44 326 PHE B O 1
ATOM 6308 N N . LEU B 2 327 ? 31.616 25.584 -17.199 1.00 29.32 327 LEU B N 1
ATOM 6309 C CA . LEU B 2 327 ? 30.916 26.589 -17.987 1.00 30.40 327 LEU B CA 1
ATOM 6310 C C . LEU B 2 327 ? 31.912 27.622 -18.506 1.00 29.50 327 LEU B C 1
ATOM 6311 O O . LEU B 2 327 ? 31.900 27.937 -19.694 1.00 29.25 327 LEU B O 1
ATOM 6316 N N . ARG B 2 328 ? 32.762 28.144 -17.613 1.00 30.74 328 ARG B N 1
ATOM 6317 C CA . ARG B 2 328 ? 33.722 29.181 -17.970 1.00 32.42 328 ARG B CA 1
ATOM 6318 C C . ARG B 2 328 ? 34.717 28.638 -18.994 1.00 34.09 328 ARG B C 1
ATOM 6319 O O . ARG B 2 328 ? 35.109 29.345 -19.923 1.00 32.45 328 ARG B O 1
ATOM 6321 N N . LEU B 2 329 ? 35.096 27.363 -18.826 1.00 33.44 329 LEU B N 1
ATOM 6322 C CA . LEU B 2 329 ? 36.014 26.688 -19.727 1.00 34.06 329 LEU B CA 1
ATOM 6323 C C . LEU B 2 329 ? 35.404 26.589 -21.123 1.00 30.32 329 LEU B C 1
ATOM 6324 O O . LEU B 2 329 ? 36.052 26.934 -22.110 1.00 30.80 329 LEU B O 1
ATOM 6329 N N . ALA B 2 330 ? 34.152 26.122 -21.190 1.00 28.57 330 ALA B N 1
ATOM 6330 C CA . ALA B 2 330 ? 33.478 25.842 -22.447 1.00 29.72 330 ALA B CA 1
ATOM 6331 C C . ALA B 2 330 ? 33.261 27.119 -23.256 1.00 31.62 330 ALA B C 1
ATOM 6332 O O . ALA B 2 330 ? 33.167 27.061 -24.480 1.00 31.03 330 ALA B O 1
ATOM 6334 N N . ALA B 2 331 ? 33.173 28.266 -22.572 1.00 32.93 331 ALA B N 1
ATOM 6335 C CA . ALA B 2 331 ? 32.878 29.525 -23.236 1.00 35.76 331 ALA B CA 1
ATOM 6336 C C . ALA B 2 331 ? 33.958 29.872 -24.262 1.00 37.30 331 ALA B C 1
ATOM 6337 O O . ALA B 2 331 ? 33.657 30.539 -25.245 1.00 39.05 331 ALA B O 1
ATOM 6339 N N . HIS B 2 332 ? 35.201 29.402 -24.056 1.00 39.02 332 HIS B N 1
ATOM 6340 C CA . HIS B 2 332 ? 36.282 29.685 -24.993 1.00 40.38 332 HIS B CA 1
ATOM 6341 C C . HIS B 2 332 ? 36.633 28.464 -25.849 1.00 39.21 332 HIS B C 1
ATOM 6342 O O . HIS B 2 332 ? 37.734 28.392 -26.387 1.00 40.97 332 HIS B O 1
ATOM 6349 N N . HIS B 2 333 ? 35.685 27.532 -26.014 1.00 37.57 333 HIS B N 1
ATOM 6350 C CA . HIS B 2 333 ? 35.871 26.379 -26.879 1.00 36.56 333 HIS B CA 1
ATOM 6351 C C . HIS B 2 333 ? 34.888 26.420 -28.043 1.00 38.23 333 HIS B C 1
ATOM 6352 O O . HIS B 2 333 ? 33.678 26.465 -27.836 1.00 36.94 333 HIS B O 1
ATOM 6359 N N . ALA B 2 334 ? 35.430 26.336 -29.264 1.00 40.08 334 ALA B N 1
ATOM 6360 C CA . ALA B 2 334 ? 34.620 26.308 -30.471 1.00 40.39 334 ALA B CA 1
ATOM 6361 C C . ALA B 2 334 ? 33.978 24.933 -30.661 1.00 37.92 334 ALA B C 1
ATOM 6362 O O . ALA B 2 334 ? 32.927 24.829 -31.288 1.00 39.82 334 ALA B O 1
ATOM 6364 N N . ASN B 2 335 ? 34.605 23.877 -30.128 1.00 35.08 335 ASN B N 1
ATOM 6365 C CA . ASN B 2 335 ? 34.120 22.520 -30.335 1.00 34.74 335 ASN B CA 1
ATOM 6366 C C . ASN B 2 335 ? 33.771 21.893 -28.985 1.00 34.68 335 ASN B C 1
ATOM 6367 O O . ASN B 2 335 ? 34.655 21.433 -28.268 1.00 33.26 335 ASN B O 1
ATOM 6372 N N . ILE B 2 336 ? 32.473 21.851 -28.666 1.00 33.89 336 ILE B N 1
ATOM 6373 C CA . ILE B 2 336 ? 32.015 21.417 -27.355 1.00 33.68 336 ILE B CA 1
ATOM 6374 C C . ILE B 2 336 ? 32.081 19.896 -27.245 1.00 31.68 336 ILE B C 1
ATOM 6375 O O . ILE B 2 336 ? 32.375 19.381 -26.169 1.00 31.56 336 ILE B O 1
ATOM 6380 N N . GLU B 2 337 ? 31.801 19.183 -28.343 1.00 30.41 337 GLU B N 1
ATOM 6381 C CA . GLU B 2 337 ? 31.899 17.732 -28.338 1.00 30.59 337 GLU B CA 1
ATOM 6382 C C . GLU B 2 337 ? 33.329 17.325 -27.987 1.00 29.94 337 GLU B C 1
ATOM 6383 O O . GLU B 2 337 ? 33.530 16.458 -27.146 1.00 30.37 337 GLU B O 1
ATOM 6389 N N . GLU B 2 338 ? 34.312 17.956 -28.644 1.00 29.37 338 GLU B N 1
ATOM 6390 C CA . GLU B 2 338 ? 35.716 17.691 -28.378 1.00 29.41 338 GLU B CA 1
ATOM 6391 C C . GLU B 2 338 ? 36.037 17.963 -26.910 1.00 27.97 338 GLU B C 1
ATOM 6392 O O . GLU B 2 338 ? 36.709 17.163 -26.268 1.00 26.44 338 GLU B O 1
ATOM 6398 N N . LEU B 2 339 ? 35.572 19.102 -26.384 1.00 27.21 339 LEU B N 1
ATOM 6399 C CA . LEU B 2 339 ? 35.832 19.451 -24.995 1.00 28.47 339 LEU B CA 1
ATOM 6400 C C . LEU B 2 339 ? 35.318 18.340 -24.078 1.00 27.88 339 LEU B C 1
ATOM 6401 O O . LEU B 2 339 ? 36.003 17.958 -23.130 1.00 29.89 339 LEU B O 1
ATOM 6406 N N . LEU B 2 340 ? 34.123 17.819 -24.374 1.00 28.52 340 LEU B N 1
ATOM 6407 C CA . LEU B 2 340 ? 33.497 16.809 -23.536 1.00 30.34 340 LEU B CA 1
ATOM 6408 C C . LEU B 2 340 ? 34.254 15.490 -23.638 1.00 28.65 340 LEU B C 1
ATOM 6409 O O . LEU B 2 340 ? 34.439 14.813 -22.636 1.00 27.20 340 LEU B O 1
ATOM 6414 N N . VAL B 2 341 ? 34.676 15.135 -24.853 1.00 27.81 341 VAL B N 1
ATOM 6415 C CA . VAL B 2 341 ? 35.466 13.934 -25.077 1.00 27.74 341 VAL B CA 1
ATOM 6416 C C . VAL B 2 341 ? 36.739 13.986 -24.236 1.00 26.56 341 VAL B C 1
ATOM 6417 O O . VAL B 2 341 ? 37.159 12.967 -23.696 1.00 27.03 341 VAL B O 1
ATOM 6421 N N . ASP B 2 342 ? 37.336 15.178 -24.110 1.00 25.54 342 ASP B N 1
ATOM 6422 C CA . ASP B 2 342 ? 38.573 15.350 -23.368 1.00 25.95 342 ASP B CA 1
ATOM 6423 C C . ASP B 2 342 ? 38.312 15.476 -21.865 1.00 26.06 342 ASP B C 1
ATOM 6424 O O . ASP B 2 342 ? 39.229 15.257 -21.082 1.00 25.77 342 ASP B O 1
ATOM 6429 N N . SER B 2 343 ? 37.079 15.842 -21.474 1.00 26.41 343 SER B N 1
ATOM 6430 C CA . SER B 2 343 ? 36.791 16.280 -20.112 1.00 26.69 343 SER B CA 1
ATOM 6431 C C . SER B 2 343 ? 35.900 15.316 -19.330 1.00 25.71 343 SER B C 1
ATOM 6432 O O . SER B 2 343 ? 35.842 15.425 -18.106 1.00 26.29 343 SER B O 1
ATOM 6435 N N . PHE B 2 344 ? 35.191 14.405 -20.008 1.00 25.63 344 PHE B N 1
ATOM 6436 C CA . PHE B 2 344 ? 34.041 13.740 -19.404 1.00 25.41 344 PHE B CA 1
ATOM 6437 C C . PHE B 2 344 ? 34.450 12.981 -18.139 1.00 24.86 344 PHE B C 1
ATOM 6438 O O . PHE B 2 344 ? 33.659 12.896 -17.206 1.00 21.79 344 PHE B O 1
ATOM 6446 N N . GLN B 2 345 ? 35.682 12.447 -18.092 1.00 23.86 345 GLN B N 1
ATOM 6447 C CA . GLN B 2 345 ? 36.129 11.642 -16.962 1.00 24.10 345 GLN B CA 1
ATOM 6448 C C . GLN B 2 345 ? 36.057 12.448 -15.665 1.00 23.56 345 GLN B C 1
ATOM 6449 O O . GLN B 2 345 ? 35.839 11.886 -14.597 1.00 21.55 345 GLN B O 1
ATOM 6455 N N . ASP B 2 346 ? 36.238 13.771 -15.760 1.00 24.59 346 ASP B N 1
ATOM 6456 C CA . ASP B 2 346 ? 36.267 14.630 -14.588 1.00 26.85 346 ASP B CA 1
ATOM 6457 C C . ASP B 2 346 ? 34.910 14.673 -13.893 1.00 25.83 346 ASP B C 1
ATOM 6458 O O . ASP B 2 346 ? 34.850 14.937 -12.692 1.00 25.20 346 ASP B O 1
ATOM 6463 N N . PHE B 2 347 ? 33.837 14.428 -14.661 1.00 24.25 347 PHE B N 1
ATOM 6464 C CA . PHE B 2 347 ? 32.486 14.449 -14.128 1.00 25.28 347 PHE B CA 1
ATOM 6465 C C . PHE B 2 347 ? 32.283 13.329 -13.111 1.00 24.02 347 PHE B C 1
ATOM 6466 O O . PHE B 2 347 ? 31.377 13.430 -12.296 1.00 24.31 347 PHE B O 1
ATOM 6474 N N . ALA B 2 348 ? 33.136 12.291 -13.139 1.00 23.96 348 ALA B N 1
ATOM 6475 C CA . ALA B 2 348 ? 33.049 11.213 -12.161 1.00 24.00 348 ALA B CA 1
ATOM 6476 C C . ALA B 2 348 ? 33.268 11.728 -10.741 1.00 24.33 348 ALA B C 1
ATOM 6477 O O . ALA B 2 348 ? 32.857 11.068 -9.793 1.00 23.66 348 ALA B O 1
ATOM 6479 N N . ASP B 2 349 ? 33.913 12.894 -10.597 1.00 26.30 349 ASP B N 1
ATOM 6480 C CA . ASP B 2 349 ? 34.211 13.449 -9.286 1.00 28.74 349 ASP B CA 1
ATOM 6481 C C . ASP B 2 349 ? 33.001 14.168 -8.681 1.00 27.60 349 ASP B C 1
ATOM 6482 O O . ASP B 2 349 ? 33.068 14.612 -7.536 1.00 27.94 349 ASP B O 1
ATOM 6487 N N . LEU B 2 350 ? 31.892 14.261 -9.428 1.00 26.43 350 LEU B N 1
ATOM 6488 C CA . LEU B 2 350 ? 30.701 14.977 -8.975 1.00 26.41 350 LEU B CA 1
ATOM 6489 C C . LEU B 2 350 ? 29.934 14.174 -7.924 1.00 26.83 350 LEU B C 1
ATOM 6490 O O . LEU B 2 350 ? 29.367 14.759 -7.005 1.00 26.97 350 LEU B O 1
ATOM 6495 N N . MET B 2 351 ? 29.897 12.842 -8.078 1.00 24.98 351 MET B N 1
ATOM 6496 C CA . MET B 2 351 ? 29.127 11.981 -7.193 1.00 26.13 351 MET B CA 1
ATOM 6497 C C . MET B 2 351 ? 29.808 10.617 -7.103 1.00 25.97 351 MET B C 1
ATOM 6498 O O . MET B 2 351 ? 30.582 10.265 -7.987 1.00 24.83 351 MET B O 1
ATOM 6503 N N . PRO B 2 352 ? 29.543 9.802 -6.055 1.00 26.05 352 PRO B N 1
ATOM 6504 C CA . PRO B 2 352 ? 30.118 8.459 -5.981 1.00 25.44 352 PRO B CA 1
ATOM 6505 C C . PRO B 2 352 ? 29.718 7.628 -7.193 1.00 24.21 352 PRO B C 1
ATOM 6506 O O . PRO B 2 352 ? 28.539 7.503 -7.508 1.00 24.13 352 PRO B O 1
ATOM 6510 N N . CYS B 2 353 ? 30.723 7.080 -7.879 1.00 25.05 353 CYS B N 1
ATOM 6511 C CA . CYS B 2 353 ? 30.491 6.180 -8.993 1.00 24.33 353 CYS B CA 1
ATOM 6512 C C . CYS B 2 353 ? 31.751 5.361 -9.242 1.00 23.76 353 CYS B C 1
ATOM 6513 O O . CYS B 2 353 ? 32.836 5.730 -8.798 1.00 24.11 353 CYS B O 1
ATOM 6516 N N . ASP B 2 354 ? 31.581 4.248 -9.959 1.00 23.72 354 ASP B N 1
ATOM 6517 C CA . ASP B 2 354 ? 32.681 3.364 -10.309 1.00 22.37 354 ASP B CA 1
ATOM 6518 C C . ASP B 2 354 ? 33.100 3.573 -11.760 1.00 21.91 354 ASP B C 1
ATOM 6519 O O . ASP B 2 354 ? 34.164 3.112 -12.172 1.00 21.94 354 ASP B O 1
ATOM 6524 N N . GLY B 2 355 ? 32.263 4.263 -12.534 1.00 21.77 355 GLY B N 1
ATOM 6525 C CA . GLY B 2 355 ? 32.561 4.489 -13.939 1.00 22.00 355 GLY B CA 1
ATOM 6526 C C . GLY B 2 355 ? 31.720 5.631 -14.493 1.00 21.66 355 GLY B C 1
ATOM 6527 O O . GLY B 2 355 ? 30.691 5.968 -13.918 1.00 20.74 355 GLY B O 1
ATOM 6528 N N . VAL B 2 356 ? 32.191 6.218 -15.598 1.00 21.14 356 VAL B N 1
ATOM 6529 C CA . VAL B 2 356 ? 31.468 7.264 -16.298 1.00 22.55 356 VAL B CA 1
ATOM 6530 C C . VAL B 2 356 ? 31.806 7.142 -17.781 1.00 22.63 356 VAL B C 1
ATOM 6531 O O . VAL B 2 356 ? 32.896 6.699 -18.149 1.00 23.12 356 VAL B O 1
ATOM 6535 N N . GLY B 2 357 ? 30.863 7.546 -18.629 1.00 22.80 357 GLY B N 1
ATOM 6536 C CA . GLY B 2 357 ? 31.099 7.495 -20.056 1.00 24.46 357 GLY B CA 1
ATOM 6537 C C . GLY B 2 357 ? 30.260 8.520 -20.799 1.00 24.55 357 GLY B C 1
ATOM 6538 O O . GLY B 2 357 ? 29.228 8.972 -20.308 1.00 25.64 357 GLY B O 1
ATOM 6539 N N . LEU B 2 358 ? 30.719 8.824 -22.012 1.00 25.14 358 LEU B N 1
ATOM 6540 C CA . LEU B 2 358 ? 30.063 9.771 -22.889 1.00 24.70 358 LEU B CA 1
ATOM 6541 C C . LEU B 2 358 ? 29.582 9.012 -24.117 1.00 25.31 358 LEU B C 1
ATOM 6542 O O . LEU B 2 358 ? 30.373 8.340 -24.776 1.00 24.79 358 LEU B O 1
ATOM 6547 N N . TRP B 2 359 ? 28.278 9.125 -24.393 1.00 24.37 359 TRP B N 1
ATOM 6548 C CA . TRP B 2 359 ? 27.666 8.555 -25.581 1.00 25.63 359 TRP B CA 1
ATOM 6549 C C . TRP B 2 359 ? 27.144 9.698 -26.444 1.00 25.79 359 TRP B C 1
ATOM 6550 O O . TRP B 2 359 ? 26.119 10.300 -26.128 1.00 25.03 359 TRP B O 1
ATOM 6561 N N . VAL B 2 360 ? 27.891 10.027 -27.501 1.00 26.18 360 VAL B N 1
ATOM 6562 C CA . VAL B 2 360 ? 27.545 11.137 -28.371 1.00 28.45 360 VAL B CA 1
ATOM 6563 C C . VAL B 2 360 ? 27.758 10.703 -29.817 1.00 29.44 360 VAL B C 1
ATOM 6564 O O . VAL B 2 360 ? 28.827 10.197 -30.164 1.00 27.32 360 VAL B O 1
ATOM 6568 N N . GLY B 2 361 ? 26.716 10.899 -30.635 1.00 30.55 361 GLY B N 1
ATOM 6569 C CA . GLY B 2 361 ? 26.778 10.630 -32.063 1.00 32.22 361 GLY B CA 1
ATOM 6570 C C . GLY B 2 361 ? 27.124 9.170 -32.350 1.00 32.47 361 GLY B C 1
ATOM 6571 O O . GLY B 2 361 ? 27.874 8.887 -33.282 1.00 32.66 361 GLY B O 1
ATOM 6572 N N . ASN B 2 362 ? 26.581 8.266 -31.524 1.00 31.94 362 ASN B N 1
ATOM 6573 C CA . ASN B 2 362 ? 26.794 6.829 -31.636 1.00 34.21 362 ASN B CA 1
ATOM 6574 C C . ASN B 2 362 ? 28.264 6.456 -31.431 1.00 31.58 362 ASN B C 1
ATOM 6575 O O . ASN B 2 362 ? 28.679 5.387 -31.872 1.00 31.10 362 ASN B O 1
ATOM 6580 N N . ASN B 2 363 ? 29.025 7.302 -30.719 1.00 28.99 363 ASN B N 1
ATOM 6581 C CA . ASN B 2 363 ? 30.387 6.986 -30.324 1.00 29.71 363 ASN B CA 1
ATOM 6582 C C . ASN B 2 363 ? 30.499 6.989 -28.799 1.00 28.44 363 ASN B C 1
ATOM 6583 O O . ASN B 2 363 ? 29.919 7.835 -28.125 1.00 25.90 363 ASN B O 1
ATOM 6588 N N . TRP B 2 364 ? 31.263 6.020 -28.288 1.00 27.06 364 TRP B N 1
ATOM 6589 C CA . TRP B 2 364 ? 31.411 5.772 -26.865 1.00 27.02 364 TRP B CA 1
ATOM 6590 C C . TRP B 2 364 ? 32.814 6.149 -26.409 1.00 28.86 364 TRP B C 1
ATOM 6591 O O . TRP B 2 364 ? 33.797 5.850 -27.091 1.00 27.18 364 TRP B O 1
ATOM 6602 N N . HIS B 2 365 ? 32.882 6.801 -25.244 1.00 27.21 365 HIS B N 1
ATOM 6603 C CA . HIS B 2 365 ? 34.123 6.967 -24.510 1.00 29.03 365 HIS B CA 1
ATOM 6604 C C . HIS B 2 365 ? 33.838 6.661 -23.045 1.00 27.37 365 HIS B C 1
ATOM 6605 O O . HIS B 2 365 ? 32.910 7.234 -22.481 1.00 25.97 365 HIS B O 1
ATOM 6612 N N . GLY B 2 366 ? 34.648 5.774 -22.457 1.00 25.94 366 GLY B N 1
ATOM 6613 C CA . GLY B 2 366 ? 34.416 5.282 -21.111 1.00 26.62 366 GLY B CA 1
ATOM 6614 C C . GLY B 2 366 ? 35.629 5.495 -20.213 1.00 27.09 366 GLY B C 1
ATOM 6615 O O . GLY B 2 366 ? 36.757 5.621 -20.683 1.00 27.08 366 GLY B O 1
ATOM 6616 N N . HIS B 2 367 ? 35.361 5.548 -18.908 1.00 26.62 367 HIS B N 1
ATOM 6617 C CA . HIS B 2 367 ? 36.385 5.701 -17.896 1.00 26.90 367 HIS B CA 1
ATOM 6618 C C . HIS B 2 367 ? 35.936 4.904 -16.677 1.00 26.20 367 HIS B C 1
ATOM 6619 O O . HIS B 2 367 ? 34.775 4.983 -16.290 1.00 23.70 367 HIS B O 1
ATOM 6626 N N . GLY B 2 368 ? 36.846 4.109 -16.109 1.00 24.79 368 GLY B N 1
ATOM 6627 C CA . GLY B 2 368 ? 36.511 3.296 -14.952 1.00 25.34 368 GLY B CA 1
ATOM 6628 C C . GLY B 2 368 ? 35.703 2.063 -15.357 1.00 25.51 368 GLY B C 1
ATOM 6629 O O . GLY B 2 368 ? 35.903 1.514 -16.440 1.00 25.72 368 GLY B O 1
ATOM 6630 N N . ALA B 2 369 ? 34.794 1.644 -14.471 1.00 23.73 369 ALA B N 1
ATOM 6631 C CA . ALA B 2 369 ? 34.007 0.436 -14.656 1.00 24.24 369 ALA B CA 1
ATOM 6632 C C . ALA B 2 369 ? 32.717 0.774 -15.397 1.00 24.31 369 ALA B C 1
ATOM 6633 O O . ALA B 2 369 ? 31.847 1.453 -14.856 1.00 23.72 369 ALA B O 1
ATOM 6635 N N . THR B 2 370 ? 32.619 0.337 -16.658 1.00 24.66 370 THR B N 1
ATOM 6636 C CA . THR B 2 370 ? 31.456 0.631 -17.477 1.00 26.77 370 THR B CA 1
ATOM 6637 C C . THR B 2 370 ? 31.059 -0.644 -18.212 1.00 27.20 370 THR B C 1
ATOM 6638 O O . THR B 2 370 ? 31.844 -1.584 -18.301 1.00 27.50 370 THR B O 1
ATOM 6642 N N . PRO B 2 371 ? 29.839 -0.704 -18.786 1.00 27.73 371 PRO B N 1
ATOM 6643 C CA . PRO B 2 371 ? 29.460 -1.825 -19.642 1.00 28.41 371 PRO B CA 1
ATOM 6644 C C . PRO B 2 371 ? 30.366 -1.813 -20.869 1.00 30.23 371 PRO B C 1
ATOM 6645 O O . PRO B 2 371 ? 30.960 -0.781 -21.194 1.00 28.35 371 PRO B O 1
ATOM 6649 N N . PRO B 2 372 ? 30.508 -2.953 -21.578 1.00 31.70 372 PRO B N 1
ATOM 6650 C CA . PRO B 2 372 ? 31.291 -2.981 -22.810 1.00 32.53 372 PRO B CA 1
ATOM 6651 C C . PRO B 2 372 ? 30.695 -2.087 -23.894 1.00 32.38 372 PRO B C 1
ATOM 6652 O O . PRO B 2 372 ? 29.483 -1.865 -23.952 1.00 29.83 372 PRO B O 1
ATOM 6656 N N . HIS B 2 373 ? 31.592 -1.593 -24.751 1.00 32.92 373 HIS B N 1
ATOM 6657 C CA . HIS B 2 373 ? 31.284 -0.766 -25.907 1.00 36.28 373 HIS B CA 1
ATOM 6658 C C . HIS B 2 373 ? 29.990 -1.219 -26.594 1.00 34.29 373 HIS B C 1
ATOM 6659 O O . HIS B 2 373 ? 29.129 -0.395 -26.892 1.00 32.13 373 HIS B O 1
ATOM 6666 N N . ASP B 2 374 ? 29.847 -2.533 -26.812 1.00 35.40 374 ASP B N 1
ATOM 6667 C CA . ASP B 2 374 ? 28.752 -3.098 -27.593 1.00 38.31 374 ASP B CA 1
ATOM 6668 C C . ASP B 2 374 ? 27.417 -3.004 -26.850 1.00 35.80 374 ASP B C 1
ATOM 6669 O O . ASP B 2 374 ? 26.358 -3.100 -27.469 1.00 34.83 374 ASP B O 1
ATOM 6674 N N . ALA B 2 375 ? 27.468 -2.806 -25.526 1.00 32.86 375 ALA B N 1
ATOM 6675 C CA . ALA B 2 375 ? 26.279 -2.793 -24.691 1.00 32.28 375 ALA B CA 1
ATOM 6676 C C . ALA B 2 375 ? 25.616 -1.418 -24.672 1.00 31.24 375 ALA B C 1
ATOM 6677 O O . ALA B 2 375 ? 24.477 -1.303 -24.229 1.00 33.04 375 ALA B O 1
ATOM 6679 N N . ILE B 2 376 ? 26.323 -0.373 -25.126 1.00 30.13 376 ILE B N 1
ATOM 6680 C CA . ILE B 2 376 ? 25.894 0.990 -24.850 1.00 30.63 376 ILE B CA 1
ATOM 6681 C C . ILE B 2 376 ? 24.673 1.371 -25.687 1.00 31.39 376 ILE B C 1
ATOM 6682 O O . ILE B 2 376 ? 23.792 2.055 -25.173 1.00 31.19 376 ILE B O 1
ATOM 6687 N N . PRO B 2 377 ? 24.575 1.005 -26.990 1.00 33.86 377 PRO B N 1
ATOM 6688 C CA . PRO B 2 377 ? 23.399 1.362 -27.793 1.00 33.77 377 PRO B CA 1
ATOM 6689 C C . PRO B 2 377 ? 22.061 0.937 -27.189 1.00 32.34 377 PRO B C 1
ATOM 6690 O O . PRO B 2 377 ? 21.095 1.695 -27.223 1.00 34.29 377 PRO B O 1
ATOM 6694 N N . ARG B 2 378 ? 22.017 -0.273 -26.625 1.00 34.96 378 ARG B N 1
ATOM 6695 C CA . ARG B 2 378 ? 20.812 -0.781 -25.988 1.00 37.34 378 ARG B CA 1
ATOM 6696 C C . ARG B 2 378 ? 20.461 0.072 -24.769 1.00 35.19 378 ARG B C 1
ATOM 6697 O O . ARG B 2 378 ? 19.289 0.381 -24.553 1.00 31.33 378 ARG B O 1
ATOM 6705 N N . LEU B 2 379 ? 21.480 0.443 -23.976 1.00 32.82 379 LEU B N 1
ATOM 6706 C CA . LEU B 2 379 ? 21.274 1.253 -22.786 1.00 31.94 379 LEU B CA 1
ATOM 6707 C C . LEU B 2 379 ? 20.705 2.613 -23.185 1.00 31.42 379 LEU B C 1
ATOM 6708 O O . LEU B 2 379 ? 19.725 3.063 -22.601 1.00 31.19 379 LEU B O 1
ATOM 6713 N N . ALA B 2 380 ? 21.307 3.252 -24.197 1.00 33.64 380 ALA B N 1
ATOM 6714 C CA . ALA B 2 380 ? 20.883 4.580 -24.624 1.00 34.28 380 ALA B CA 1
ATOM 6715 C C . ALA B 2 380 ? 19.459 4.544 -25.181 1.00 34.52 380 ALA B C 1
ATOM 6716 O O . ALA B 2 380 ? 18.661 5.430 -24.885 1.00 35.92 380 ALA B O 1
ATOM 6718 N N . ARG B 2 381 ? 19.147 3.524 -25.989 1.00 35.57 381 ARG B N 1
ATOM 6719 C CA . ARG B 2 381 ? 17.804 3.350 -26.529 1.00 36.12 381 ARG B CA 1
ATOM 6720 C C . ARG B 2 381 ? 16.803 3.206 -25.384 1.00 35.69 381 ARG B C 1
ATOM 6721 O O . ARG B 2 381 ? 15.734 3.809 -25.416 1.00 34.45 381 ARG B O 1
ATOM 6723 N N . PHE B 2 382 ? 17.167 2.433 -24.352 1.00 35.51 382 PHE B N 1
ATOM 6724 C CA . PHE B 2 382 ? 16.270 2.218 -23.230 1.00 35.76 382 PHE B CA 1
ATOM 6725 C C . PHE B 2 382 ? 15.995 3.543 -22.525 1.00 36.43 382 PHE B C 1
ATOM 6726 O O . PHE B 2 382 ? 14.842 3.862 -22.243 1.00 37.25 382 PHE B O 1
ATOM 6734 N N . VAL B 2 383 ? 17.056 4.299 -22.223 1.00 36.18 383 VAL B N 1
ATOM 6735 C CA . VAL B 2 383 ? 16.904 5.556 -21.508 1.00 37.30 383 VAL B CA 1
ATOM 6736 C C . VAL B 2 383 ? 16.004 6.483 -22.325 1.00 37.53 383 VAL B C 1
ATOM 6737 O O . VAL B 2 383 ? 15.119 7.125 -21.769 1.00 37.86 383 VAL B O 1
ATOM 6741 N N . ALA B 2 384 ? 16.238 6.527 -23.640 1.00 40.79 384 ALA B N 1
ATOM 6742 C CA . ALA B 2 384 ? 15.490 7.382 -24.552 1.00 43.79 384 ALA B CA 1
ATOM 6743 C C . ALA B 2 384 ? 13.985 7.121 -24.454 1.00 45.27 384 ALA B C 1
ATOM 6744 O O . ALA B 2 384 ? 13.193 8.060 -24.504 1.00 48.34 384 ALA B O 1
ATOM 6746 N N . SER B 2 385 ? 13.599 5.848 -24.305 1.00 47.38 385 SER B N 1
ATOM 6747 C CA . SER B 2 385 ? 12.197 5.458 -24.251 1.00 50.60 385 SER B CA 1
ATOM 6748 C C . SER B 2 385 ? 11.610 5.659 -22.854 1.00 50.71 385 SER B C 1
ATOM 6749 O O . SER B 2 385 ? 10.392 5.739 -22.716 1.00 52.46 385 SER B O 1
ATOM 6752 N N . ALA B 2 386 ? 12.468 5.716 -21.826 1.00 50.70 386 ALA B N 1
ATOM 6753 C CA . ALA B 2 386 ? 12.027 5.697 -20.437 1.00 50.49 386 ALA B CA 1
ATOM 6754 C C . ALA B 2 386 ? 12.088 7.086 -19.802 1.00 52.39 386 ALA B C 1
ATOM 6755 O O . ALA B 2 386 ? 11.436 7.324 -18.786 1.00 51.63 386 ALA B O 1
ATOM 6757 N N . SER B 2 387 ? 12.886 7.988 -20.385 1.00 54.57 387 SER B N 1
ATOM 6758 C CA . SER B 2 387 ? 13.084 9.320 -19.836 1.00 58.53 387 SER B CA 1
ATOM 6759 C C . SER B 2 387 ? 12.222 10.332 -20.585 1.00 58.98 387 SER B C 1
ATOM 6760 O O . SER B 2 387 ? 12.063 10.236 -21.799 1.00 60.15 387 SER B O 1
ATOM 6763 N N . GLU B 2 388 ? 11.707 11.320 -19.844 1.00 61.67 388 GLU B N 1
ATOM 6764 C CA . GLU B 2 388 ? 10.979 12.437 -20.426 1.00 59.79 388 GLU B CA 1
ATOM 6765 C C . GLU B 2 388 ? 11.910 13.639 -20.569 1.00 58.43 388 GLU B C 1
ATOM 6766 O O . GLU B 2 388 ? 11.447 14.778 -20.573 1.00 62.22 388 GLU B O 1
ATOM 6768 N N . GLY B 2 389 ? 13.221 13.382 -20.673 1.00 54.78 389 GLY B N 1
ATOM 6769 C CA . GLY B 2 389 ? 14.200 14.429 -20.918 1.00 49.63 389 GLY B CA 1
ATOM 6770 C C . GLY B 2 389 ? 14.865 14.931 -19.639 1.00 43.83 389 GLY B C 1
ATOM 6771 O O . GLY B 2 389 ? 15.641 15.879 -19.689 1.00 44.65 389 GLY B O 1
ATOM 6772 N N . ARG B 2 390 ? 14.559 14.308 -18.493 1.00 39.76 390 ARG B N 1
ATOM 6773 C CA . ARG B 2 390 ? 15.278 14.595 -17.259 1.00 39.25 390 ARG B CA 1
ATOM 6774 C C . ARG B 2 390 ? 16.249 13.444 -16.984 1.00 33.04 390 ARG B C 1
ATOM 6775 O O . ARG B 2 390 ? 16.371 12.513 -17.778 1.00 29.62 390 ARG B O 1
ATOM 6783 N N . VAL B 2 391 ? 16.954 13.538 -15.858 1.00 30.42 391 VAL B N 1
ATOM 6784 C CA . VAL B 2 391 ? 17.836 12.477 -15.409 1.00 29.23 391 VAL B CA 1
ATOM 6785 C C . VAL B 2 391 ? 17.020 11.201 -15.223 1.00 29.71 391 VAL B C 1
ATOM 6786 O O . VAL B 2 391 ? 15.888 11.243 -14.750 1.00 28.98 391 VAL B O 1
ATOM 6790 N N . TRP B 2 392 ? 17.614 10.069 -15.606 1.00 29.29 392 TRP B N 1
ATOM 6791 C CA . TRP B 2 392 ? 17.036 8.760 -15.361 1.00 29.69 392 TRP B CA 1
ATOM 6792 C C . TRP B 2 392 ? 18.093 7.886 -14.696 1.00 29.17 392 TRP B C 1
ATOM 6793 O O . TRP B 2 392 ? 19.248 7.904 -15.111 1.00 27.01 392 TRP B O 1
ATOM 6804 N N . ALA B 2 393 ? 17.701 7.116 -13.675 1.00 28.77 393 ALA B N 1
ATOM 6805 C CA . ALA B 2 393 ? 18.680 6.343 -12.932 1.00 28.01 393 ALA B CA 1
ATOM 6806 C C . ALA B 2 393 ? 18.046 5.085 -12.352 1.00 28.48 393 ALA B C 1
ATOM 6807 O O . ALA B 2 393 ? 16.873 5.082 -11.979 1.00 29.53 393 ALA B O 1
ATOM 6809 N N . THR B 2 394 ? 18.848 4.019 -12.292 1.00 27.66 394 THR B N 1
ATOM 6810 C CA . THR B 2 394 ? 18.449 2.784 -11.649 1.00 28.03 394 THR B CA 1
ATOM 6811 C C . THR B 2 394 ? 19.659 2.181 -10.948 1.00 27.95 394 THR B C 1
ATOM 6812 O O . THR B 2 394 ? 20.796 2.417 -11.348 1.00 26.58 394 THR B O 1
ATOM 6816 N N . HIS B 2 395 ? 19.386 1.389 -9.906 1.00 27.47 395 HIS B N 1
ATOM 6817 C CA . HIS B 2 395 ? 20.407 0.588 -9.254 1.00 27.79 395 HIS B CA 1
ATOM 6818 C C . HIS B 2 395 ? 20.202 -0.895 -9.570 1.00 27.43 395 HIS B C 1
ATOM 6819 O O . HIS B 2 395 ? 20.858 -1.741 -8.970 1.00 29.47 395 HIS B O 1
ATOM 6826 N N . ALA B 2 396 ? 19.322 -1.208 -10.530 1.00 28.06 396 ALA B N 1
ATOM 6827 C CA . ALA B 2 396 ? 19.021 -2.589 -10.884 1.00 28.57 396 ALA B CA 1
ATOM 6828 C C . ALA B 2 396 ? 18.843 -2.720 -12.395 1.00 29.20 396 ALA B C 1
ATOM 6829 O O . ALA B 2 396 ? 17.729 -2.926 -12.870 1.00 30.62 396 ALA B O 1
ATOM 6831 N N . LEU B 2 397 ? 19.955 -2.607 -13.133 1.00 30.10 397 LEU B N 1
ATOM 6832 C CA . LEU B 2 397 ? 19.933 -2.536 -14.587 1.00 31.27 397 LEU B CA 1
ATOM 6833 C C . LEU B 2 397 ? 19.245 -3.761 -15.188 1.00 32.78 397 LEU B C 1
ATOM 6834 O O . LEU B 2 397 ? 18.416 -3.608 -16.079 1.00 32.94 397 LEU B O 1
ATOM 6839 N N . SER B 2 398 ? 19.603 -4.960 -14.707 1.00 33.80 398 SER B N 1
ATOM 6840 C CA A SER B 2 398 ? 19.091 -6.209 -15.249 0.50 35.80 398 SER B CA 1
ATOM 6841 C CA B SER B 2 398 ? 19.092 -6.202 -15.266 0.50 34.60 398 SER B CA 1
ATOM 6842 C C . SER B 2 398 ? 17.566 -6.245 -15.195 1.00 37.09 398 SER B C 1
ATOM 6843 O O . SER B 2 398 ? 16.933 -6.885 -16.033 1.00 38.76 398 SER B O 1
ATOM 6848 N N . GLN B 2 399 ? 16.979 -5.566 -14.197 1.00 38.58 399 GLN B N 1
ATOM 6849 C CA . GLN B 2 399 ? 15.529 -5.529 -14.056 1.00 39.94 399 GLN B CA 1
ATOM 6850 C C . GLN B 2 399 ? 14.890 -4.700 -15.167 1.00 43.13 399 GLN B C 1
ATOM 6851 O O . GLN B 2 399 ? 13.734 -4.933 -15.513 1.00 45.62 399 GLN B O 1
ATOM 6857 N N . ALA B 2 400 ? 15.626 -3.706 -15.679 1.00 42.93 400 ALA B N 1
ATOM 6858 C CA . ALA B 2 400 ? 15.171 -2.899 -16.800 1.00 42.58 400 ALA B CA 1
ATOM 6859 C C . ALA B 2 400 ? 15.561 -3.562 -18.120 1.00 43.84 400 ALA B C 1
ATOM 6860 O O . ALA B 2 400 ? 14.787 -3.545 -19.075 1.00 43.95 400 ALA B O 1
ATOM 6862 N N . ILE B 2 401 ? 16.770 -4.136 -18.159 1.00 43.04 401 ILE B N 1
ATOM 6863 C CA . ILE B 2 401 ? 17.359 -4.659 -19.382 1.00 43.13 401 ILE B CA 1
ATOM 6864 C C . ILE B 2 401 ? 17.966 -6.026 -19.075 1.00 42.03 401 ILE B C 1
ATOM 6865 O O . ILE B 2 401 ? 19.117 -6.106 -18.653 1.00 39.77 401 ILE B O 1
ATOM 6870 N N . PRO B 2 402 ? 17.228 -7.143 -19.285 1.00 41.57 402 PRO B N 1
ATOM 6871 C CA . PRO B 2 402 ? 17.708 -8.470 -18.889 1.00 41.06 402 PRO B CA 1
ATOM 6872 C C . PRO B 2 402 ? 19.148 -8.756 -19.303 1.00 40.06 402 PRO B C 1
ATOM 6873 O O . PRO B 2 402 ? 19.897 -9.373 -18.551 1.00 41.68 402 PRO B O 1
ATOM 6877 N N . GLU B 2 403 ? 19.532 -8.273 -20.490 1.00 38.06 403 GLU B N 1
ATOM 6878 C CA . GLU B 2 403 ? 20.837 -8.565 -21.060 1.00 40.17 403 GLU B CA 1
ATOM 6879 C C . GLU B 2 403 ? 21.953 -7.973 -20.197 1.00 37.26 403 GLU B C 1
ATOM 6880 O O . GLU B 2 403 ? 23.078 -8.458 -20.236 1.00 36.25 403 GLU B O 1
ATOM 6886 N N . ALA B 2 404 ? 21.640 -6.929 -19.419 1.00 35.40 404 ALA B N 1
ATOM 6887 C CA . ALA B 2 404 ? 22.635 -6.255 -18.595 1.00 34.25 404 ALA B CA 1
ATOM 6888 C C . ALA B 2 404 ? 23.182 -7.178 -17.503 1.00 33.45 404 ALA B C 1
ATOM 6889 O O . ALA B 2 404 ? 24.212 -6.876 -16.902 1.00 30.05 404 ALA B O 1
ATOM 6891 N N . GLU B 2 405 ? 22.508 -8.308 -17.247 1.00 33.67 405 GLU B N 1
ATOM 6892 C CA . GLU B 2 405 ? 22.954 -9.241 -16.221 1.00 34.66 405 GLU B CA 1
ATOM 6893 C C . GLU B 2 405 ? 24.399 -9.681 -16.468 1.00 33.97 405 GLU B C 1
ATOM 6894 O O . GLU B 2 405 ? 25.163 -9.846 -15.518 1.00 33.87 405 GLU B O 1
ATOM 6900 N N . ILE B 2 406 ? 24.776 -9.853 -17.740 1.00 34.77 406 ILE B N 1
ATOM 6901 C CA . ILE B 2 406 ? 26.084 -10.387 -18.093 1.00 36.95 406 ILE B CA 1
ATOM 6902 C C . ILE B 2 406 ? 27.211 -9.507 -17.549 1.00 35.95 406 ILE B C 1
ATOM 6903 O O . ILE B 2 406 ? 28.271 -10.035 -17.213 1.00 36.45 406 ILE B O 1
ATOM 6908 N N . TYR B 2 407 ? 27.000 -8.181 -17.470 1.00 32.08 407 TYR B N 1
ATOM 6909 C CA . TYR B 2 407 ? 28.057 -7.271 -17.039 1.00 29.72 407 TYR B CA 1
ATOM 6910 C C . TYR B 2 407 ? 27.729 -6.629 -15.687 1.00 29.76 407 TYR B C 1
ATOM 6911 O O . TYR B 2 407 ? 28.353 -5.639 -15.316 1.00 29.42 407 TYR B O 1
ATOM 6920 N N . ALA B 2 408 ? 26.804 -7.225 -14.927 1.00 29.92 408 ALA B N 1
ATOM 6921 C CA . ALA B 2 408 ? 26.362 -6.661 -13.660 1.00 30.47 408 ALA B CA 1
ATOM 6922 C C . ALA B 2 408 ? 27.521 -6.483 -12.680 1.00 31.55 408 ALA B C 1
ATOM 6923 O O . ALA B 2 408 ? 27.522 -5.534 -11.902 1.00 32.74 408 ALA B O 1
ATOM 6925 N N . GLY B 2 409 ? 28.502 -7.392 -12.705 1.00 32.50 409 GLY B N 1
ATOM 6926 C CA . GLY B 2 409 ? 29.656 -7.271 -11.830 1.00 34.11 409 GLY B CA 1
ATOM 6927 C C . GLY B 2 409 ? 30.367 -5.932 -12.023 1.00 35.48 409 GLY B C 1
ATOM 6928 O O . GLY B 2 409 ? 30.761 -5.289 -11.050 1.00 34.95 409 GLY B O 1
ATOM 6929 N N . THR B 2 410 ? 30.496 -5.514 -13.292 1.00 32.34 410 THR B N 1
ATOM 6930 C CA . THR B 2 410 ? 31.187 -4.283 -13.648 1.00 30.83 410 THR B CA 1
ATOM 6931 C C . THR B 2 410 ? 30.262 -3.080 -13.463 1.00 29.10 410 THR B C 1
ATOM 6932 O O . THR B 2 410 ? 30.703 -2.028 -13.009 1.00 28.04 410 THR B O 1
ATOM 6936 N N . ALA B 2 411 ? 28.994 -3.225 -13.868 1.00 27.18 411 ALA B N 1
ATOM 6937 C CA . ALA B 2 411 ? 28.047 -2.121 -13.830 1.00 26.88 411 ALA B CA 1
ATOM 6938 C C . ALA B 2 411 ? 26.629 -2.654 -13.659 1.00 26.83 411 ALA B C 1
ATOM 6939 O O . ALA B 2 411 ? 26.075 -3.238 -14.586 1.00 27.57 411 ALA B O 1
ATOM 6941 N N . ALA B 2 412 ? 26.060 -2.447 -12.459 1.00 25.04 412 ALA B N 1
ATOM 6942 C CA . ALA B 2 412 ? 24.723 -2.907 -12.118 1.00 24.10 412 ALA B CA 1
ATOM 6943 C C . ALA B 2 412 ? 23.771 -1.723 -11.985 1.00 24.68 412 ALA B C 1
ATOM 6944 O O . ALA B 2 412 ? 22.555 -1.891 -11.989 1.00 24.96 412 ALA B O 1
ATOM 6946 N N . GLY B 2 413 ? 24.337 -0.525 -11.823 1.00 24.50 413 GLY B N 1
ATOM 6947 C CA . GLY B 2 413 ? 23.549 0.684 -11.697 1.00 24.39 413 GLY B CA 1
ATOM 6948 C C . GLY B 2 413 ? 24.011 1.705 -12.728 1.00 23.20 413 GLY B C 1
ATOM 6949 O O . GLY B 2 413 ? 25.180 1.714 -13.096 1.00 22.51 413 GLY B O 1
ATOM 6950 N N . MET B 2 414 ? 23.073 2.533 -13.190 1.00 23.11 414 MET B N 1
ATOM 6951 C CA . MET B 2 414 ? 23.358 3.554 -14.181 1.00 23.26 414 MET B CA 1
ATOM 6952 C C . MET B 2 414 ? 22.518 4.788 -13.872 1.00 23.88 414 MET B C 1
ATOM 6953 O O . MET B 2 414 ? 21.341 4.661 -13.537 1.00 24.68 414 MET B O 1
ATOM 6958 N N . LEU B 2 415 ? 23.157 5.962 -13.961 1.00 24.17 415 LEU B N 1
ATOM 6959 C CA . LEU B 2 415 ? 22.476 7.245 -13.956 1.00 24.87 415 LEU B CA 1
ATOM 6960 C C . LEU B 2 415 ? 22.808 7.946 -15.272 1.00 24.52 415 LEU B C 1
ATOM 6961 O O . LEU B 2 415 ? 23.980 8.130 -15.601 1.00 24.81 415 LEU B O 1
ATOM 6966 N N . ALA B 2 416 ? 21.757 8.303 -16.018 1.00 23.38 416 ALA B N 1
ATOM 6967 C CA . ALA B 2 416 ? 21.881 8.867 -17.352 1.00 23.26 416 ALA B CA 1
ATOM 6968 C C . ALA B 2 416 ? 21.465 10.332 -17.337 1.00 24.27 416 ALA B C 1
ATOM 6969 O O . ALA B 2 416 ? 20.362 10.655 -16.882 1.00 25.41 416 ALA B O 1
ATOM 6971 N N . ILE B 2 417 ? 22.364 11.202 -17.817 1.00 22.54 417 ILE B N 1
ATOM 6972 C CA . ILE B 2 417 ? 22.082 12.616 -17.979 1.00 23.70 417 ILE B CA 1
ATOM 6973 C C . ILE B 2 417 ? 21.911 12.889 -19.469 1.00 26.11 417 ILE B C 1
ATOM 6974 O O . ILE B 2 417 ? 22.873 12.776 -20.223 1.00 25.23 417 ILE B O 1
ATOM 6979 N N . PRO B 2 418 ? 20.706 13.286 -19.933 1.00 27.52 418 PRO B N 1
ATOM 6980 C CA . PRO B 2 418 ? 20.505 13.603 -21.349 1.00 29.20 418 PRO B CA 1
ATOM 6981 C C . PRO B 2 418 ? 21.248 14.880 -21.735 1.00 28.88 418 PRO B C 1
ATOM 6982 O O . PRO B 2 418 ? 21.313 15.825 -20.953 1.00 29.13 418 PRO B O 1
ATOM 6986 N N . LEU B 2 419 ? 21.811 14.889 -22.950 1.00 28.89 419 LEU B N 1
ATOM 6987 C CA . LEU B 2 419 ? 22.576 16.020 -23.449 1.00 29.66 419 LEU B CA 1
ATOM 6988 C C . LEU B 2 419 ? 21.808 16.743 -24.558 1.00 31.96 419 LEU B C 1
ATOM 6989 O O . LEU B 2 419 ? 22.283 17.757 -25.068 1.00 33.05 419 LEU B O 1
ATOM 6994 N N . SER B 2 420 ? 20.623 16.231 -24.911 1.00 33.46 420 SER B N 1
ATOM 6995 C CA . SER B 2 420 ? 19.854 16.745 -26.035 1.00 35.07 420 SER B CA 1
ATOM 6996 C C . SER B 2 420 ? 18.427 16.208 -25.989 1.00 37.10 420 SER B C 1
ATOM 6997 O O . SER B 2 420 ? 18.203 15.073 -25.573 1.00 38.39 420 SER B O 1
ATOM 7000 N N . GLN B 2 421 ? 17.471 17.021 -26.453 1.00 37.74 421 GLN B N 1
ATOM 7001 C CA . GLN B 2 421 ? 16.092 16.576 -26.580 1.00 40.86 421 GLN B CA 1
ATOM 7002 C C . GLN B 2 421 ? 15.808 16.021 -27.976 1.00 41.61 421 GLN B C 1
ATOM 7003 O O . GLN B 2 421 ? 14.719 15.497 -28.200 1.00 45.77 421 GLN B O 1
ATOM 7009 N N . VAL B 2 422 ? 16.773 16.121 -28.902 1.00 40.60 422 VAL B N 1
ATOM 7010 C CA . VAL B 2 422 ? 16.557 15.696 -30.279 1.00 42.40 422 VAL B CA 1
ATOM 7011 C C . VAL B 2 422 ? 17.537 14.592 -30.693 1.00 41.95 422 VAL B C 1
ATOM 7012 O O . VAL B 2 422 ? 17.408 14.051 -31.785 1.00 41.78 422 VAL B O 1
ATOM 7016 N N . LYS B 2 423 ? 18.507 14.261 -29.831 1.00 41.45 423 LYS B N 1
ATOM 7017 C CA . LYS B 2 423 ? 19.464 13.195 -30.087 1.00 40.89 423 LYS B CA 1
ATOM 7018 C C . LYS B 2 423 ? 19.630 12.381 -28.807 1.00 37.49 423 LYS B C 1
ATOM 7019 O O . LYS B 2 423 ? 19.664 12.961 -27.723 1.00 35.48 423 LYS B O 1
ATOM 7025 N N . SER B 2 424 ? 19.756 11.051 -28.933 1.00 34.01 424 SER B N 1
ATOM 7026 C CA . SER B 2 424 ? 19.951 10.199 -27.769 1.00 33.93 424 SER B CA 1
ATOM 7027 C C . SER B 2 424 ? 21.428 10.197 -27.354 1.00 32.13 424 SER B C 1
ATOM 7028 O O . SER B 2 424 ? 22.095 9.159 -27.368 1.00 31.16 424 SER B O 1
ATOM 7031 N N . ASP B 2 425 ? 21.915 11.386 -26.972 1.00 29.11 425 ASP B N 1
ATOM 7032 C CA . ASP B 2 425 ? 23.260 11.586 -26.457 1.00 28.68 425 ASP B CA 1
ATOM 7033 C C . ASP B 2 425 ? 23.186 11.710 -24.934 1.00 27.77 425 ASP B C 1
ATOM 7034 O O . ASP B 2 425 ? 22.273 12.347 -24.409 1.00 26.40 425 ASP B O 1
ATOM 7039 N N . TYR B 2 426 ? 24.144 11.093 -24.231 1.00 26.32 426 TYR B N 1
ATOM 7040 C CA . TYR B 2 426 ? 24.088 11.007 -22.777 1.00 26.64 426 TYR B CA 1
ATOM 7041 C C . TYR B 2 426 ? 25.481 11.047 -22.163 1.00 26.21 426 TYR B C 1
ATOM 7042 O O . TYR B 2 426 ? 26.444 10.562 -22.753 1.00 26.19 426 TYR B O 1
ATOM 7051 N N . LEU B 2 427 ? 25.543 11.605 -20.947 1.00 24.63 427 LEU B N 1
ATOM 7052 C CA . LEU B 2 427 ? 26.608 11.334 -20.003 1.00 24.76 427 LEU B CA 1
ATOM 7053 C C . LEU B 2 427 ? 26.090 10.286 -19.019 1.00 25.41 427 LEU B C 1
ATOM 7054 O O . LEU B 2 427 ? 25.044 10.478 -18.399 1.00 23.76 427 LEU B O 1
ATOM 7059 N N . LEU B 2 428 ? 26.788 9.143 -18.946 1.00 25.21 428 LEU B N 1
ATOM 7060 C CA . LEU B 2 428 ? 26.337 8.002 -18.168 1.00 23.68 428 LEU B CA 1
ATOM 7061 C C . LEU B 2 428 ? 27.282 7.781 -16.992 1.00 24.54 428 LEU B C 1
ATOM 7062 O O . LEU B 2 428 ? 28.503 7.808 -17.161 1.00 24.12 428 LEU B O 1
ATOM 7067 N N . PHE B 2 429 ? 26.687 7.559 -15.815 1.00 23.18 429 PHE B N 1
ATOM 7068 C CA . PHE B 2 429 ? 27.401 7.188 -14.606 1.00 22.78 429 PHE B CA 1
ATOM 7069 C C . PHE B 2 429 ? 27.042 5.753 -14.246 1.00 22.11 429 PHE B C 1
ATOM 7070 O O . PHE B 2 429 ? 25.890 5.350 -14.389 1.00 21.60 429 PHE B O 1
ATOM 7078 N N . PHE B 2 430 ? 28.031 5.002 -13.753 1.00 21.43 430 PHE B N 1
ATOM 7079 C CA . PHE B 2 430 ? 27.818 3.608 -13.415 1.00 21.66 430 PHE B CA 1
ATOM 7080 C C . PHE B 2 430 ? 28.335 3.296 -12.019 1.00 20.89 430 PHE B C 1
ATOM 7081 O O . PHE B 2 430 ? 29.295 3.904 -11.542 1.00 21.66 430 PHE B O 1
ATOM 7089 N N . ARG B 2 431 ? 27.708 2.281 -11.419 1.00 21.41 431 ARG B N 1
ATOM 7090 C CA . ARG B 2 431 ? 28.164 1.693 -10.175 1.00 21.98 431 ARG B CA 1
ATOM 7091 C C . ARG B 2 431 ? 28.166 0.175 -10.297 1.00 22.00 431 ARG B C 1
ATOM 7092 O O . ARG B 2 431 ? 27.262 -0.407 -10.887 1.00 22.23 431 ARG B O 1
ATOM 7110 N N . GLU B 2 433 ? 28.011 -3.799 -9.000 1.00 27.64 433 GLU B N 1
ATOM 7111 C CA . GLU B 2 433 ? 27.199 -4.608 -8.112 1.00 30.33 433 GLU B CA 1
ATOM 7112 C C . GLU B 2 433 ? 27.695 -4.407 -6.682 1.00 28.23 433 GLU B C 1
ATOM 7113 O O . GLU B 2 433 ? 28.897 -4.404 -6.435 1.00 28.22 433 GLU B O 1
ATOM 7119 N N . ILE B 2 434 ? 26.767 -4.208 -5.745 1.00 29.39 434 ILE B N 1
ATOM 7120 C CA . ILE B 2 434 ? 27.126 -3.741 -4.414 1.00 30.55 434 ILE B CA 1
ATOM 7121 C C . ILE B 2 434 ? 28.048 -4.751 -3.727 1.00 32.44 434 ILE B C 1
ATOM 7122 O O . ILE B 2 434 ? 28.968 -4.347 -3.017 1.00 31.82 434 ILE B O 1
ATOM 7127 N N . VAL B 2 435 ? 27.848 -6.053 -3.982 1.00 33.11 435 VAL B N 1
ATOM 7128 C CA A VAL B 2 435 ? 28.644 -7.101 -3.363 0.50 35.54 435 VAL B CA 1
ATOM 7129 C CA B VAL B 2 435 ? 28.653 -7.076 -3.329 0.50 35.58 435 VAL B CA 1
ATOM 7130 C C . VAL B 2 435 ? 30.116 -6.925 -3.741 1.00 37.75 435 VAL B C 1
ATOM 7131 O O . VAL B 2 435 ? 31.003 -7.318 -2.985 1.00 39.35 435 VAL B O 1
ATOM 7138 N N . GLN B 2 436 ? 30.370 -6.346 -4.925 1.00 38.42 436 GLN B N 1
ATOM 7139 C CA . GLN B 2 436 ? 31.731 -6.147 -5.405 1.00 40.37 436 GLN B CA 1
ATOM 7140 C C . GLN B 2 436 ? 32.466 -5.096 -4.577 1.00 38.74 436 GLN B C 1
ATOM 7141 O O . GLN B 2 436 ? 33.693 -5.091 -4.551 1.00 41.62 436 GLN B O 1
ATOM 7147 N N . ASN B 2 437 ? 31.720 -4.189 -3.936 1.00 36.93 437 ASN B N 1
ATOM 7148 C CA . ASN B 2 437 ? 32.307 -3.069 -3.217 1.00 37.05 437 ASN B CA 1
ATOM 7149 C C . ASN B 2 437 ? 32.284 -3.323 -1.709 1.00 37.24 437 ASN B C 1
ATOM 7150 O O . ASN B 2 437 ? 32.536 -2.402 -0.937 1.00 39.06 437 ASN B O 1
ATOM 7155 N N . LEU B 2 438 ? 32.005 -4.563 -1.283 1.00 36.60 438 LEU B N 1
ATOM 7156 C CA . LEU B 2 438 ? 31.968 -4.878 0.139 1.00 35.88 438 LEU B CA 1
ATOM 7157 C C . LEU B 2 438 ? 33.344 -4.625 0.748 1.00 36.55 438 LEU B C 1
ATOM 7158 O O . LEU B 2 438 ? 34.370 -4.873 0.117 1.00 34.37 438 LEU B O 1
ATOM 7163 N N . ASN B 2 439 ? 33.344 -4.109 1.982 1.00 34.91 439 ASN B N 1
ATOM 7164 C CA . ASN B 2 439 ? 34.539 -4.077 2.805 1.00 34.93 439 ASN B CA 1
ATOM 7165 C C . ASN B 2 439 ? 34.210 -4.757 4.131 1.00 33.16 439 ASN B C 1
ATOM 7166 O O . ASN B 2 439 ? 34.047 -4.094 5.152 1.00 33.30 439 ASN B O 1
ATOM 7171 N N . TRP B 2 440 ? 34.081 -6.086 4.082 1.00 32.82 440 TRP B N 1
ATOM 7172 C CA . TRP B 2 440 ? 33.678 -6.887 5.225 1.00 32.58 440 TRP B CA 1
ATOM 7173 C C . TRP B 2 440 ? 34.908 -7.334 6.009 1.00 32.36 440 TRP B C 1
ATOM 7174 O O . TRP B 2 440 ? 35.792 -7.989 5.459 1.00 31.91 440 TRP B O 1
ATOM 7185 N N . ALA B 2 441 ? 34.927 -7.022 7.309 1.00 31.19 441 ALA B N 1
ATOM 7186 C CA . ALA B 2 441 ? 36.048 -7.367 8.169 1.00 32.22 441 ALA B CA 1
ATOM 7187 C C . ALA B 2 441 ? 35.823 -8.712 8.863 1.00 32.40 441 ALA B C 1
ATOM 7188 O O . ALA B 2 441 ? 36.635 -9.110 9.693 1.00 33.26 441 ALA B O 1
ATOM 7190 N N . GLY B 2 442 ? 34.737 -9.415 8.514 1.00 31.54 442 GLY B N 1
ATOM 7191 C CA . GLY B 2 442 ? 34.351 -10.638 9.199 1.00 32.72 442 GLY B CA 1
ATOM 7192 C C . GLY B 2 442 ? 35.138 -11.857 8.717 1.00 36.41 442 GLY B C 1
ATOM 7193 O O . GLY B 2 442 ? 35.937 -11.772 7.783 1.00 34.67 442 GLY B O 1
ATOM 7194 N N . ASN B 2 443 ? 34.873 -12.989 9.383 1.00 37.81 443 ASN B N 1
ATOM 7195 C CA . ASN B 2 443 ? 35.587 -14.242 9.192 1.00 40.01 443 ASN B CA 1
ATOM 7196 C C . ASN B 2 443 ? 34.676 -15.225 8.463 1.00 40.09 443 ASN B C 1
ATOM 7197 O O . ASN B 2 443 ? 33.718 -15.728 9.047 1.00 40.29 443 ASN B O 1
ATOM 7202 N N . PRO B 2 444 ? 34.946 -15.550 7.177 1.00 42.65 444 PRO B N 1
ATOM 7203 C CA . PRO B 2 444 ? 34.070 -16.447 6.418 1.00 45.48 444 PRO B CA 1
ATOM 7204 C C . PRO B 2 444 ? 33.980 -17.873 6.963 1.00 45.35 444 PRO B C 1
ATOM 7205 O O . PRO B 2 444 ? 33.048 -18.591 6.616 1.00 50.09 444 PRO B O 1
ATOM 7209 N N . GLU B 2 445 ? 34.937 -18.264 7.818 1.00 45.67 445 GLU B N 1
ATOM 7210 C CA . GLU B 2 445 ? 34.987 -19.603 8.389 1.00 45.86 445 GLU B CA 1
ATOM 7211 C C . GLU B 2 445 ? 34.248 -19.669 9.729 1.00 45.22 445 GLU B C 1
ATOM 7212 O O . GLU B 2 445 ? 34.070 -20.761 10.265 1.00 45.68 445 GLU B O 1
ATOM 7231 N N . SER B 2 447 ? 31.335 -20.084 12.059 1.00 37.85 447 SER B N 1
ATOM 7232 C CA . SER B 2 447 ? 30.066 -20.777 11.929 1.00 38.55 447 SER B CA 1
ATOM 7233 C C . SER B 2 447 ? 29.299 -20.675 13.245 1.00 35.41 447 SER B C 1
ATOM 7234 O O . SER B 2 447 ? 29.898 -20.430 14.292 1.00 36.82 447 SER B O 1
ATOM 7237 N N . TYR B 2 448 ? 27.975 -20.867 13.172 1.00 31.87 448 TYR B N 1
ATOM 7238 C CA . TYR B 2 448 ? 27.092 -20.716 14.320 1.00 30.11 448 TYR B CA 1
ATOM 7239 C C . TYR B 2 448 ? 26.310 -22.004 14.555 1.00 29.83 448 TYR B C 1
ATOM 7240 O O . TYR B 2 448 ? 25.875 -22.655 13.610 1.00 30.04 448 TYR B O 1
ATOM 7249 N N . GLU B 2 449 ? 26.106 -22.330 15.834 1.00 31.83 449 GLU B N 1
ATOM 7250 C CA . GLU B 2 449 ? 25.148 -23.346 16.238 1.00 32.25 449 GLU B CA 1
ATOM 7251 C C . GLU B 2 449 ? 23.737 -22.819 15.979 1.00 32.80 449 GLU B C 1
ATOM 7252 O O . GLU B 2 449 ? 23.540 -21.617 15.781 1.00 30.72 449 GLU B O 1
ATOM 7254 N N . THR B 2 450 ? 22.760 -23.732 15.947 1.00 31.68 450 THR B N 1
ATOM 7255 C CA . THR B 2 450 ? 21.384 -23.360 15.664 1.00 32.35 450 THR B CA 1
ATOM 7256 C C . THR B 2 450 ? 20.458 -23.982 16.701 1.00 32.56 450 THR B C 1
ATOM 7257 O O . THR B 2 450 ? 20.849 -24.867 17.459 1.00 33.38 450 THR B O 1
ATOM 7261 N N . GLY B 2 451 ? 19.218 -23.489 16.713 1.00 32.97 451 GLY B N 1
ATOM 7262 C CA . GLY B 2 451 ? 18.163 -24.040 17.543 1.00 33.47 451 GLY B CA 1
ATOM 7263 C C . GLY B 2 451 ? 17.090 -24.685 16.675 1.00 31.61 451 GLY B C 1
ATOM 7264 O O . GLY B 2 451 ? 17.301 -24.897 15.483 1.00 30.89 451 GLY B O 1
ATOM 7265 N N . PRO B 2 452 ? 15.906 -24.990 17.249 1.00 32.77 452 PRO B N 1
ATOM 7266 C CA . PRO B 2 452 ? 14.811 -25.608 16.496 1.00 33.82 452 PRO B CA 1
ATOM 7267 C C . PRO B 2 452 ? 14.445 -24.953 15.165 1.00 33.97 452 PRO B C 1
ATOM 7268 O O . PRO B 2 452 ? 14.012 -25.646 14.251 1.00 33.85 452 PRO B O 1
ATOM 7272 N N . MET B 2 453 ? 14.631 -23.630 15.044 1.00 34.38 453 MET B N 1
ATOM 7273 C CA . MET B 2 453 ? 14.231 -22.920 13.834 1.00 32.95 453 MET B CA 1
ATOM 7274 C C . MET B 2 453 ? 15.288 -23.051 12.736 1.00 31.86 453 MET B C 1
ATOM 7275 O O . MET B 2 453 ? 15.027 -22.690 11.590 1.00 31.83 453 MET B O 1
ATOM 7280 N N . GLY B 2 454 ? 16.481 -23.553 13.078 1.00 31.35 454 GLY B N 1
ATOM 7281 C CA . GLY B 2 454 ? 17.503 -23.853 12.089 1.00 31.41 454 GLY B CA 1
ATOM 7282 C C . GLY B 2 454 ? 18.365 -22.631 11.783 1.00 32.11 454 GLY B C 1
ATOM 7283 O O . GLY B 2 454 ? 18.344 -21.649 12.522 1.00 32.32 454 GLY B O 1
ATOM 7284 N N . ASP B 2 455 ? 19.076 -22.685 10.652 1.00 32.32 455 ASP B N 1
ATOM 7285 C CA . ASP B 2 455 ? 20.206 -21.799 10.419 1.00 33.06 455 ASP B CA 1
ATOM 7286 C C . ASP B 2 455 ? 19.767 -20.412 9.947 1.00 30.35 455 ASP B C 1
ATOM 7287 O O . ASP B 2 455 ? 20.617 -19.540 9.792 1.00 30.17 455 ASP B O 1
ATOM 7292 N N . ARG B 2 456 ? 18.461 -20.199 9.730 1.00 29.44 456 ARG B N 1
ATOM 7293 C CA . ARG B 2 456 ? 17.956 -18.875 9.385 1.00 28.00 456 ARG B CA 1
ATOM 7294 C C . ARG B 2 456 ? 18.428 -17.847 10.414 1.00 27.31 456 ARG B C 1
ATOM 7295 O O . ARG B 2 456 ? 18.785 -16.724 10.063 1.00 27.50 456 ARG B O 1
ATOM 7303 N N . LEU B 2 457 ? 18.428 -18.236 11.689 1.00 26.38 457 LEU B N 1
ATOM 7304 C CA . LEU B 2 457 ? 18.659 -17.293 12.771 1.00 25.71 457 LEU B CA 1
ATOM 7305 C C . LEU B 2 457 ? 20.140 -17.235 13.147 1.00 24.40 457 LEU B C 1
ATOM 7306 O O . LEU B 2 457 ? 20.499 -17.409 14.318 1.00 23.37 457 LEU B O 1
ATOM 7311 N N . THR B 2 458 ? 20.991 -16.962 12.149 1.00 23.69 458 THR B N 1
ATOM 7312 C CA . THR B 2 458 ? 22.423 -16.808 12.353 1.00 24.29 458 THR B CA 1
ATOM 7313 C C . THR B 2 458 ? 22.929 -15.648 11.498 1.00 23.54 458 THR B C 1
ATOM 7314 O O . THR B 2 458 ? 22.408 -15.405 10.407 1.00 23.89 458 THR B O 1
ATOM 7318 N N . PRO B 2 459 ? 23.959 -14.902 11.957 1.00 24.41 459 PRO B N 1
ATOM 7319 C CA . PRO B 2 459 ? 24.572 -13.854 11.137 1.00 24.02 459 PRO B CA 1
ATOM 7320 C C . PRO B 2 459 ? 25.044 -14.329 9.764 1.00 24.82 459 PRO B C 1
ATOM 7321 O O . PRO B 2 459 ? 24.932 -13.593 8.785 1.00 24.24 459 PRO B O 1
ATOM 7325 N N . ARG B 2 460 ? 25.556 -15.562 9.687 1.00 26.05 460 ARG B N 1
ATOM 7326 C CA . ARG B 2 460 ? 26.060 -16.090 8.427 1.00 27.95 460 ARG B CA 1
ATOM 7327 C C . ARG B 2 460 ? 24.925 -16.164 7.408 1.00 26.51 460 ARG B C 1
ATOM 7328 O O . ARG B 2 460 ? 25.095 -15.749 6.265 1.00 25.56 460 ARG B O 1
ATOM 7336 N N . LYS B 2 461 ? 23.771 -16.700 7.819 1.00 27.03 461 LYS B N 1
ATOM 7337 C CA . LYS B 2 461 ? 22.651 -16.875 6.908 1.00 28.06 461 LYS B CA 1
ATOM 7338 C C . LYS B 2 461 ? 21.982 -15.531 6.619 1.00 26.38 461 LYS B C 1
ATOM 7339 O O . LYS B 2 461 ? 21.560 -15.286 5.488 1.00 26.54 461 LYS B O 1
ATOM 7345 N N . SER B 2 462 ? 21.869 -14.672 7.640 1.00 24.88 462 SER B N 1
ATOM 7346 C CA . SER B 2 462 ? 21.365 -13.317 7.445 1.00 23.80 462 SER B CA 1
ATOM 7347 C C . SER B 2 462 ? 22.128 -12.624 6.314 1.00 23.17 462 SER B C 1
ATOM 7348 O O . SER B 2 462 ? 21.523 -12.031 5.422 1.00 22.90 462 SER B O 1
ATOM 7351 N N . PHE B 2 463 ? 23.463 -12.703 6.356 1.00 23.30 463 PHE B N 1
ATOM 7352 C CA . PHE B 2 463 ? 24.299 -12.004 5.395 1.00 24.34 463 PHE B CA 1
ATOM 7353 C C . PHE B 2 463 ? 24.076 -12.588 4.002 1.00 23.78 463 PHE B C 1
ATOM 7354 O O . PHE B 2 463 ? 23.982 -11.849 3.029 1.00 23.14 463 PHE B O 1
ATOM 7362 N N . ALA B 2 464 ? 23.993 -13.923 3.922 1.00 24.05 464 ALA B N 1
ATOM 7363 C CA . ALA B 2 464 ? 23.733 -14.602 2.660 1.00 24.99 464 ALA B CA 1
ATOM 7364 C C . ALA B 2 464 ? 22.374 -14.188 2.086 1.00 24.72 464 ALA B C 1
ATOM 7365 O O . ALA B 2 464 ? 22.273 -13.942 0.890 1.00 25.74 464 ALA B O 1
ATOM 7367 N N . ILE B 2 465 ? 21.341 -14.093 2.935 1.00 24.48 465 ILE B N 1
ATOM 7368 C CA . ILE B 2 465 ? 20.015 -13.666 2.507 1.00 24.62 465 ILE B CA 1
ATOM 7369 C C . ILE B 2 465 ? 20.091 -12.234 1.971 1.00 25.93 465 ILE B C 1
ATOM 7370 O O . ILE B 2 465 ? 19.564 -11.945 0.895 1.00 24.74 465 ILE B O 1
ATOM 7375 N N . TRP B 2 466 ? 20.782 -11.346 2.697 1.00 24.07 466 TRP B N 1
ATOM 7376 C CA . TRP B 2 466 ? 20.951 -9.986 2.213 1.00 24.14 466 TRP B CA 1
ATOM 7377 C C . TRP B 2 466 ? 21.601 -9.970 0.828 1.00 24.53 466 TRP B C 1
ATOM 7378 O O . TRP B 2 466 ? 21.124 -9.270 -0.063 1.00 25.12 466 TRP B O 1
ATOM 7399 N N . GLU B 2 468 ? 21.545 -12.081 -1.477 1.00 27.88 468 GLU B N 1
ATOM 7400 C CA . GLU B 2 468 ? 20.573 -12.482 -2.486 1.00 30.08 468 GLU B CA 1
ATOM 7401 C C . GLU B 2 468 ? 19.625 -11.325 -2.814 1.00 28.40 468 GLU B C 1
ATOM 7402 O O . GLU B 2 468 ? 19.327 -11.090 -3.987 1.00 26.88 468 GLU B O 1
ATOM 7408 N N . THR B 2 469 ? 19.198 -10.565 -1.795 1.00 26.28 469 THR B N 1
ATOM 7409 C CA . THR B 2 469 ? 18.256 -9.472 -2.009 1.00 27.82 469 THR B CA 1
ATOM 7410 C C . THR B 2 469 ? 18.850 -8.387 -2.908 1.00 27.32 469 THR B C 1
ATOM 7411 O O . THR B 2 469 ? 18.086 -7.655 -3.529 1.00 27.59 469 THR B O 1
ATOM 7415 N N . VAL B 2 470 ? 20.184 -8.259 -2.962 1.00 26.44 470 VAL B N 1
ATOM 7416 C CA . VAL B 2 470 ? 20.808 -7.174 -3.713 1.00 26.56 470 VAL B CA 1
ATOM 7417 C C . VAL B 2 470 ? 21.628 -7.712 -4.882 1.00 26.34 470 VAL B C 1
ATOM 7418 O O . VAL B 2 470 ? 22.370 -6.955 -5.506 1.00 24.85 470 VAL B O 1
ATOM 7422 N N . ARG B 2 471 ? 21.492 -9.008 -5.187 1.00 26.77 471 ARG B N 1
ATOM 7423 C CA . ARG B 2 471 ? 22.213 -9.593 -6.307 1.00 27.97 471 ARG B CA 1
ATOM 7424 C C . ARG B 2 471 ? 21.819 -8.847 -7.585 1.00 26.12 471 ARG B C 1
ATOM 7425 O O . ARG B 2 471 ? 20.646 -8.553 -7.798 1.00 26.57 471 ARG B O 1
ATOM 7433 N N . LEU B 2 472 ? 22.831 -8.494 -8.384 1.00 26.46 472 LEU B N 1
ATOM 7434 C CA . LEU B 2 472 ? 22.677 -7.773 -9.644 1.00 26.78 472 LEU B CA 1
ATOM 7435 C C . LEU B 2 472 ? 22.282 -6.313 -9.412 1.00 26.18 472 LEU B C 1
ATOM 7436 O O . LEU B 2 472 ? 21.884 -5.634 -10.356 1.00 26.89 472 LEU B O 1
ATOM 7441 N N . GLN B 2 473 ? 22.405 -5.816 -8.176 1.00 25.62 473 GLN B N 1
ATOM 7442 C CA . GLN B 2 473 ? 22.001 -4.451 -7.882 1.00 26.56 473 GLN B CA 1
ATOM 7443 C C . GLN B 2 473 ? 23.205 -3.667 -7.369 1.00 25.48 473 GLN B C 1
ATOM 7444 O O . GLN B 2 473 ? 24.145 -4.238 -6.825 1.00 25.25 473 GLN B O 1
ATOM 7450 N N . ALA B 2 474 ? 23.148 -2.342 -7.540 1.00 25.64 474 ALA B N 1
ATOM 7451 C CA . ALA B 2 474 ? 24.164 -1.446 -7.016 1.00 24.76 474 ALA B CA 1
ATOM 7452 C C . ALA B 2 474 ? 23.595 -0.630 -5.854 1.00 24.84 474 ALA B C 1
ATOM 7453 O O . ALA B 2 474 ? 22.409 -0.720 -5.533 1.00 23.74 474 ALA B O 1
ATOM 7455 N N . GLN B 2 475 ? 24.468 0.177 -5.243 1.00 25.56 475 GLN B N 1
ATOM 7456 C CA . GLN B 2 475 ? 24.069 1.177 -4.269 1.00 27.42 475 GLN B CA 1
ATOM 7457 C C . GLN B 2 475 ? 23.103 2.156 -4.933 1.00 26.87 475 GLN B C 1
ATOM 7458 O O . GLN B 2 475 ? 23.423 2.724 -5.979 1.00 26.68 475 GLN B O 1
ATOM 7464 N N . PRO B 2 476 ? 21.901 2.387 -4.358 1.00 26.30 476 PRO B N 1
ATOM 7465 C CA . PRO B 2 476 ? 20.959 3.352 -4.922 1.00 26.75 476 PRO B CA 1
ATOM 7466 C C . PRO B 2 476 ? 21.547 4.751 -5.082 1.00 25.45 476 PRO B C 1
ATOM 7467 O O . PRO B 2 476 ? 22.358 5.205 -4.271 1.00 24.23 476 PRO B O 1
ATOM 7471 N N . TRP B 2 477 ? 21.135 5.410 -6.166 1.00 24.41 477 TRP B N 1
ATOM 7472 C CA . TRP B 2 477 ? 21.441 6.811 -6.381 1.00 24.78 477 TRP B CA 1
ATOM 7473 C C . TRP B 2 477 ? 20.602 7.641 -5.417 1.00 25.99 477 TRP B C 1
ATOM 7474 O O . TRP B 2 477 ? 19.375 7.582 -5.461 1.00 30.17 477 TRP B O 1
ATOM 7485 N N . SER B 2 478 ? 21.282 8.387 -4.545 1.00 25.38 478 SER B N 1
ATOM 7486 C CA . SER B 2 478 ? 20.632 9.119 -3.475 1.00 26.51 478 SER B CA 1
ATOM 7487 C C . SER B 2 478 ? 19.990 10.394 -4.014 1.00 28.33 478 SER B C 1
ATOM 7488 O O . SER B 2 478 ? 20.232 10.795 -5.151 1.00 26.07 478 SER B O 1
ATOM 7491 N N . GLU B 2 479 ? 19.189 11.038 -3.159 1.00 29.60 479 GLU B N 1
ATOM 7492 C CA . GLU B 2 479 ? 18.570 12.313 -3.487 1.00 30.58 479 GLU B CA 1
ATOM 7493 C C . GLU B 2 479 ? 19.650 13.362 -3.761 1.00 29.54 479 GLU B C 1
ATOM 7494 O O . GLU B 2 479 ? 19.477 14.207 -4.635 1.00 28.33 479 GLU B O 1
ATOM 7500 N N . ALA B 2 480 ? 20.769 13.307 -3.028 1.00 27.91 480 ALA B N 1
ATOM 7501 C CA . ALA B 2 480 ? 21.876 14.221 -3.265 1.00 27.59 480 ALA B CA 1
ATOM 7502 C C . ALA B 2 480 ? 22.514 13.940 -4.626 1.00 27.09 480 ALA B C 1
ATOM 7503 O O . ALA B 2 480 ? 22.788 14.867 -5.385 1.00 25.78 480 ALA B O 1
ATOM 7505 N N . ASP B 2 481 ? 22.729 12.655 -4.936 1.00 25.45 481 ASP B N 1
ATOM 7506 C CA . ASP B 2 481 ? 23.280 12.262 -6.226 1.00 26.11 481 ASP B CA 1
ATOM 7507 C C . ASP B 2 481 ? 22.403 12.815 -7.347 1.00 25.76 481 ASP B C 1
ATOM 7508 O O . ASP B 2 481 ? 22.915 13.332 -8.337 1.00 25.09 481 ASP B O 1
ATOM 7513 N N . ARG B 2 482 ? 21.078 12.681 -7.188 1.00 27.09 482 ARG B N 1
ATOM 7514 C CA . ARG B 2 482 ? 20.124 13.092 -8.206 1.00 28.03 482 ARG B CA 1
ATOM 7515 C C . ARG B 2 482 ? 20.119 14.614 -8.355 1.00 27.98 482 ARG B C 1
ATOM 7516 O O . ARG B 2 482 ? 20.009 15.106 -9.471 1.00 27.51 482 ARG B O 1
ATOM 7524 N N . GLU B 2 483 ? 20.267 15.349 -7.243 1.00 28.43 483 GLU B N 1
ATOM 7525 C CA . GLU B 2 483 ? 20.339 16.804 -7.283 1.00 28.92 483 GLU B CA 1
ATOM 7526 C C . GLU B 2 483 ? 21.590 17.251 -8.038 1.00 28.24 483 GLU B C 1
ATOM 7527 O O . GLU B 2 483 ? 21.542 18.201 -8.822 1.00 27.95 483 GLU B O 1
ATOM 7533 N N . ILE B 2 484 ? 22.710 16.563 -7.797 1.00 27.24 484 ILE B N 1
ATOM 7534 C CA . ILE B 2 484 ? 23.963 16.897 -8.455 1.00 26.24 484 ILE B CA 1
ATOM 7535 C C . ILE B 2 484 ? 23.836 16.616 -9.953 1.00 24.74 484 ILE B C 1
ATOM 7536 O O . ILE B 2 484 ? 24.287 17.414 -10.767 1.00 25.02 484 ILE B O 1
ATOM 7541 N N . ALA B 2 485 ? 23.211 15.490 -10.307 1.00 24.47 485 ALA B N 1
ATOM 7542 C CA . ALA B 2 485 ? 23.001 15.131 -11.702 1.00 25.20 485 ALA B CA 1
ATOM 7543 C C . ALA B 2 485 ? 22.154 16.187 -12.410 1.00 26.12 485 ALA B C 1
ATOM 7544 O O . ALA B 2 485 ? 22.420 16.522 -13.563 1.00 25.47 485 ALA B O 1
ATOM 7546 N N . GLU B 2 486 ? 21.130 16.697 -11.715 1.00 26.46 486 GLU B N 1
ATOM 7547 C CA . GLU B 2 486 ? 20.243 17.694 -12.292 1.00 26.94 486 GLU B CA 1
ATOM 7548 C C . GLU B 2 486 ? 21.019 18.981 -12.549 1.00 26.28 486 GLU B C 1
ATOM 7549 O O . GLU B 2 486 ? 20.849 19.602 -13.597 1.00 26.65 486 GLU B O 1
ATOM 7555 N N . ALA B 2 487 ? 21.858 19.380 -11.584 1.00 24.77 487 ALA B N 1
ATOM 7556 C CA . ALA B 2 487 ? 22.726 20.536 -11.749 1.00 25.65 487 ALA B CA 1
ATOM 7557 C C . ALA B 2 487 ? 23.641 20.362 -12.965 1.00 25.90 487 ALA B C 1
ATOM 7558 O O . ALA B 2 487 ? 23.850 21.298 -13.740 1.00 24.64 487 ALA B O 1
ATOM 7560 N N . ALA B 2 488 ? 24.197 19.155 -13.127 1.00 24.96 488 ALA B N 1
ATOM 7561 C CA . ALA B 2 488 ? 25.047 18.861 -14.272 1.00 24.43 488 ALA B CA 1
ATOM 7562 C C . ALA B 2 488 ? 24.249 18.956 -15.573 1.00 23.54 488 ALA B C 1
ATOM 7563 O O . ALA B 2 488 ? 24.746 19.496 -16.566 1.00 24.55 488 ALA B O 1
ATOM 7565 N N . ARG B 2 489 ? 23.030 18.407 -15.576 1.00 24.20 489 ARG B N 1
ATOM 7566 C CA . ARG B 2 489 ? 22.169 18.445 -16.750 1.00 25.33 489 ARG B CA 1
ATOM 7567 C C . ARG B 2 489 ? 21.974 19.894 -17.201 1.00 25.74 489 ARG B C 1
ATOM 7568 O O . ARG B 2 489 ? 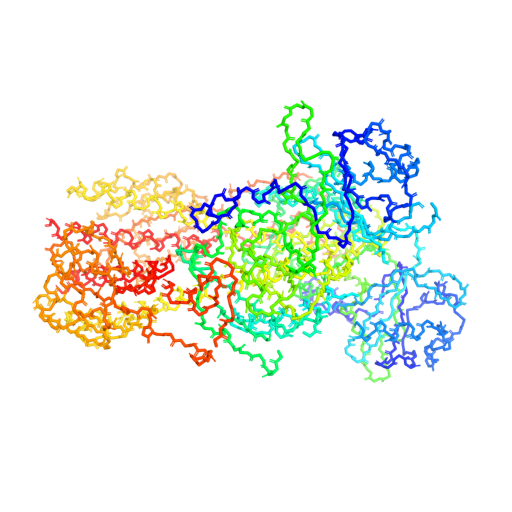22.186 20.205 -18.370 1.00 24.95 489 ARG B O 1
ATOM 7576 N N . ILE B 2 490 ? 21.587 20.785 -16.278 1.00 26.04 490 ILE B N 1
ATOM 7577 C CA . ILE B 2 490 ? 21.227 22.150 -16.652 1.00 27.73 490 ILE B CA 1
ATOM 7578 C C . ILE B 2 490 ? 22.479 22.969 -16.969 1.00 27.73 490 ILE B C 1
ATOM 7579 O O . ILE B 2 490 ? 22.433 23.863 -17.813 1.00 27.42 490 ILE B O 1
ATOM 7584 N N . ALA B 2 491 ? 23.611 22.643 -16.332 1.00 26.34 491 ALA B N 1
ATOM 7585 C CA . ALA B 2 491 ? 24.874 23.274 -16.683 1.00 25.91 491 ALA B CA 1
ATOM 7586 C C . ALA B 2 491 ? 25.241 22.950 -18.136 1.00 25.82 491 ALA B C 1
ATOM 7587 O O . ALA B 2 491 ? 25.720 23.817 -18.864 1.00 26.06 491 ALA B O 1
ATOM 7589 N N . LEU B 2 492 ? 24.986 21.708 -18.559 1.00 25.83 492 LEU B N 1
ATOM 7590 C CA . LEU B 2 492 ? 25.317 21.269 -19.908 1.00 27.07 492 LEU B CA 1
ATOM 7591 C C . LEU B 2 492 ? 24.342 21.856 -20.928 1.00 27.10 492 LEU B C 1
ATOM 7592 O O . LEU B 2 492 ? 24.741 22.166 -22.050 1.00 26.94 492 LEU B O 1
ATOM 7597 N N . VAL B 2 493 ? 23.067 21.986 -20.550 1.00 26.94 493 VAL B N 1
ATOM 7598 C CA . VAL B 2 493 ? 22.113 22.725 -21.360 1.00 27.69 493 VAL B CA 1
ATOM 7599 C C . VAL B 2 493 ? 22.672 24.124 -21.606 1.00 27.31 493 VAL B C 1
ATOM 7600 O O . VAL B 2 493 ? 22.671 24.607 -22.736 1.00 28.31 493 VAL B O 1
ATOM 7604 N N . GLU B 2 494 ? 23.176 24.754 -20.543 1.00 26.81 494 GLU B N 1
ATOM 7605 C CA . GLU B 2 494 ? 23.684 26.111 -20.623 1.00 28.84 494 GLU B CA 1
ATOM 7606 C C . GLU B 2 494 ? 24.911 26.189 -21.534 1.00 29.66 494 GLU B C 1
ATOM 7607 O O . GLU B 2 494 ? 25.040 27.130 -22.320 1.00 29.63 494 GLU B O 1
ATOM 7613 N N . VAL B 2 495 ? 25.818 25.209 -21.434 1.00 29.14 495 VAL B N 1
ATOM 7614 C CA . VAL B 2 495 ? 26.986 25.174 -22.303 1.00 28.80 495 VAL B CA 1
ATOM 7615 C C . VAL B 2 495 ? 26.529 25.121 -23.760 1.00 26.93 495 VAL B C 1
ATOM 7616 O O . VAL B 2 495 ? 27.083 25.825 -24.599 1.00 28.15 495 VAL B O 1
ATOM 7620 N N . ALA B 2 496 ? 25.524 24.288 -24.049 1.00 28.01 496 ALA B N 1
ATOM 7621 C CA . ALA B 2 496 ? 25.031 24.109 -25.408 1.00 29.05 496 ALA B CA 1
ATOM 7622 C C . ALA B 2 496 ? 24.364 25.387 -25.920 1.00 31.07 496 ALA B C 1
ATOM 7623 O O . ALA B 2 496 ? 24.534 25.764 -27.081 1.00 29.50 496 ALA B O 1
ATOM 7625 N N . PHE B 2 497 ? 23.588 26.043 -25.051 1.00 30.13 497 PHE B N 1
ATOM 7626 C CA . PHE B 2 497 ? 22.815 27.208 -25.450 1.00 31.57 497 PHE B CA 1
ATOM 7627 C C . PHE B 2 497 ? 23.748 28.374 -25.761 1.00 31.37 497 PHE B C 1
ATOM 7628 O O . PHE B 2 497 ? 23.612 29.007 -26.809 1.00 32.48 497 PHE B O 1
ATOM 7636 N N . HIS B 2 498 ? 24.688 28.657 -24.855 1.00 30.99 498 HIS B N 1
ATOM 7637 C CA . HIS B 2 498 ? 25.624 29.755 -25.053 1.00 34.92 498 HIS B CA 1
ATOM 7638 C C . HIS B 2 498 ? 26.481 29.478 -26.284 1.00 38.14 498 HIS B C 1
ATOM 7639 O O . HIS B 2 498 ? 26.833 30.405 -27.010 1.00 38.71 498 HIS B O 1
ATOM 7646 N N . HIS B 2 499 ? 26.771 28.200 -26.545 1.00 38.36 499 HIS B N 1
ATOM 7647 C CA A HIS B 2 499 ? 27.531 27.842 -27.728 0.50 40.50 499 HIS B CA 1
ATOM 7648 C CA B HIS B 2 499 ? 27.528 27.830 -27.730 0.50 40.95 499 HIS B CA 1
ATOM 7649 C C . HIS B 2 499 ? 26.740 28.218 -28.979 1.00 41.15 499 HIS B C 1
ATOM 7650 O O . HIS B 2 499 ? 27.289 28.828 -29.892 1.00 43.26 499 HIS B O 1
ATOM 7663 N N . SER B 2 500 ? 25.450 27.857 -29.001 1.00 41.95 500 SER B N 1
ATOM 7664 C CA . SER B 2 500 ? 24.574 28.154 -30.124 1.00 44.23 500 SER B CA 1
ATOM 7665 C C . SER B 2 500 ? 24.393 29.663 -30.293 1.00 44.06 500 SER B C 1
ATOM 7666 O O . SER B 2 500 ? 24.266 30.138 -31.420 1.00 44.85 500 SER B O 1
ATOM 7669 N N . GLU B 2 501 ? 24.384 30.410 -29.179 1.00 42.37 501 GLU B N 1
ATOM 7670 C CA . GLU B 2 501 ? 24.224 31.859 -29.212 1.00 43.71 501 GLU B CA 1
ATOM 7671 C C . GLU B 2 501 ? 25.379 32.525 -29.956 1.00 48.91 501 GLU B C 1
ATOM 7672 O O . GLU B 2 501 ? 25.172 33.525 -30.639 1.00 48.82 501 GLU B O 1
ATOM 7678 N N . HIS B 2 502 ? 26.595 31.989 -29.782 1.00 54.83 502 HIS B N 1
ATOM 7679 C CA . HIS B 2 502 ? 27.804 32.619 -30.294 1.00 58.37 502 HIS B CA 1
ATOM 7680 C C . HIS B 2 502 ? 28.273 31.946 -31.586 1.00 61.89 502 HIS B C 1
ATOM 7681 O O . HIS B 2 502 ? 28.919 32.590 -32.411 1.00 67.35 502 HIS B O 1
ATOM 7688 N N . HIS B 2 503 ? 27.961 30.653 -31.754 1.00 66.19 503 HIS B N 1
ATOM 7689 C CA . HIS B 2 503 ? 28.344 29.893 -32.937 1.00 67.15 503 HIS B CA 1
ATOM 7690 C C . HIS B 2 503 ? 27.081 29.303 -33.575 1.00 69.29 503 HIS B C 1
ATOM 7691 O O . HIS B 2 503 ? 26.926 29.391 -34.813 1.00 73.38 503 HIS B O 1
#

Radius of gyration: 34.85 Å; Cα contacts (8 Å, |Δi|>4): 1845; chains: 2; bounding box: 66×93×92 Å

Nearest PDB structures (foldseek):
  9g8d-assembly1_B  TM=9.980E-01  e=1.475E-85  Agrobacterium fabrum str. C58
  9g8c-assembly1_B  TM=9.892E-01  e=6.793E-86  Agrobacterium fabrum str. C58
  9g8d-assembly1_A  TM=9.868E-01  e=1.256E-83  Agrobacterium fabrum str. C58
  9g8c-assembly1_A  TM=9.811E-01  e=1.256E-83  Agrobacterium fabrum str. C58
  6g1y-assembly1_A  TM=9.927E-01  e=8.502E-83  Agrobacterium fabrum str. C58

Foldseek 3Di:
DDFPVCPLPPPLQQPQWFFDQKWKWKDFLQQFFTQWIWPCCCVPVVDDDHRGGPTSCVSQNDVRSVVLSVQAVPLWDWAFQDFGVRFTWTWTWYDDPRMIMIMTGRHLLLVVLLVVQVPPLALLSNQAVNFVSVVSVDFQKKFWWFAAPQQKIGCYMDNPVAWDFHLFIFHNSVQHPLNQVLLVDQKAWDQFLPGDITGMVVCAGPVRDGDRCSSPNRRDDDPLQSQLCVQRLWTIKMWGFAAAPSHTRIITIGTHNHGDDDGSVVVVSVNSNRVSSNVSSNVSVVLVVLLVVLLVVLVVVLVVLLPDLDVVVVCLVCLQVCCSSDPFQKKWKQDPNDIDIDGQDPDSVCVVVVLVLCLVVPPQAKDWFQAVCVSPVVCLVSLLRFLIKIWQDLDNVDSITIITTHQQVNVGDGRGDLPDTDGDPSPDCSYSNNSRVVVCVRVSGGRDCDPSNRVSSRSNNVSSVSSVVSSVVPD/DADFPVCVLPPPLQQPQWFFPQKKKWKAFLQQFFTQKIWPCCCVQVVDDDDRGGDTSCVGFNVQSVVLNVQAVVLWDWAFQDQTPVRFTWTWTWDADPRMIMIMTHGHDDDDALVVLLCVLLVVQVPPLALLSNQAVNFVSVVSQDFPKKFWWFAAPQQKIGCYMDHPVAFDFHLFIFHNSVQHPVNQVLLLQKAWFQFLPGDITGMVPCAGPVRDGDRCSSPNRRDDRPLLSQLCVQSLWTIKMWGFADAPSHTRIITIGTHNDGDDDGSSNVSSVNSNRVSSNVSSNVSVVLVVLLVVLLVVLVVVLVVLLPDLDVVVVCLVCVQVCCSSDPFQKKWWQDPNDIDIDGQDPDSVCVVVVLVLCLVVDPQAKDKFQAVCVSPVVCLVRLLRFLIKIWQALDPVDSITIITGHQAVNVGDGSGDLPDTDGDPNPDCSYSNNSRVVVVVRRSGGRDQDPSNRVSSRSNNVSSVSSVVSSVVVD

Secondary structure (DSSP, 8-state):
---TTTGGG--TT--SEE-TTSEEEEEETTS-BEEEEETTHHHHHT--S--TTSBHHHHH-HHHHHHHHHHTT---EEEEEEE----EEEEEEEEETTEEEEEEEE--HHHHHHHTTTT--SHHHHHHHHHHH---S--SEEEEEE--TTS----EE--TTSPP-TT----GGGS-HHHHH----SEEEES-TTPPPEEEESSB-TTSPBP--TT-TTB---HHHHHHHHHHT--EEEEEEEEETTEEEEEEEEEESS-----HHHHHHHHHHHHHHHHHHHH---HHHHHHHHHHHHHHHHHHHTT-S-HHHHHHHHGGGGGGGS--SEEEEEETTEEEEEES---GGGHHHHHHHHHHH-SSS-EEES-HHHH-GGGGGGTTT-S-EEEEES-SSS--EEEEE--GGGG----S--------TT-GGGSHHHHHHH--TTTT------HHHHHHHHHHHHHHHHHHHHHHH--/----TTTGGG--TT--SEE-TTSEEEEEETTS-BEEEEETTHHHHHT--S--TTSBHHHHH--HHHHHHHHHH---EEEEEEE-TTS-EEEEEEEEETTEEEEEEEE------HHHHHHHHHHTTTT--SHHHHHHHHHHH---S--SEEEEEE--TTS----EE--TTSPP-TT----GGGS-HHHHH----EEEES-TTPPPEEEESSB-TTSPBP--TT-TTB---HHHHHHHHHHT--EEEEEEEEETTEEEEEEEEEESS-----HHHHHHHHHHHHHHHHHHHH---HHHHHHHHHHHHHHHHHHHTT-S-HHHHHHHHGGGGGGGS--SEEEEEETTEEEEEES---GGGHHHHHHHHHHH-SSS-EEES-HHHH-GGGGGGTTT-S-EEEEES-SSS--EEEEE--GGGG----S--------TT-GGGSHHHHHHH--TTTT--PPPPHHHHHHHHHHHHHHHHHHHHHHHH-

InterPro domains:
  IPR001294 Phytochrome [PR01033] (156-175)
  IPR001294 Phytochrome [PR01033] (242-263)
  IPR001294 Phytochrome [PR01033] (340-360)
  IPR001294 Phytochrome [PR01033] (425-444)
  IPR001294 Phytochrome [PR01033] (459-477)
  IPR001789 Signal transduction response regulator, receiver domain [PF00072] (734-838)
  IPR001789 Signal transduction response regulator, receiver domain [PS50110] (733-844)
  IPR001789 Signal transduction response regulator, receiver domain [SM00448] (732-840)
  IPR003018 GAF domain [PF01590] (142-299)
  IPR003018 GAF domain [SM00065] (141-314)
  IPR009219 Bacteriophytochrome, CheY-like [PIRSF036397] (1-849)
  IPR011006 CheY-like superfamily [SSF52172] (731-844)
  IPR011102 Signal transduction histidine kinase, HWE region [PF07536] (520-600)
  IPR011102 Signal transduction histidine kinase, HWE region [SM00911] (520-600)
  IPR013515 Phytochrome, central region [PF00360] (321-500)
  IPR013654 PAS fold-2 [PF08446] (13-118)
  IPR016132 Phytochrome chromophore attachment domain [PS50046] (141-298)
  IPR029016 GAF-like domain superfamily [G3DSA:3.30.450.40] (11-472)
  IPR035965 PAS domain superfamily [SSF55785] (6-118)
  IPR036890 Histidine kinase/HSP90-like ATPase superfamily [G3DSA:3.30.565.10] (575-699)

Organism: Agrobacterium fabrum (strain C58 / ATCC 33970) (NCBI:txid176299)

B-factor: mean 32.94, std 9.67, range [19.32, 80.45]

Sequence (957 aa):
HVDLTNCDRREPIHIPGYIQPHGCLIACDDNAMRMVLRHSENCGELLGLEGDLNGRTAEDVLGKKLVHDLRNALTVRPAMLPAMETDGRSSFDISLHRYKSTTIIEFEPSGTARKMVDRIREADSVESLISRTTRRLVATLGYDRVMIYRFQEDGAGVVSEAQPELESFLGQYFPASDIPQQARALLKNTLRIISDASGTRIPVLPAVDVSGEPLDLSYAHLRSVSPIHCEYLRNMGVAASMSISVIVDGALWGLIACHHYS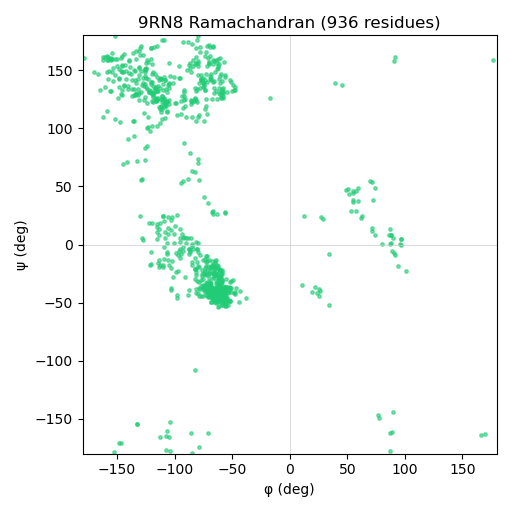PRVLSMPVRIAAEMFGEFFSMHLQVLQRRLDTINHAHAALDRFLRLAAHHANIEELLVDSFQDFADLMPCDGVGLWVGNNWHGHGATPPHHDAIPRLARFVASASEGRVWATHALSQAIPEAEIYAGTAAGMLAIPLSQVKSDYLLFFREIVVQNLLNWAGNPESYETGPMGDRLTPRKSFAIWETVRLQQAQPWSEADREIAEAARIIALVEVAFHHHSSEHHYHVDLTNCDREPIHIPGYIQPHGCLIACDNAMRMMVLRHSENCGELLGLEGDLNGRTAEDVLGKLVHDLRNALTVRPAMLPAMETSDGRSFDISLHRYKSTTIIEFEPSGSDAQPLGTARKMVDRIREADSVESLISSRTTRRLVATLGYDRVMIYRFQEDGAGVVSEAQPELESFLGQYFPASDIPQQARALLNTLRIISDASGTRIPVLPAVDVSGEPLDLSYAHLRSVSPIHCEYLRNMGVAASMSISVIVDGALWGLIACHHYSPRVLSMPVRIAAEMFGEFFSMHLQVLQRRLDTINHAHAALDRFLRLAAHHANIEELLVDSFQDFADLMPCDGVGLWVGNNWHGHGATPPHDAIPRLARFVASASEGRVWATHALSSQAIPEAEIYAGTAAGMLAIPLSQVKSDYLLFFREIVVQNLNWAGNPESYETGPMGDRLTPRKSFAIWETVRLQAQPWSEADREIAEAARIALVEVAFHHHSEHH